Protein AF-A0AAV6G8U7-F1 (afdb_monomer)

Secondary structure (DSSP, 8-state):
---SSS-----SSHHHHHTTT--TT-B-TTS-BHHHHHHHTT-HHHHHHHHHTT--TT---TTS--HHHHHHHTT-HHHHHHHHHTT--TT-B-TTS-BHHHHHHHTT-HHHHHHHHHTT--TT-B-TTS-BHHHHHHHT--HHHHHHHHHHHHHHHHHHHHHHHHHHHHHH--S---S-HHHHHHHHHHHHHHHHHHHHHHHHHHHHHHHHHHHHHHHHHHHHHHHHHHHHHHHHHHHHHHHHT--S-TTHHHHHHHHHHHTTS-----------------------------------------------SSHHHHHHHHHHHHHHHHHHHHHHHHHHHHHHHHHHHHHHHHHHHHHHHHHHHHHHHHHHHHHHHHHHHHHHHHHHHHHHHHHHHHHHHTTT--HHHHHHHHHHHHHHHHHHHHHHHHHHHHHHHHHHHHHHHHHHHHHHHHHHHHHHHHHHHHHHHHHHHHHHHHHHHHHHHHHHHHHHHHHHSPPHHHHHHHHHHHHHHHHHHHHHHHHHHHHHHHHHHHHHHHHHHHHHHSSTT-----HHHHHHHHHHHHHHHHHHHHHHHHHHHHHHHHHHHHHHHHHHHHHHHHHHHHHHHHHHHH---HHHHHHHHHHHHHHHHHHHHHHHHHHHHHHHHHHHHHHHHHHHHHHHTT----------------SHHHHHHHHHHHHHHHHHHHHHHHHHHHHHHHHHHHHHHHHHHHHTS---HHHHHHHHHHHHHHHHHHHHHHHHHHHHHHHHHHHHHHHHHHHHHHHHHHHHHHHHHHHH---HHHHHHHHHHHHHHHHHHHHHHHHHHHHHHHHHHHHHHHHHHHHHHHHHHHHHHHHHHHHS--THHHHHHHHHHHHHHHHHHHHHHHHHHHHHHHHHHHHHHHHHHHHHHHHHHHHHHHHHHHHHHHHHHHHHHHHHHHHHHHHHHHHHHHHHHHHHHHHHHHHHHHHHHHHHHHHHHHHHHHHHHHHHHHHHHHHHHHHHHHHHHHHHHHHHTTTGGGGGGSGGGSSSS-----------------

Radius of gyration: 77.09 Å; Cα contacts (8 Å, |Δi|>4): 333; chains: 1; bounding box: 177×225×254 Å

Mean predicted aligned error: 26.11 Å

InterPro domains:
  IPR002110 Ankyrin repeat [PF12796] (20-94)
  IPR002110 Ankyrin 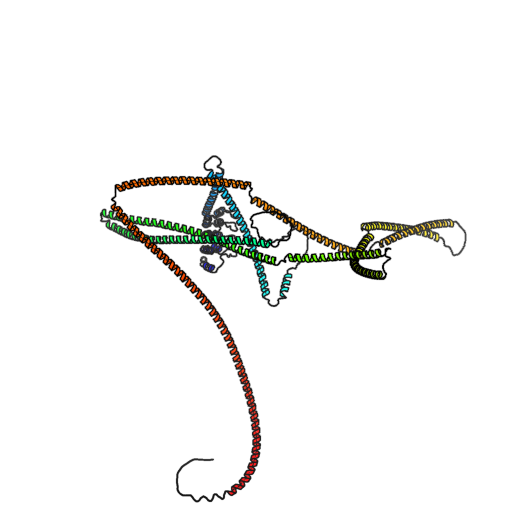repeat [PS50088] (30-62)
  IPR002110 Ankyrin repeat [PS50088] (63-95)
  IPR002110 Ankyrin repeat [PS50088] (96-128)
  IPR002110 Ankyrin repeat [SM00248] (30-59)
  IPR002110 Ankyrin repeat [SM00248] (63-92)
  IPR002110 Ankyrin repeat [SM00248] (96-125)
  IPR036770 Ankyrin repeat-containing domain superfamily [G3DSA:1.25.40.20] (10-151)
  IPR036770 Ankyrin repeat-containing domain superfamily [SSF48403] (18-154)
  IPR042420 Ankycorbin/UACA [PTHR24129] (13-181)

Organism: NCBI:txid278164

Nearest PDB structures (foldseek):
  5hry-assembly1_A  TM=9.826E-01  e=9.010E-11  synthetic construct
  5eil-assembly1_A  TM=9.721E-01  e=1.623E-10  synthetic construct
  6fpa-assembly1_A  TM=9.622E-01  e=3.557E-10  synthetic construct
  7b4w-assembly2_C  TM=9.412E-01  e=3.924E-10  synthetic construct
  7z71-assembly2_D  TM=9.672E-01  e=1.404E-09  synthetic construct

Sequence (1042 aa):
MSSHLNQISLMPCGSSVLQYNCPVGNVDLQGRSALHDAVMAGCASSVKLLCDSGASVNTSDFDGRTPLVLATQMCHPRICQLLLERGADITVRDKQNKTALILGCEYACRDAVEVLLRSGADVTATDGSGHDSYHYARLSKNQELVALVKSYLDSTNKAKEAARMEQKKRQQLSVEPASNTNKDQMIHDLERQNESQQESLRKFHQEQRALTDQVNMLQQQLSQEKSAMEDIHMEREQLRHLLTARGEDGARAVETVKVQMKSHLGDYSGQSVIKGKENILVRQSHSLDSAQVLQSSVSRPLELTRTPSLVASGGEAESLRRELDALRKKQEALEEETAQLQAALSRKVQECEELAQSRDATKRDADLQVRQLEEALGDVQKRMLDSEAKVKQLQAHVVAVKEHLSNQLVEDLKTQLGDVKAKYEGASAEVGRVRNHLKLSEKALEEYKKSEGQLAVEAERLTQELNVLKDEREDMAETLMDMEAHVKEVEIRLSAMVPSEKFDNMKNLLTNAVDEKEKQIAELREDYDRVLEEVAELHREMDNRNGPAAMTVPLQEHERVRAALEEHSASLKRKLSDITAKSQALIQEVEESEEEREVLREQLEDLRDQIQSEFVPLQSHEDVKRSLGRALDDLKDKLAEAAEKKQLAEEELRRLKDEKASLCENDHPCEQPSSSGRLQAGGGQLEQRQELELEQELDAMQRGSNEWERQLREALAEKEALEQSLRGRVVSREDHEGMRAELTAALEESKNQISTLEKNGEAREEELQKVKEESAMLKEELEKVQTVFENDYISLSDHQTVTSTLSSALAEAEERVKEALSRHQSAQDDTVKLHEEIEAQKRELDTIQEAIHVKFVPLSVVQEKESGFEAALKDLNEQLSEMQEKYDQEKTESERRKSETERLEAELQEALQKLEADLESGERQLEAEAEQKGQSEELSLKLVDLEQQYKEVTVQRAELEEQNALCAAEIQALQRRLEGEYVRLERLEATQQALTDSLQQAQEQCQQARASSARGRAAASLEQELQAQMPGRQARSAPGPW

pLDDT: mean 71.53, std 16.69, range [22.69, 94.5]

Solvent-accessible surface area (backbone atoms only — not comparable to full-atom values): 59094 Å² total; per-residue (Å²): 141,86,83,84,82,88,77,82,75,90,71,78,61,70,68,60,50,62,72,64,74,57,71,62,78,56,55,49,103,58,41,40,30,62,54,40,54,26,38,76,68,66,37,56,69,54,37,50,52,40,50,75,70,68,33,73,54,66,53,46,24,75,60,39,39,24,38,50,37,47,13,25,62,71,54,33,37,71,47,35,49,53,40,48,78,65,70,37,70,66,79,54,43,27,77,62,40,34,31,35,54,33,40,7,19,56,68,52,21,51,65,31,34,53,52,39,52,77,70,66,47,71,63,82,52,49,28,74,84,69,49,32,27,58,57,32,17,64,71,43,78,40,67,65,45,34,52,52,50,46,54,54,47,52,50,55,51,49,53,52,49,48,54,50,52,52,53,49,53,69,70,63,75,78,82,87,85,91,88,56,68,70,61,57,50,52,51,52,52,53,48,53,49,49,51,52,49,51,52,51,48,52,49,50,58,48,50,50,49,54,49,52,53,48,50,53,50,51,52,51,49,50,52,52,51,49,52,53,49,51,54,53,47,54,53,50,49,53,51,48,50,61,56,65,74,53,78,92,59,93,68,61,56,64,53,52,54,56,49,56,69,57,63,77,77,70,84,89,82,86,85,82,90,83,92,79,88,88,82,90,84,87,81,85,79,83,84,76,86,88,76,87,90,85,81,90,82,91,82,86,90,84,90,78,94,79,81,94,74,97,80,84,76,65,62,62,59,52,48,55,50,54,52,50,55,51,51,50,54,51,50,52,51,50,53,51,51,47,51,52,50,52,54,51,41,54,50,49,52,50,54,48,50,54,49,50,52,51,50,51,49,54,47,52,53,50,52,51,48,50,51,56,47,51,52,52,47,50,53,49,50,52,52,46,53,56,46,49,51,48,50,52,49,50,50,51,45,48,65,71,40,68,84,75,73,62,75,68,62,59,51,57,51,51,52,53,51,48,56,52,48,53,55,49,53,52,53,51,52,50,55,52,54,49,56,54,51,54,54,51,54,52,51,52,53,53,52,49,53,52,52,51,52,52,51,50,53,50,45,52,52,48,50,50,54,46,49,54,56,46,53,54,49,51,56,53,50,52,54,48,52,53,51,52,49,51,48,54,50,53,51,52,52,60,72,68,53,82,58,65,68,62,55,51,51,54,52,50,55,53,51,54,56,51,55,54,53,57,47,54,54,52,51,55,52,52,51,51,53,51,52,52,48,54,52,53,49,51,50,50,57,53,52,69,58,70,43,98,79,63,86,86,71,63,68,71,61,53,50,52,53,47,51,52,51,49,52,51,50,52,51,50,51,49,52,48,49,54,51,49,50,54,50,48,50,57,45,46,57,47,47,54,55,46,49,54,50,44,52,52,45,50,51,50,47,50,50,47,48,44,54,63,72,74,50,73,58,70,67,62,49,51,52,52,50,57,51,49,51,50,54,52,50,55,48,50,52,52,48,50,55,49,50,53,54,46,51,53,51,52,51,51,52,47,50,52,48,50,54,50,47,62,59,50,70,78,65,84,87,89,85,90,89,86,84,86,88,87,91,84,92,79,62,70,69,59,54,53,50,51,52,49,51,51,48,53,51,51,54,50,50,49,52,51,48,54,52,49,53,48,51,51,50,51,54,50,50,53,49,51,53,52,54,54,58,49,66,76,73,62,80,60,69,67,60,55,50,50,55,48,50,52,52,48,50,55,49,50,51,51,48,51,52,49,52,53,51,48,52,54,48,51,53,51,50,51,51,51,49,50,52,51,49,52,53,49,51,53,48,51,52,51,50,50,53,50,53,49,51,62,71,76,49,76,52,71,68,55,51,49,51,53,51,52,52,51,53,49,52,50,53,51,51,54,50,52,51,54,53,50,50,53,52,50,51,53,51,50,54,51,51,51,52,52,50,52,49,51,52,51,53,47,53,52,48,48,55,51,49,50,58,44,51,78,73,63,71,73,70,72,66,54,55,59,50,51,56,51,50,53,52,53,51,50,55,51,51,51,52,49,50,54,52,49,52,50,50,53,49,52,50,55,52,50,53,49,51,50,56,50,50,55,50,50,51,51,53,48,50,53,50,49,54,49,51,52,54,50,49,54,51,49,51,54,47,52,52,52,50,50,52,52,48,51,52,51,52,53,50,50,52,53,48,52,53,49,51,50,50,49,51,52,52,51,52,54,48,50,52,51,51,51,52,50,49,51,53,50,50,51,52,51,53,51,48,54,53,49,49,54,52,49,55,52,48,51,51,53,51,51,55,54,48,53,59,50,50,55,56,49,53,61,54,50,59,67,53,55,75,67,57,68,81,67,63,83,78,67,82,86,77,79,90,81,84,84,89,78,83,85,81,87,77,89,81,91,79,88,89,88,91,134

Foldseek 3Di:
DPDPPPDPPPPDCLVVVVVVVDPQCDADPQQDGPLLVCLLVLPLVSNLVSLVVPRDQARATNQQAGSLLSNLLNLNLSSNLVSVVSPHDQCGATNQRDTSLLSNLQSVSQSNNVSSVVSPHDQCDATNVRDGSLNSNVVSPDVVSNVVSVVSVVVVVVVVVVVVVVVVVVVPPDDDDDDCVVVVVVVVVVVVVVVVVVVVVVVVVVVVVVVVVVVVVVVVVVVVVVVVVVVVVVVVVVVVCVVVVDDPDPPVVVVVVVVVVVVVPDDDDDDDDDDDDDDDDDDDDDDDDDDDDDDDDDDDDDDDDDDDDDDPQVVVLVVLVVVLVVLVVVLVVLVVVLVVLVVVLVVLVVVLVVLVVVLVVLVVVLVVLVVVVVVVVVVVVVVVVVVVVVVVVLVVVCVVCVVPDDPVVVVVSVVVVVVVVVSVVVVVVVVVVSVVVSVVSVVVSVVSVVVSVVSVVVSVVSVVVSVVSVVVSVVSVVVSVVSVVVSVVSVVVVVPDDPVVVVVVVVVVVVVVVVVVVVVVVVLVVVLVVLVVVVVVLVVVVVVCVDPPVPDDDPVVVVVVVVVSVVVVVVSVVVNVVSVVVVVVVVVVVVVVVVVVVVVVCVVVVVVVCCVVLDDPPVVVVVVVVVVVVVLVVLVVVLVVLVVVLVVLVVVLVVLVVVLVVLVVVDDDDDDDDDDDDDDPDPPVVSVVVNVVSVVVSVVSVVVSVVSVVVSVVSVVVNVVVVVVVVVNDDDPVVVVVVVVVVVVVVVVVVVVVVVVVVVVVVVVVVVVVVVVVVVVVVVVVVVVVVVVVVVDDPPVVVVVVVVVVVVVVVVVVVVVVVVVVVVVVVVVVVVVVVVVVVVVVVVVVVVVVVVVVPDDDPPVVVVVVVVVVVVVVVVVVVVVVVVVVVVVVVVVVVVVVVVVVVVVVVVVVVVVVVVVVVVVVVVVVVVVVVVVVVVVVVVVVVVVVVVVVVVVVVVVVVVVVVVVVVVVVVVVVVVVVVVVVVVVVVVVVVVVVVVVVVVVVVVVVVVVPPPVPPPPPPPPPPDDDDDDDDYDYDDDDDDDD

Structure (mmCIF, N/CA/C/O backbone):
data_AF-A0AAV6G8U7-F1
#
_entry.id   AF-A0AAV6G8U7-F1
#
loop_
_atom_site.group_PDB
_atom_site.id
_atom_site.type_symbol
_atom_site.label_atom_id
_atom_site.label_alt_id
_atom_site.label_comp_id
_atom_site.label_asym_id
_atom_site.label_entity_id
_atom_site.label_seq_id
_atom_site.pdbx_PDB_ins_code
_atom_site.Cartn_x
_atom_site.Cartn_y
_atom_site.Cartn_z
_atom_site.occupancy
_atom_site.B_iso_or_equiv
_atom_site.auth_seq_id
_atom_site.auth_comp_id
_atom_site.auth_asym_id
_atom_site.auth_atom_id
_atom_site.pdbx_PDB_model_num
ATOM 1 N N . MET A 1 1 ? 52.090 -26.452 2.413 1.00 37.69 1 MET A N 1
ATOM 2 C CA . MET A 1 1 ? 50.980 -27.102 1.683 1.00 37.69 1 MET A CA 1
ATOM 3 C C . MET A 1 1 ? 49.870 -26.079 1.494 1.00 37.69 1 MET A C 1
ATOM 5 O O . MET A 1 1 ? 48.797 -26.187 2.065 1.00 37.69 1 MET A O 1
ATOM 9 N N . SER A 1 2 ? 50.199 -25.048 0.717 1.00 32.50 2 SER A N 1
ATOM 10 C CA . SER A 1 2 ? 49.334 -23.929 0.358 1.00 32.50 2 SER A CA 1
ATOM 11 C C . SER A 1 2 ? 49.043 -24.074 -1.127 1.00 32.50 2 SER A C 1
ATOM 13 O O . SER A 1 2 ? 49.884 -23.686 -1.930 1.00 32.50 2 SER A O 1
ATOM 15 N N . SER A 1 3 ? 47.929 -24.713 -1.491 1.00 30.83 3 SER A N 1
ATOM 16 C CA . SER A 1 3 ? 47.431 -24.718 -2.881 1.00 30.83 3 SER A CA 1
ATOM 17 C C . SER A 1 3 ? 46.057 -25.376 -3.084 1.00 30.83 3 SER A C 1
ATOM 19 O O . SER A 1 3 ? 45.697 -25.609 -4.233 1.00 30.83 3 SER A O 1
ATOM 21 N N . HIS A 1 4 ? 45.268 -25.696 -2.047 1.00 30.98 4 HIS A N 1
ATOM 22 C CA . HIS A 1 4 ? 44.008 -26.458 -2.220 1.00 30.98 4 HIS A CA 1
ATOM 23 C C . HIS A 1 4 ? 42.737 -25.806 -1.640 1.00 30.98 4 HIS A C 1
ATOM 25 O O . HIS A 1 4 ? 41.724 -26.476 -1.512 1.00 30.98 4 HIS A O 1
ATOM 31 N N . LEU A 1 5 ? 42.738 -24.500 -1.345 1.00 33.38 5 LEU A N 1
ATOM 32 C CA . LEU A 1 5 ? 41.538 -23.795 -0.847 1.00 33.38 5 LEU A CA 1
ATOM 33 C C . LEU A 1 5 ? 40.998 -22.687 -1.773 1.00 33.38 5 LEU A C 1
ATOM 35 O O . LEU A 1 5 ? 40.042 -22.017 -1.413 1.00 33.38 5 LEU A O 1
ATOM 39 N N . ASN A 1 6 ? 41.538 -22.537 -2.990 1.00 31.72 6 ASN A N 1
ATOM 40 C CA . ASN A 1 6 ? 41.084 -21.528 -3.967 1.00 31.72 6 ASN A CA 1
ATOM 41 C C . ASN A 1 6 ? 40.177 -22.083 -5.088 1.00 31.72 6 ASN A C 1
ATOM 43 O O . ASN A 1 6 ? 40.026 -21.442 -6.124 1.00 31.72 6 ASN A O 1
ATOM 47 N N . GLN A 1 7 ? 39.578 -23.267 -4.922 1.00 30.80 7 GLN A N 1
ATOM 48 C CA . GLN A 1 7 ? 38.716 -23.881 -5.945 1.00 30.80 7 GLN A CA 1
ATOM 49 C C . GLN A 1 7 ? 37.455 -24.539 -5.363 1.00 30.80 7 GLN A C 1
ATOM 51 O O . GLN A 1 7 ? 37.127 -25.673 -5.694 1.00 30.80 7 GLN A O 1
ATOM 56 N N . ILE A 1 8 ? 36.694 -23.816 -4.540 1.00 31.91 8 ILE A N 1
ATOM 57 C CA . ILE A 1 8 ? 35.257 -24.106 -4.427 1.00 31.91 8 ILE A CA 1
ATOM 58 C C . ILE A 1 8 ? 34.545 -23.101 -5.326 1.00 31.91 8 ILE A C 1
ATOM 60 O O . ILE A 1 8 ? 34.128 -22.022 -4.919 1.00 31.91 8 ILE A O 1
ATOM 64 N N . SER A 1 9 ? 34.512 -23.453 -6.609 1.00 30.77 9 SER A N 1
ATOM 65 C CA . SER A 1 9 ? 33.635 -22.840 -7.596 1.00 30.77 9 SER A CA 1
ATOM 66 C C . SER A 1 9 ? 32.196 -23.171 -7.199 1.00 30.77 9 SER A C 1
ATOM 68 O O . SER A 1 9 ? 31.732 -24.288 -7.404 1.00 30.77 9 SER A O 1
ATOM 70 N N . LEU A 1 10 ? 31.496 -22.212 -6.590 1.00 35.09 10 LEU A N 1
ATOM 71 C CA . LEU A 1 10 ? 30.038 -22.243 -6.511 1.00 35.09 10 LEU A CA 1
ATOM 72 C C . LEU A 1 10 ? 29.466 -21.864 -7.889 1.00 35.09 10 LEU A C 1
ATOM 74 O O . LEU A 1 10 ? 29.170 -20.707 -8.171 1.00 35.09 10 LEU A O 1
ATOM 78 N N . MET A 1 11 ? 29.325 -22.863 -8.755 1.00 32.66 11 MET A N 1
ATOM 79 C CA . MET A 1 11 ? 28.409 -22.893 -9.901 1.00 32.66 11 MET A CA 1
ATOM 80 C C . MET A 1 11 ? 27.866 -24.328 -10.023 1.00 32.66 11 MET A C 1
ATOM 82 O O . MET A 1 11 ? 28.659 -25.250 -9.846 1.00 32.66 11 MET A O 1
ATOM 86 N N . PRO A 1 12 ? 26.595 -24.586 -10.390 1.00 44.62 12 PRO A N 1
ATOM 87 C CA . PRO A 1 12 ? 25.395 -23.756 -10.415 1.00 44.62 12 PRO A CA 1
ATOM 88 C C . PRO A 1 12 ? 24.308 -24.387 -9.512 1.00 44.62 12 PRO A C 1
ATOM 90 O O . PRO A 1 12 ? 23.370 -25.006 -9.998 1.00 44.62 12 PRO A O 1
ATOM 93 N N . CYS A 1 13 ? 24.420 -24.272 -8.185 1.00 41.41 13 CYS A N 1
ATOM 94 C CA . CYS A 1 13 ? 23.363 -24.770 -7.284 1.00 41.41 13 CYS A CA 1
ATOM 95 C C . CYS A 1 13 ? 22.273 -23.723 -6.996 1.00 41.41 13 CYS A C 1
ATOM 97 O O . CYS A 1 13 ? 21.207 -24.075 -6.504 1.00 41.41 13 CYS A O 1
ATOM 99 N N . GLY A 1 14 ? 22.497 -22.447 -7.338 1.00 42.62 14 GLY A N 1
ATOM 100 C CA . GLY A 1 14 ? 21.513 -21.378 -7.117 1.00 42.62 14 GLY A CA 1
ATOM 101 C C . GLY A 1 14 ? 20.240 -21.539 -7.955 1.00 42.62 14 GLY A C 1
ATOM 102 O O . GLY A 1 14 ? 19.150 -21.269 -7.464 1.00 42.62 14 GLY A O 1
ATOM 103 N N . SER A 1 15 ? 20.357 -22.060 -9.182 1.00 43.56 15 SER A N 1
ATOM 104 C CA . SER A 1 15 ? 19.203 -22.351 -10.043 1.00 43.56 15 SER A CA 1
ATOM 105 C C . SER A 1 15 ? 18.390 -23.550 -9.553 1.00 43.56 15 SER A C 1
ATOM 107 O O . SER A 1 15 ? 17.174 -23.545 -9.684 1.00 43.56 15 SER A O 1
ATOM 109 N N . SER A 1 16 ? 19.033 -24.555 -8.950 1.00 43.50 16 SER A N 1
ATOM 110 C CA . SER A 1 16 ? 18.330 -25.730 -8.423 1.00 43.50 16 SER A CA 1
ATOM 111 C C . SER A 1 16 ? 17.656 -25.468 -7.075 1.00 43.50 16 SER A C 1
ATOM 113 O O . SER A 1 16 ? 16.612 -26.047 -6.817 1.00 43.50 16 SER A O 1
ATOM 115 N N . VAL A 1 17 ? 18.197 -24.585 -6.226 1.00 45.56 17 VAL A N 1
ATOM 116 C CA . VAL A 1 17 ? 17.592 -24.270 -4.912 1.00 45.56 17 VAL A CA 1
ATOM 117 C C . VAL A 1 17 ? 16.362 -23.362 -5.047 1.00 45.56 17 VAL A C 1
ATOM 119 O O . VAL A 1 17 ? 15.391 -23.547 -4.320 1.00 45.56 17 VAL A O 1
ATOM 122 N N . LEU A 1 18 ? 16.337 -22.451 -6.028 1.00 47.84 18 LEU A N 1
ATOM 123 C CA . LEU A 1 18 ? 15.135 -21.659 -6.333 1.00 47.84 18 LEU A CA 1
ATOM 124 C C . LEU A 1 18 ? 14.035 -22.476 -7.037 1.00 47.84 18 LEU A C 1
ATOM 126 O O . LEU A 1 18 ? 12.867 -22.110 -6.965 1.00 47.84 18 LEU A O 1
ATOM 130 N N . GLN A 1 19 ? 14.379 -23.611 -7.658 1.00 45.47 19 GLN A N 1
ATOM 131 C CA . GLN A 1 19 ? 13.414 -24.538 -8.266 1.00 45.47 19 GLN A CA 1
ATOM 132 C C . GLN A 1 19 ? 12.569 -25.300 -7.221 1.00 45.47 19 GLN A C 1
ATOM 134 O O . GLN A 1 19 ? 11.533 -25.860 -7.569 1.00 45.47 19 GLN A O 1
ATOM 139 N N . TYR A 1 20 ? 12.974 -25.288 -5.942 1.00 45.59 20 TYR A N 1
ATOM 140 C CA . TYR A 1 20 ? 12.285 -25.948 -4.821 1.00 45.59 20 TYR A CA 1
ATOM 141 C C . TYR A 1 20 ? 11.548 -24.983 -3.874 1.00 45.59 20 TYR A C 1
ATOM 143 O O . TYR A 1 20 ? 11.321 -25.322 -2.715 1.00 45.59 20 TYR A O 1
ATOM 151 N N . ASN A 1 21 ? 11.146 -23.796 -4.347 1.00 49.16 21 ASN A N 1
ATOM 152 C CA . ASN A 1 21 ? 10.302 -22.859 -3.590 1.00 49.16 21 ASN A CA 1
ATOM 153 C C . ASN A 1 21 ? 10.849 -22.522 -2.180 1.00 49.16 21 ASN A C 1
ATOM 155 O O . ASN A 1 21 ? 10.090 -22.352 -1.227 1.00 49.16 21 ASN A O 1
ATOM 159 N N . CYS A 1 22 ? 12.178 -22.472 -2.014 1.00 53.47 22 CYS A N 1
ATOM 160 C CA . CYS A 1 22 ? 12.779 -22.069 -0.746 1.00 53.47 22 CYS A CA 1
ATOM 161 C C . CYS A 1 22 ? 12.543 -20.564 -0.524 1.00 53.47 22 CYS A C 1
ATOM 163 O O . CYS A 1 22 ? 12.950 -19.767 -1.373 1.00 53.47 22 CYS A O 1
ATOM 165 N N . PRO A 1 23 ? 11.934 -20.145 0.601 1.00 59.09 23 PRO A N 1
ATOM 166 C CA . PRO A 1 23 ? 11.685 -18.735 0.873 1.00 59.09 23 PRO A CA 1
ATOM 167 C C . PRO A 1 23 ? 13.010 -17.972 0.992 1.00 59.09 23 PRO A C 1
ATOM 169 O O . PRO A 1 23 ? 13.819 -18.213 1.889 1.00 59.09 23 PRO A O 1
ATOM 172 N N . VAL A 1 24 ? 13.222 -17.021 0.079 1.00 64.94 24 VAL A N 1
ATOM 173 C CA . VAL A 1 24 ? 14.446 -16.201 -0.035 1.00 64.94 24 VAL A CA 1
ATOM 174 C C . VAL A 1 24 ? 14.646 -15.271 1.180 1.00 64.94 24 VAL A C 1
ATOM 176 O O . VAL A 1 24 ? 15.725 -14.713 1.375 1.00 64.94 24 VAL A O 1
ATOM 179 N N . GLY A 1 25 ? 13.609 -15.122 2.013 1.00 63.94 25 GLY A N 1
ATOM 180 C CA . GLY A 1 25 ? 13.581 -14.281 3.211 1.00 63.94 25 GLY A CA 1
ATOM 181 C C . GLY A 1 25 ? 14.014 -14.954 4.519 1.00 63.94 25 GLY A C 1
ATOM 182 O O . GLY A 1 25 ? 14.059 -14.270 5.537 1.00 63.94 25 GLY A O 1
ATOM 183 N N . ASN A 1 26 ? 14.336 -16.253 4.532 1.00 74.31 26 ASN A N 1
ATOM 184 C CA . ASN A 1 26 ? 14.780 -16.907 5.767 1.00 74.31 26 ASN A CA 1
ATOM 185 C C . ASN A 1 26 ? 16.135 -16.356 6.237 1.00 74.31 26 ASN A C 1
ATOM 187 O O . ASN A 1 26 ? 17.062 -16.173 5.442 1.00 74.31 26 ASN A O 1
ATOM 191 N N . VAL A 1 27 ? 16.239 -16.127 7.545 1.00 83.12 27 VAL A N 1
ATOM 192 C CA . VAL A 1 27 ? 17.447 -15.641 8.216 1.00 83.12 27 VAL A CA 1
ATOM 193 C C . VAL A 1 27 ? 18.067 -16.732 9.089 1.00 83.12 27 VAL A C 1
ATOM 195 O O . VAL A 1 27 ? 17.361 -17.579 9.636 1.00 83.12 27 VAL A O 1
ATOM 198 N N . ASP A 1 28 ? 19.394 -16.732 9.201 1.00 81.62 28 ASP A N 1
ATOM 199 C CA . ASP A 1 28 ? 20.134 -17.626 10.092 1.00 81.62 28 ASP A CA 1
ATOM 200 C C . ASP A 1 28 ? 20.066 -17.174 11.569 1.00 81.62 28 ASP A C 1
ATOM 202 O O . ASP A 1 28 ? 19.435 -16.175 11.923 1.00 81.62 28 ASP A O 1
ATOM 206 N N . LEU A 1 29 ? 20.755 -17.897 12.461 1.00 79.88 29 LEU A N 1
ATOM 207 C CA . LEU A 1 29 ? 20.846 -17.577 13.896 1.00 79.88 29 LEU A CA 1
ATOM 208 C C . LEU A 1 29 ? 21.568 -16.249 14.199 1.00 79.88 29 LEU A C 1
ATOM 210 O O . LEU A 1 29 ? 21.720 -15.894 15.366 1.00 79.88 29 LEU A O 1
ATOM 214 N N . GLN A 1 30 ? 22.067 -15.544 13.186 1.00 78.50 30 GLN A N 1
ATOM 215 C CA . GLN A 1 30 ? 22.684 -14.225 13.278 1.00 78.50 30 GLN A CA 1
ATOM 216 C C . GLN A 1 30 ? 21.837 -13.146 12.577 1.00 78.50 30 GLN A C 1
ATOM 218 O O . GLN A 1 30 ? 22.282 -12.003 12.464 1.00 78.50 30 GLN A O 1
ATOM 223 N N . GLY A 1 31 ? 20.628 -13.483 12.115 1.00 82.88 31 GLY A N 1
ATOM 224 C CA . GLY A 1 31 ? 19.761 -12.574 11.367 1.00 82.88 31 GLY A CA 1
ATOM 225 C C . GLY A 1 31 ? 20.192 -12.375 9.909 1.00 82.88 31 GLY A C 1
ATOM 226 O O . GLY A 1 31 ? 19.681 -11.484 9.238 1.00 82.88 31 GLY A O 1
ATOM 227 N N . ARG A 1 32 ? 21.132 -13.174 9.390 1.00 85.31 32 ARG A N 1
ATOM 228 C CA . ARG A 1 32 ? 21.656 -13.036 8.026 1.00 85.31 32 ARG A CA 1
ATOM 229 C C . ARG A 1 32 ? 20.804 -13.826 7.048 1.00 85.31 32 ARG A C 1
ATOM 231 O O . ARG A 1 32 ? 20.557 -15.013 7.239 1.00 85.31 32 ARG A O 1
ATOM 238 N N . SER A 1 33 ? 20.381 -13.166 5.977 1.00 88.69 33 SER A N 1
ATOM 239 C CA . SER A 1 33 ? 19.689 -13.813 4.859 1.00 88.69 33 SER A CA 1
ATOM 240 C C . SER A 1 33 ? 20.672 -14.401 3.842 1.00 88.69 33 SER A C 1
ATOM 242 O O . SER A 1 33 ? 21.853 -14.048 3.819 1.00 88.69 33 SER A O 1
ATOM 244 N N . ALA A 1 34 ? 20.170 -15.208 2.903 1.00 86.06 34 ALA A N 1
ATOM 245 C CA . ALA A 1 34 ? 20.961 -15.704 1.771 1.00 86.06 34 ALA A CA 1
ATOM 246 C C . ALA A 1 34 ? 21.645 -14.574 0.966 1.00 86.06 34 ALA A C 1
ATOM 248 O O . ALA A 1 34 ? 22.715 -14.772 0.386 1.00 86.06 34 ALA A O 1
ATOM 249 N N . LEU A 1 35 ? 21.054 -13.370 0.956 1.00 89.69 35 LEU A N 1
ATOM 250 C CA . LEU A 1 35 ? 21.647 -12.185 0.337 1.00 89.69 35 LEU A CA 1
ATOM 251 C C . LEU A 1 35 ? 22.891 -11.702 1.099 1.00 89.69 35 LEU A C 1
ATOM 253 O O . LEU A 1 35 ? 23.878 -11.338 0.463 1.00 89.69 35 LEU A O 1
ATOM 257 N N . HIS A 1 36 ? 22.890 -11.759 2.434 1.00 89.31 36 HIS A N 1
ATOM 258 C CA . HIS A 1 36 ? 24.069 -11.434 3.246 1.00 89.31 36 HIS A CA 1
ATOM 259 C C . HIS A 1 36 ? 25.218 -12.401 2.943 1.00 89.31 36 HIS A C 1
ATOM 261 O O . HIS A 1 36 ? 26.345 -11.961 2.717 1.00 89.31 36 HIS A O 1
ATOM 267 N N . ASP A 1 37 ? 24.933 -13.701 2.850 1.00 86.88 37 ASP A N 1
ATOM 268 C CA . ASP A 1 37 ? 25.939 -14.716 2.521 1.00 86.88 37 ASP A CA 1
ATOM 269 C C . ASP A 1 37 ? 26.506 -14.538 1.107 1.00 86.88 37 ASP A C 1
ATOM 271 O O . ASP A 1 37 ? 27.721 -14.607 0.905 1.00 86.88 37 ASP A O 1
ATOM 275 N N . ALA A 1 38 ? 25.652 -14.236 0.125 1.00 88.50 38 ALA A N 1
ATOM 276 C CA . ALA A 1 38 ? 26.083 -13.960 -1.245 1.00 88.50 38 ALA A CA 1
ATOM 277 C C . ALA A 1 38 ? 26.980 -12.713 -1.340 1.00 88.50 38 ALA A C 1
ATOM 279 O O . ALA A 1 38 ? 27.954 -12.709 -2.103 1.00 88.50 38 ALA A O 1
ATOM 280 N N . VAL A 1 39 ? 26.675 -11.676 -0.552 1.00 90.88 39 VAL A N 1
ATOM 281 C CA . VAL A 1 39 ? 27.492 -10.463 -0.445 1.00 90.88 39 VAL A CA 1
ATOM 282 C C . VAL A 1 39 ? 28.825 -10.751 0.245 1.00 90.88 39 VAL A C 1
ATOM 284 O O . VAL A 1 39 ? 29.860 -10.346 -0.280 1.00 90.88 39 VAL A O 1
ATOM 287 N N . MET A 1 40 ? 28.835 -11.482 1.366 1.00 87.06 40 MET A N 1
ATOM 288 C CA . MET A 1 40 ? 30.069 -11.870 2.068 1.00 87.06 40 MET A CA 1
ATOM 289 C C . MET A 1 40 ? 30.976 -12.754 1.203 1.00 87.06 40 MET A C 1
ATOM 291 O O . MET A 1 40 ? 32.199 -12.653 1.286 1.00 87.06 40 MET A O 1
ATOM 295 N N . ALA A 1 41 ? 30.389 -13.595 0.347 1.00 85.44 41 ALA A N 1
ATOM 296 C CA . ALA A 1 41 ? 31.117 -14.414 -0.617 1.00 85.44 41 ALA A CA 1
ATOM 297 C C . ALA A 1 41 ? 31.646 -13.620 -1.829 1.00 85.44 41 ALA A C 1
ATOM 299 O O . ALA A 1 41 ? 32.390 -14.173 -2.642 1.00 85.44 41 ALA A O 1
ATOM 300 N N . GLY A 1 42 ? 31.249 -12.354 -1.999 1.00 87.25 42 GLY A N 1
ATOM 301 C CA . GLY A 1 42 ? 31.641 -11.525 -3.140 1.00 87.25 42 GLY A CA 1
ATOM 302 C C . GLY A 1 42 ? 31.048 -11.978 -4.481 1.00 87.25 42 GLY A C 1
ATOM 303 O O . GLY A 1 42 ? 31.537 -11.582 -5.543 1.00 87.25 42 GLY A O 1
ATOM 304 N N . CYS A 1 43 ? 29.997 -12.805 -4.472 1.00 88.31 43 CYS A N 1
ATOM 305 C CA . CYS A 1 43 ? 29.426 -13.373 -5.691 1.00 88.31 43 CYS A CA 1
ATOM 306 C C . CYS A 1 43 ? 28.347 -12.457 -6.286 1.00 88.31 43 CYS A C 1
ATOM 308 O O . CYS A 1 43 ? 27.153 -12.640 -6.048 1.00 88.31 43 CYS A O 1
ATOM 310 N N . ALA A 1 44 ? 28.754 -11.493 -7.117 1.00 87.88 44 ALA A N 1
ATOM 311 C CA . ALA A 1 44 ? 27.833 -10.546 -7.756 1.00 87.88 44 ALA A CA 1
ATOM 312 C C . ALA A 1 44 ? 26.703 -11.225 -8.560 1.00 87.88 44 ALA A C 1
ATOM 314 O O . ALA A 1 44 ? 25.587 -10.714 -8.591 1.00 87.88 44 ALA A O 1
ATOM 315 N N . SER A 1 45 ? 26.965 -12.385 -9.175 1.00 86.94 45 SER A N 1
ATOM 316 C CA . SER A 1 45 ? 25.949 -13.160 -9.903 1.00 86.94 45 SER A CA 1
ATOM 317 C C . SER A 1 45 ? 24.871 -13.724 -8.975 1.00 86.94 45 SER A C 1
ATOM 319 O O . SER A 1 45 ? 23.693 -13.663 -9.315 1.00 86.94 45 SER A O 1
ATOM 321 N N . SER A 1 46 ? 25.258 -14.230 -7.798 1.00 84.56 46 SER A N 1
ATOM 322 C CA . SER A 1 46 ? 24.308 -14.718 -6.792 1.00 84.56 46 SER A CA 1
ATOM 323 C C . SER A 1 46 ? 23.520 -13.573 -6.169 1.00 84.56 46 SER A C 1
ATOM 325 O O . SER A 1 46 ? 22.317 -13.706 -5.997 1.00 84.56 46 SER A O 1
ATOM 327 N N . VAL A 1 47 ? 24.164 -12.433 -5.891 1.00 88.62 47 VAL A N 1
ATOM 328 C CA . VAL A 1 47 ? 23.472 -11.226 -5.403 1.00 88.62 47 VAL A CA 1
ATOM 329 C C . VAL A 1 47 ? 22.430 -10.768 -6.424 1.00 88.62 47 VAL A C 1
ATOM 331 O O . VAL A 1 47 ? 21.282 -10.543 -6.061 1.00 88.62 47 VAL A O 1
ATOM 334 N N . LYS A 1 48 ? 22.797 -10.702 -7.711 1.00 88.94 48 LYS A N 1
ATOM 335 C CA . LYS A 1 48 ? 21.865 -10.330 -8.781 1.00 88.94 48 LYS A CA 1
ATOM 336 C C . LYS A 1 48 ? 20.661 -11.269 -8.839 1.00 88.94 48 LYS A C 1
ATOM 338 O O . LYS A 1 48 ? 19.535 -10.796 -8.833 1.00 88.94 48 LYS A O 1
ATOM 343 N N . LEU A 1 49 ? 20.915 -12.576 -8.858 1.00 84.81 49 LEU A N 1
ATOM 344 C CA . LEU A 1 49 ? 19.881 -13.607 -8.926 1.00 84.81 49 LEU A CA 1
ATOM 345 C C . LEU A 1 49 ? 18.955 -13.576 -7.700 1.00 84.81 49 LEU A C 1
ATOM 347 O O . LEU A 1 49 ? 17.746 -13.666 -7.864 1.00 84.81 49 LEU A O 1
ATOM 351 N N . LEU A 1 50 ? 19.500 -13.381 -6.496 1.00 85.81 50 LEU A N 1
ATOM 352 C CA . LEU A 1 50 ? 18.708 -13.269 -5.268 1.00 85.81 50 LEU A CA 1
ATOM 353 C C . LEU A 1 50 ? 17.841 -12.002 -5.258 1.00 85.81 50 LEU A C 1
ATOM 355 O O . LEU A 1 50 ? 16.656 -12.080 -4.935 1.00 85.81 50 LEU A O 1
ATOM 359 N N . CYS A 1 51 ? 18.389 -10.855 -5.668 1.00 85.75 51 CYS A N 1
ATOM 360 C CA . CYS A 1 51 ? 17.613 -9.623 -5.818 1.00 85.75 51 CYS A CA 1
ATOM 361 C C . CYS A 1 51 ? 16.540 -9.742 -6.917 1.00 85.75 51 CYS A C 1
ATOM 363 O O . CYS A 1 51 ? 15.431 -9.265 -6.718 1.00 85.75 51 CYS A O 1
ATOM 365 N N . ASP A 1 52 ? 16.842 -10.395 -8.046 1.00 85.38 52 ASP A N 1
ATOM 366 C CA . ASP A 1 52 ? 15.872 -10.662 -9.124 1.00 85.38 52 ASP A CA 1
ATOM 367 C C . ASP A 1 52 ? 14.757 -11.623 -8.660 1.00 85.38 52 ASP A C 1
ATOM 369 O O . ASP A 1 52 ? 13.639 -11.555 -9.157 1.00 85.38 52 ASP A O 1
ATOM 373 N N . SER A 1 53 ? 15.037 -12.487 -7.676 1.00 80.88 53 SER A N 1
ATOM 374 C CA . SER A 1 53 ? 14.059 -13.389 -7.049 1.00 80.88 53 SER A CA 1
ATOM 375 C C . SER A 1 53 ? 13.282 -12.780 -5.868 1.00 80.88 53 SER A C 1
ATOM 377 O O . SER A 1 53 ? 12.613 -13.512 -5.145 1.00 80.88 53 SER A O 1
ATOM 379 N N . GLY A 1 54 ? 13.380 -11.465 -5.638 1.00 81.12 54 GLY A N 1
ATOM 380 C CA . GLY A 1 54 ? 12.613 -10.767 -4.597 1.00 81.12 54 GLY A CA 1
ATOM 381 C C . GLY A 1 54 ? 13.233 -10.776 -3.193 1.00 81.12 54 GLY A C 1
ATOM 382 O O . GLY A 1 54 ? 12.529 -10.544 -2.212 1.00 81.12 54 GLY A O 1
ATOM 383 N N . ALA A 1 55 ? 14.539 -11.035 -3.050 1.00 85.00 55 ALA A N 1
ATOM 384 C CA . ALA A 1 55 ? 15.212 -10.891 -1.756 1.00 85.00 55 ALA A CA 1
ATOM 385 C C . ALA A 1 55 ? 15.192 -9.427 -1.277 1.00 85.00 55 ALA A C 1
ATOM 387 O O . ALA A 1 55 ? 15.621 -8.528 -2.002 1.00 85.00 55 ALA A O 1
ATOM 388 N N . SER A 1 56 ? 14.772 -9.195 -0.028 1.00 87.25 56 SER A N 1
ATOM 389 C CA . SER A 1 56 ? 14.810 -7.864 0.589 1.00 87.25 56 SER A CA 1
ATOM 390 C C . SER A 1 56 ? 16.248 -7.335 0.676 1.00 87.25 56 SER A C 1
ATOM 392 O O . SER A 1 56 ? 17.114 -7.905 1.345 1.00 87.25 56 SER A O 1
ATOM 394 N N . VAL A 1 57 ? 16.495 -6.219 -0.012 1.00 90.19 57 VAL A N 1
ATOM 395 C CA . VAL A 1 57 ? 17.815 -5.581 -0.158 1.00 90.19 57 VAL A CA 1
ATOM 396 C C . VAL A 1 57 ? 18.252 -4.856 1.123 1.00 90.19 57 VAL A C 1
ATOM 398 O O . VAL A 1 57 ? 19.448 -4.689 1.365 1.00 90.19 57 VAL A O 1
ATOM 401 N N . ASN A 1 58 ? 17.286 -4.475 1.966 1.00 90.44 58 ASN A N 1
ATOM 402 C CA . ASN A 1 58 ? 17.487 -3.665 3.172 1.00 90.44 58 ASN A CA 1
ATOM 403 C C . ASN A 1 58 ? 17.366 -4.458 4.480 1.00 90.44 58 ASN A C 1
ATOM 405 O O . ASN A 1 58 ? 17.380 -3.861 5.553 1.00 90.44 58 ASN A O 1
ATOM 409 N N . THR A 1 59 ? 17.259 -5.788 4.419 1.00 87.81 59 THR A N 1
ATOM 410 C CA . THR A 1 59 ? 17.259 -6.622 5.629 1.00 87.81 59 THR A CA 1
ATOM 411 C C . THR A 1 59 ? 18.551 -6.396 6.407 1.00 87.81 59 THR A C 1
ATOM 413 O O . THR A 1 59 ? 19.623 -6.422 5.813 1.00 87.81 59 THR A O 1
ATOM 416 N N . SER A 1 60 ? 18.462 -6.176 7.713 1.00 89.81 60 SER A N 1
ATOM 417 C CA . SER A 1 60 ? 19.620 -6.040 8.591 1.00 89.81 60 SER A CA 1
ATOM 418 C C . SER A 1 60 ? 19.895 -7.340 9.341 1.00 89.81 60 SER A C 1
ATOM 420 O O . SER A 1 60 ? 18.970 -8.016 9.793 1.00 89.81 60 SER A O 1
ATOM 422 N N . ASP A 1 61 ? 21.174 -7.679 9.494 1.00 89.31 61 ASP A N 1
ATOM 423 C CA . ASP A 1 61 ? 21.595 -8.719 10.428 1.00 89.31 61 ASP A CA 1
ATOM 424 C C . ASP A 1 61 ? 21.457 -8.249 11.886 1.00 89.31 61 ASP A C 1
ATOM 426 O O . ASP A 1 61 ? 21.136 -7.089 12.174 1.00 89.31 61 ASP A O 1
ATOM 430 N N . PHE A 1 62 ? 21.726 -9.135 12.848 1.00 87.56 62 PHE A N 1
ATOM 431 C CA . PHE A 1 62 ? 21.659 -8.755 14.256 1.00 87.56 62 PHE A CA 1
ATOM 432 C C . PHE A 1 62 ? 22.624 -7.643 14.634 1.00 87.56 62 PHE A C 1
ATOM 434 O O . PHE A 1 62 ? 22.378 -7.032 15.665 1.00 87.56 62 PHE A O 1
ATOM 441 N N . ASP A 1 63 ? 23.675 -7.358 13.860 1.00 85.50 63 ASP A N 1
ATOM 442 C CA . ASP A 1 63 ? 24.588 -6.228 14.056 1.00 85.50 63 ASP A CA 1
ATOM 443 C C . ASP A 1 63 ? 24.115 -4.926 13.392 1.00 85.50 63 ASP A C 1
ATOM 445 O O . ASP A 1 63 ? 24.830 -3.917 13.416 1.00 85.50 63 ASP A O 1
ATOM 449 N N . GLY A 1 64 ? 22.888 -4.914 12.866 1.00 87.38 64 GLY A N 1
ATOM 450 C CA . GLY A 1 64 ? 22.310 -3.776 12.161 1.00 87.38 64 GLY A CA 1
ATOM 451 C C . GLY A 1 64 ? 22.938 -3.560 10.785 1.00 87.38 64 GLY A C 1
ATOM 452 O O . GLY A 1 64 ? 22.785 -2.486 10.207 1.00 87.38 64 GLY A O 1
ATOM 453 N N . ARG A 1 65 ? 23.686 -4.535 10.256 1.00 90.00 65 ARG A N 1
ATOM 454 C CA . ARG A 1 65 ? 24.368 -4.412 8.967 1.00 90.00 65 ARG A CA 1
ATOM 455 C C . ARG A 1 65 ? 23.451 -4.904 7.868 1.00 90.00 65 ARG A C 1
ATOM 457 O O . ARG A 1 65 ? 23.019 -6.049 7.873 1.00 90.00 65 ARG A O 1
ATOM 464 N N . THR A 1 66 ? 23.194 -4.037 6.901 1.00 92.69 66 THR A N 1
ATOM 465 C CA . THR A 1 66 ? 22.508 -4.404 5.663 1.00 92.69 66 THR A CA 1
ATOM 466 C C . THR A 1 66 ? 23.481 -5.040 4.664 1.00 92.69 66 THR A C 1
ATOM 468 O O . THR A 1 66 ? 24.701 -4.864 4.782 1.00 92.69 66 THR A O 1
ATOM 471 N N . PRO A 1 67 ? 22.979 -5.704 3.607 1.00 93.25 67 PRO A N 1
ATOM 472 C CA . PRO A 1 67 ? 23.784 -6.149 2.476 1.00 93.25 67 PRO A CA 1
ATOM 473 C C . PRO A 1 67 ? 24.689 -5.046 1.909 1.00 93.25 67 PRO A C 1
ATOM 475 O O . PRO A 1 67 ? 25.837 -5.316 1.566 1.00 93.25 67 PRO A O 1
ATOM 478 N N . LEU A 1 68 ? 24.229 -3.789 1.858 1.00 94.50 68 LEU A N 1
ATOM 479 C CA . LEU A 1 68 ? 25.043 -2.659 1.389 1.00 94.50 68 LEU A CA 1
ATOM 480 C C . LEU A 1 68 ? 26.186 -2.326 2.359 1.00 94.50 68 LEU A C 1
ATOM 482 O O . LEU A 1 68 ? 27.317 -2.070 1.931 1.00 94.50 68 LEU A O 1
ATOM 486 N N . VAL A 1 69 ? 25.906 -2.358 3.663 1.00 92.06 69 VAL A N 1
ATOM 487 C CA . VAL A 1 69 ? 26.908 -2.160 4.716 1.00 92.06 69 VAL A CA 1
ATOM 488 C C . VAL A 1 69 ? 27.969 -3.263 4.664 1.00 92.06 69 VAL A C 1
ATOM 490 O O . VAL A 1 69 ? 29.163 -2.957 4.639 1.00 92.06 69 VAL A O 1
ATOM 493 N N . LEU A 1 70 ? 27.560 -4.529 4.535 1.00 91.00 70 LEU A N 1
ATOM 494 C CA . LEU A 1 70 ? 28.478 -5.660 4.379 1.00 91.00 70 LEU A CA 1
ATOM 495 C C . LEU A 1 70 ? 29.292 -5.579 3.084 1.00 91.00 70 LEU A C 1
ATOM 497 O O . LEU A 1 70 ? 30.504 -5.777 3.115 1.00 91.00 70 LEU A O 1
ATOM 501 N N . ALA A 1 71 ? 28.673 -5.235 1.952 1.00 92.81 71 ALA A N 1
ATOM 502 C CA . ALA A 1 71 ? 29.382 -5.070 0.682 1.00 92.81 71 ALA A CA 1
ATOM 503 C C . ALA A 1 71 ? 30.464 -3.985 0.779 1.00 92.81 71 ALA A C 1
ATOM 505 O O . ALA A 1 71 ? 31.552 -4.126 0.216 1.00 92.81 71 ALA A O 1
ATOM 506 N N . THR A 1 72 ? 30.179 -2.922 1.531 1.00 91.62 72 THR A N 1
ATOM 507 C CA . THR A 1 72 ? 31.123 -1.828 1.755 1.00 91.62 72 THR A CA 1
ATOM 508 C C . THR A 1 72 ? 32.256 -2.245 2.690 1.00 91.62 72 THR A C 1
ATOM 510 O O . THR A 1 72 ? 33.418 -1.995 2.380 1.00 91.62 72 THR A O 1
ATOM 513 N N . GLN A 1 73 ? 31.941 -2.945 3.782 1.00 89.81 73 GLN A N 1
ATOM 514 C CA . GLN A 1 73 ? 32.919 -3.510 4.716 1.00 89.81 73 GLN A CA 1
ATOM 515 C C . GLN A 1 73 ? 33.866 -4.515 4.037 1.00 89.81 73 GLN A C 1
ATOM 517 O O . GLN A 1 73 ? 35.058 -4.543 4.335 1.00 89.81 73 GLN A O 1
ATOM 522 N N . MET A 1 74 ? 33.356 -5.306 3.091 1.00 88.25 74 MET A N 1
ATOM 523 C CA . MET A 1 74 ? 34.128 -6.293 2.324 1.00 88.25 74 MET A CA 1
ATOM 524 C C . MET A 1 74 ? 34.851 -5.693 1.100 1.00 88.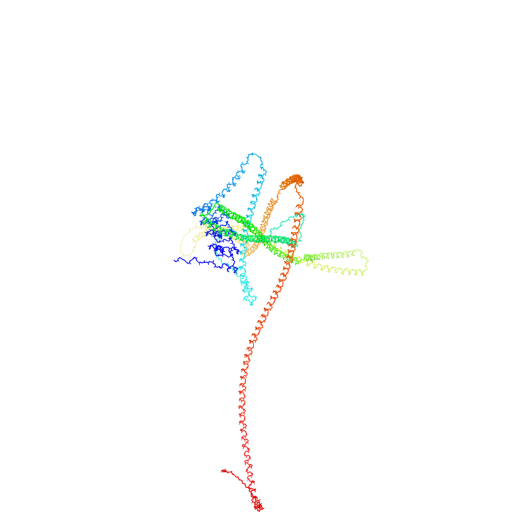25 74 MET A C 1
ATOM 526 O O . MET A 1 74 ? 35.472 -6.424 0.329 1.00 88.25 74 MET A O 1
ATOM 530 N N . CYS A 1 75 ? 34.791 -4.369 0.901 1.00 90.31 75 CYS A N 1
ATOM 531 C CA . CYS A 1 75 ? 35.330 -3.664 -0.266 1.00 90.31 75 CYS A CA 1
ATOM 532 C C . CYS A 1 75 ? 34.855 -4.245 -1.619 1.00 90.31 75 CYS A C 1
ATOM 534 O O . CYS A 1 75 ? 35.660 -4.489 -2.523 1.00 90.31 75 CYS A O 1
ATOM 536 N N . HIS A 1 76 ? 33.551 -4.464 -1.797 1.00 93.38 76 HIS A N 1
ATOM 537 C CA . HIS A 1 76 ? 32.961 -4.977 -3.039 1.00 93.38 76 HIS A CA 1
ATOM 538 C C . HIS A 1 76 ? 32.193 -3.889 -3.814 1.00 93.38 76 HIS A C 1
ATOM 540 O O . HIS A 1 76 ? 30.962 -3.911 -3.851 1.00 93.38 76 HIS A O 1
ATOM 546 N N . PRO A 1 77 ? 32.879 -2.961 -4.515 1.00 91.69 77 PRO A N 1
ATOM 547 C CA . PRO A 1 77 ? 32.244 -1.794 -5.139 1.00 91.69 77 PRO A CA 1
ATOM 548 C C . PRO A 1 77 ? 31.199 -2.164 -6.198 1.00 91.69 77 PRO A C 1
ATOM 550 O O . PRO A 1 77 ? 30.186 -1.484 -6.334 1.00 91.69 77 PRO A O 1
ATOM 553 N N . ARG A 1 78 ? 31.406 -3.272 -6.925 1.00 92.38 78 ARG A N 1
ATOM 554 C CA . ARG A 1 78 ? 30.445 -3.753 -7.927 1.00 92.38 78 ARG A CA 1
ATOM 555 C C . ARG A 1 78 ? 29.151 -4.264 -7.295 1.00 92.38 78 ARG A C 1
ATOM 557 O O . ARG A 1 78 ? 28.091 -4.112 -7.891 1.00 92.38 78 ARG A O 1
ATOM 564 N N . ILE A 1 79 ? 29.245 -4.849 -6.103 1.00 94.06 79 ILE A N 1
ATOM 565 C CA . ILE A 1 79 ? 28.089 -5.303 -5.330 1.00 94.06 79 ILE A CA 1
ATOM 566 C C . ILE A 1 79 ? 27.404 -4.100 -4.678 1.00 94.06 79 ILE A C 1
ATOM 568 O O . ILE A 1 79 ? 26.187 -4.016 -4.754 1.00 94.06 79 ILE A O 1
ATOM 572 N N . CYS A 1 80 ? 28.155 -3.125 -4.146 1.00 93.75 80 CYS A N 1
ATOM 573 C CA . CYS A 1 80 ? 27.590 -1.857 -3.666 1.00 93.75 80 CYS A CA 1
ATOM 574 C C . CYS A 1 80 ? 26.767 -1.165 -4.759 1.00 93.75 80 CYS A C 1
ATOM 576 O O . CYS A 1 80 ? 25.629 -0.782 -4.516 1.00 93.75 80 CYS A O 1
ATOM 578 N N . GLN A 1 81 ? 27.320 -1.059 -5.972 1.00 94.19 81 GLN A N 1
ATOM 579 C CA . GLN A 1 81 ? 26.614 -0.481 -7.112 1.00 94.19 81 GLN A CA 1
ATOM 580 C C . GLN A 1 81 ? 25.335 -1.264 -7.435 1.00 94.19 81 GLN A C 1
ATOM 582 O O . GLN A 1 81 ? 24.281 -0.660 -7.585 1.00 94.19 81 GLN A O 1
ATOM 587 N N . LEU A 1 82 ? 25.419 -2.596 -7.505 1.00 93.00 82 LEU A N 1
ATOM 588 C CA . LEU A 1 82 ? 24.266 -3.438 -7.813 1.00 93.00 82 LEU A CA 1
ATOM 589 C C . LEU A 1 82 ? 23.171 -3.318 -6.747 1.00 93.00 82 LEU A C 1
ATOM 591 O O . LEU A 1 82 ? 22.006 -3.214 -7.094 1.00 93.00 82 LEU A O 1
ATOM 595 N N . LEU A 1 83 ? 23.523 -3.296 -5.462 1.00 93.38 83 LEU A N 1
ATOM 596 C CA . LEU A 1 83 ? 22.552 -3.142 -4.376 1.00 93.38 83 LEU A CA 1
ATOM 597 C C . LEU A 1 83 ? 21.885 -1.757 -4.407 1.00 93.38 83 LEU A C 1
ATOM 599 O O . LEU A 1 83 ? 20.673 -1.666 -4.245 1.00 93.38 83 LEU A O 1
ATOM 603 N N . LEU A 1 84 ? 22.643 -0.690 -4.683 1.00 93.00 84 LEU A N 1
ATOM 604 C CA . LEU A 1 84 ? 22.100 0.668 -4.836 1.00 93.00 84 LEU A CA 1
ATOM 605 C C . LEU A 1 84 ? 21.171 0.786 -6.053 1.00 93.00 84 LEU A C 1
ATOM 607 O O . LEU A 1 84 ? 20.106 1.384 -5.949 1.00 93.00 84 LEU A O 1
ATOM 611 N N . GLU A 1 85 ? 21.518 0.150 -7.177 1.00 92.00 85 GLU A N 1
ATOM 612 C CA . GLU A 1 85 ? 20.645 0.039 -8.360 1.00 92.00 85 GLU A CA 1
ATOM 613 C C . GLU A 1 85 ? 19.338 -0.721 -8.059 1.00 92.00 85 GLU A C 1
ATOM 615 O O . GLU A 1 85 ? 18.359 -0.561 -8.782 1.00 92.00 85 GLU A O 1
ATOM 620 N N . ARG A 1 86 ? 19.303 -1.530 -6.990 1.00 91.12 86 ARG A N 1
ATOM 621 C CA . ARG A 1 86 ? 18.129 -2.287 -6.523 1.00 91.12 86 ARG A CA 1
ATOM 622 C C . ARG A 1 86 ? 17.436 -1.664 -5.306 1.00 91.12 86 ARG A C 1
ATOM 624 O O . ARG A 1 86 ? 16.655 -2.343 -4.650 1.00 91.12 86 ARG A O 1
ATOM 631 N N . GLY A 1 87 ? 17.704 -0.391 -5.004 1.00 88.44 87 GLY A N 1
ATOM 632 C CA . GLY A 1 87 ? 16.998 0.349 -3.951 1.00 88.44 87 GLY A CA 1
ATOM 633 C C . GLY A 1 87 ? 17.541 0.137 -2.533 1.00 88.44 87 GLY A C 1
ATOM 634 O O . GLY A 1 87 ? 16.795 0.282 -1.564 1.00 88.44 87 GLY A O 1
ATOM 635 N N . ALA A 1 88 ? 18.824 -0.211 -2.387 1.00 91.88 88 ALA A N 1
ATOM 636 C CA . ALA A 1 88 ? 19.459 -0.250 -1.072 1.00 91.88 88 ALA A CA 1
ATOM 637 C C . ALA A 1 88 ? 19.472 1.140 -0.409 1.00 91.88 88 ALA A C 1
ATOM 639 O O . ALA A 1 88 ? 19.930 2.115 -1.008 1.00 91.88 88 ALA A O 1
ATOM 640 N N . ASP A 1 89 ? 19.034 1.219 0.845 1.00 89.88 89 ASP A N 1
ATOM 641 C CA . ASP A 1 89 ? 19.037 2.451 1.628 1.00 89.88 89 ASP A CA 1
ATOM 642 C C . ASP A 1 89 ? 20.461 2.777 2.113 1.00 89.88 89 ASP A C 1
ATOM 644 O O . ASP A 1 89 ? 21.099 2.031 2.863 1.00 89.88 89 ASP A O 1
ATOM 648 N N . ILE A 1 90 ? 20.970 3.924 1.660 1.00 92.44 90 ILE A N 1
ATOM 649 C CA . ILE A 1 90 ? 22.323 4.414 1.943 1.00 92.44 90 ILE A CA 1
ATOM 650 C C . ILE A 1 90 ? 22.448 5.067 3.328 1.00 92.44 90 ILE A C 1
ATOM 652 O O . ILE A 1 90 ? 23.563 5.323 3.794 1.00 92.44 90 ILE A O 1
ATOM 656 N N . THR A 1 91 ? 21.316 5.364 3.974 1.00 87.75 91 THR A N 1
ATOM 657 C CA . THR A 1 91 ? 21.239 6.079 5.255 1.00 87.75 91 THR A CA 1
ATOM 658 C C . THR A 1 91 ? 21.275 5.153 6.468 1.00 87.75 91 THR A C 1
ATOM 660 O O . THR A 1 91 ? 21.506 5.627 7.585 1.00 87.75 91 THR A O 1
ATOM 663 N N . VAL A 1 92 ? 21.105 3.843 6.252 1.00 88.88 92 VAL A N 1
ATOM 664 C CA . VAL A 1 92 ? 21.081 2.838 7.318 1.00 88.88 92 VAL A CA 1
ATOM 665 C C . VAL A 1 92 ? 22.397 2.831 8.090 1.00 88.88 92 VAL A C 1
ATOM 667 O O . VAL A 1 92 ? 23.493 2.970 7.532 1.00 88.88 92 VAL A O 1
ATOM 670 N N . ARG A 1 93 ? 22.267 2.673 9.406 1.00 89.06 93 ARG A N 1
ATOM 671 C CA . ARG A 1 93 ? 23.369 2.686 10.362 1.00 89.06 93 ARG A CA 1
ATOM 672 C C . ARG A 1 93 ? 23.510 1.322 11.019 1.00 89.06 93 ARG A C 1
ATOM 674 O O . ARG A 1 93 ? 22.511 0.717 11.397 1.00 89.06 93 ARG A O 1
ATOM 681 N N . ASP A 1 94 ? 24.750 0.879 11.189 1.00 88.25 94 ASP A N 1
ATOM 682 C CA . ASP A 1 94 ? 25.053 -0.315 11.976 1.00 88.25 94 ASP A CA 1
ATOM 683 C C . ASP A 1 94 ? 24.892 -0.061 13.490 1.00 88.25 94 ASP A C 1
ATOM 685 O O . ASP A 1 94 ? 24.628 1.059 13.939 1.00 88.25 94 ASP A O 1
ATOM 689 N N . LYS A 1 95 ? 25.106 -1.092 14.316 1.00 89.06 95 LYS A N 1
ATOM 690 C CA . LYS A 1 95 ? 25.102 -0.974 15.789 1.00 89.06 95 LYS A CA 1
ATOM 691 C C . LYS A 1 95 ? 26.045 0.088 16.364 1.00 89.06 95 LYS A C 1
ATOM 693 O O . LYS A 1 95 ? 25.854 0.508 17.504 1.00 89.06 95 LYS A O 1
ATOM 698 N N . GLN A 1 96 ? 27.090 0.488 15.642 1.00 86.62 96 GLN A N 1
ATOM 699 C CA . GLN A 1 96 ? 28.015 1.547 16.054 1.00 86.62 96 GLN A CA 1
ATOM 700 C C . GLN A 1 96 ? 27.566 2.932 15.554 1.00 86.62 96 GLN A C 1
ATOM 702 O O . GLN A 1 96 ? 28.304 3.914 15.678 1.00 86.62 96 GLN A O 1
ATOM 707 N N . ASN A 1 97 ? 26.343 3.031 15.027 1.00 89.50 97 ASN A N 1
ATOM 708 C CA . ASN A 1 97 ? 25.792 4.204 14.362 1.00 89.50 97 ASN A CA 1
ATOM 709 C C . ASN A 1 97 ? 26.590 4.640 13.120 1.00 89.50 97 ASN A C 1
ATOM 711 O O . ASN A 1 97 ? 26.473 5.793 12.693 1.00 89.50 97 ASN A O 1
ATOM 715 N N . LYS A 1 98 ? 27.394 3.745 12.531 1.00 90.19 98 LYS A N 1
ATOM 716 C CA . LYS A 1 98 ? 28.195 4.025 11.338 1.00 90.19 98 LYS A CA 1
ATOM 717 C C . LYS A 1 98 ? 27.374 3.754 10.083 1.00 90.19 98 LYS A C 1
ATOM 719 O O . LYS A 1 98 ? 26.736 2.714 9.949 1.00 90.19 98 LYS A O 1
ATOM 724 N N . THR A 1 99 ? 27.408 4.698 9.149 1.00 91.69 99 THR A N 1
ATOM 725 C CA . THR A 1 99 ? 26.825 4.533 7.813 1.00 91.69 99 THR A CA 1
ATOM 726 C C . THR A 1 99 ? 27.764 3.731 6.914 1.00 91.69 99 THR A C 1
ATOM 728 O O . THR A 1 99 ? 28.966 3.620 7.188 1.00 91.69 99 THR A O 1
ATOM 731 N N . ALA A 1 100 ? 27.249 3.236 5.783 1.00 91.88 100 ALA A N 1
ATOM 732 C CA . ALA A 1 100 ? 28.072 2.586 4.763 1.00 91.88 100 ALA A CA 1
ATOM 733 C C . ALA A 1 100 ? 29.270 3.467 4.348 1.00 91.88 100 ALA A C 1
ATOM 735 O O . ALA A 1 100 ? 30.386 2.969 4.222 1.00 91.88 100 ALA A O 1
ATOM 736 N N . LEU A 1 101 ? 29.086 4.789 4.229 1.00 93.06 101 LEU A N 1
ATOM 737 C CA . LEU A 1 101 ? 30.170 5.715 3.882 1.00 93.06 101 LEU A CA 1
ATOM 738 C C . LEU A 1 101 ? 31.279 5.767 4.948 1.00 93.06 101 LEU A C 1
ATOM 740 O O . LEU A 1 101 ? 32.461 5.720 4.602 1.00 93.06 101 LEU A O 1
ATOM 744 N N . ILE A 1 102 ? 30.910 5.819 6.232 1.00 92.00 102 ILE A N 1
ATOM 745 C CA . ILE A 1 102 ? 31.864 5.835 7.352 1.00 92.00 102 ILE A CA 1
ATOM 746 C C . ILE A 1 102 ? 32.672 4.532 7.379 1.00 92.00 102 ILE A C 1
ATOM 748 O O . ILE A 1 102 ? 33.900 4.573 7.475 1.00 92.00 102 ILE A O 1
ATOM 752 N N . LEU A 1 103 ? 32.002 3.389 7.213 1.00 90.38 103 LEU A N 1
ATOM 753 C CA . LEU A 1 103 ? 32.652 2.078 7.156 1.00 90.38 103 LEU A CA 1
ATOM 754 C C . LEU A 1 103 ? 33.572 1.958 5.934 1.00 90.38 103 LEU A C 1
ATOM 756 O O . LEU A 1 103 ? 34.705 1.501 6.060 1.00 90.38 103 LEU A O 1
ATOM 760 N N . GLY A 1 104 ? 33.150 2.446 4.765 1.00 90.31 104 GLY A N 1
ATOM 761 C CA . GLY A 1 104 ? 33.998 2.488 3.571 1.00 90.31 104 GLY A CA 1
ATOM 762 C C . GLY A 1 104 ? 35.281 3.297 3.788 1.00 90.31 104 GLY A C 1
ATOM 763 O O . GLY A 1 104 ? 36.351 2.909 3.310 1.00 90.31 104 GLY A O 1
ATOM 764 N N . CYS A 1 105 ? 35.199 4.383 4.561 1.00 91.56 105 CYS A N 1
ATOM 765 C CA . CYS A 1 105 ? 36.357 5.183 4.948 1.00 91.56 105 CYS A CA 1
ATOM 766 C C . CYS A 1 105 ? 37.257 4.494 5.987 1.00 91.56 105 CYS A C 1
ATOM 768 O O . CYS A 1 105 ? 38.481 4.608 5.890 1.00 91.56 105 CYS A O 1
ATOM 770 N N . GLU A 1 106 ? 36.676 3.777 6.951 1.00 90.56 106 GLU A N 1
ATOM 771 C CA . GLU A 1 106 ? 37.390 3.016 7.986 1.00 90.56 106 GLU A CA 1
ATOM 772 C C . GLU A 1 106 ? 38.172 1.834 7.397 1.00 90.56 106 GLU A C 1
ATOM 774 O O . GLU A 1 106 ? 39.349 1.653 7.709 1.00 90.56 106 GLU A O 1
ATOM 779 N N . TYR A 1 107 ? 37.552 1.088 6.478 1.00 88.81 107 TYR A N 1
ATOM 780 C CA . TYR A 1 107 ? 38.173 -0.036 5.768 1.00 88.81 107 TYR A CA 1
ATOM 781 C C . TYR A 1 107 ? 39.026 0.389 4.561 1.00 88.81 107 TYR A C 1
ATOM 783 O O . TYR A 1 107 ? 39.606 -0.457 3.882 1.00 88.81 107 TYR A O 1
ATOM 791 N N . ALA A 1 108 ? 39.161 1.696 4.311 1.00 88.56 108 ALA A N 1
ATOM 792 C CA . ALA A 1 108 ? 39.963 2.268 3.227 1.00 88.56 108 ALA A CA 1
ATOM 793 C C . ALA A 1 108 ? 39.526 1.859 1.800 1.00 88.56 108 ALA A C 1
ATOM 795 O O . ALA A 1 108 ? 40.330 1.921 0.862 1.00 88.56 108 ALA A O 1
ATOM 796 N N . CYS A 1 109 ? 38.260 1.473 1.608 1.00 88.31 109 CYS A N 1
ATOM 797 C CA . CYS A 1 109 ? 37.720 0.996 0.333 1.00 88.31 109 CYS A CA 1
ATOM 798 C C . CYS A 1 109 ? 37.381 2.171 -0.608 1.00 88.31 109 CYS A C 1
ATOM 800 O O . CYS A 1 109 ? 36.218 2.553 -0.753 1.00 88.31 109 CYS A O 1
ATOM 802 N N . ARG A 1 110 ? 38.391 2.744 -1.276 1.00 90.38 110 ARG A N 1
ATOM 803 C CA . ARG A 1 110 ? 38.250 3.934 -2.143 1.00 90.38 110 ARG A CA 1
ATOM 804 C C . ARG A 1 110 ? 37.100 3.836 -3.151 1.00 90.38 110 ARG A C 1
ATOM 806 O O . ARG A 1 110 ? 36.285 4.748 -3.237 1.00 90.38 110 ARG A O 1
ATOM 813 N N . ASP A 1 111 ? 37.029 2.734 -3.887 1.00 91.81 111 ASP A N 1
ATOM 814 C CA . ASP A 1 111 ? 36.079 2.595 -4.995 1.00 91.81 111 ASP A CA 1
ATOM 815 C C . ASP A 1 111 ? 34.639 2.391 -4.498 1.00 91.81 111 ASP A C 1
ATOM 817 O O . ASP A 1 111 ? 33.695 2.859 -5.127 1.00 91.81 111 ASP A O 1
ATOM 821 N N . ALA A 1 112 ? 34.456 1.754 -3.335 1.00 90.81 112 ALA A N 1
ATOM 822 C CA . ALA A 1 112 ? 33.142 1.650 -2.699 1.00 90.81 112 ALA A CA 1
ATOM 823 C C . ALA A 1 112 ? 32.683 3.019 -2.169 1.00 90.81 112 ALA A C 1
ATOM 825 O O . ALA A 1 112 ? 31.536 3.406 -2.372 1.00 90.81 112 ALA A O 1
ATOM 826 N N . VAL A 1 113 ? 33.599 3.793 -1.573 1.00 92.88 113 VAL A N 1
ATOM 827 C CA . VAL A 1 113 ? 33.338 5.176 -1.142 1.00 92.88 113 VAL A CA 1
ATOM 828 C C . VAL A 1 113 ? 32.967 6.067 -2.328 1.00 92.88 113 VAL A C 1
ATOM 830 O O . VAL A 1 113 ? 32.038 6.862 -2.225 1.00 92.88 113 VAL A O 1
ATOM 833 N N . GLU A 1 114 ? 33.631 5.917 -3.473 1.00 93.00 114 GLU A N 1
ATOM 834 C CA . GLU A 1 114 ? 33.284 6.660 -4.686 1.00 93.00 114 GLU A CA 1
ATOM 835 C C . GLU A 1 114 ? 31.866 6.336 -5.182 1.00 93.00 114 GLU A C 1
ATOM 837 O O . GLU A 1 114 ? 31.113 7.252 -5.519 1.00 93.00 114 GLU A O 1
ATOM 842 N N . VAL A 1 115 ? 31.475 5.057 -5.182 1.00 93.81 115 VAL A N 1
ATOM 843 C CA . VAL A 1 115 ? 30.111 4.627 -5.537 1.00 93.81 115 VAL A CA 1
ATOM 844 C C . VAL A 1 115 ? 29.075 5.216 -4.574 1.00 93.81 115 VAL A C 1
ATOM 846 O O . VAL A 1 115 ? 28.054 5.743 -5.020 1.00 93.81 115 VAL A O 1
ATOM 849 N N . LEU A 1 116 ? 29.348 5.193 -3.268 1.00 93.00 116 LEU A N 1
ATOM 850 C CA . LEU A 1 116 ? 28.445 5.726 -2.243 1.00 93.00 116 LEU A CA 1
ATOM 851 C C . LEU A 1 116 ? 28.291 7.253 -2.339 1.00 93.00 116 LEU A C 1
ATOM 853 O O . LEU A 1 116 ? 27.174 7.763 -2.289 1.00 93.00 116 LEU A O 1
ATOM 857 N N . LEU A 1 117 ? 29.387 7.990 -2.545 1.00 91.62 117 LEU A N 1
ATOM 858 C CA . LEU A 1 117 ? 29.364 9.450 -2.710 1.00 91.62 117 LEU A CA 1
ATOM 859 C C . LEU A 1 117 ? 28.603 9.880 -3.970 1.00 91.62 117 LEU A C 1
ATOM 861 O O . LEU A 1 117 ? 27.825 10.830 -3.925 1.00 91.62 117 LEU A O 1
ATOM 865 N N . ARG A 1 118 ? 28.786 9.163 -5.087 1.00 91.00 118 ARG A N 1
ATOM 866 C CA . ARG A 1 118 ? 28.026 9.407 -6.327 1.00 91.00 118 ARG A CA 1
ATOM 867 C C . ARG A 1 118 ? 26.532 9.136 -6.162 1.00 91.00 118 ARG A C 1
ATOM 869 O O . ARG A 1 118 ? 25.735 9.759 -6.852 1.00 91.00 118 ARG A O 1
ATOM 876 N N . SER A 1 119 ? 26.177 8.238 -5.248 1.00 88.38 119 SER A N 1
ATOM 877 C CA . SER A 1 119 ? 24.793 7.861 -4.947 1.00 88.38 119 SER A CA 1
ATOM 878 C C . SER A 1 119 ? 24.152 8.741 -3.864 1.00 88.38 119 SER A C 1
ATOM 880 O O . SER A 1 119 ? 23.062 8.436 -3.397 1.00 88.38 119 SER A O 1
ATOM 882 N N . GLY A 1 120 ? 24.808 9.841 -3.466 1.00 86.94 120 GLY A N 1
ATOM 883 C CA . GLY A 1 120 ? 24.235 10.841 -2.562 1.00 86.94 120 GLY A CA 1
ATOM 884 C C . GLY A 1 120 ? 24.433 10.572 -1.068 1.00 86.94 120 GLY A C 1
ATOM 885 O O . GLY A 1 120 ? 23.705 11.143 -0.261 1.00 86.94 120 GLY A O 1
ATOM 886 N N . ALA A 1 121 ? 25.399 9.736 -0.672 1.00 89.62 121 ALA A N 1
ATOM 887 C CA . ALA A 1 121 ? 25.693 9.505 0.744 1.00 89.62 121 ALA A CA 1
ATOM 888 C C . ALA A 1 121 ? 26.068 10.805 1.489 1.00 89.62 121 ALA A C 1
ATOM 890 O O . ALA A 1 121 ? 26.896 11.591 1.019 1.00 89.62 121 ALA A O 1
ATOM 891 N N . ASP A 1 122 ? 25.509 11.002 2.688 1.00 87.75 122 ASP A N 1
ATOM 892 C CA . ASP A 1 122 ? 25.799 12.173 3.520 1.00 87.75 122 ASP A CA 1
ATOM 893 C C . ASP A 1 122 ? 27.217 12.112 4.109 1.00 87.75 122 ASP A C 1
ATOM 895 O O . ASP A 1 122 ? 27.525 11.331 5.012 1.00 87.75 122 ASP A O 1
ATOM 899 N N . VAL A 1 123 ? 28.086 12.993 3.613 1.00 88.88 123 VAL A N 1
ATOM 900 C CA . VAL A 1 123 ? 29.486 13.125 4.050 1.00 88.88 123 VAL A CA 1
ATOM 901 C C . VAL A 1 123 ? 29.601 13.724 5.453 1.00 88.88 123 VAL A C 1
ATOM 903 O O . VAL A 1 123 ? 30.622 13.538 6.115 1.00 88.88 123 VAL A O 1
ATOM 906 N N . THR A 1 124 ? 28.566 14.437 5.907 1.00 87.06 124 THR A N 1
ATOM 907 C CA . THR A 1 124 ? 28.525 15.103 7.216 1.00 87.06 124 THR A CA 1
ATOM 908 C C . THR A 1 124 ? 27.942 14.235 8.326 1.00 87.06 124 THR A C 1
ATOM 910 O O . THR A 1 124 ? 27.963 14.645 9.487 1.00 87.06 124 THR A O 1
ATOM 913 N N . ALA A 1 125 ? 27.473 13.029 7.997 1.00 88.06 125 ALA A N 1
ATOM 914 C CA . ALA A 1 125 ? 27.002 12.071 8.980 1.00 88.06 125 ALA A CA 1
ATOM 915 C C . ALA A 1 125 ? 28.135 11.658 9.934 1.00 88.06 125 ALA A C 1
ATOM 917 O O . ALA A 1 125 ? 29.260 11.372 9.510 1.00 88.06 125 ALA A O 1
ATOM 918 N N . THR A 1 126 ? 27.809 11.602 11.225 1.00 90.75 126 THR A N 1
ATOM 919 C CA . THR A 1 126 ? 28.711 11.161 12.292 1.00 90.75 126 THR A CA 1
ATOM 920 C C . THR A 1 126 ? 28.253 9.840 12.893 1.00 90.75 126 THR A C 1
ATOM 922 O O . THR A 1 126 ? 27.047 9.571 12.975 1.00 90.75 126 THR A O 1
ATOM 925 N N . ASP A 1 127 ? 29.214 9.044 13.349 1.00 90.12 127 ASP A N 1
ATOM 926 C CA . ASP A 1 127 ? 28.969 7.809 14.089 1.00 90.12 127 ASP A CA 1
ATOM 927 C C . ASP A 1 127 ? 28.567 8.063 15.556 1.00 90.12 127 ASP A C 1
ATOM 929 O O . ASP A 1 127 ? 28.448 9.208 16.005 1.00 90.12 127 ASP A O 1
ATOM 933 N N . GLY A 1 128 ? 28.379 6.988 16.331 1.00 86.44 128 GLY A N 1
ATOM 934 C CA . GLY A 1 128 ? 28.060 7.076 17.761 1.00 86.44 128 GLY A CA 1
ATOM 935 C C . GLY A 1 128 ? 29.157 7.710 18.630 1.00 86.44 128 GLY A C 1
ATOM 936 O O . GLY A 1 128 ? 28.889 8.068 19.773 1.00 86.44 128 GLY A O 1
ATOM 937 N N . SER A 1 129 ? 30.371 7.879 18.098 1.00 85.69 129 SER A N 1
ATOM 938 C CA . SER A 1 129 ? 31.496 8.546 18.766 1.00 85.69 129 SER A CA 1
ATOM 939 C C . SER A 1 129 ? 31.655 10.012 18.337 1.00 85.69 129 SER A C 1
ATOM 941 O O . SER A 1 129 ? 32.554 10.695 18.826 1.00 85.69 129 SER A O 1
ATOM 943 N N . GLY A 1 130 ? 30.803 10.507 17.430 1.00 87.50 130 GLY A N 1
ATOM 944 C CA . GLY A 1 130 ? 30.890 11.857 16.870 1.00 87.50 130 GLY A CA 1
ATOM 945 C C . GLY A 1 130 ? 31.947 12.017 15.770 1.00 87.50 130 GLY A C 1
ATOM 946 O O . GLY A 1 130 ? 32.290 13.146 15.419 1.00 87.50 130 GLY A O 1
ATOM 947 N N . HIS A 1 131 ? 32.479 10.923 15.225 1.00 89.81 131 HIS A N 1
ATOM 948 C CA . HIS A 1 131 ? 33.443 10.942 14.129 1.00 89.81 131 HIS A CA 1
ATOM 949 C C . HIS A 1 131 ? 32.733 10.893 12.773 1.00 89.81 131 HIS A C 1
ATOM 951 O O . HIS A 1 131 ? 31.825 10.090 12.559 1.00 89.81 131 HIS A O 1
ATOM 957 N N . ASP A 1 132 ? 33.167 11.744 11.844 1.00 89.81 132 ASP A N 1
ATOM 958 C CA . ASP A 1 132 ? 32.651 11.812 10.478 1.00 89.81 132 ASP A CA 1
ATOM 959 C C . ASP A 1 132 ? 33.438 10.911 9.508 1.00 89.81 132 ASP A C 1
ATOM 961 O O . ASP A 1 132 ? 34.523 10.397 9.800 1.00 89.81 132 ASP A O 1
ATOM 965 N N . SER A 1 133 ? 32.905 10.745 8.297 1.00 89.00 133 SER A N 1
ATOM 966 C CA . SER A 1 133 ? 33.552 9.970 7.225 1.00 89.00 133 SER A CA 1
ATOM 967 C C . SER A 1 133 ? 34.968 10.479 6.898 1.00 89.00 133 SER A C 1
ATOM 969 O O . SER A 1 133 ? 35.846 9.705 6.507 1.00 89.00 133 SER A O 1
ATOM 971 N N . TYR A 1 134 ? 35.220 11.781 7.077 1.00 90.62 134 TYR A N 1
ATOM 972 C CA . TYR A 1 134 ? 36.524 12.404 6.845 1.00 90.62 134 TYR A CA 1
ATOM 973 C C . TYR A 1 134 ? 37.551 12.056 7.935 1.00 90.62 134 TYR A C 1
ATOM 975 O O . TYR A 1 134 ? 38.731 11.857 7.627 1.00 90.62 134 TYR A O 1
ATOM 983 N N . HIS A 1 135 ? 37.125 11.924 9.193 1.00 90.19 135 HIS A N 1
ATOM 984 C CA . HIS A 1 135 ? 37.959 11.472 10.302 1.00 90.19 135 HIS A CA 1
ATOM 985 C C . HIS A 1 135 ? 38.550 10.089 10.012 1.00 90.19 135 HIS A C 1
ATOM 987 O O . HIS A 1 135 ? 39.770 9.917 10.058 1.00 90.19 135 HIS A O 1
ATOM 993 N N . TYR A 1 136 ? 37.708 9.134 9.612 1.00 89.50 136 TYR A N 1
ATOM 994 C CA . TYR A 1 136 ? 38.146 7.782 9.259 1.00 89.50 136 TYR A CA 1
ATOM 995 C C . TYR A 1 136 ? 39.011 7.748 7.996 1.00 89.50 136 TYR A C 1
ATOM 997 O O . TYR A 1 136 ? 40.044 7.075 7.979 1.00 89.50 136 TYR A O 1
ATOM 1005 N N . ALA A 1 137 ? 38.684 8.554 6.979 1.00 89.62 137 ALA A N 1
ATOM 1006 C CA . ALA A 1 137 ? 39.523 8.687 5.788 1.00 89.62 137 ALA A CA 1
ATOM 1007 C C . ALA A 1 137 ? 40.949 9.163 6.131 1.00 89.62 137 ALA A C 1
ATOM 1009 O O . ALA A 1 137 ? 41.922 8.699 5.542 1.00 89.62 137 ALA A O 1
ATOM 1010 N N . ARG A 1 138 ? 41.115 10.058 7.116 1.00 88.50 138 ARG A N 1
ATOM 1011 C CA . ARG A 1 138 ? 42.446 10.510 7.567 1.00 88.50 138 ARG A CA 1
ATOM 1012 C C . ARG A 1 138 ? 43.235 9.427 8.296 1.00 88.50 138 ARG A C 1
ATOM 1014 O O . ARG A 1 138 ? 44.466 9.444 8.244 1.00 88.50 138 ARG A O 1
ATOM 1021 N N . LEU A 1 139 ? 42.551 8.511 8.976 1.00 86.88 139 LEU A N 1
ATOM 1022 C CA . LEU A 1 139 ? 43.178 7.404 9.697 1.00 86.88 139 LEU A CA 1
ATOM 1023 C C . LEU A 1 139 ? 43.635 6.282 8.754 1.00 86.88 139 LEU A C 1
ATOM 1025 O O . LEU A 1 139 ? 44.620 5.604 9.047 1.00 86.88 139 LEU A O 1
ATOM 1029 N N . SER A 1 140 ? 42.992 6.131 7.593 1.00 76.06 140 SER A N 1
ATOM 1030 C CA . SER A 1 140 ? 43.216 5.010 6.671 1.00 76.06 140 SER A CA 1
ATOM 1031 C C . SER A 1 140 ? 44.489 5.092 5.807 1.00 76.06 140 SER A C 1
ATOM 1033 O O . SER A 1 140 ? 44.705 4.244 4.944 1.00 76.06 140 SER A O 1
ATOM 1035 N N . LYS A 1 141 ? 45.378 6.077 6.034 1.00 76.06 141 LYS A N 1
ATOM 1036 C CA . LYS A 1 141 ? 46.649 6.328 5.298 1.00 76.06 141 LYS A CA 1
ATOM 1037 C C . LYS A 1 141 ? 46.519 6.481 3.767 1.00 76.06 141 LYS A C 1
ATOM 1039 O O . LYS A 1 141 ? 47.528 6.713 3.101 1.00 76.06 141 LYS A O 1
ATOM 1044 N N . ASN A 1 142 ? 45.313 6.406 3.205 1.00 85.06 142 ASN A N 1
ATOM 1045 C CA . ASN A 1 142 ? 45.047 6.509 1.776 1.00 85.06 142 ASN A CA 1
ATOM 1046 C C . ASN A 1 142 ? 44.794 7.976 1.385 1.00 85.06 142 ASN A C 1
ATOM 1048 O O . ASN A 1 142 ? 43.709 8.519 1.594 1.00 85.06 142 ASN A O 1
ATOM 1052 N N . GLN A 1 143 ? 45.814 8.632 0.821 1.00 85.81 143 GLN A N 1
ATOM 1053 C CA . GLN A 1 143 ? 45.746 10.054 0.454 1.00 85.81 143 GLN A CA 1
ATOM 1054 C C . GLN A 1 143 ? 44.680 10.350 -0.609 1.00 85.81 143 GLN A C 1
ATOM 1056 O O . GLN A 1 143 ? 44.096 11.433 -0.594 1.00 85.81 143 GLN A O 1
ATOM 1061 N N . GLU A 1 144 ? 44.396 9.399 -1.500 1.00 86.00 144 GLU A N 1
ATOM 1062 C CA . GLU A 1 144 ? 43.376 9.566 -2.538 1.00 86.00 144 GLU A CA 1
ATOM 1063 C C . GLU A 1 144 ? 41.967 9.547 -1.952 1.00 86.00 144 GLU A C 1
ATOM 1065 O O . GLU A 1 144 ? 41.135 10.372 -2.320 1.00 86.00 144 GLU A O 1
ATOM 1070 N N . LEU A 1 145 ? 41.714 8.659 -0.988 1.00 90.38 145 LEU A N 1
ATOM 1071 C CA . LEU A 1 145 ? 40.449 8.607 -0.259 1.00 90.38 145 LEU A CA 1
ATOM 1072 C C . LEU A 1 145 ? 40.217 9.896 0.547 1.00 90.38 145 LEU A C 1
ATOM 1074 O O . LEU A 1 145 ? 39.126 10.462 0.508 1.00 90.38 145 LEU A O 1
ATOM 1078 N N . VAL A 1 146 ? 41.256 10.405 1.220 1.00 90.19 146 VAL A N 1
ATOM 1079 C CA . VAL A 1 146 ? 41.198 11.698 1.925 1.00 90.19 146 VAL A CA 1
ATOM 1080 C C . VAL A 1 146 ? 40.869 12.831 0.958 1.00 90.19 146 VAL A C 1
ATOM 1082 O O . VAL A 1 146 ? 40.016 13.661 1.264 1.00 90.19 146 VAL A O 1
ATOM 1085 N N . ALA A 1 147 ? 41.525 12.876 -0.204 1.00 90.12 147 ALA A N 1
ATOM 1086 C CA . ALA A 1 147 ? 41.273 13.897 -1.216 1.00 90.12 147 ALA A CA 1
ATOM 1087 C C . ALA A 1 147 ? 39.845 13.807 -1.779 1.00 90.12 147 ALA A C 1
ATOM 1089 O O . ALA A 1 147 ? 39.188 14.838 -1.930 1.00 90.12 147 ALA A O 1
ATOM 1090 N N . LEU A 1 148 ? 39.351 12.590 -2.026 1.00 91.94 148 LEU A N 1
ATOM 1091 C CA . LEU A 1 148 ? 38.000 12.333 -2.518 1.00 91.94 148 LEU A CA 1
ATOM 1092 C C . LEU A 1 148 ? 36.949 12.832 -1.520 1.00 91.94 148 LEU A C 1
ATOM 1094 O O . LEU A 1 148 ? 36.170 13.722 -1.855 1.00 91.94 148 LEU A O 1
ATOM 1098 N N . VAL A 1 149 ? 36.982 12.352 -0.275 1.00 90.25 149 VAL A N 1
ATOM 1099 C CA . VAL A 1 149 ? 36.021 12.752 0.769 1.00 90.25 149 VAL A CA 1
ATOM 1100 C C . VAL A 1 149 ? 36.109 14.254 1.053 1.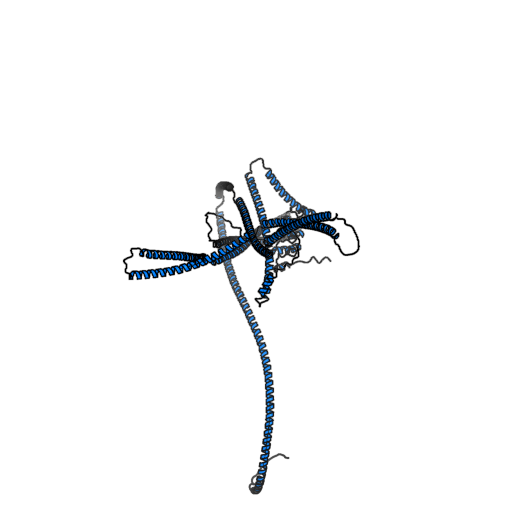00 90.25 149 VAL A C 1
ATOM 1102 O O . VAL A 1 149 ? 35.082 14.919 1.178 1.00 90.25 149 VAL A O 1
ATOM 1105 N N . LYS A 1 150 ? 37.321 14.827 1.066 1.00 88.88 150 LYS A N 1
ATOM 1106 C CA . LYS A 1 150 ? 37.525 16.272 1.236 1.00 88.88 150 LYS A CA 1
ATOM 1107 C C . LYS A 1 150 ? 36.906 17.088 0.106 1.00 88.88 150 LYS A C 1
ATOM 1109 O O . LYS A 1 150 ? 36.295 18.114 0.376 1.00 88.88 150 LYS A O 1
ATOM 1114 N N . SER A 1 151 ? 37.044 16.649 -1.145 1.00 89.94 151 SER A N 1
ATOM 1115 C CA . SER A 1 151 ? 36.477 17.367 -2.291 1.00 89.94 151 SER A CA 1
ATOM 1116 C C . SER A 1 151 ? 34.947 17.451 -2.221 1.00 89.94 151 SER A C 1
ATOM 1118 O O . SER A 1 151 ? 34.380 18.520 -2.456 1.00 89.94 151 SER A O 1
ATOM 1120 N N . TYR A 1 152 ? 34.290 16.363 -1.806 1.00 88.44 152 TYR A N 1
ATOM 1121 C CA . TYR A 1 152 ? 32.846 16.336 -1.590 1.00 88.44 152 TYR A CA 1
ATOM 1122 C C . TYR A 1 152 ? 32.451 17.165 -0.359 1.00 88.44 152 TYR A C 1
ATOM 1124 O O . TYR A 1 152 ? 31.535 17.982 -0.453 1.00 88.44 152 TYR A O 1
ATOM 1132 N N . LEU A 1 153 ? 33.191 17.080 0.750 1.00 88.44 153 LEU A N 1
ATOM 1133 C CA . LEU A 1 153 ? 32.959 17.915 1.934 1.00 88.44 153 LEU A CA 1
ATOM 1134 C C . LEU A 1 153 ? 33.075 19.419 1.617 1.00 88.44 153 LEU A C 1
ATOM 1136 O O . LEU A 1 153 ? 32.189 20.201 1.960 1.00 88.44 153 LEU A O 1
ATOM 1140 N N . ASP A 1 154 ? 34.111 19.831 0.887 1.00 86.31 154 ASP A N 1
ATOM 1141 C CA . ASP A 1 154 ? 34.303 21.221 0.463 1.00 86.31 154 ASP A CA 1
ATOM 1142 C C . ASP A 1 154 ? 33.178 21.691 -0.475 1.00 86.31 154 ASP A C 1
ATOM 1144 O O . ASP A 1 154 ? 32.762 22.848 -0.403 1.00 86.31 154 ASP A O 1
ATOM 1148 N N . SER A 1 155 ? 32.650 20.811 -1.334 1.00 84.75 155 SER A N 1
ATOM 1149 C CA . SER A 1 155 ? 31.499 21.126 -2.193 1.00 84.75 155 SER A CA 1
ATOM 1150 C C . SER A 1 155 ? 30.216 21.358 -1.383 1.00 84.75 155 SER A C 1
ATOM 1152 O O . SER A 1 155 ? 29.521 22.348 -1.615 1.00 84.75 155 SER A O 1
ATOM 1154 N N . THR A 1 156 ? 29.956 20.533 -0.361 1.00 82.69 156 THR A N 1
ATOM 1155 C CA . THR A 1 156 ? 28.794 20.698 0.531 1.00 82.69 156 THR A CA 1
ATOM 1156 C C . THR A 1 156 ? 28.900 21.962 1.386 1.00 82.69 156 THR A C 1
ATOM 1158 O O . THR A 1 156 ? 27.919 22.686 1.553 1.00 82.69 156 THR A O 1
ATOM 1161 N N . ASN A 1 157 ? 30.101 22.302 1.861 1.00 82.19 157 ASN A N 1
ATOM 1162 C CA . ASN A 1 157 ? 30.345 23.537 2.604 1.00 82.19 157 ASN A CA 1
ATOM 1163 C C . ASN A 1 157 ? 30.223 24.780 1.716 1.00 82.19 157 ASN A C 1
ATOM 1165 O O . ASN A 1 157 ? 29.646 25.774 2.147 1.00 82.19 157 ASN A O 1
ATOM 1169 N N . LYS A 1 158 ? 30.691 24.730 0.462 1.00 82.56 158 LYS A N 1
ATOM 1170 C CA . LYS A 1 158 ? 30.477 25.810 -0.516 1.00 82.56 158 LYS A CA 1
ATOM 1171 C C . LYS A 1 158 ? 29.000 26.011 -0.836 1.00 82.56 158 LYS A C 1
ATOM 1173 O O . LYS A 1 158 ? 28.584 27.156 -0.941 1.00 82.56 158 LYS A O 1
ATOM 1178 N N . ALA A 1 159 ? 28.214 24.940 -0.948 1.00 75.56 159 ALA A N 1
ATOM 1179 C CA . ALA A 1 159 ? 26.767 25.039 -1.135 1.00 75.56 159 ALA A CA 1
ATOM 1180 C C . ALA A 1 159 ? 26.078 25.697 0.079 1.00 75.56 159 ALA A C 1
ATOM 1182 O O . ALA A 1 159 ? 25.262 26.599 -0.090 1.00 75.56 159 ALA A O 1
ATOM 1183 N N . LYS A 1 160 ? 26.472 25.328 1.307 1.00 75.44 160 LYS A N 1
ATOM 1184 C CA . LYS A 1 160 ? 25.968 25.946 2.551 1.00 75.44 160 LYS A CA 1
ATOM 1185 C C . LYS A 1 160 ? 26.391 27.414 2.704 1.00 75.44 160 LYS A C 1
ATOM 1187 O O . LYS A 1 160 ? 25.588 28.245 3.119 1.00 75.44 160 LYS A O 1
ATOM 1192 N N . GLU A 1 161 ? 27.632 27.755 2.362 1.00 72.12 161 GLU A N 1
ATOM 1193 C CA . GLU A 1 161 ? 28.129 29.137 2.396 1.00 72.12 161 GLU A CA 1
ATOM 1194 C C . GLU A 1 161 ? 27.539 29.992 1.266 1.00 72.12 161 GLU A C 1
ATOM 1196 O O . GLU A 1 161 ? 27.236 31.159 1.492 1.00 72.12 161 GLU A O 1
ATOM 1201 N N . ALA A 1 162 ? 27.290 29.425 0.081 1.00 73.69 162 ALA A N 1
ATOM 1202 C CA . ALA A 1 162 ? 26.541 30.091 -0.983 1.00 73.69 162 ALA A CA 1
ATOM 1203 C C . ALA A 1 162 ? 25.109 30.411 -0.525 1.00 73.69 162 ALA A C 1
ATOM 1205 O O . ALA A 1 162 ? 24.697 31.564 -0.631 1.00 73.69 162 ALA A O 1
ATOM 1206 N N . ALA A 1 163 ? 24.422 29.453 0.108 1.00 70.12 163 ALA A N 1
ATOM 1207 C CA . ALA A 1 163 ? 23.100 29.665 0.698 1.00 70.12 163 ALA A CA 1
ATOM 1208 C C . ALA A 1 163 ? 23.112 30.742 1.805 1.00 70.12 163 ALA A C 1
ATOM 1210 O O . ALA A 1 163 ? 22.243 31.611 1.844 1.00 70.12 163 ALA A O 1
ATOM 1211 N N . ARG A 1 164 ? 24.140 30.772 2.666 1.00 69.56 164 ARG A N 1
ATOM 1212 C CA . ARG A 1 164 ? 24.318 31.828 3.687 1.00 69.56 164 ARG A CA 1
ATOM 1213 C C . ARG A 1 164 ? 24.655 33.199 3.100 1.00 69.56 164 ARG A C 1
ATOM 1215 O O . ARG A 1 164 ? 24.230 34.216 3.645 1.00 69.56 164 ARG A O 1
ATOM 1222 N N . MET A 1 165 ? 25.438 33.260 2.025 1.00 63.66 165 MET A N 1
ATOM 1223 C CA . MET A 1 165 ? 25.777 34.509 1.332 1.00 63.66 165 MET A CA 1
ATOM 1224 C C . MET A 1 165 ? 24.574 35.078 0.580 1.00 63.66 165 MET A C 1
ATOM 1226 O O . MET A 1 165 ? 24.395 36.294 0.532 1.00 63.66 165 MET A O 1
ATOM 1230 N N . GLU A 1 166 ? 23.726 34.208 0.047 1.00 60.53 166 GLU A N 1
ATOM 1231 C CA . GLU A 1 166 ? 22.438 34.551 -0.545 1.00 60.53 166 GLU A CA 1
ATOM 1232 C C . GLU A 1 166 ? 21.458 35.059 0.526 1.00 60.53 166 GLU A C 1
ATOM 1234 O O . GLU A 1 166 ? 20.845 36.112 0.355 1.00 60.53 166 GLU A O 1
ATOM 1239 N N . GLN A 1 167 ? 21.444 34.429 1.704 1.00 55.38 167 GLN A N 1
ATOM 1240 C CA . GLN A 1 167 ? 20.718 34.893 2.892 1.00 55.38 167 GLN A CA 1
ATOM 1241 C C . GLN A 1 167 ? 21.232 36.245 3.435 1.00 55.38 167 GLN A C 1
ATOM 1243 O O . GLN A 1 167 ? 20.438 37.112 3.794 1.00 55.38 167 GLN A O 1
ATOM 1248 N N . LYS A 1 168 ? 22.552 36.484 3.448 1.00 54.00 168 LYS A N 1
ATOM 1249 C CA . LYS A 1 168 ? 23.144 37.783 3.835 1.00 54.00 168 LYS A CA 1
ATOM 1250 C C . LYS A 1 168 ? 22.879 38.887 2.812 1.00 54.00 168 LYS A C 1
ATOM 1252 O O . LYS A 1 168 ? 22.657 40.027 3.211 1.00 54.00 168 LYS A O 1
ATOM 1257 N N . LYS A 1 169 ? 22.864 38.569 1.513 1.00 48.44 169 LYS A N 1
ATOM 1258 C CA . LYS A 1 169 ? 22.468 39.516 0.456 1.00 48.44 169 LYS A CA 1
ATOM 1259 C C . LYS A 1 169 ? 21.004 39.937 0.588 1.00 48.44 169 LYS A C 1
ATOM 1261 O O . LYS A 1 169 ? 20.713 41.116 0.419 1.00 48.44 169 LYS A O 1
ATOM 1266 N N . ARG A 1 170 ? 20.120 39.015 0.982 1.00 47.19 170 ARG A N 1
ATOM 1267 C CA . ARG A 1 170 ? 18.712 39.303 1.311 1.00 47.19 170 ARG A CA 1
ATOM 1268 C C . ARG A 1 170 ? 18.551 40.226 2.525 1.00 47.19 170 ARG A C 1
ATOM 1270 O O . ARG A 1 170 ? 17.606 40.998 2.569 1.00 47.19 170 ARG A O 1
ATOM 1277 N N . GLN A 1 171 ? 19.490 40.201 3.476 1.00 48.22 171 GLN A N 1
ATOM 1278 C CA . GLN A 1 171 ? 19.466 41.070 4.664 1.00 48.22 171 GLN A CA 1
ATOM 1279 C C . GLN A 1 171 ? 20.123 42.451 4.464 1.00 48.22 171 GLN A C 1
ATOM 1281 O O . GLN A 1 171 ? 19.893 43.341 5.276 1.00 48.22 171 GLN A O 1
ATOM 1286 N N . GLN A 1 172 ? 20.945 42.654 3.424 1.00 40.50 172 GLN A N 1
ATOM 1287 C CA . GLN A 1 172 ? 21.684 43.913 3.207 1.00 40.50 172 GLN A CA 1
ATOM 1288 C C . GLN A 1 172 ? 21.081 44.856 2.152 1.00 40.50 172 GLN A C 1
ATOM 1290 O O . GLN A 1 172 ? 21.501 46.010 2.085 1.00 40.50 172 GLN A O 1
ATOM 1295 N N . LEU A 1 173 ? 20.087 44.435 1.363 1.00 42.75 173 LEU A N 1
ATOM 1296 C CA . LEU A 1 173 ? 19.357 45.338 0.464 1.00 42.75 173 LEU A CA 1
ATOM 1297 C C . LEU A 1 173 ? 18.175 46.015 1.179 1.00 42.75 173 LEU A C 1
ATOM 1299 O O . LEU A 1 173 ? 17.010 45.761 0.900 1.00 42.75 173 LEU A O 1
ATOM 1303 N N . SER A 1 174 ? 18.492 46.948 2.075 1.00 40.25 174 SER A N 1
ATOM 1304 C CA . SER A 1 174 ? 17.627 48.099 2.336 1.00 40.25 174 SER A CA 1
ATOM 1305 C C . SER A 1 174 ? 18.482 49.355 2.197 1.00 40.25 174 SER A C 1
ATOM 1307 O O . SER A 1 174 ? 19.218 49.680 3.124 1.00 40.25 174 SER A O 1
ATOM 1309 N N . VAL A 1 175 ? 18.465 49.978 1.014 1.00 41.78 175 VAL A N 1
ATOM 1310 C CA . VAL A 1 175 ? 18.608 51.424 0.723 1.00 41.78 175 VAL A CA 1
ATOM 1311 C C . VAL A 1 175 ? 18.807 51.580 -0.803 1.00 41.78 175 VAL A C 1
ATOM 1313 O O . VAL A 1 175 ? 19.872 51.258 -1.324 1.00 41.78 175 VAL A O 1
ATOM 1316 N N . GLU A 1 176 ? 17.762 52.128 -1.454 1.00 31.67 176 GLU A N 1
ATOM 1317 C CA . GLU A 1 176 ? 17.720 52.875 -2.744 1.00 31.67 176 GLU A CA 1
ATOM 1318 C C . GLU A 1 176 ? 17.728 52.091 -4.098 1.00 31.67 176 GLU A C 1
ATOM 1320 O O . GLU A 1 176 ? 18.222 50.967 -4.156 1.00 31.67 176 GLU A O 1
ATOM 1325 N N . PRO A 1 177 ? 17.083 52.598 -5.188 1.00 51.12 177 PRO A N 1
ATOM 1326 C CA . PRO A 1 177 ? 15.678 52.270 -5.464 1.00 51.12 177 PRO A CA 1
ATOM 1327 C C . PRO A 1 177 ? 15.382 51.699 -6.877 1.00 51.12 177 PRO A C 1
ATOM 1329 O O . PRO A 1 177 ? 16.168 51.804 -7.813 1.00 51.12 177 PRO A O 1
ATOM 1332 N N . ALA A 1 178 ? 14.151 51.184 -7.001 1.00 43.47 178 ALA A N 1
ATOM 1333 C CA . ALA A 1 178 ? 13.274 51.154 -8.182 1.00 43.47 178 ALA A CA 1
ATOM 1334 C C . ALA A 1 178 ? 13.770 50.477 -9.481 1.00 43.47 178 ALA A C 1
ATOM 1336 O O . ALA A 1 178 ? 14.304 51.134 -10.367 1.00 43.47 178 ALA A O 1
ATOM 1337 N N . SER A 1 179 ? 13.437 49.183 -9.642 1.00 46.00 179 SER A N 1
ATOM 1338 C CA . SER A 1 179 ? 12.944 48.610 -10.922 1.00 46.00 179 SER A CA 1
ATOM 1339 C C . SER A 1 179 ? 12.492 47.134 -10.830 1.00 46.00 179 SER A C 1
ATOM 1341 O O . SER A 1 179 ? 11.858 46.659 -11.768 1.00 46.00 179 SER A O 1
ATOM 1343 N N . ASN A 1 180 ? 12.774 46.391 -9.750 1.00 50.47 180 ASN A N 1
ATOM 1344 C CA . ASN A 1 180 ? 12.535 44.929 -9.706 1.00 50.47 180 ASN A CA 1
ATOM 1345 C C . ASN A 1 180 ? 11.553 44.433 -8.628 1.00 50.47 180 ASN A C 1
ATOM 1347 O O . ASN A 1 180 ? 11.381 43.228 -8.453 1.00 50.47 180 ASN A O 1
ATOM 1351 N N . THR A 1 181 ? 10.832 45.340 -7.970 1.00 52.06 181 THR A N 1
ATOM 1352 C CA . THR A 1 181 ? 10.021 45.048 -6.776 1.00 52.06 181 THR A CA 1
ATOM 1353 C C . THR A 1 181 ? 8.975 43.942 -6.963 1.00 52.06 181 THR A C 1
ATOM 1355 O O . THR A 1 181 ? 8.767 43.166 -6.043 1.00 52.06 181 THR A O 1
ATOM 1358 N N . ASN A 1 182 ? 8.367 43.780 -8.144 1.00 53.88 182 ASN A N 1
ATOM 1359 C CA . ASN A 1 182 ? 7.320 42.763 -8.338 1.00 53.88 182 ASN A CA 1
ATOM 1360 C C . ASN A 1 182 ? 7.844 41.331 -8.517 1.00 53.88 182 ASN A C 1
ATOM 1362 O O . ASN A 1 182 ? 7.146 40.384 -8.165 1.00 53.88 182 ASN A O 1
ATOM 1366 N N . LYS A 1 183 ? 9.053 41.146 -9.061 1.00 51.75 183 LYS A N 1
ATOM 1367 C CA . LYS A 1 183 ? 9.638 39.800 -9.200 1.00 51.75 183 LYS A CA 1
ATOM 1368 C C . LYS A 1 183 ? 10.218 39.331 -7.875 1.00 51.75 183 LYS A C 1
ATOM 1370 O O . LYS A 1 183 ? 10.027 38.180 -7.506 1.00 51.75 183 LYS A O 1
ATOM 1375 N N . ASP A 1 184 ? 10.840 40.247 -7.143 1.00 51.97 184 ASP A N 1
ATOM 1376 C CA . ASP A 1 184 ? 11.451 39.952 -5.852 1.00 51.97 184 ASP A CA 1
ATOM 1377 C C . ASP A 1 184 ? 10.389 39.675 -4.774 1.00 51.97 184 ASP A C 1
ATOM 1379 O O . ASP A 1 184 ? 10.579 38.778 -3.958 1.00 51.97 184 ASP A O 1
ATOM 1383 N N . GLN A 1 185 ? 9.228 40.345 -4.821 1.00 62.59 185 GLN A N 1
ATOM 1384 C CA . GLN A 1 185 ? 8.103 40.047 -3.926 1.00 62.59 185 GLN A CA 1
ATOM 1385 C C . GLN A 1 185 ? 7.475 38.672 -4.220 1.00 62.59 185 GLN A C 1
ATOM 1387 O O . GLN A 1 185 ? 7.249 37.890 -3.302 1.00 62.59 185 GLN A O 1
ATOM 1392 N N . MET A 1 186 ? 7.273 38.341 -5.503 1.00 54.84 186 MET A N 1
ATOM 1393 C CA . MET A 1 186 ? 6.720 37.049 -5.935 1.00 54.84 186 MET A CA 1
ATOM 1394 C C . MET A 1 186 ? 7.640 35.879 -5.571 1.00 54.84 186 MET A C 1
ATOM 1396 O O . MET A 1 186 ? 7.175 34.834 -5.129 1.00 54.84 186 MET A O 1
ATOM 1400 N N . ILE A 1 187 ? 8.954 36.055 -5.727 1.00 61.31 187 ILE A N 1
ATOM 1401 C CA . ILE A 1 187 ? 9.947 35.056 -5.317 1.00 61.31 187 ILE A CA 1
ATOM 1402 C C . ILE A 1 187 ? 9.916 34.886 -3.796 1.00 61.31 187 ILE A C 1
ATOM 1404 O O . ILE A 1 187 ? 9.905 33.758 -3.315 1.00 61.31 187 ILE A O 1
ATOM 1408 N N . HIS A 1 188 ? 9.811 35.980 -3.039 1.00 68.88 188 HIS A N 1
ATOM 1409 C CA . HIS A 1 188 ? 9.777 35.914 -1.582 1.00 68.88 188 HIS A CA 1
ATOM 1410 C C . HIS A 1 188 ? 8.511 35.228 -1.038 1.00 68.88 188 HIS A C 1
ATOM 1412 O O . HIS A 1 188 ? 8.589 34.510 -0.036 1.00 68.88 188 HIS A O 1
ATOM 1418 N N . ASP A 1 189 ? 7.362 35.423 -1.685 1.00 66.94 189 ASP A N 1
ATOM 1419 C CA . ASP A 1 189 ? 6.113 34.752 -1.319 1.00 66.94 189 ASP A CA 1
ATOM 1420 C C . ASP A 1 189 ? 6.122 33.272 -1.738 1.00 66.94 189 ASP A C 1
ATOM 1422 O O . ASP A 1 189 ? 5.716 32.421 -0.947 1.00 66.94 189 ASP A O 1
ATOM 1426 N N . LEU A 1 190 ? 6.690 32.936 -2.904 1.00 69.19 190 LEU A N 1
ATOM 1427 C CA . LEU A 1 190 ? 6.899 31.545 -3.333 1.00 69.19 190 LEU A CA 1
ATOM 1428 C C . LEU A 1 190 ? 7.888 30.792 -2.436 1.00 69.19 190 LEU A C 1
ATOM 1430 O O . LEU A 1 190 ? 7.730 29.597 -2.205 1.00 69.19 190 LEU A O 1
ATOM 1434 N N . GLU A 1 191 ? 8.901 31.467 -1.904 1.00 64.50 191 GLU A N 1
ATOM 1435 C CA . GLU A 1 191 ? 9.861 30.874 -0.970 1.00 64.50 191 GLU A CA 1
ATOM 1436 C C . GLU A 1 191 ? 9.263 30.671 0.417 1.00 64.50 191 GLU A C 1
ATOM 1438 O O . GLU A 1 191 ? 9.467 29.616 1.010 1.00 64.50 191 GLU A O 1
ATOM 1443 N N . ARG A 1 192 ? 8.450 31.619 0.901 1.00 74.81 192 ARG A N 1
ATOM 1444 C CA . ARG A 1 192 ? 7.692 31.449 2.148 1.00 74.81 192 ARG A CA 1
ATOM 1445 C C . ARG A 1 192 ? 6.685 30.302 2.023 1.00 74.81 192 ARG A C 1
ATOM 1447 O O . ARG A 1 192 ? 6.511 29.521 2.957 1.00 74.81 192 ARG A O 1
ATOM 1454 N N . GLN A 1 193 ? 6.056 30.172 0.856 1.00 66.94 193 GLN A N 1
ATOM 1455 C CA . GLN A 1 193 ? 5.158 29.064 0.550 1.00 66.94 193 GLN A CA 1
ATOM 1456 C C . GLN A 1 193 ? 5.916 27.731 0.462 1.00 66.94 193 GLN A C 1
ATOM 1458 O O . GLN A 1 193 ? 5.455 26.744 1.026 1.00 66.94 193 GLN A O 1
ATOM 1463 N N . ASN A 1 194 ? 7.105 27.703 -0.148 1.00 67.94 194 ASN A N 1
ATOM 1464 C CA . ASN A 1 194 ? 7.964 26.516 -0.186 1.00 67.94 194 ASN A CA 1
ATOM 1465 C C . ASN A 1 194 ? 8.467 26.104 1.203 1.00 67.94 194 ASN A C 1
ATOM 1467 O O . ASN A 1 194 ? 8.494 24.917 1.508 1.00 67.94 194 ASN A O 1
ATOM 1471 N N . GLU A 1 195 ? 8.851 27.049 2.063 1.00 76.19 195 GLU A N 1
ATOM 1472 C CA . GLU A 1 195 ? 9.256 26.754 3.444 1.00 76.19 195 GLU A CA 1
ATOM 1473 C C . GLU A 1 195 ? 8.082 26.194 4.257 1.00 76.19 195 GLU A C 1
ATOM 1475 O O . GLU A 1 195 ? 8.235 25.175 4.929 1.00 76.19 195 GLU A O 1
ATOM 1480 N N . SER A 1 196 ? 6.888 26.777 4.117 1.00 75.94 196 SER A N 1
ATOM 1481 C CA . SER A 1 196 ? 5.662 26.261 4.739 1.00 75.94 196 SER A CA 1
ATOM 1482 C C . SER A 1 196 ? 5.290 24.861 4.226 1.00 75.94 196 SER A C 1
ATOM 1484 O O . SER A 1 196 ? 4.907 23.988 5.011 1.00 75.94 196 SER A O 1
ATOM 1486 N N . GLN A 1 197 ? 5.464 24.603 2.927 1.00 72.69 197 GLN A N 1
ATOM 1487 C CA . GLN A 1 197 ? 5.263 23.280 2.332 1.00 72.69 197 GLN A CA 1
ATOM 1488 C C . GLN A 1 197 ? 6.318 22.272 2.807 1.00 72.69 197 GLN A C 1
ATOM 1490 O O . GLN A 1 197 ? 5.974 21.136 3.121 1.00 72.69 197 GLN A O 1
ATOM 1495 N N . GLN A 1 198 ? 7.583 22.675 2.945 1.00 66.38 198 GLN A N 1
ATOM 1496 C CA . GLN A 1 198 ? 8.641 21.824 3.496 1.00 66.38 198 GLN A CA 1
ATOM 1497 C C . GLN A 1 198 ? 8.430 21.509 4.981 1.00 66.38 198 GLN A C 1
ATOM 1499 O O . GLN A 1 198 ? 8.716 20.393 5.410 1.00 66.38 198 GLN A O 1
ATOM 1504 N N . GLU A 1 199 ? 7.922 22.450 5.777 1.00 77.44 199 GLU A N 1
ATOM 1505 C CA . GLU A 1 199 ? 7.542 22.190 7.170 1.00 77.44 199 GLU A CA 1
ATOM 1506 C C . GLU A 1 199 ? 6.332 21.262 7.274 1.00 77.44 199 GLU A C 1
ATOM 1508 O O . GLU A 1 199 ? 6.340 20.347 8.098 1.00 77.44 199 GLU A O 1
ATOM 1513 N N . SER A 1 200 ? 5.338 21.433 6.401 1.00 74.12 200 SER A N 1
ATOM 1514 C CA . SER A 1 200 ? 4.177 20.538 6.320 1.00 74.12 200 SER A CA 1
ATOM 1515 C C . SER A 1 200 ? 4.593 19.121 5.913 1.00 74.12 200 SER A C 1
ATOM 1517 O O . SER A 1 200 ? 4.165 18.155 6.537 1.00 74.12 200 SER A O 1
ATOM 1519 N N . LEU A 1 201 ? 5.520 18.985 4.957 1.00 72.56 201 LEU A N 1
ATOM 1520 C CA . LEU A 1 201 ? 6.121 17.699 4.597 1.00 72.56 201 LEU A CA 1
ATOM 1521 C C . LEU A 1 201 ? 6.897 17.089 5.769 1.00 72.56 201 LEU A C 1
ATOM 1523 O O . LEU A 1 201 ? 6.737 15.910 6.059 1.00 72.56 201 LEU A O 1
ATOM 1527 N N . ARG A 1 202 ? 7.708 17.867 6.497 1.00 84.19 202 ARG A N 1
ATOM 1528 C CA . ARG A 1 202 ? 8.424 17.355 7.682 1.00 84.19 202 ARG A CA 1
ATOM 1529 C C . ARG A 1 202 ? 7.470 16.856 8.767 1.00 84.19 202 ARG A C 1
ATOM 1531 O O . ARG A 1 202 ? 7.772 15.825 9.365 1.00 84.19 202 ARG A O 1
ATOM 1538 N N . LYS A 1 203 ? 6.347 17.549 8.997 1.00 79.25 203 LYS A N 1
ATOM 1539 C CA . LYS A 1 203 ? 5.282 17.101 9.910 1.00 79.25 203 LYS A CA 1
ATOM 1540 C C . LYS A 1 203 ? 4.622 15.821 9.408 1.00 79.25 203 LYS A C 1
ATOM 1542 O O . LYS A 1 203 ? 4.587 14.855 10.156 1.00 79.25 203 LYS A O 1
ATOM 1547 N N . PHE A 1 204 ? 4.259 15.752 8.128 1.00 83.56 204 PHE A N 1
ATOM 1548 C CA . PHE A 1 204 ? 3.714 14.540 7.510 1.00 83.56 204 PHE A CA 1
ATOM 1549 C C . PHE A 1 204 ? 4.668 13.338 7.630 1.00 83.56 204 PHE A C 1
ATOM 1551 O O . PHE A 1 204 ? 4.266 12.252 8.025 1.00 83.56 204 PHE A O 1
ATOM 1558 N N . HIS A 1 205 ? 5.968 13.531 7.393 1.00 76.75 205 HIS A N 1
ATOM 1559 C CA . HIS A 1 205 ? 6.984 12.489 7.584 1.00 76.75 205 HIS A CA 1
ATOM 1560 C C . HIS A 1 205 ? 7.220 12.122 9.060 1.00 76.75 205 HIS A C 1
ATOM 1562 O O . HIS A 1 205 ? 7.791 11.070 9.356 1.00 76.75 205 HIS A O 1
ATOM 1568 N N . GLN A 1 206 ? 6.879 13.003 10.000 1.00 76.94 206 GLN A N 1
ATOM 1569 C CA . GLN A 1 206 ? 6.947 12.730 11.435 1.00 76.94 206 GLN A CA 1
ATOM 1570 C C . GLN A 1 206 ? 5.700 11.971 11.907 1.00 76.94 206 GLN A C 1
ATOM 1572 O O . GLN A 1 206 ? 5.831 11.037 12.692 1.00 76.94 206 GLN A O 1
ATOM 1577 N N . GLU A 1 207 ? 4.530 12.312 11.370 1.00 81.06 207 GLU A N 1
ATOM 1578 C CA . GLU A 1 207 ? 3.265 11.599 11.566 1.00 81.06 207 GLU A CA 1
ATOM 1579 C C . GLU A 1 207 ? 3.311 10.200 10.942 1.00 81.06 207 GLU A C 1
ATOM 1581 O O . GLU A 1 207 ? 2.982 9.235 11.622 1.00 81.06 207 GLU A O 1
ATOM 1586 N N . GLN A 1 208 ? 3.838 10.051 9.719 1.00 68.06 208 GLN A N 1
ATOM 1587 C CA . GLN A 1 208 ? 4.095 8.735 9.124 1.00 68.06 208 GLN A CA 1
ATOM 1588 C C . GLN A 1 208 ? 5.000 7.881 10.011 1.00 68.06 208 GLN A C 1
ATOM 1590 O O . GLN A 1 208 ? 4.692 6.721 10.231 1.00 68.06 208 GLN A O 1
ATOM 1595 N N . ARG A 1 209 ? 6.079 8.446 10.574 1.00 81.69 209 ARG A N 1
ATOM 1596 C CA . ARG A 1 209 ? 6.950 7.710 11.507 1.00 81.69 209 ARG A CA 1
ATOM 1597 C C . ARG A 1 209 ? 6.209 7.269 12.767 1.00 81.69 209 ARG A C 1
ATOM 1599 O O . ARG A 1 209 ? 6.353 6.122 13.168 1.00 81.69 209 ARG A O 1
ATOM 1606 N N . ALA A 1 210 ? 5.396 8.146 13.356 1.00 79.62 210 ALA A N 1
ATOM 1607 C CA . ALA A 1 210 ? 4.595 7.802 14.527 1.00 79.62 210 ALA A CA 1
ATOM 1608 C C . ALA A 1 210 ? 3.568 6.695 14.223 1.00 79.62 210 ALA A C 1
ATOM 1610 O O . ALA A 1 210 ? 3.386 5.795 15.039 1.00 79.62 210 ALA A O 1
ATOM 1611 N N . LEU A 1 211 ? 2.946 6.726 13.040 1.00 79.94 211 LEU A N 1
ATOM 1612 C CA . LEU A 1 211 ? 2.035 5.678 12.576 1.00 79.94 211 LEU A CA 1
ATOM 1613 C C . LEU A 1 211 ? 2.773 4.361 12.316 1.00 79.94 211 LEU A C 1
ATOM 1615 O O . LEU A 1 211 ? 2.307 3.317 12.757 1.00 79.94 211 LEU A O 1
ATOM 1619 N N . THR A 1 212 ? 3.947 4.389 11.680 1.00 79.56 212 THR A N 1
ATOM 1620 C CA . THR A 1 212 ? 4.775 3.187 11.494 1.00 79.56 212 THR A CA 1
ATOM 1621 C C . THR A 1 212 ? 5.183 2.579 12.838 1.00 79.56 212 THR A C 1
ATOM 1623 O O . THR A 1 212 ? 5.119 1.364 13.003 1.00 79.56 212 THR A O 1
ATOM 1626 N N . ASP A 1 213 ? 5.547 3.401 13.824 1.00 81.50 213 ASP A N 1
ATOM 1627 C CA . ASP A 1 213 ? 5.884 2.932 15.172 1.00 81.50 213 ASP A CA 1
ATOM 1628 C C . ASP A 1 213 ? 4.666 2.317 15.888 1.00 81.50 213 ASP A C 1
ATOM 1630 O O . ASP A 1 213 ? 4.800 1.298 16.570 1.00 81.50 213 ASP A O 1
ATOM 1634 N N . GLN A 1 214 ? 3.467 2.881 15.700 1.00 83.50 214 GLN A N 1
ATOM 1635 C CA . GLN A 1 214 ? 2.218 2.308 16.214 1.00 83.50 214 GLN A CA 1
ATOM 1636 C C . GLN A 1 214 ? 1.861 0.986 15.530 1.00 83.50 214 GLN A C 1
ATOM 1638 O O . GLN A 1 214 ? 1.525 0.029 16.223 1.00 83.50 214 GLN A O 1
ATOM 1643 N N . VAL A 1 215 ? 1.987 0.897 14.204 1.00 82.38 215 VAL A N 1
ATOM 1644 C CA . VAL A 1 215 ? 1.762 -0.344 13.448 1.00 82.38 215 VAL A CA 1
ATOM 1645 C C . VAL A 1 215 ? 2.742 -1.421 13.896 1.00 82.38 215 VAL A C 1
ATOM 1647 O O . VAL A 1 215 ? 2.320 -2.534 14.180 1.00 82.38 215 VAL A O 1
ATOM 1650 N N . ASN A 1 216 ? 4.022 -1.091 14.071 1.00 75.62 216 ASN A N 1
ATOM 1651 C CA . ASN A 1 216 ? 5.018 -2.036 14.577 1.00 75.62 216 ASN A CA 1
ATOM 1652 C C . ASN A 1 216 ? 4.685 -2.528 15.996 1.00 75.62 216 ASN A C 1
ATOM 1654 O O . ASN A 1 216 ? 4.870 -3.705 16.305 1.00 75.62 216 ASN A O 1
ATOM 1658 N N . MET A 1 217 ? 4.167 -1.648 16.858 1.00 81.06 217 MET A N 1
ATOM 1659 C CA . MET A 1 217 ? 3.745 -2.003 18.215 1.00 81.06 217 MET A CA 1
ATOM 1660 C C . MET A 1 217 ? 2.498 -2.900 18.215 1.00 81.06 217 MET A C 1
ATOM 1662 O O . MET A 1 217 ? 2.485 -3.916 18.909 1.00 81.06 217 MET A O 1
ATOM 1666 N N . LEU A 1 218 ? 1.499 -2.591 17.384 1.00 80.62 218 LEU A N 1
ATOM 1667 C CA . LEU A 1 218 ? 0.309 -3.425 17.190 1.00 80.62 218 LEU A CA 1
ATOM 1668 C C . LEU A 1 218 ? 0.662 -4.776 16.560 1.00 80.62 218 LEU A C 1
ATOM 1670 O O . LEU A 1 218 ? 0.144 -5.805 16.974 1.00 80.62 218 LEU A O 1
ATOM 1674 N N . GLN A 1 219 ? 1.600 -4.811 15.617 1.00 72.06 219 GLN A N 1
ATOM 1675 C CA . GLN A 1 219 ? 2.074 -6.042 14.988 1.00 72.06 219 GLN A CA 1
ATOM 1676 C C . GLN A 1 219 ? 2.855 -6.913 15.983 1.00 72.06 219 GLN A C 1
ATOM 1678 O O . GLN A 1 219 ? 2.735 -8.139 15.971 1.00 72.06 219 GLN A O 1
ATOM 1683 N N . GLN A 1 220 ? 3.592 -6.290 16.909 1.00 83.75 220 GLN A N 1
ATOM 1684 C CA . GLN A 1 220 ? 4.212 -6.988 18.030 1.00 83.75 220 GLN A CA 1
ATOM 1685 C C . GLN A 1 220 ? 3.159 -7.547 19.002 1.00 83.75 220 GLN A C 1
ATOM 1687 O O . GLN A 1 220 ? 3.290 -8.697 19.419 1.00 83.75 220 GLN A O 1
ATOM 1692 N N . GLN A 1 221 ? 2.099 -6.796 19.315 1.00 81.19 221 GLN A N 1
ATOM 1693 C CA . GLN A 1 221 ? 0.981 -7.279 20.139 1.00 81.19 221 GLN A CA 1
ATOM 1694 C C . GLN A 1 221 ? 0.236 -8.438 19.464 1.00 81.19 221 GLN A C 1
ATOM 1696 O O . GLN A 1 221 ? 0.051 -9.481 20.083 1.00 81.19 221 GLN A O 1
ATOM 1701 N N . LEU A 1 222 ? -0.068 -8.320 18.172 1.00 77.88 222 LEU A N 1
ATOM 1702 C CA . LEU A 1 222 ? -0.705 -9.372 17.383 1.00 77.88 222 LEU A CA 1
ATOM 1703 C C . LEU A 1 222 ? 0.161 -10.637 17.323 1.00 77.88 222 LEU A C 1
ATOM 1705 O O . LEU A 1 222 ? -0.352 -11.747 17.416 1.00 77.88 222 LEU A O 1
ATOM 1709 N N . SER A 1 223 ? 1.487 -10.497 17.215 1.00 76.12 223 SER A N 1
ATOM 1710 C CA . SER A 1 223 ? 2.400 -11.648 17.262 1.00 76.12 223 SER A CA 1
ATOM 1711 C C . SER A 1 223 ? 2.398 -12.348 18.628 1.00 76.12 223 SER A C 1
ATOM 1713 O O . SER A 1 223 ? 2.464 -13.576 18.690 1.00 76.12 223 SER A O 1
ATOM 1715 N N . GLN A 1 224 ? 2.265 -11.583 19.717 1.00 76.31 224 GLN A N 1
ATOM 1716 C CA . GLN A 1 224 ? 2.159 -12.119 21.074 1.00 76.31 224 GLN A CA 1
ATOM 1717 C C . GLN A 1 224 ? 0.814 -12.824 21.281 1.00 76.31 224 GLN A C 1
ATOM 1719 O O . GLN A 1 224 ? 0.792 -13.954 21.770 1.00 76.31 224 GLN A O 1
ATOM 1724 N N . GLU A 1 225 ? -0.293 -12.224 20.842 1.00 76.19 225 GLU A N 1
ATOM 1725 C CA . GLU A 1 225 ? -1.620 -12.846 20.899 1.00 76.19 225 GLU A CA 1
ATOM 1726 C C . GLU A 1 225 ? -1.707 -14.097 20.029 1.00 76.19 225 GLU A C 1
ATOM 1728 O O . GLU A 1 225 ? -2.267 -15.103 20.458 1.00 76.19 225 GLU A O 1
ATOM 1733 N N . LYS A 1 226 ? -1.078 -14.088 18.850 1.00 75.69 226 LYS A N 1
ATOM 1734 C CA . LYS A 1 226 ? -0.992 -15.266 17.988 1.00 75.69 226 LYS A CA 1
ATOM 1735 C C . LYS A 1 226 ? -0.253 -16.413 18.677 1.00 75.69 226 LYS A C 1
ATOM 1737 O O . LYS A 1 226 ? -0.744 -17.535 18.640 1.00 75.69 226 LYS A O 1
ATOM 1742 N N . SER A 1 227 ? 0.856 -16.137 19.366 1.00 72.06 227 SER A N 1
ATOM 1743 C CA . SER A 1 227 ? 1.562 -17.169 20.140 1.00 72.06 227 SER A CA 1
ATOM 1744 C C . SER A 1 227 ? 0.721 -17.710 21.306 1.00 72.06 227 SER A C 1
ATOM 1746 O O . SER A 1 227 ? 0.660 -18.918 21.505 1.00 72.06 227 SER A O 1
ATOM 1748 N N . ALA A 1 228 ? -0.029 -16.847 22.004 1.00 76.69 228 ALA A N 1
ATOM 1749 C CA . ALA A 1 228 ? -0.943 -17.273 23.064 1.00 76.69 228 ALA A CA 1
ATOM 1750 C C . ALA A 1 228 ? -2.128 -18.098 22.523 1.00 76.69 228 ALA A C 1
ATOM 1752 O O . ALA A 1 228 ? -2.559 -19.066 23.148 1.00 76.69 228 ALA A O 1
ATOM 1753 N N . MET A 1 229 ? -2.650 -17.745 21.345 1.00 75.56 229 MET A N 1
ATOM 1754 C CA . MET A 1 229 ? -3.709 -18.487 20.659 1.00 75.56 229 MET A CA 1
ATOM 1755 C C . MET A 1 229 ? -3.210 -19.855 20.178 1.00 75.56 229 MET A C 1
ATOM 1757 O O . MET A 1 229 ? -3.938 -20.841 20.284 1.00 75.56 229 MET A O 1
ATOM 1761 N N . GLU A 1 230 ? -1.975 -19.929 19.675 1.00 73.44 230 GLU A N 1
ATOM 1762 C CA . GLU A 1 230 ? -1.310 -21.178 19.291 1.00 73.44 230 GLU A CA 1
ATOM 1763 C C . GLU A 1 230 ? -1.100 -22.089 20.512 1.00 73.44 230 GLU A C 1
ATOM 1765 O O . GLU A 1 230 ? -1.416 -23.277 20.436 1.00 73.44 230 GLU A O 1
ATOM 1770 N N . ASP A 1 231 ? -0.700 -21.537 21.662 1.00 75.62 231 ASP A N 1
ATOM 1771 C CA . ASP A 1 231 ? -0.582 -22.277 22.925 1.00 75.62 231 ASP A CA 1
ATOM 1772 C C . ASP A 1 231 ? -1.944 -22.833 23.394 1.00 75.62 231 ASP A C 1
ATOM 1774 O O . ASP A 1 231 ? -2.072 -24.025 23.689 1.00 75.62 231 ASP A O 1
ATOM 1778 N N . ILE A 1 232 ? -3.005 -22.015 23.366 1.00 80.56 232 ILE A N 1
ATOM 1779 C CA . ILE A 1 232 ? -4.377 -22.444 23.701 1.00 80.56 232 ILE A CA 1
ATOM 1780 C C . ILE A 1 232 ? -4.893 -23.490 22.701 1.00 80.56 232 ILE A C 1
ATOM 1782 O O . ILE A 1 232 ? -5.597 -24.433 23.077 1.00 80.56 232 ILE A O 1
ATOM 1786 N N . HIS A 1 233 ? -4.563 -23.351 21.416 1.00 74.38 233 HIS A N 1
ATOM 1787 C CA . HIS A 1 233 ? -4.949 -24.312 20.387 1.00 74.38 233 HIS A CA 1
ATOM 1788 C C . HIS A 1 233 ? -4.265 -25.663 20.607 1.00 74.38 233 HIS A C 1
ATOM 1790 O O . HIS A 1 233 ? -4.934 -26.697 20.551 1.00 74.38 233 HIS A O 1
ATOM 1796 N N . MET A 1 234 ? -2.971 -25.654 20.935 1.00 74.31 234 MET A N 1
ATOM 1797 C CA . MET A 1 234 ? -2.212 -26.851 21.290 1.00 74.31 234 MET A CA 1
ATOM 1798 C C . MET A 1 234 ? -2.792 -27.546 22.526 1.00 74.31 234 MET A C 1
ATOM 1800 O O . MET A 1 234 ? -2.970 -28.765 22.512 1.00 74.31 234 MET A O 1
ATOM 1804 N N . GLU A 1 235 ? -3.170 -26.800 23.567 1.00 71.31 235 GLU A N 1
ATOM 1805 C CA . GLU A 1 235 ? -3.854 -27.358 24.742 1.00 71.31 235 GLU A CA 1
ATOM 1806 C C . GLU A 1 235 ? -5.234 -27.935 24.386 1.00 71.31 235 GLU A C 1
ATOM 1808 O O . GLU A 1 235 ? -5.606 -29.025 24.833 1.00 71.31 235 GLU A O 1
ATOM 1813 N N . ARG A 1 236 ? -5.997 -27.258 23.519 1.00 72.19 236 ARG A N 1
ATOM 1814 C CA . ARG A 1 236 ? -7.315 -27.727 23.069 1.00 72.19 236 ARG A CA 1
ATOM 1815 C C . ARG A 1 236 ? -7.224 -28.983 22.205 1.00 72.19 236 ARG A C 1
ATOM 1817 O O . ARG A 1 236 ? -8.096 -29.849 22.300 1.00 72.19 236 ARG A O 1
ATOM 1824 N N . GLU A 1 237 ? -6.199 -29.104 21.370 1.00 69.94 237 GLU A N 1
ATOM 1825 C CA . GLU A 1 237 ? -5.935 -30.312 20.588 1.00 69.94 237 GLU A CA 1
ATOM 1826 C C . GLU A 1 237 ? -5.486 -31.475 21.468 1.00 69.94 237 GLU A C 1
ATOM 1828 O O . GLU A 1 237 ? -5.994 -32.585 21.298 1.00 69.94 237 GLU A O 1
ATOM 1833 N N . GLN A 1 238 ? -4.645 -31.221 22.474 1.00 68.75 238 GLN A N 1
ATOM 1834 C CA . GLN A 1 238 ? -4.292 -32.218 23.487 1.00 68.75 238 GLN A CA 1
ATOM 1835 C C . GLN A 1 238 ? -5.538 -32.709 24.241 1.00 68.75 238 GLN A C 1
ATOM 1837 O O . GLN A 1 238 ? -5.729 -33.916 24.406 1.00 68.75 238 GLN A O 1
ATOM 1842 N N . LEU A 1 239 ? -6.445 -31.803 24.618 1.00 61.34 239 LEU A N 1
ATOM 1843 C CA . LEU A 1 239 ? -7.727 -32.151 25.238 1.00 61.34 239 LEU A CA 1
ATOM 1844 C C . LEU A 1 239 ? -8.657 -32.912 24.281 1.00 61.34 239 LEU A C 1
ATOM 1846 O O . LEU A 1 239 ? -9.284 -33.891 24.689 1.00 61.34 239 LEU A O 1
ATOM 1850 N N . ARG A 1 240 ? -8.726 -32.531 22.998 1.00 67.25 240 ARG A N 1
ATOM 1851 C CA . ARG A 1 240 ? -9.482 -33.277 21.975 1.00 67.25 240 ARG A CA 1
ATOM 1852 C C . ARG A 1 240 ? -8.934 -34.684 21.783 1.00 67.25 240 ARG A C 1
ATOM 1854 O O . ARG A 1 240 ? -9.729 -35.609 21.696 1.00 67.25 240 ARG A O 1
ATOM 1861 N N . HIS A 1 241 ? -7.615 -34.853 21.739 1.00 64.56 241 HIS A N 1
ATOM 1862 C CA . HIS A 1 241 ? -6.974 -36.163 21.611 1.00 64.56 241 HIS A CA 1
ATOM 1863 C C . HIS A 1 241 ? -7.228 -37.050 22.834 1.00 64.56 241 HIS A C 1
ATOM 1865 O O . HIS A 1 241 ? -7.476 -38.244 22.685 1.00 64.56 241 HIS A O 1
ATOM 1871 N N . LEU A 1 242 ? -7.255 -36.477 24.040 1.00 55.62 242 LEU A N 1
ATOM 1872 C CA . LEU A 1 242 ? -7.635 -37.207 25.252 1.00 55.62 242 LEU A CA 1
ATOM 1873 C C . LEU A 1 242 ? -9.120 -37.610 25.260 1.00 55.62 242 LEU A C 1
ATOM 1875 O O . LEU A 1 242 ? -9.459 -38.675 25.776 1.00 55.62 242 LEU A O 1
ATOM 1879 N N . LEU A 1 243 ? -9.995 -36.799 24.657 1.00 52.81 243 LEU A N 1
ATOM 1880 C CA . LEU A 1 243 ? -11.426 -37.091 24.517 1.00 52.81 243 LEU A CA 1
ATOM 1881 C C . LEU A 1 243 ? -11.727 -38.115 23.409 1.00 52.81 243 LEU A C 1
ATOM 1883 O O . LEU A 1 243 ? -12.628 -38.933 23.575 1.00 52.81 243 LEU A O 1
ATOM 1887 N N . THR A 1 244 ? -10.981 -38.118 22.300 1.00 52.31 244 THR A N 1
ATOM 1888 C CA . THR A 1 244 ? -11.165 -39.086 21.203 1.00 52.31 244 THR A CA 1
ATOM 1889 C C . THR A 1 244 ? -10.489 -40.431 21.469 1.00 52.31 244 THR A C 1
ATOM 1891 O O . THR A 1 244 ? -10.961 -41.451 20.971 1.00 52.31 244 THR A O 1
ATOM 1894 N N . ALA A 1 245 ? -9.442 -40.477 22.301 1.00 52.78 245 ALA A N 1
ATOM 1895 C CA . ALA A 1 245 ? -8.749 -41.716 22.666 1.00 52.78 245 ALA A CA 1
ATOM 1896 C C . ALA A 1 245 ? -9.531 -42.628 23.637 1.00 52.78 245 ALA A C 1
ATOM 1898 O O . ALA A 1 245 ? -9.093 -43.746 23.909 1.00 52.78 245 ALA A O 1
ATOM 1899 N N . ARG A 1 246 ? -10.690 -42.199 24.156 1.00 44.84 246 ARG A N 1
ATOM 1900 C CA . ARG A 1 246 ? -11.585 -43.043 24.967 1.00 44.84 246 ARG A CA 1
ATOM 1901 C C . ARG A 1 246 ? -13.052 -42.818 24.609 1.00 44.84 246 ARG A C 1
ATOM 1903 O O . ARG A 1 246 ? -13.799 -42.164 25.332 1.00 44.84 246 ARG A O 1
ATOM 1910 N N . GLY A 1 247 ? -13.470 -43.418 23.498 1.00 41.03 247 GLY A N 1
ATOM 1911 C CA . GLY A 1 247 ? -14.865 -43.819 23.334 1.00 41.03 247 GLY A CA 1
ATOM 1912 C C . GLY A 1 247 ? -15.196 -44.928 24.337 1.00 41.03 247 GLY A C 1
ATOM 1913 O O . GLY A 1 247 ? -14.358 -45.794 24.560 1.00 41.03 247 GLY A O 1
ATOM 1914 N N . GLU A 1 248 ? -16.403 -44.883 24.910 1.00 45.75 248 GLU A N 1
ATOM 1915 C CA . GLU A 1 248 ? -16.949 -45.789 25.946 1.00 45.75 248 GLU A CA 1
ATOM 1916 C C . GLU A 1 248 ? -16.643 -45.404 27.412 1.00 45.75 248 GLU A C 1
ATOM 1918 O O . GLU A 1 248 ? -15.908 -46.090 28.106 1.00 45.75 248 GLU A O 1
ATOM 1923 N N . ASP A 1 249 ? -17.196 -44.275 27.889 1.00 43.97 249 ASP A N 1
ATOM 1924 C CA . ASP A 1 249 ? -17.814 -44.125 29.235 1.00 43.97 249 ASP A CA 1
ATOM 1925 C C . ASP A 1 249 ? -18.172 -42.645 29.512 1.00 43.97 249 ASP A C 1
ATOM 1927 O O . ASP A 1 249 ? -17.542 -41.927 30.295 1.00 43.97 249 ASP A O 1
ATOM 1931 N N . GLY A 1 250 ? -19.224 -42.164 28.843 1.00 47.38 250 GLY A N 1
ATOM 1932 C CA . GLY A 1 250 ? -19.591 -40.743 28.734 1.00 47.38 250 GLY A CA 1
ATOM 1933 C C . GLY A 1 250 ? -20.138 -40.033 29.983 1.00 47.38 250 GLY A C 1
ATOM 1934 O O . GLY A 1 250 ? -20.612 -38.911 29.859 1.00 47.3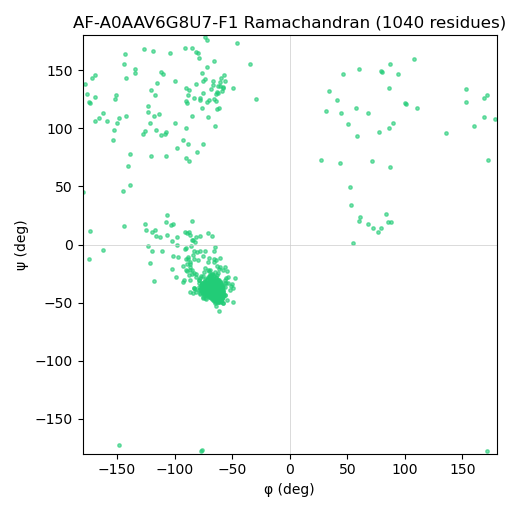8 250 GLY A O 1
ATOM 1935 N N . ALA A 1 251 ? -20.085 -40.626 31.179 1.00 45.94 251 ALA A N 1
ATOM 1936 C CA . ALA A 1 251 ? -20.629 -39.996 32.395 1.00 45.94 251 ALA A CA 1
ATOM 1937 C C . ALA A 1 251 ? -19.580 -39.716 33.483 1.00 45.94 251 ALA A C 1
ATOM 1939 O O . ALA A 1 251 ? -19.689 -38.720 34.192 1.00 45.94 251 ALA A O 1
ATOM 1940 N N . ARG A 1 252 ? -18.523 -40.533 33.599 1.00 50.59 252 ARG A N 1
ATOM 1941 C CA . ARG A 1 252 ? -17.492 -40.351 34.644 1.00 50.59 252 ARG A CA 1
ATOM 1942 C C . ARG A 1 252 ? -16.370 -39.397 34.230 1.00 50.59 252 ARG A C 1
ATOM 1944 O O . ARG A 1 252 ? -15.769 -38.767 35.096 1.00 50.59 252 ARG A O 1
ATOM 1951 N N . ALA A 1 253 ? -16.117 -39.259 32.926 1.00 46.62 253 ALA A N 1
ATOM 1952 C CA . ALA A 1 253 ? -15.059 -38.404 32.379 1.00 46.62 253 ALA A CA 1
ATOM 1953 C C . ALA A 1 253 ? -15.346 -36.900 32.566 1.00 46.62 253 ALA A C 1
ATOM 1955 O O . ALA A 1 253 ? -14.457 -36.133 32.928 1.00 46.62 253 ALA A O 1
ATOM 1956 N N . VAL A 1 254 ? -16.609 -36.484 32.414 1.00 52.31 254 VAL A N 1
ATOM 1957 C CA . VAL A 1 254 ? -17.040 -35.089 32.635 1.00 52.31 254 VAL A CA 1
ATOM 1958 C C . VAL A 1 254 ? -16.855 -34.681 34.100 1.00 52.31 254 VAL A C 1
ATOM 1960 O O . VAL A 1 254 ? -16.490 -33.545 34.400 1.00 52.31 254 VAL A O 1
ATOM 1963 N N . GLU A 1 255 ? -17.032 -35.622 35.026 1.00 51.34 255 GLU A N 1
ATOM 1964 C CA . GLU A 1 255 ? -16.880 -35.386 36.461 1.00 51.34 255 GLU A CA 1
ATOM 1965 C C . GLU A 1 255 ? -15.404 -35.370 36.894 1.00 51.34 255 GLU A C 1
ATOM 1967 O O . GLU A 1 255 ? -15.033 -34.594 37.771 1.00 51.34 255 GLU A O 1
ATOM 1972 N N . THR A 1 256 ? -14.525 -36.116 36.214 1.00 52.22 256 THR A N 1
ATOM 1973 C CA . THR A 1 256 ? -13.070 -36.073 36.464 1.00 52.22 256 THR A CA 1
ATOM 1974 C C . THR A 1 256 ? -12.425 -34.794 35.933 1.00 52.22 256 THR A C 1
ATOM 1976 O O . THR A 1 256 ? -11.593 -34.213 36.626 1.00 52.22 256 THR A O 1
ATOM 1979 N N . VAL A 1 257 ? -12.865 -34.286 34.776 1.00 49.75 257 VAL A N 1
ATOM 1980 C CA . VAL A 1 257 ? -12.430 -32.975 34.253 1.00 49.75 257 VAL A CA 1
ATOM 1981 C C . VAL A 1 257 ? -12.928 -31.837 35.152 1.00 49.75 257 VAL A C 1
ATOM 1983 O O . VAL A 1 257 ? -12.185 -30.905 35.452 1.00 49.75 257 VAL A O 1
ATOM 1986 N N . LYS A 1 258 ? -14.149 -31.945 35.695 1.00 49.00 258 LYS A N 1
ATOM 1987 C CA . LYS A 1 258 ? -14.681 -30.980 36.671 1.00 49.00 258 LYS A CA 1
ATOM 1988 C C . LYS A 1 258 ? -13.933 -31.013 38.011 1.00 49.00 258 LYS A C 1
ATOM 1990 O O . LYS A 1 258 ? -13.844 -29.984 38.676 1.00 49.00 258 LYS A O 1
ATOM 1995 N N . VAL A 1 259 ? -13.381 -32.167 38.397 1.00 51.56 259 VAL A N 1
ATOM 1996 C CA . VAL A 1 259 ? -12.549 -32.338 39.602 1.00 51.56 259 VAL A CA 1
ATOM 1997 C C . VAL A 1 259 ? -11.113 -31.849 39.381 1.00 51.56 259 VAL A C 1
ATOM 1999 O O . VAL A 1 259 ? -10.570 -31.211 40.278 1.00 51.56 259 VAL A O 1
ATOM 2002 N N . GLN A 1 260 ? -10.529 -32.028 38.191 1.00 42.97 260 GLN A N 1
ATOM 2003 C CA . GLN A 1 260 ? -9.202 -31.484 37.859 1.00 42.97 260 GLN A CA 1
ATOM 2004 C C . GLN A 1 260 ? -9.211 -29.959 37.680 1.00 42.97 260 GLN A C 1
ATOM 2006 O O . GLN A 1 260 ? -8.283 -29.282 38.115 1.00 42.97 260 GLN A O 1
ATOM 2011 N N . MET A 1 261 ? -10.305 -29.386 37.166 1.00 40.69 261 MET A N 1
ATOM 2012 C CA . MET A 1 261 ? -10.488 -27.927 37.138 1.00 40.69 261 MET A CA 1
ATOM 2013 C C . MET A 1 261 ? -10.656 -27.336 38.553 1.00 40.69 261 MET A C 1
ATOM 2015 O O . MET A 1 261 ? -10.348 -26.171 38.789 1.00 40.69 261 MET A O 1
ATOM 2019 N N . LYS A 1 262 ? -11.123 -28.142 39.521 1.00 41.94 262 LYS A N 1
ATOM 2020 C CA . LYS A 1 262 ? -11.284 -27.742 40.930 1.00 41.94 262 LYS A CA 1
ATOM 2021 C C . LYS A 1 262 ? -10.022 -27.930 41.776 1.00 41.94 262 LYS A C 1
ATOM 2023 O O . LYS A 1 262 ? -9.927 -27.302 42.826 1.00 41.94 262 LYS A O 1
ATOM 2028 N N . SER A 1 263 ? -9.065 -28.759 41.351 1.00 43.69 263 SER A N 1
ATOM 2029 C CA . SER A 1 263 ? -7.845 -29.048 42.121 1.00 43.69 263 SER A CA 1
ATOM 2030 C C . SER A 1 263 ? -6.717 -28.030 41.934 1.00 43.69 263 SER A C 1
ATOM 2032 O O . SER A 1 263 ? -5.746 -28.082 42.677 1.00 43.69 263 SER A O 1
ATOM 2034 N N . HIS A 1 264 ? -6.831 -27.092 40.990 1.00 37.22 264 HIS A N 1
ATOM 2035 C CA . HIS A 1 264 ? -5.820 -26.043 40.784 1.00 37.22 264 HIS A CA 1
ATOM 2036 C C . HIS A 1 264 ? -6.162 -24.697 41.449 1.00 37.22 264 HIS A C 1
ATOM 2038 O O . HIS A 1 264 ? -5.417 -23.735 41.292 1.00 37.22 264 HIS A O 1
ATOM 2044 N N . LEU A 1 265 ? -7.242 -24.629 42.241 1.00 37.97 265 LEU A N 1
ATOM 2045 C CA . LEU A 1 265 ? -7.675 -23.417 42.958 1.00 37.97 265 LEU A CA 1
ATOM 2046 C C . LEU A 1 265 ? -7.444 -23.449 44.481 1.00 37.97 265 LEU A C 1
ATOM 2048 O O . LEU A 1 265 ? -8.035 -22.658 45.213 1.00 37.97 265 LEU A O 1
ATOM 2052 N N . GLY A 1 266 ? -6.559 -24.307 44.987 1.00 33.88 266 GLY A N 1
ATOM 2053 C CA . GLY A 1 266 ? -6.183 -24.245 46.396 1.00 33.88 266 GLY A CA 1
ATOM 2054 C C . GLY A 1 266 ? -4.941 -25.049 46.733 1.00 33.88 266 GLY A C 1
ATOM 2055 O O . GLY A 1 266 ? -5.012 -26.266 46.758 1.00 33.88 266 GLY A O 1
ATOM 2056 N N . ASP A 1 267 ? -3.848 -24.345 47.030 1.00 27.16 267 ASP A N 1
ATOM 2057 C CA . ASP A 1 267 ? -2.987 -24.651 48.175 1.00 27.16 267 ASP A CA 1
ATOM 2058 C C . ASP A 1 267 ? -2.157 -23.412 48.550 1.00 27.16 267 ASP A C 1
ATOM 2060 O O . ASP A 1 267 ? -1.209 -23.010 47.877 1.00 27.16 267 ASP A O 1
ATOM 2064 N N . TYR A 1 268 ? -2.554 -22.791 49.662 1.00 28.62 268 TYR A N 1
ATOM 2065 C CA . TYR A 1 268 ? -1.718 -21.898 50.457 1.00 28.62 268 TYR A CA 1
ATOM 2066 C C . TYR A 1 268 ? -0.865 -22.768 51.392 1.00 28.62 268 TYR A C 1
ATOM 2068 O O . TYR A 1 268 ? -1.413 -23.503 52.212 1.00 28.62 268 TYR A O 1
ATOM 2076 N N . SER A 1 269 ? 0.459 -22.607 51.375 1.00 29.92 269 SER A N 1
ATOM 2077 C CA . SER A 1 269 ? 1.316 -22.975 52.510 1.00 29.92 269 SER A CA 1
ATOM 2078 C C . SER A 1 269 ? 2.086 -21.742 52.972 1.00 29.92 269 SER A C 1
ATOM 2080 O O . SER A 1 269 ? 3.009 -21.278 52.304 1.00 29.92 269 SER A O 1
ATOM 2082 N N . GLY A 1 270 ? 1.659 -21.177 54.100 1.00 28.41 270 GLY A N 1
ATOM 2083 C CA . GLY A 1 270 ? 2.276 -20.002 54.698 1.00 28.41 270 GLY A CA 1
ATOM 2084 C C . GLY A 1 270 ? 3.557 -20.297 55.479 1.00 28.41 270 GLY A C 1
ATOM 2085 O O . GLY A 1 270 ? 3.762 -21.401 55.978 1.00 28.41 270 GLY A O 1
ATOM 2086 N N . GLN A 1 271 ? 4.352 -19.245 55.686 1.00 28.69 271 GLN A N 1
ATOM 2087 C CA . GLN A 1 271 ? 5.129 -19.066 56.912 1.00 28.69 271 GLN A CA 1
ATOM 2088 C C . GLN A 1 271 ? 5.344 -17.576 57.245 1.00 28.69 271 GLN A C 1
ATOM 2090 O O . GLN A 1 271 ? 6.123 -16.867 56.623 1.00 28.69 271 GLN A O 1
ATOM 2095 N N . SER A 1 272 ? 4.565 -17.148 58.242 1.00 29.31 272 SER A N 1
ATOM 2096 C CA . SER A 1 272 ? 4.774 -16.168 59.319 1.00 29.31 272 SER A CA 1
ATOM 2097 C C . SER A 1 272 ? 5.663 -14.911 59.188 1.00 29.31 272 SER A C 1
ATOM 2099 O O . SER A 1 272 ? 6.883 -14.983 59.253 1.00 29.31 272 SER A O 1
ATOM 2101 N N . VAL A 1 273 ? 4.960 -13.766 59.277 1.00 30.22 273 VAL A N 1
ATOM 2102 C CA . VAL A 1 273 ? 5.082 -12.634 60.237 1.00 30.22 273 VAL A CA 1
ATOM 2103 C C . VAL A 1 273 ? 6.430 -11.896 60.364 1.00 30.22 273 VAL A C 1
ATOM 2105 O O . VAL A 1 273 ? 7.381 -12.434 60.911 1.00 30.22 273 VAL A O 1
ATOM 2108 N N . ILE A 1 274 ? 6.436 -10.590 60.028 1.00 27.59 274 ILE A N 1
ATOM 2109 C CA . ILE A 1 274 ? 6.684 -9.429 60.927 1.00 27.59 274 ILE A CA 1
ATOM 2110 C C . ILE A 1 274 ? 6.457 -8.104 60.144 1.00 27.59 274 ILE A C 1
ATOM 2112 O O . ILE A 1 274 ? 7.108 -7.852 59.143 1.00 27.59 274 ILE A O 1
ATOM 2116 N N . LYS A 1 275 ? 5.538 -7.274 60.668 1.00 32.34 275 LYS A N 1
ATOM 2117 C CA . LYS A 1 275 ? 5.414 -5.790 60.657 1.00 32.34 275 LYS A CA 1
ATOM 2118 C C . LYS A 1 275 ? 5.883 -4.935 59.453 1.00 32.34 275 LYS A C 1
ATOM 2120 O O . LYS A 1 275 ? 7.063 -4.881 59.142 1.00 32.34 275 LYS A O 1
ATOM 2125 N N . GLY A 1 276 ? 4.986 -4.029 59.042 1.00 26.52 276 GLY A N 1
ATOM 2126 C CA . GLY A 1 276 ? 5.275 -2.752 58.354 1.00 26.52 276 GLY A CA 1
ATOM 2127 C C . GLY A 1 276 ? 4.322 -2.545 57.177 1.00 26.52 276 GLY A C 1
ATOM 2128 O O . GLY A 1 276 ? 4.412 -3.268 56.203 1.00 26.52 276 GLY A O 1
ATOM 2129 N N . LYS A 1 277 ? 3.219 -1.803 57.331 1.00 34.81 277 LYS A N 1
ATOM 2130 C CA . LYS A 1 277 ? 3.072 -0.404 56.881 1.00 34.81 277 LYS A CA 1
ATOM 2131 C C . LYS A 1 277 ? 3.684 -0.104 55.499 1.00 34.81 277 LYS A C 1
ATOM 2133 O O . LYS A 1 277 ? 4.890 -0.210 55.337 1.00 34.81 277 LYS A O 1
ATOM 2138 N N . GLU A 1 278 ? 2.807 0.431 54.645 1.00 29.61 278 GLU A N 1
ATOM 2139 C CA . GLU A 1 278 ? 3.034 1.305 53.481 1.00 29.61 278 GLU A CA 1
ATOM 2140 C C . GLU A 1 278 ? 3.020 0.693 52.063 1.00 29.61 278 GLU A C 1
ATOM 2142 O O . GLU A 1 278 ? 3.847 -0.125 51.686 1.00 29.61 278 GLU A O 1
ATOM 2147 N N . ASN A 1 279 ? 2.099 1.276 51.282 1.00 26.98 279 ASN A N 1
ATOM 2148 C CA . ASN A 1 279 ? 2.135 1.594 49.853 1.00 26.98 279 ASN A CA 1
ATOM 2149 C C . ASN A 1 279 ? 1.644 0.598 48.776 1.00 26.98 279 ASN A C 1
ATOM 2151 O O . ASN A 1 279 ? 2.335 -0.330 48.384 1.00 26.98 279 ASN A O 1
ATOM 2155 N N . ILE A 1 280 ? 0.447 0.930 48.256 1.00 28.19 280 ILE A N 1
ATOM 2156 C CA . ILE A 1 280 ? 0.096 1.218 46.845 1.00 28.19 280 ILE A CA 1
ATOM 2157 C C . ILE A 1 280 ? 0.674 0.263 45.776 1.00 28.19 280 ILE A C 1
ATOM 2159 O O . ILE A 1 280 ? 1.855 0.339 45.465 1.00 28.19 280 ILE A O 1
ATOM 2163 N N . LEU A 1 281 ? -0.184 -0.513 45.098 1.00 29.44 281 LEU A N 1
ATOM 2164 C CA . LEU A 1 281 ? -0.636 -0.232 43.718 1.00 29.44 281 LEU A CA 1
ATOM 2165 C C . LEU A 1 281 ? -1.584 -1.342 43.233 1.00 29.44 281 LEU A C 1
ATOM 2167 O O . LEU A 1 281 ? -1.173 -2.456 42.918 1.00 29.44 281 LEU A O 1
ATOM 2171 N N . VAL A 1 282 ? -2.865 -0.993 43.142 1.00 28.52 282 VAL A N 1
ATOM 2172 C CA . VAL A 1 282 ? -3.856 -1.677 42.312 1.00 28.52 282 VAL A CA 1
ATOM 2173 C C . VAL A 1 282 ? -3.620 -1.218 40.874 1.00 28.52 282 VAL A C 1
ATOM 2175 O O . VAL A 1 282 ? -3.628 -0.020 40.600 1.00 28.52 282 VAL A O 1
ATOM 2178 N N . ARG A 1 283 ? -3.413 -2.160 39.952 1.00 27.06 283 ARG A N 1
ATOM 2179 C CA . ARG A 1 283 ? -3.608 -1.938 38.517 1.00 27.06 283 ARG A CA 1
ATOM 2180 C C . ARG A 1 283 ? -4.854 -2.711 38.103 1.00 27.06 283 ARG A C 1
ATOM 2182 O O . ARG A 1 283 ? -4.795 -3.909 37.852 1.00 27.06 283 ARG A O 1
ATOM 2189 N N . GLN A 1 284 ? -5.976 -1.997 38.090 1.00 28.58 284 GLN A N 1
ATOM 2190 C CA . GLN A 1 284 ? -7.118 -2.305 37.239 1.00 28.58 284 GLN A CA 1
ATOM 2191 C C . GLN A 1 284 ? -6.667 -2.136 35.787 1.00 28.58 284 GLN A C 1
ATOM 2193 O O . GLN A 1 284 ? -6.190 -1.069 35.400 1.00 28.58 284 GLN A O 1
ATOM 2198 N N . SER A 1 285 ? -6.806 -3.186 34.991 1.00 26.69 285 SER A N 1
ATOM 2199 C CA . SER A 1 285 ? -6.746 -3.123 33.536 1.00 26.69 285 SER A CA 1
ATOM 2200 C C . SER A 1 285 ? -8.161 -3.312 33.008 1.00 26.69 285 SER A C 1
ATOM 2202 O O . SER A 1 285 ? -8.662 -4.430 32.903 1.00 26.69 285 SER A O 1
ATOM 2204 N N . HIS A 1 286 ? -8.789 -2.172 32.735 1.00 27.69 286 HIS A N 1
ATOM 2205 C CA . HIS A 1 286 ? -9.909 -2.035 31.822 1.00 27.69 286 HIS A CA 1
ATOM 2206 C C . HIS A 1 286 ? -9.449 -2.412 30.409 1.00 27.69 286 HIS A C 1
ATOM 2208 O O . HIS A 1 286 ? -8.420 -1.927 29.942 1.00 27.69 286 HIS A O 1
ATOM 2214 N N . SER A 1 287 ? -10.222 -3.271 29.751 1.00 25.06 287 SER A N 1
ATOM 2215 C CA . SER A 1 287 ? -10.189 -3.491 28.308 1.00 25.06 287 SER A CA 1
ATOM 2216 C C . SER A 1 287 ? -11.348 -2.683 27.717 1.00 25.06 287 SER A C 1
ATOM 2218 O O . SER A 1 287 ? -12.512 -3.003 27.938 1.00 25.06 287 SER A O 1
ATOM 2220 N N . LEU A 1 288 ? -10.988 -1.564 27.091 1.00 29.88 288 LEU A N 1
ATOM 2221 C CA . LEU A 1 288 ? -11.687 -0.913 25.978 1.00 29.88 288 LEU A CA 1
ATOM 2222 C C . LEU A 1 288 ? -11.056 -1.584 24.743 1.00 29.88 288 LEU A C 1
ATOM 2224 O O . LEU A 1 288 ? -9.830 -1.664 24.688 1.00 29.88 288 LEU A O 1
ATOM 2228 N N . ASP A 1 289 ? -11.743 -2.255 23.825 1.00 25.33 289 ASP A N 1
ATOM 2229 C CA . ASP A 1 289 ? -12.894 -1.865 23.005 1.00 25.33 289 ASP A CA 1
ATOM 2230 C C . ASP A 1 289 ? -12.768 -0.454 22.420 1.00 25.33 289 ASP A C 1
ATOM 2232 O O . ASP A 1 289 ? -13.398 0.514 22.842 1.00 25.33 289 ASP A O 1
ATOM 2236 N N . SER A 1 290 ? -11.843 -0.363 21.466 1.00 25.27 290 SER A N 1
ATOM 2237 C CA . SER A 1 290 ? -11.711 0.734 20.520 1.00 25.27 290 SER A CA 1
ATOM 2238 C C . SER A 1 290 ? -12.498 0.370 19.265 1.00 25.27 290 SER A C 1
ATOM 2240 O O . SER A 1 290 ? -11.951 -0.202 18.326 1.00 25.27 290 SER A O 1
ATOM 2242 N N . ALA A 1 291 ? -13.770 0.751 19.241 1.00 26.08 291 ALA A N 1
ATOM 2243 C CA . ALA A 1 291 ? -14.506 0.969 18.010 1.00 26.08 291 ALA A CA 1
ATOM 2244 C C . ALA A 1 291 ? -14.925 2.445 17.947 1.00 26.08 291 ALA A C 1
ATOM 2246 O O . ALA A 1 291 ? -15.539 2.977 18.866 1.00 26.08 291 ALA A O 1
ATOM 2247 N N . GLN A 1 292 ? -14.594 3.062 16.811 1.00 28.42 292 GLN A N 1
ATOM 2248 C CA . GLN A 1 292 ? -15.198 4.266 16.236 1.00 28.42 292 GLN A CA 1
ATOM 2249 C C . GLN A 1 292 ? -14.825 5.639 16.821 1.00 28.42 292 GLN A C 1
ATOM 2251 O O . GLN A 1 292 ? -15.504 6.222 17.661 1.00 28.42 292 GLN A O 1
ATOM 2256 N N . VAL A 1 293 ? -13.866 6.273 16.140 1.00 26.56 293 VAL A N 1
ATOM 2257 C CA . VAL A 1 293 ? -14.045 7.654 15.680 1.00 26.56 293 VAL A CA 1
ATOM 2258 C C . VAL A 1 293 ? -13.843 7.661 14.167 1.00 26.56 293 VAL A C 1
ATOM 2260 O O . VAL A 1 293 ? -12.758 7.347 13.694 1.00 26.56 293 VAL A O 1
ATOM 2263 N N . LEU A 1 294 ? -14.913 7.966 13.426 1.00 27.08 294 LEU A N 1
ATOM 2264 C CA . LEU A 1 294 ? -14.992 8.961 12.345 1.00 27.08 294 LEU A CA 1
ATOM 2265 C C . LEU A 1 294 ? -16.206 8.660 11.449 1.00 27.08 294 LEU A C 1
ATOM 2267 O O . LEU A 1 294 ? -16.138 7.850 10.529 1.00 27.08 294 LEU A O 1
ATOM 2271 N N . GLN A 1 295 ? -17.284 9.424 11.634 1.00 28.17 295 GLN A N 1
ATOM 2272 C CA . GLN A 1 295 ? -17.640 10.394 10.598 1.00 28.17 295 GLN A CA 1
ATOM 2273 C C . GLN A 1 295 ? -18.590 11.476 11.114 1.00 28.17 295 GLN A C 1
ATOM 2275 O O . GLN A 1 295 ? -19.759 11.266 11.426 1.00 28.17 295 GLN A O 1
ATOM 2280 N N . SER A 1 296 ? -18.033 12.678 11.144 1.00 25.97 296 SER A N 1
ATOM 2281 C CA . SER A 1 296 ? -18.719 13.953 11.094 1.00 25.97 296 SER A CA 1
ATOM 2282 C C . SER A 1 296 ? -19.354 14.163 9.712 1.00 25.97 296 SER A C 1
ATOM 2284 O O . SER A 1 296 ? -18.700 13.986 8.687 1.00 25.97 296 SER A O 1
ATOM 2286 N N . SER A 1 297 ? -20.616 14.605 9.668 1.00 28.89 297 SER A N 1
ATOM 2287 C CA . SER A 1 297 ? -21.024 15.765 8.851 1.00 28.89 297 SER A CA 1
ATOM 2288 C C . SER A 1 297 ? -22.454 16.261 9.159 1.00 28.89 297 SER A C 1
ATOM 2290 O O . SER A 1 297 ? -23.452 15.669 8.776 1.00 28.89 297 SER A O 1
ATOM 2292 N N . VAL A 1 298 ? -22.501 17.407 9.852 1.00 29.53 298 VAL A N 1
ATOM 2293 C CA . VAL A 1 298 ? -23.298 18.624 9.575 1.00 29.53 298 VAL A CA 1
ATOM 2294 C C . VAL A 1 298 ? -24.820 18.502 9.322 1.00 29.53 298 VAL A C 1
ATOM 2296 O O . VAL A 1 298 ? -25.253 18.295 8.194 1.00 29.53 298 VAL A O 1
ATOM 2299 N N . SER A 1 299 ? -25.637 18.866 10.328 1.00 27.30 299 SER A N 1
ATOM 2300 C CA . SER A 1 299 ? -26.571 20.032 10.318 1.00 27.30 299 SER A CA 1
ATOM 2301 C C . SER A 1 299 ? -27.797 19.865 11.240 1.00 27.30 299 SER A C 1
ATOM 2303 O O . SER A 1 299 ? -28.610 18.965 11.081 1.00 27.30 299 SER A O 1
ATOM 2305 N N . ARG A 1 300 ? -27.941 20.827 12.161 1.00 34.56 300 ARG A N 1
ATOM 2306 C CA . ARG A 1 300 ? -29.132 21.271 12.938 1.00 34.56 300 ARG A CA 1
ATOM 2307 C C . ARG A 1 300 ? -30.420 21.452 12.079 1.00 34.56 300 ARG A C 1
ATOM 2309 O O . ARG A 1 300 ? -30.254 21.509 10.863 1.00 34.56 300 ARG A O 1
ATOM 2316 N N . PRO A 1 301 ? -31.646 21.730 12.627 1.00 43.12 301 PRO A N 1
ATOM 2317 C CA . PRO A 1 301 ? -32.007 22.151 14.007 1.00 43.12 301 PRO A CA 1
ATOM 2318 C C . PRO A 1 301 ? -33.338 21.585 14.605 1.00 43.12 301 PRO A C 1
ATOM 2320 O O . PRO A 1 301 ? -34.234 21.187 13.873 1.00 43.12 301 PRO A O 1
ATOM 2323 N N . LEU A 1 302 ? -33.521 21.675 15.935 1.00 27.66 302 LEU A N 1
ATOM 2324 C CA . LEU A 1 302 ? -34.633 22.367 16.642 1.00 27.66 302 LEU A CA 1
ATOM 2325 C C . LEU A 1 302 ? -34.941 21.770 18.028 1.00 27.66 302 LEU A C 1
ATOM 2327 O O . LEU A 1 302 ? -35.058 20.566 18.223 1.00 27.66 302 LEU A O 1
ATOM 2331 N N . GLU A 1 303 ? -35.088 22.690 18.974 1.00 34.50 303 GLU A N 1
ATOM 2332 C CA . GLU A 1 303 ? -35.544 22.528 20.350 1.00 34.50 303 GLU A CA 1
ATOM 2333 C C . GLU A 1 303 ? -36.964 21.947 20.425 1.00 34.50 303 GLU A C 1
ATOM 2335 O O . GLU A 1 303 ? -37.824 22.362 19.651 1.00 34.50 303 GLU A O 1
ATOM 2340 N N . LEU A 1 304 ? -37.241 21.090 21.416 1.00 28.36 304 LEU A N 1
ATOM 2341 C CA . LEU A 1 304 ? -38.442 21.183 22.260 1.00 28.36 304 LEU A CA 1
ATOM 2342 C C . LEU A 1 304 ? -38.398 20.162 23.407 1.00 28.36 304 LEU A C 1
ATOM 2344 O O . LEU A 1 304 ? -38.318 18.953 23.225 1.00 28.36 304 LEU A O 1
ATOM 2348 N N . THR A 1 305 ? -38.478 20.714 24.610 1.00 33.88 305 THR A N 1
ATOM 2349 C CA . THR A 1 305 ? -38.880 20.097 25.874 1.00 33.88 305 THR A CA 1
ATOM 2350 C C . THR A 1 305 ? -39.882 18.940 25.737 1.00 33.88 305 THR A C 1
ATOM 2352 O O . THR A 1 305 ? -41.002 19.157 25.279 1.00 33.88 305 THR A O 1
ATOM 2355 N N . ARG A 1 306 ? -39.565 17.752 26.287 1.00 27.94 306 ARG A N 1
ATOM 2356 C CA . ARG A 1 306 ? -40.545 16.952 27.050 1.00 27.94 306 ARG A CA 1
ATOM 2357 C C . ARG A 1 306 ? -39.955 15.764 27.822 1.00 27.94 306 ARG A C 1
ATOM 2359 O O . ARG A 1 306 ? -39.016 15.104 27.411 1.00 27.94 306 ARG A O 1
ATOM 2366 N N . THR A 1 307 ? -40.606 15.566 28.959 1.00 22.69 307 THR A N 1
ATOM 2367 C CA . THR A 1 307 ? -40.637 14.483 29.951 1.00 22.69 307 THR A CA 1
ATOM 2368 C C . THR A 1 307 ? -40.470 13.041 29.436 1.00 22.69 307 THR A C 1
ATOM 2370 O O . THR A 1 307 ? -40.854 12.758 28.304 1.00 22.69 307 THR A O 1
ATOM 2373 N N . PRO A 1 308 ? -40.001 12.107 30.291 1.00 35.31 308 PRO A N 1
ATOM 2374 C CA . PRO A 1 308 ? -39.615 10.757 29.888 1.00 35.31 308 PRO A CA 1
ATOM 2375 C C . PRO A 1 308 ? -40.831 9.840 29.681 1.00 35.31 308 PRO A C 1
ATOM 2377 O O . PRO A 1 308 ? -41.635 9.653 30.593 1.00 35.31 308 PRO A O 1
ATOM 2380 N N . SER A 1 309 ? -40.934 9.212 28.507 1.00 28.64 309 SER A N 1
ATOM 2381 C CA . SER A 1 309 ? -41.758 8.013 28.311 1.00 28.64 309 SER A CA 1
ATOM 2382 C C . SER A 1 309 ? -41.163 7.084 27.243 1.00 28.64 309 SER A C 1
ATOM 2384 O O . SER A 1 309 ? -41.195 7.399 26.058 1.00 28.64 309 SER A O 1
ATOM 2386 N N . LEU A 1 310 ? -40.629 5.946 27.696 1.00 39.41 310 LEU A N 1
ATOM 2387 C CA . LEU A 1 310 ? -40.765 4.600 27.113 1.00 39.41 310 LEU A CA 1
ATOM 2388 C C . LEU A 1 310 ? -41.021 4.492 25.592 1.00 39.41 310 LEU A C 1
ATOM 2390 O O . LEU A 1 310 ? -42.104 4.083 25.199 1.00 39.41 310 LEU A O 1
ATOM 2394 N N . VAL A 1 311 ? -40.021 4.759 24.743 1.00 40.59 311 VAL A N 1
ATOM 2395 C CA . VAL A 1 311 ? -39.900 4.160 23.393 1.00 40.59 311 VAL A CA 1
ATOM 2396 C C . VAL A 1 311 ? -38.412 4.142 23.012 1.00 40.59 311 VAL A C 1
ATOM 2398 O O . VAL A 1 311 ? -37.903 5.115 22.469 1.00 40.59 311 VAL A O 1
ATOM 2401 N N . ALA A 1 312 ? -37.676 3.077 23.333 1.00 39.75 312 ALA A N 1
ATOM 2402 C CA . ALA A 1 312 ? -36.239 3.004 23.028 1.00 39.75 312 ALA A CA 1
ATOM 2403 C C . ALA A 1 312 ? -35.769 1.589 22.655 1.00 39.75 312 ALA A C 1
ATOM 2405 O O . ALA A 1 312 ? -34.754 1.129 23.154 1.00 39.75 312 ALA A O 1
ATOM 2406 N N . SER A 1 313 ? -36.502 0.878 21.791 1.00 50.22 313 SER A N 1
ATOM 2407 C CA . SER A 1 313 ? -35.998 -0.386 21.217 1.00 50.22 313 SER A CA 1
ATOM 2408 C C . SER A 1 313 ? -35.915 -0.392 19.684 1.00 50.22 313 SER A C 1
ATOM 2410 O O . SER A 1 313 ? -35.209 -1.215 19.123 1.00 50.22 313 SER A O 1
ATOM 2412 N N . GLY A 1 314 ? -36.570 0.542 18.981 1.00 52.50 314 GLY A N 1
ATOM 2413 C CA . GLY A 1 314 ? -36.471 0.657 17.515 1.00 52.50 314 GLY A CA 1
ATOM 2414 C C . GLY A 1 314 ? -35.274 1.478 17.011 1.00 52.50 314 GLY A C 1
ATOM 2415 O O . GLY A 1 314 ? -34.846 1.307 15.875 1.00 52.50 314 GLY A O 1
ATOM 2416 N N . GLY A 1 315 ? -34.711 2.352 17.854 1.00 64.38 315 GLY A N 1
ATOM 2417 C CA . GLY A 1 315 ? -33.677 3.309 17.443 1.00 64.38 315 GLY A CA 1
ATOM 2418 C C . GLY A 1 315 ? -32.326 2.675 17.103 1.00 64.38 315 GLY A C 1
ATOM 2419 O O . GLY A 1 315 ? -31.671 3.120 16.165 1.00 64.38 315 GLY A O 1
ATOM 2420 N N . GLU A 1 316 ? -31.935 1.614 17.812 1.00 70.81 316 GLU A N 1
ATOM 2421 C CA . GLU A 1 316 ? -30.649 0.931 17.601 1.00 70.81 316 GLU A CA 1
ATOM 2422 C C . GLU A 1 316 ? -30.614 0.190 16.256 1.00 70.81 316 GLU A C 1
ATOM 2424 O O . GLU A 1 316 ? -29.671 0.353 15.485 1.00 70.81 316 GLU A O 1
ATOM 2429 N N . ALA A 1 317 ? -31.682 -0.539 15.912 1.00 71.19 317 ALA A N 1
ATOM 2430 C CA . ALA A 1 317 ? -31.790 -1.233 14.628 1.00 71.19 317 ALA A CA 1
ATOM 2431 C C . ALA A 1 317 ? -31.802 -0.255 13.440 1.00 71.19 317 ALA A C 1
ATOM 2433 O O . ALA A 1 317 ? -31.192 -0.517 12.405 1.00 71.19 317 ALA A O 1
ATOM 2434 N N . GLU A 1 318 ? -32.466 0.895 13.579 1.00 75.94 318 GLU A N 1
ATOM 2435 C CA . GLU A 1 318 ? -32.453 1.933 12.545 1.00 75.94 318 GLU A CA 1
ATOM 2436 C C . GLU A 1 318 ? -31.107 2.664 12.437 1.00 75.94 318 GLU A C 1
ATOM 2438 O O . GLU A 1 318 ? -30.736 3.070 11.337 1.00 75.94 318 GLU A O 1
ATOM 2443 N N . SER A 1 319 ? -30.372 2.844 13.541 1.00 77.81 319 SER A N 1
ATOM 2444 C CA . SER A 1 319 ? -29.016 3.416 13.514 1.00 77.81 319 SER A CA 1
ATOM 2445 C C . SER A 1 319 ? -28.053 2.500 12.769 1.00 77.81 319 SER A C 1
ATOM 2447 O O . SER A 1 319 ? -27.433 2.930 11.798 1.00 77.81 319 SER A O 1
ATOM 2449 N N . LEU A 1 320 ? -28.037 1.212 13.130 1.00 78.81 320 LEU A N 1
ATOM 2450 C CA . LEU A 1 320 ? -27.205 0.202 12.475 1.00 78.81 320 LEU A CA 1
ATOM 2451 C C . LEU A 1 320 ? -27.531 0.073 10.982 1.00 78.81 320 LEU A C 1
ATOM 2453 O O . LEU A 1 320 ? -26.628 -0.047 10.164 1.00 78.81 320 LEU A O 1
ATOM 2457 N N . ARG A 1 321 ? -28.807 0.184 10.586 1.00 80.56 321 ARG A N 1
ATOM 2458 C CA . ARG A 1 321 ? -29.205 0.216 9.166 1.00 80.56 321 ARG A CA 1
ATOM 2459 C C . ARG A 1 321 ? -28.646 1.424 8.410 1.00 80.56 321 ARG A C 1
ATOM 2461 O O . ARG A 1 321 ? -28.201 1.264 7.278 1.00 80.56 321 ARG A O 1
ATOM 2468 N N . ARG A 1 322 ? -28.650 2.618 9.015 1.00 85.00 322 ARG A N 1
ATOM 2469 C CA . ARG A 1 322 ? -28.082 3.831 8.393 1.00 85.00 322 ARG A CA 1
ATOM 2470 C C . ARG A 1 322 ? -26.564 3.735 8.251 1.00 85.00 322 ARG A C 1
ATOM 2472 O O . ARG A 1 322 ? -26.030 4.173 7.236 1.00 85.00 322 ARG A O 1
ATOM 2479 N N . GLU A 1 323 ? -25.887 3.156 9.237 1.00 81.38 323 GLU A N 1
ATOM 2480 C CA . GLU A 1 323 ? -24.443 2.900 9.186 1.00 81.38 323 GLU A CA 1
ATOM 2481 C C . GLU A 1 323 ? -24.092 1.869 8.108 1.00 81.38 323 GLU A C 1
ATOM 2483 O O . GLU A 1 323 ? -23.160 2.079 7.334 1.00 81.38 323 GLU A O 1
ATOM 2488 N N . LEU A 1 324 ? -24.897 0.816 7.972 1.00 83.19 324 LEU A N 1
ATOM 2489 C CA . LEU A 1 324 ? -24.748 -0.207 6.937 1.00 83.19 324 LEU A CA 1
ATOM 2490 C C . LEU A 1 324 ? -24.945 0.374 5.527 1.00 83.19 324 LEU A C 1
ATOM 2492 O O . LEU A 1 324 ? -24.143 0.120 4.630 1.00 83.19 324 LEU A O 1
ATOM 2496 N N . ASP A 1 325 ? -25.948 1.233 5.333 1.00 85.31 325 ASP A N 1
ATOM 2497 C CA . ASP A 1 325 ? -26.149 1.940 4.062 1.00 85.31 325 ASP A CA 1
ATOM 2498 C C . ASP A 1 325 ? -25.021 2.948 3.762 1.00 85.31 325 ASP A C 1
ATOM 2500 O O . ASP A 1 325 ? -24.680 3.171 2.599 1.00 85.31 325 ASP A O 1
ATOM 2504 N N . ALA A 1 326 ? -24.409 3.552 4.787 1.00 86.44 326 ALA A N 1
ATOM 2505 C CA . ALA A 1 326 ? -23.242 4.417 4.617 1.00 86.44 326 ALA A CA 1
ATOM 2506 C C . ALA A 1 326 ? -21.983 3.623 4.230 1.00 86.44 326 ALA A C 1
ATOM 2508 O O . ALA A 1 326 ? -21.229 4.065 3.361 1.00 86.44 326 ALA A O 1
ATOM 2509 N N . LEU A 1 327 ? -21.771 2.445 4.824 1.00 81.25 327 LEU A N 1
ATOM 2510 C CA . LEU A 1 327 ? -20.672 1.544 4.466 1.00 81.25 327 LEU A CA 1
ATOM 2511 C C . LEU A 1 327 ? -20.840 0.966 3.055 1.00 81.25 327 LEU A C 1
ATOM 2513 O O . LEU A 1 327 ? -19.867 0.940 2.308 1.00 81.25 327 LEU A O 1
ATOM 2517 N N . ARG A 1 328 ? -22.064 0.617 2.636 1.00 85.69 328 ARG A N 1
ATOM 2518 C CA . ARG A 1 328 ? -22.353 0.202 1.249 1.00 85.69 328 ARG A CA 1
ATOM 2519 C C . ARG A 1 328 ? -22.008 1.286 0.232 1.00 85.69 328 ARG A C 1
ATOM 2521 O O . ARG A 1 328 ? -21.374 0.999 -0.772 1.00 85.69 328 ARG A O 1
ATOM 2528 N N . LYS A 1 329 ? -22.337 2.550 0.515 1.00 89.00 329 LYS A N 1
ATOM 2529 C CA . LYS A 1 329 ? -21.947 3.676 -0.355 1.00 89.00 329 LYS A CA 1
ATOM 2530 C C . LYS A 1 329 ? -20.434 3.873 -0.434 1.00 89.00 329 LYS A C 1
ATOM 2532 O O . LYS A 1 329 ? -19.925 4.253 -1.482 1.00 89.00 329 LYS A O 1
ATOM 2537 N N . LYS A 1 330 ? -19.711 3.639 0.665 1.00 83.56 330 LYS A N 1
ATOM 2538 C CA . LYS A 1 330 ? -18.240 3.657 0.654 1.00 83.56 330 LYS A CA 1
ATOM 2539 C C . LYS A 1 330 ? -17.674 2.499 -0.167 1.00 83.56 330 LYS A C 1
ATOM 2541 O O . LYS A 1 330 ? -16.732 2.715 -0.916 1.00 83.56 330 LYS A O 1
ATOM 2546 N N . GLN A 1 331 ? -18.270 1.310 -0.068 1.00 83.50 331 GLN A N 1
ATOM 2547 C CA . GLN A 1 331 ? -17.899 0.158 -0.888 1.00 83.50 331 GLN A CA 1
ATOM 2548 C C . GLN A 1 331 ? -18.114 0.443 -2.382 1.00 83.50 331 GLN A C 1
ATOM 2550 O O . GLN A 1 331 ? -17.210 0.202 -3.171 1.00 83.50 331 GLN A O 1
ATOM 2555 N N . GLU A 1 332 ? -19.254 1.025 -2.764 1.00 86.56 332 GLU A N 1
ATOM 2556 C CA . GLU A 1 332 ? -19.524 1.442 -4.150 1.00 86.56 332 GLU A CA 1
ATOM 2557 C C . GLU A 1 332 ? -18.495 2.472 -4.652 1.00 86.56 332 GLU A C 1
ATOM 2559 O O . GLU A 1 332 ? -17.996 2.350 -5.768 1.00 86.56 332 GLU A O 1
ATOM 2564 N N . ALA A 1 333 ? -18.110 3.449 -3.821 1.00 86.19 333 ALA A N 1
ATOM 2565 C CA . ALA A 1 333 ? -17.084 4.432 -4.179 1.00 86.19 333 ALA A CA 1
ATOM 2566 C C . ALA A 1 333 ? -15.697 3.792 -4.389 1.00 86.19 333 ALA A C 1
ATOM 2568 O O . ALA A 1 333 ? -15.008 4.126 -5.352 1.00 86.19 333 ALA A O 1
ATOM 2569 N N . LEU A 1 334 ? -15.306 2.835 -3.539 1.00 81.12 334 LEU A N 1
ATOM 2570 C CA . LEU A 1 334 ? -14.070 2.063 -3.717 1.00 81.12 334 LEU A CA 1
ATOM 2571 C C . LEU A 1 334 ? -14.127 1.195 -4.985 1.00 81.12 334 LEU A C 1
ATOM 2573 O O . LEU A 1 334 ? -13.142 1.089 -5.715 1.00 81.12 334 LEU A O 1
ATOM 2577 N N . GLU A 1 335 ? -15.281 0.606 -5.307 1.00 81.44 335 GLU A N 1
ATOM 2578 C CA . GLU A 1 335 ? -15.477 -0.136 -6.559 1.00 81.44 335 GLU A CA 1
ATOM 2579 C C . GLU A 1 335 ? -15.336 0.769 -7.795 1.00 81.44 335 GLU A C 1
ATOM 2581 O O . GLU A 1 335 ? -14.704 0.378 -8.779 1.00 81.44 335 GLU A O 1
ATOM 2586 N N . GLU A 1 336 ? -15.827 2.007 -7.737 1.00 88.81 336 GLU A N 1
ATOM 2587 C CA . GLU A 1 336 ? -15.604 2.998 -8.793 1.00 88.81 336 GLU A CA 1
ATOM 2588 C C . GLU A 1 336 ? -14.125 3.404 -8.914 1.00 88.81 336 GLU A C 1
ATOM 2590 O O . GLU A 1 336 ? -13.605 3.485 -10.031 1.00 88.81 336 GLU A O 1
ATOM 2595 N N . GLU A 1 337 ? -13.420 3.620 -7.801 1.00 84.00 337 GLU A N 1
ATOM 2596 C CA . GLU A 1 337 ? -11.987 3.950 -7.804 1.00 84.00 337 GLU A CA 1
ATOM 2597 C C . GLU A 1 337 ? -11.125 2.793 -8.328 1.00 84.00 337 GLU A C 1
ATOM 2599 O O . GLU A 1 337 ? -10.253 3.008 -9.177 1.00 84.00 337 GLU A O 1
ATOM 2604 N N . THR A 1 338 ? -11.409 1.549 -7.926 1.00 79.44 338 THR A N 1
ATOM 2605 C CA . THR A 1 338 ? -10.720 0.369 -8.475 1.00 79.44 338 THR A CA 1
ATOM 2606 C C . THR A 1 338 ? -10.956 0.223 -9.978 1.00 79.44 338 THR A C 1
ATOM 2608 O O . THR A 1 338 ? -10.008 -0.043 -10.721 1.00 79.44 338 THR A O 1
ATOM 2611 N N . ALA A 1 339 ? -12.176 0.475 -10.467 1.00 84.75 339 ALA A N 1
ATOM 2612 C CA . ALA A 1 339 ? -12.475 0.466 -11.898 1.00 84.75 339 ALA A CA 1
ATOM 2613 C C . ALA A 1 339 ? -11.723 1.576 -12.658 1.00 84.75 339 ALA A C 1
ATOM 2615 O O . ALA A 1 339 ? -11.213 1.341 -13.760 1.00 84.75 339 ALA A O 1
ATOM 2616 N N . GLN A 1 340 ? -11.606 2.771 -12.072 1.00 87.50 340 GLN A N 1
ATOM 2617 C CA . GLN A 1 340 ? -10.840 3.880 -12.648 1.00 87.50 340 GLN A CA 1
ATOM 2618 C C . GLN A 1 340 ? -9.340 3.571 -12.716 1.00 87.50 340 GLN A C 1
ATOM 2620 O O . GLN A 1 340 ? -8.726 3.782 -13.767 1.00 87.50 340 GLN A O 1
ATOM 2625 N N . LEU A 1 341 ? -8.754 3.028 -11.644 1.00 79.88 341 LEU A N 1
ATOM 2626 C CA . LEU A 1 341 ? -7.350 2.610 -11.630 1.00 79.88 341 LEU A CA 1
ATOM 2627 C C . LEU A 1 341 ? -7.090 1.464 -12.607 1.00 79.88 341 LEU A C 1
ATOM 2629 O O . LEU A 1 341 ? -6.082 1.484 -13.312 1.00 79.88 341 LEU A O 1
ATOM 2633 N N . GLN A 1 342 ? -8.011 0.508 -12.728 1.00 83.50 342 GLN A N 1
ATOM 2634 C CA . GLN A 1 342 ? -7.884 -0.591 -13.683 1.00 83.50 342 GLN A CA 1
ATOM 2635 C C . GLN A 1 342 ? -7.934 -0.097 -15.137 1.00 83.50 342 GLN A C 1
ATOM 2637 O O . GLN A 1 342 ? -7.157 -0.562 -15.973 1.00 83.50 342 GLN A O 1
ATOM 2642 N N . ALA A 1 343 ? -8.771 0.902 -15.434 1.00 88.88 343 ALA A N 1
ATOM 2643 C CA . ALA A 1 343 ? -8.796 1.565 -16.738 1.00 88.88 343 ALA A CA 1
ATOM 2644 C C . ALA A 1 343 ? -7.536 2.414 -17.002 1.00 88.88 343 ALA A C 1
ATOM 2646 O O . ALA A 1 343 ? -7.066 2.501 -18.139 1.00 88.88 343 ALA A O 1
ATOM 2647 N N . ALA A 1 344 ? -6.971 3.052 -15.973 1.00 82.62 344 ALA A N 1
ATOM 2648 C CA . ALA A 1 344 ? -5.704 3.772 -16.088 1.00 82.62 344 ALA A CA 1
ATOM 2649 C C . ALA A 1 344 ? -4.536 2.808 -16.350 1.00 82.62 344 ALA A C 1
ATOM 2651 O O . ALA A 1 344 ? -3.729 3.055 -17.247 1.00 82.62 344 ALA A O 1
ATOM 2652 N N . LEU A 1 345 ? -4.496 1.677 -15.639 1.00 82.75 345 LEU A N 1
ATOM 2653 C CA . LEU A 1 345 ? -3.509 0.618 -15.833 1.00 82.75 345 LEU A CA 1
ATOM 2654 C C . LEU A 1 345 ? -3.597 0.032 -17.246 1.00 82.75 345 LEU A C 1
ATOM 2656 O O . LEU A 1 345 ? -2.573 -0.085 -17.912 1.00 82.75 345 LEU A O 1
ATOM 2660 N N . SER A 1 346 ? -4.800 -0.256 -17.756 1.00 84.00 346 SER A N 1
ATOM 2661 C CA . SER A 1 346 ? -4.956 -0.778 -19.120 1.00 84.00 346 SER A CA 1
ATOM 2662 C C . SER A 1 346 ? -4.471 0.206 -20.188 1.00 84.00 346 SER A C 1
ATOM 2664 O O . SER A 1 346 ? -3.841 -0.210 -21.157 1.00 84.00 346 SER A O 1
ATOM 2666 N N . ARG A 1 347 ? -4.712 1.514 -20.008 1.00 87.44 347 ARG A N 1
ATOM 2667 C CA . ARG A 1 347 ? -4.180 2.547 -20.917 1.00 87.44 347 ARG A CA 1
ATOM 2668 C C . ARG A 1 347 ? -2.656 2.598 -20.871 1.00 87.44 347 ARG A C 1
ATOM 2670 O O . ARG A 1 347 ? -2.021 2.671 -21.914 1.00 87.44 347 ARG A O 1
ATOM 2677 N N . LYS A 1 348 ? -2.063 2.506 -19.678 1.00 79.50 348 LYS A N 1
ATOM 2678 C CA . LYS A 1 348 ? -0.604 2.505 -19.510 1.00 79.50 348 LYS A CA 1
ATOM 2679 C C . LYS A 1 348 ? 0.058 1.267 -20.111 1.00 79.50 348 LYS A C 1
ATOM 2681 O O . LYS A 1 348 ? 1.110 1.385 -20.728 1.00 79.50 348 LYS A O 1
ATOM 2686 N N . VAL A 1 349 ? -0.579 0.101 -20.006 1.00 79.88 349 VAL A N 1
ATOM 2687 C CA . VAL A 1 349 ? -0.128 -1.123 -20.687 1.00 79.88 349 VAL A CA 1
ATOM 2688 C C . VAL A 1 349 ? -0.174 -0.951 -22.209 1.00 79.88 349 VAL A C 1
ATOM 2690 O O . VAL A 1 349 ? 0.797 -1.294 -22.877 1.00 79.88 349 VAL A O 1
ATOM 2693 N N . GLN A 1 350 ? -1.233 -0.346 -22.755 1.00 85.50 350 GLN A N 1
ATOM 2694 C CA . GLN A 1 350 ? -1.303 -0.032 -24.188 1.00 85.50 350 GLN A CA 1
ATOM 2695 C C . GLN A 1 350 ? -0.210 0.957 -24.623 1.00 85.50 350 GLN A C 1
ATOM 2697 O O . GLN A 1 350 ? 0.459 0.713 -25.623 1.00 85.50 350 GLN A O 1
ATOM 2702 N N . GLU A 1 351 ? 0.045 2.019 -23.849 1.00 82.88 351 GLU A N 1
ATOM 2703 C CA . GLU A 1 351 ? 1.153 2.957 -24.106 1.00 82.88 351 GLU A CA 1
ATOM 2704 C C . GLU A 1 351 ? 2.517 2.232 -24.130 1.00 82.88 351 GLU A C 1
ATOM 2706 O O . GLU A 1 351 ? 3.349 2.491 -25.005 1.00 82.88 351 GLU A O 1
ATOM 2711 N N . CYS A 1 352 ? 2.744 1.283 -23.212 1.00 75.06 352 CYS A N 1
ATOM 2712 C CA . CYS A 1 352 ? 3.941 0.435 -23.204 1.00 75.06 352 CYS A CA 1
ATOM 2713 C C . CYS A 1 352 ? 4.047 -0.442 -24.458 1.00 75.06 352 CYS A C 1
ATOM 2715 O O . CYS A 1 352 ? 5.126 -0.548 -25.045 1.00 75.06 352 CYS A O 1
ATOM 2717 N N . GLU A 1 353 ? 2.950 -1.075 -24.876 1.00 82.62 353 GLU A N 1
ATOM 2718 C CA . GLU A 1 353 ? 2.910 -1.923 -26.070 1.00 82.62 353 GLU A CA 1
ATOM 2719 C C . GLU A 1 353 ? 3.183 -1.119 -27.346 1.00 82.62 353 GLU A C 1
ATOM 2721 O O . GLU A 1 353 ? 3.975 -1.548 -28.188 1.00 82.62 353 GLU A O 1
ATOM 2726 N N . GLU A 1 354 ? 2.594 0.070 -27.477 1.00 84.19 354 GLU A N 1
ATOM 2727 C CA . GLU A 1 354 ? 2.824 0.975 -28.607 1.00 84.19 354 GLU A CA 1
ATOM 2728 C C . GLU A 1 354 ? 4.286 1.438 -28.675 1.00 84.19 354 GLU A C 1
ATOM 2730 O O . GLU A 1 354 ? 4.910 1.417 -29.744 1.00 84.19 354 GLU A O 1
ATOM 2735 N N . LEU A 1 355 ? 4.885 1.791 -27.534 1.00 77.94 355 LEU A N 1
ATOM 2736 C CA . LEU A 1 355 ? 6.300 2.161 -27.472 1.00 77.94 355 LEU A CA 1
ATOM 2737 C C . LEU A 1 355 ? 7.226 0.980 -27.765 1.00 77.94 355 LEU A C 1
ATOM 2739 O O . LEU A 1 355 ? 8.220 1.156 -28.475 1.00 77.94 355 LEU A O 1
ATOM 2743 N N . ALA A 1 356 ? 6.899 -0.224 -27.292 1.00 75.81 356 ALA A N 1
ATOM 2744 C CA . ALA A 1 356 ? 7.647 -1.436 -27.616 1.00 75.81 356 ALA A CA 1
ATOM 2745 C C . ALA A 1 356 ? 7.594 -1.739 -29.123 1.00 75.81 356 ALA A C 1
ATOM 2747 O O . ALA A 1 356 ? 8.626 -2.026 -29.736 1.00 75.81 356 ALA A O 1
ATOM 2748 N N . GLN A 1 357 ? 6.424 -1.590 -29.752 1.00 84.62 357 GLN A N 1
ATOM 2749 C CA . GLN A 1 357 ? 6.263 -1.742 -31.199 1.00 84.62 357 GLN A CA 1
ATOM 2750 C C . GLN A 1 357 ? 7.063 -0.688 -31.981 1.00 84.62 357 GLN A C 1
ATOM 2752 O O . GLN A 1 357 ? 7.739 -1.034 -32.955 1.00 84.62 357 GLN A O 1
ATOM 2757 N N . SER A 1 358 ? 7.053 0.574 -31.535 1.00 81.38 358 SER A N 1
ATOM 2758 C CA . SER A 1 358 ? 7.848 1.662 -32.126 1.00 81.38 358 SER A CA 1
ATOM 2759 C C . SER A 1 358 ? 9.357 1.423 -31.980 1.00 81.38 358 SER A C 1
ATOM 2761 O O . SER A 1 358 ? 10.128 1.623 -32.925 1.00 81.38 358 SER A O 1
ATOM 2763 N N . ARG A 1 359 ? 9.807 0.941 -30.816 1.00 81.31 359 ARG A N 1
ATOM 2764 C CA . ARG A 1 359 ? 11.201 0.538 -30.575 1.00 81.31 359 ARG A CA 1
ATOM 2765 C C . ARG A 1 359 ? 11.612 -0.603 -31.503 1.00 81.31 359 ARG A C 1
ATOM 2767 O O . ARG A 1 359 ? 12.691 -0.571 -32.086 1.00 81.31 359 ARG A O 1
ATOM 2774 N N . ASP A 1 360 ? 10.767 -1.613 -31.658 1.00 79.50 360 ASP A N 1
ATOM 2775 C CA . ASP A 1 360 ? 11.086 -2.762 -32.500 1.00 79.50 360 ASP A CA 1
ATOM 2776 C C . ASP A 1 360 ? 11.076 -2.396 -33.989 1.00 79.50 360 ASP A C 1
ATOM 2778 O O . ASP A 1 360 ? 11.891 -2.920 -34.748 1.00 79.50 360 ASP A O 1
ATOM 2782 N N . ALA A 1 361 ? 10.212 -1.468 -34.411 1.00 84.50 361 ALA A N 1
ATOM 2783 C CA . ALA A 1 361 ? 10.236 -0.896 -35.756 1.00 84.50 361 ALA A CA 1
ATOM 2784 C C . ALA A 1 361 ? 11.532 -0.117 -36.020 1.00 84.50 361 ALA A C 1
ATOM 2786 O O . ALA A 1 361 ? 12.257 -0.443 -36.956 1.00 84.50 361 ALA A O 1
ATOM 2787 N N . THR A 1 362 ? 11.887 0.824 -35.142 1.00 79.06 362 THR A N 1
ATOM 2788 C CA . THR A 1 362 ? 13.131 1.605 -35.272 1.00 79.06 362 THR A CA 1
ATOM 2789 C C . THR A 1 362 ? 14.381 0.731 -35.209 1.00 79.06 362 THR A C 1
ATOM 2791 O O . THR A 1 362 ? 15.341 0.975 -35.940 1.00 79.06 362 THR A O 1
ATOM 2794 N N . LYS A 1 363 ? 14.373 -0.332 -34.396 1.00 79.81 363 LYS A N 1
ATOM 2795 C CA . LYS A 1 363 ? 15.451 -1.325 -34.364 1.00 79.81 363 LYS A CA 1
ATOM 2796 C C . LYS A 1 363 ? 15.539 -2.116 -35.669 1.00 79.81 363 LYS A C 1
ATOM 2798 O O . LYS A 1 363 ? 16.638 -2.278 -36.185 1.00 79.81 363 LYS A O 1
ATOM 2803 N N . ARG A 1 364 ? 14.412 -2.580 -36.222 1.00 83.50 364 ARG A N 1
ATOM 2804 C CA . ARG A 1 364 ? 14.383 -3.267 -37.527 1.00 83.50 364 ARG A CA 1
ATOM 2805 C C . ARG A 1 364 ? 14.912 -2.370 -38.644 1.00 83.50 364 ARG A C 1
ATOM 2807 O O . ARG A 1 364 ? 15.705 -2.840 -39.456 1.00 83.50 364 ARG A O 1
ATOM 2814 N N . ASP A 1 365 ? 14.535 -1.094 -38.648 1.00 79.62 365 ASP A N 1
ATOM 2815 C CA . ASP A 1 365 ? 15.025 -0.115 -39.620 1.00 79.62 365 ASP A CA 1
ATOM 2816 C C . ASP A 1 365 ? 16.527 0.141 -39.453 1.00 79.62 365 ASP A C 1
ATOM 2818 O O . ASP A 1 365 ? 17.263 0.160 -40.440 1.00 79.62 365 ASP A O 1
ATOM 2822 N N . ALA A 1 366 ? 17.009 0.268 -38.213 1.00 76.31 366 ALA A N 1
ATOM 2823 C CA . ALA A 1 366 ? 18.434 0.402 -37.921 1.00 76.31 366 ALA A CA 1
ATOM 2824 C C . ALA A 1 366 ? 19.226 -0.847 -38.345 1.00 76.31 366 ALA A C 1
ATOM 2826 O O . ALA A 1 366 ? 20.267 -0.713 -38.982 1.00 76.31 366 ALA A O 1
ATOM 2827 N N . ASP A 1 367 ? 18.726 -2.053 -38.065 1.00 79.44 367 ASP A N 1
ATOM 2828 C CA . ASP A 1 367 ? 19.354 -3.317 -38.467 1.00 79.44 367 ASP A CA 1
ATOM 2829 C C . ASP A 1 367 ? 19.387 -3.464 -40.000 1.00 79.44 367 ASP A C 1
ATOM 2831 O O . ASP A 1 367 ? 20.385 -3.917 -40.567 1.00 79.44 367 ASP A O 1
ATOM 2835 N N . LEU A 1 368 ? 18.318 -3.053 -40.692 1.00 83.06 368 LEU A N 1
ATOM 2836 C CA . LEU A 1 368 ? 18.265 -3.026 -42.155 1.00 83.06 368 LEU A CA 1
ATOM 2837 C C . LEU A 1 368 ? 19.299 -2.047 -42.722 1.00 83.06 368 LEU A C 1
ATOM 2839 O O . LEU A 1 368 ? 20.034 -2.393 -43.648 1.00 83.06 368 LEU A O 1
ATOM 2843 N N . GLN A 1 369 ? 19.386 -0.847 -42.146 1.00 76.38 369 GLN A N 1
ATOM 2844 C CA . GLN A 1 369 ? 20.382 0.146 -42.532 1.00 76.38 369 GLN A CA 1
ATOM 2845 C C . GLN A 1 369 ? 21.795 -0.380 -42.280 1.00 76.38 369 GLN A C 1
ATOM 2847 O O . GLN A 1 369 ? 22.622 -0.310 -43.179 1.00 76.38 369 GLN A O 1
ATOM 2852 N N . VAL A 1 370 ? 22.080 -0.977 -41.119 1.00 76.00 370 VAL A N 1
ATOM 2853 C CA . VAL A 1 370 ? 23.392 -1.576 -40.824 1.00 76.00 370 VAL A CA 1
ATOM 2854 C C . VAL A 1 370 ? 23.765 -2.628 -41.868 1.00 76.00 370 VAL A C 1
ATOM 2856 O O . VAL A 1 370 ? 24.878 -2.577 -42.379 1.00 76.00 370 VAL A O 1
ATOM 2859 N N . ARG A 1 371 ? 22.841 -3.506 -42.277 1.00 79.00 371 ARG A N 1
ATOM 2860 C CA . ARG A 1 371 ? 23.104 -4.490 -43.345 1.00 79.00 371 ARG A CA 1
ATOM 2861 C C . ARG A 1 371 ? 23.422 -3.836 -44.690 1.00 79.00 371 ARG A C 1
ATOM 2863 O O . ARG A 1 371 ? 24.414 -4.193 -45.317 1.00 79.00 371 ARG A O 1
ATOM 2870 N N . GLN A 1 372 ? 22.631 -2.846 -45.112 1.00 78.56 372 GLN A N 1
ATOM 2871 C CA . GLN A 1 372 ? 22.899 -2.088 -46.346 1.00 78.56 372 GLN A CA 1
ATOM 2872 C C . GLN A 1 372 ? 24.270 -1.395 -46.296 1.00 78.56 372 GLN A C 1
ATOM 2874 O O . GLN A 1 372 ? 24.971 -1.279 -47.302 1.00 78.56 372 GLN A O 1
ATOM 2879 N N . LEU A 1 373 ? 24.671 -0.945 -45.107 1.00 69.19 373 LEU A N 1
ATOM 2880 C CA . LEU A 1 373 ? 25.953 -0.298 -44.868 1.00 69.19 373 LEU A CA 1
ATOM 2881 C C . LEU A 1 373 ? 27.118 -1.282 -44.847 1.00 69.19 373 LEU A C 1
ATOM 2883 O O . LEU A 1 373 ? 28.183 -0.950 -45.357 1.00 69.19 373 LEU A O 1
ATOM 2887 N N . GLU A 1 374 ? 26.936 -2.477 -44.296 1.00 75.50 374 GLU A N 1
ATOM 2888 C CA . GLU A 1 374 ? 27.919 -3.561 -44.346 1.00 75.50 374 GLU A CA 1
ATOM 2889 C C . GLU A 1 374 ? 28.160 -4.026 -45.788 1.00 75.50 374 GLU A C 1
ATOM 2891 O O . GLU A 1 374 ? 29.314 -4.199 -46.186 1.00 75.50 374 GLU A O 1
ATOM 2896 N N . GLU A 1 375 ? 27.103 -4.135 -46.597 1.00 79.69 375 GLU A N 1
ATOM 2897 C CA . GLU A 1 375 ? 27.200 -4.427 -48.032 1.00 79.69 375 GLU A CA 1
ATOM 2898 C C . GLU A 1 375 ? 27.952 -3.317 -48.784 1.00 79.69 375 GLU A C 1
ATOM 2900 O O . GLU A 1 375 ? 28.934 -3.589 -49.482 1.00 79.69 375 GLU A O 1
ATOM 2905 N N . ALA A 1 376 ? 27.574 -2.050 -48.572 1.00 77.12 376 ALA A N 1
ATOM 2906 C CA . ALA A 1 376 ? 28.248 -0.907 -49.188 1.00 77.12 376 ALA A CA 1
ATOM 2907 C C . ALA A 1 376 ? 29.719 -0.784 -48.748 1.00 77.12 376 ALA A C 1
ATOM 2909 O O . ALA A 1 376 ? 30.593 -0.468 -49.562 1.00 77.12 376 ALA A O 1
ATOM 2910 N N . LEU A 1 377 ? 30.024 -1.054 -47.472 1.00 74.12 377 LEU A N 1
ATOM 2911 C CA . LEU A 1 377 ? 31.391 -1.082 -46.954 1.00 74.12 377 LEU A CA 1
ATOM 2912 C C . LEU A 1 377 ? 32.188 -2.230 -47.584 1.00 74.12 377 LEU A C 1
ATOM 2914 O O . LEU A 1 377 ? 33.346 -2.024 -47.947 1.00 74.12 377 LEU A O 1
ATOM 2918 N N . GLY A 1 378 ? 31.578 -3.403 -47.767 1.00 76.88 378 GLY A N 1
ATOM 2919 C CA . GLY A 1 378 ? 32.165 -4.527 -48.497 1.00 76.88 378 GLY A CA 1
ATOM 2920 C C . GLY A 1 378 ? 32.534 -4.151 -49.935 1.00 76.88 378 GLY A C 1
ATOM 2921 O O . GLY A 1 378 ? 33.652 -4.419 -50.385 1.00 76.88 378 GLY A O 1
ATOM 2922 N N . ASP A 1 379 ? 31.656 -3.427 -50.629 1.00 77.56 379 ASP A N 1
ATOM 2923 C CA . ASP A 1 379 ? 31.914 -2.911 -51.977 1.00 77.56 379 ASP A CA 1
ATOM 2924 C C . ASP A 1 379 ? 33.009 -1.835 -52.009 1.00 77.56 379 ASP A C 1
ATOM 2926 O O . ASP A 1 379 ? 33.829 -1.792 -52.935 1.00 77.56 379 ASP A O 1
ATOM 2930 N N . VAL A 1 380 ? 33.062 -0.953 -51.005 1.00 75.06 380 VAL A N 1
ATOM 2931 C CA . VAL A 1 380 ? 34.155 0.021 -50.840 1.00 75.06 380 VAL A CA 1
ATOM 2932 C C . VAL A 1 380 ? 35.479 -0.698 -50.592 1.00 75.06 380 VAL A C 1
ATOM 2934 O O . VAL A 1 380 ? 36.460 -0.386 -51.264 1.00 75.06 380 VAL A O 1
ATOM 2937 N N . GLN A 1 381 ? 35.521 -1.680 -49.691 1.00 75.31 381 GLN A N 1
ATOM 2938 C CA . GLN A 1 381 ? 36.720 -2.468 -49.394 1.00 75.31 381 GLN A CA 1
ATOM 2939 C C . GLN A 1 381 ? 37.215 -3.228 -50.626 1.00 75.31 381 GLN A C 1
ATOM 2941 O O . GLN A 1 381 ? 38.411 -3.212 -50.917 1.00 75.31 381 GLN A O 1
ATOM 2946 N N . LYS A 1 382 ? 36.307 -3.820 -51.408 1.00 80.56 382 LYS A N 1
ATOM 2947 C CA . LYS A 1 382 ? 36.638 -4.477 -52.678 1.00 80.56 382 LYS A CA 1
ATOM 2948 C C . LYS A 1 382 ? 37.240 -3.493 -53.686 1.00 80.56 382 LYS A C 1
ATOM 2950 O O . LYS A 1 382 ? 38.315 -3.748 -54.224 1.00 80.56 382 LYS A O 1
ATOM 2955 N N . ARG A 1 383 ? 36.617 -2.319 -53.873 1.00 75.25 383 ARG A N 1
ATOM 2956 C CA . ARG A 1 383 ? 37.154 -1.241 -54.730 1.00 75.25 383 ARG A CA 1
ATOM 2957 C C . ARG A 1 383 ? 38.494 -0.704 -54.228 1.00 75.25 383 ARG A C 1
ATOM 2959 O O . ARG A 1 383 ? 39.347 -0.345 -55.042 1.00 75.25 383 ARG A O 1
ATOM 2966 N N . MET A 1 384 ? 38.693 -0.636 -52.915 1.00 71.69 384 MET A N 1
ATOM 2967 C CA . MET A 1 384 ? 39.957 -0.239 -52.298 1.00 71.69 384 MET A CA 1
ATOM 2968 C C . MET A 1 384 ? 41.062 -1.258 -52.564 1.00 71.69 384 MET A C 1
ATOM 2970 O O . MET A 1 384 ? 42.138 -0.860 -52.989 1.00 71.69 384 MET A O 1
ATOM 2974 N N . LEU A 1 385 ? 40.799 -2.554 -52.395 1.00 76.62 385 LEU A N 1
ATOM 2975 C CA . LEU A 1 385 ? 41.766 -3.612 -52.698 1.00 76.62 385 LEU A CA 1
ATOM 2976 C C . LEU A 1 385 ? 42.128 -3.639 -54.192 1.00 76.62 385 LEU A C 1
ATOM 2978 O O . LEU A 1 385 ? 43.307 -3.718 -54.536 1.00 76.62 385 LEU A O 1
ATOM 2982 N N . ASP A 1 386 ? 41.144 -3.477 -55.083 1.00 78.25 386 ASP A N 1
ATOM 2983 C CA . ASP A 1 386 ? 41.371 -3.407 -56.533 1.00 78.25 386 ASP A CA 1
ATOM 2984 C C . ASP A 1 386 ? 42.178 -2.159 -56.934 1.00 78.25 386 ASP A C 1
ATOM 2986 O O . ASP A 1 386 ? 43.048 -2.209 -57.813 1.00 78.25 386 ASP A O 1
ATOM 2990 N N . SER A 1 387 ? 41.906 -1.015 -56.297 1.00 74.88 387 SER A N 1
ATOM 2991 C CA . SER A 1 387 ? 42.658 0.222 -56.537 1.00 74.88 387 SER A CA 1
ATOM 2992 C C . SER A 1 387 ? 44.047 0.192 -55.908 1.00 74.88 387 SER A C 1
ATOM 2994 O O . SER A 1 387 ? 44.981 0.666 -56.543 1.00 74.88 387 SER A O 1
ATOM 2996 N N . GLU A 1 388 ? 44.241 -0.432 -54.748 1.00 78.12 388 GLU A N 1
ATOM 2997 C CA . GLU A 1 388 ? 45.557 -0.671 -54.155 1.00 78.12 388 GLU A CA 1
ATOM 2998 C C . GLU A 1 388 ? 46.394 -1.613 -55.029 1.00 78.12 388 GLU A C 1
ATOM 3000 O O . GLU A 1 388 ? 47.569 -1.341 -55.280 1.00 78.12 388 GLU A O 1
ATOM 3005 N N . ALA A 1 389 ? 45.792 -2.681 -55.560 1.00 75.62 389 ALA A N 1
ATOM 3006 C CA . ALA A 1 389 ? 46.438 -3.566 -56.523 1.00 75.62 389 ALA A CA 1
ATOM 3007 C C . ALA A 1 389 ? 46.852 -2.800 -57.792 1.00 75.62 389 ALA A C 1
ATOM 3009 O O . ALA A 1 389 ? 47.998 -2.920 -58.231 1.00 75.62 389 ALA A O 1
ATOM 3010 N N . LYS A 1 390 ? 45.974 -1.938 -58.331 1.00 78.38 390 LYS A N 1
ATOM 3011 C CA . LYS A 1 390 ? 46.308 -1.038 -59.450 1.00 78.38 390 LYS A CA 1
ATOM 3012 C C . LYS A 1 390 ? 47.392 -0.030 -59.093 1.00 78.38 390 LYS A C 1
ATOM 3014 O O . LYS A 1 390 ? 48.279 0.186 -59.904 1.00 78.38 390 LYS A O 1
ATOM 3019 N N . VAL A 1 391 ? 47.371 0.576 -57.909 1.00 73.81 391 VAL A N 1
ATOM 3020 C CA . VAL A 1 391 ? 48.402 1.528 -57.468 1.00 73.81 391 VAL A CA 1
ATOM 3021 C C . VAL A 1 391 ? 49.743 0.823 -57.311 1.00 73.81 391 VAL A C 1
ATOM 3023 O O . VAL A 1 391 ? 50.745 1.362 -57.763 1.00 73.81 391 VAL A O 1
ATOM 3026 N N . LYS A 1 392 ? 49.784 -0.396 -56.764 1.00 78.94 392 LYS A N 1
ATOM 3027 C CA . LYS A 1 392 ? 51.003 -1.221 -56.714 1.00 78.94 392 LYS A CA 1
ATOM 3028 C C . LYS A 1 392 ? 51.486 -1.590 -58.117 1.00 78.94 392 LYS A C 1
ATOM 3030 O O . LYS A 1 392 ? 52.682 -1.512 -58.379 1.00 78.94 392 LYS A O 1
ATOM 3035 N N . GLN A 1 393 ? 50.575 -1.915 -59.036 1.00 77.56 393 GLN A N 1
ATOM 3036 C CA . GLN A 1 393 ? 50.896 -2.169 -60.443 1.00 77.56 393 GLN A CA 1
ATOM 3037 C C . GLN A 1 393 ? 51.434 -0.911 -61.144 1.00 77.56 393 GLN A C 1
ATOM 3039 O O . GLN A 1 393 ? 52.428 -1.000 -61.858 1.00 77.56 393 GLN A O 1
ATOM 3044 N N . LEU A 1 394 ? 50.829 0.258 -60.912 1.00 70.50 394 LEU A N 1
ATOM 3045 C CA . LEU A 1 394 ? 51.257 1.551 -61.450 1.00 70.50 394 LEU A CA 1
ATOM 3046 C C . LEU A 1 394 ? 52.574 2.011 -60.822 1.00 70.50 394 LEU A C 1
ATOM 3048 O O . LEU A 1 394 ? 53.429 2.500 -61.543 1.00 70.50 394 LEU A O 1
ATOM 3052 N N . GLN A 1 395 ? 52.794 1.812 -59.522 1.00 70.25 395 GLN A N 1
ATOM 3053 C CA . GLN A 1 395 ? 54.075 2.076 -58.860 1.00 70.25 395 GLN A CA 1
ATOM 3054 C C . GLN A 1 395 ? 55.173 1.154 -59.397 1.00 70.25 395 GLN A C 1
ATOM 3056 O O . GLN A 1 395 ? 56.262 1.636 -59.696 1.00 70.25 395 GLN A O 1
ATOM 3061 N N . ALA A 1 396 ? 54.891 -0.137 -59.589 1.00 73.56 396 ALA A N 1
ATOM 3062 C CA . ALA A 1 396 ? 55.821 -1.074 -60.216 1.00 73.56 396 ALA A CA 1
ATOM 3063 C C . ALA A 1 396 ? 56.130 -0.675 -61.669 1.00 73.56 396 ALA A C 1
ATOM 3065 O O . ALA A 1 396 ? 57.296 -0.649 -62.057 1.00 73.56 396 ALA A O 1
ATOM 3066 N N . HIS A 1 397 ? 55.110 -0.286 -62.444 1.00 65.75 397 HIS A N 1
ATOM 3067 C CA . HIS A 1 397 ? 55.288 0.243 -63.795 1.00 65.75 397 HIS A CA 1
ATOM 3068 C C . HIS A 1 397 ? 56.109 1.529 -63.788 1.00 65.75 397 HIS A C 1
ATOM 3070 O O . HIS A 1 397 ? 57.059 1.615 -64.545 1.00 65.75 397 HIS A O 1
ATOM 3076 N N . VAL A 1 398 ? 55.807 2.499 -62.922 1.00 65.06 398 VAL A N 1
ATOM 3077 C CA . VAL A 1 398 ? 56.551 3.761 -62.781 1.00 65.06 398 VAL A CA 1
ATOM 3078 C C . VAL A 1 398 ? 58.004 3.507 -62.421 1.00 65.06 398 VAL A C 1
ATOM 3080 O O . VAL A 1 398 ? 58.874 4.148 -62.994 1.00 65.06 398 VAL A O 1
ATOM 3083 N N . VAL A 1 399 ? 58.284 2.575 -61.510 1.00 67.75 399 VAL A N 1
ATOM 3084 C CA . VAL A 1 399 ? 59.652 2.190 -61.139 1.00 67.75 399 VAL A CA 1
ATOM 3085 C C . VAL A 1 399 ? 60.373 1.518 -62.312 1.00 67.75 399 VAL A C 1
ATOM 3087 O O . VAL A 1 399 ? 61.524 1.857 -62.566 1.00 67.75 399 VAL A O 1
ATOM 3090 N N . ALA A 1 400 ? 59.698 0.652 -63.075 1.00 64.81 400 ALA A N 1
ATOM 3091 C CA . ALA A 1 400 ? 60.247 0.018 -64.280 1.00 64.81 400 ALA A CA 1
ATOM 3092 C C . ALA A 1 400 ? 60.419 0.992 -65.466 1.00 64.81 400 ALA A C 1
ATOM 3094 O O . ALA A 1 400 ? 61.281 0.805 -66.318 1.00 64.81 400 ALA A O 1
ATOM 3095 N N . VAL A 1 401 ? 59.596 2.038 -65.523 1.00 59.22 401 VAL A N 1
ATOM 3096 C CA . VAL A 1 401 ? 59.524 3.035 -66.601 1.00 59.22 401 VAL A CA 1
ATOM 3097 C C . VAL A 1 401 ? 60.408 4.260 -66.326 1.00 59.22 401 VAL A C 1
ATOM 3099 O O . VAL A 1 401 ? 60.762 4.990 -67.254 1.00 59.22 401 VAL A O 1
ATOM 3102 N N . LYS A 1 402 ? 60.814 4.475 -65.068 1.00 59.81 402 LYS A N 1
ATOM 3103 C CA . LYS A 1 402 ? 61.604 5.632 -64.612 1.00 59.81 402 LYS A CA 1
ATOM 3104 C C . LYS A 1 402 ? 62.941 5.798 -65.338 1.00 59.81 402 LYS A C 1
ATOM 3106 O O . LYS A 1 402 ? 63.473 6.903 -65.352 1.00 59.81 402 LYS A O 1
ATOM 3111 N N . GLU A 1 403 ? 63.469 4.734 -65.940 1.00 56.06 403 GLU A N 1
ATOM 3112 C CA . GLU A 1 403 ? 64.708 4.784 -66.721 1.00 56.06 403 GLU A CA 1
ATOM 3113 C C . GLU A 1 403 ? 64.502 5.247 -68.180 1.00 56.06 403 GLU A C 1
ATOM 3115 O O . GLU A 1 403 ? 65.483 5.608 -68.826 1.00 56.06 403 GLU A O 1
ATOM 3120 N N . HIS A 1 404 ? 63.262 5.313 -68.707 1.00 54.34 404 HIS A N 1
ATOM 3121 C CA . HIS A 1 404 ? 63.048 5.483 -70.156 1.00 54.34 404 HIS A CA 1
ATOM 3122 C C . HIS A 1 404 ? 61.863 6.342 -70.665 1.00 54.34 404 HIS A C 1
ATOM 3124 O O . HIS A 1 404 ? 61.590 6.277 -71.862 1.00 54.34 404 HIS A O 1
ATOM 3130 N N . LEU A 1 405 ? 61.178 7.198 -69.888 1.00 53.09 405 LEU A N 1
ATOM 3131 C CA . LEU A 1 405 ? 59.979 7.905 -70.410 1.00 53.09 405 LEU A CA 1
ATOM 3132 C C . LEU A 1 405 ? 59.852 9.417 -70.121 1.00 53.09 405 LEU A C 1
ATOM 3134 O O . LEU A 1 405 ? 60.286 9.930 -69.095 1.00 53.09 405 LEU A O 1
ATOM 3138 N N . SER A 1 406 ? 59.236 10.117 -71.086 1.00 62.94 406 SER A N 1
ATOM 3139 C CA . SER A 1 406 ? 59.029 11.572 -71.196 1.00 62.94 406 SER A CA 1
ATOM 3140 C C . SER A 1 406 ? 57.996 12.152 -70.215 1.00 62.94 406 SER A C 1
ATOM 3142 O O . SER A 1 406 ? 57.011 11.486 -69.900 1.00 62.94 406 SER A O 1
ATOM 3144 N N . ASN A 1 407 ? 58.153 13.436 -69.853 1.00 63.81 407 ASN A N 1
ATOM 3145 C CA . ASN A 1 407 ? 57.335 14.188 -68.879 1.00 63.81 407 ASN A CA 1
ATOM 3146 C C . ASN A 1 407 ? 55.803 14.062 -69.028 1.00 63.81 407 ASN A C 1
ATOM 3148 O O . ASN A 1 407 ? 55.103 14.156 -68.026 1.00 63.81 407 ASN A O 1
ATOM 3152 N N . GLN A 1 408 ? 55.275 13.826 -70.233 1.00 63.69 408 GLN A N 1
ATOM 3153 C CA . GLN A 1 408 ? 53.830 13.704 -70.471 1.00 63.69 408 GLN A CA 1
ATOM 3154 C C . GLN A 1 408 ? 53.209 12.480 -69.766 1.00 63.69 408 GLN A C 1
ATOM 3156 O O . GLN A 1 408 ? 52.169 12.601 -69.130 1.00 63.69 408 GLN A O 1
ATOM 3161 N N . LEU A 1 409 ? 53.879 11.319 -69.802 1.00 65.00 409 LEU A N 1
ATOM 3162 C CA . LEU A 1 409 ? 53.362 10.086 -69.186 1.00 65.00 409 LEU A CA 1
ATOM 3163 C C . LEU A 1 409 ? 53.371 10.140 -67.653 1.00 65.00 409 LEU A C 1
ATOM 3165 O O . LEU A 1 409 ? 52.550 9.500 -67.001 1.00 65.00 409 LEU A O 1
ATOM 3169 N N . VAL A 1 410 ? 54.292 10.910 -67.070 1.00 67.94 410 VAL A N 1
ATOM 3170 C CA . VAL A 1 410 ? 54.345 11.136 -65.619 1.00 67.94 410 VAL A CA 1
ATOM 3171 C C . VAL A 1 410 ? 53.127 11.937 -65.152 1.00 67.94 410 VAL A C 1
ATOM 3173 O O . VAL A 1 410 ? 52.591 11.661 -64.078 1.00 67.94 410 VAL A O 1
ATOM 3176 N N . GLU A 1 411 ? 52.652 12.876 -65.967 1.00 73.44 411 GLU A N 1
ATOM 3177 C CA . GLU A 1 411 ? 51.517 13.731 -65.620 1.00 73.44 411 GLU A CA 1
ATOM 3178 C C . GLU A 1 411 ? 50.164 13.030 -65.802 1.00 73.44 411 GLU A C 1
ATOM 3180 O O . GLU A 1 411 ? 49.278 13.187 -64.958 1.00 73.44 411 GLU A O 1
ATOM 3185 N N . ASP A 1 412 ? 50.044 12.136 -66.786 1.00 76.06 412 ASP A N 1
ATOM 3186 C CA . ASP A 1 412 ? 48.887 11.237 -66.926 1.00 76.06 412 ASP A CA 1
ATOM 3187 C C . ASP A 1 412 ? 48.769 10.256 -65.737 1.00 76.06 412 ASP A C 1
ATOM 3189 O O . ASP A 1 412 ? 47.679 9.934 -65.268 1.00 76.06 412 ASP A O 1
ATOM 3193 N N . LEU A 1 413 ? 49.896 9.812 -65.173 1.00 73.44 413 LEU A N 1
ATOM 3194 C CA . LEU A 1 413 ? 49.905 8.959 -63.980 1.00 73.44 413 LEU A CA 1
ATOM 3195 C C . LEU A 1 413 ? 49.561 9.723 -62.694 1.00 73.44 413 LEU A C 1
ATOM 3197 O O . LEU A 1 413 ? 48.904 9.175 -61.806 1.00 73.44 413 LEU A O 1
ATOM 3201 N N . LYS A 1 414 ? 49.969 10.993 -62.581 1.00 73.44 414 LYS A N 1
ATOM 3202 C CA . LYS A 1 414 ? 49.580 11.850 -61.449 1.00 73.44 414 LYS A CA 1
ATOM 3203 C C . LYS A 1 414 ? 48.094 12.188 -61.462 1.00 73.44 414 LYS A C 1
ATOM 3205 O O . LYS A 1 414 ? 47.482 12.201 -60.397 1.00 73.44 414 LYS A O 1
ATOM 3210 N N . THR A 1 415 ? 47.517 12.444 -62.635 1.00 80.88 415 THR A N 1
ATOM 3211 C CA . THR A 1 415 ? 46.073 12.697 -62.767 1.00 80.88 415 THR A CA 1
ATOM 3212 C C . THR A 1 415 ? 45.265 11.456 -62.389 1.00 80.88 415 THR A C 1
ATOM 3214 O O . THR A 1 415 ? 44.380 11.551 -61.542 1.00 80.88 415 THR A O 1
ATOM 3217 N N . GLN A 1 416 ? 45.658 10.267 -62.862 1.00 77.38 416 GLN A N 1
ATOM 3218 C CA . GLN A 1 416 ? 45.032 9.003 -62.446 1.00 77.38 416 GLN A CA 1
ATOM 3219 C C . GLN A 1 416 ? 45.149 8.732 -60.935 1.00 77.38 416 GLN A C 1
ATOM 3221 O O . GLN A 1 416 ? 44.203 8.237 -60.321 1.00 77.38 416 GLN A O 1
ATOM 3226 N N . LEU A 1 417 ? 46.279 9.072 -60.305 1.00 76.00 417 LEU A N 1
ATOM 3227 C CA . LEU A 1 417 ? 46.435 8.961 -58.850 1.00 76.00 417 LEU A CA 1
ATOM 3228 C C . LEU A 1 417 ? 45.535 9.960 -58.098 1.00 76.00 417 LEU A C 1
ATOM 3230 O O . LEU A 1 417 ? 44.984 9.621 -57.049 1.00 76.00 417 LEU A O 1
ATOM 3234 N N . GLY A 1 418 ? 45.358 11.168 -58.642 1.00 77.88 418 GLY A N 1
ATOM 3235 C CA . GLY A 1 418 ? 44.413 12.168 -58.141 1.00 77.88 418 GLY A CA 1
ATOM 3236 C C . GLY A 1 418 ? 42.966 11.670 -58.164 1.00 77.88 418 GLY A C 1
ATOM 3237 O O . GLY A 1 418 ? 42.270 11.780 -57.155 1.00 77.88 418 GLY A O 1
ATOM 3238 N N . ASP A 1 419 ? 42.548 11.026 -59.255 1.00 78.81 419 ASP A N 1
ATOM 3239 C CA . ASP A 1 419 ? 41.205 10.447 -59.388 1.00 78.81 419 ASP A CA 1
ATOM 3240 C C . ASP A 1 419 ? 40.952 9.311 -58.386 1.00 78.81 419 ASP A C 1
ATOM 3242 O O . ASP A 1 419 ? 39.857 9.187 -57.831 1.00 78.81 419 ASP A O 1
ATOM 3246 N N . VAL A 1 420 ? 41.961 8.473 -58.121 1.00 75.38 420 VAL A N 1
ATOM 3247 C CA . VAL A 1 420 ? 41.876 7.416 -57.097 1.00 75.38 420 VAL A CA 1
ATOM 3248 C C . VAL A 1 420 ? 41.769 8.025 -55.697 1.00 75.38 420 VAL A C 1
ATOM 3250 O O . VAL A 1 420 ? 40.971 7.556 -54.884 1.00 75.38 420 VAL A O 1
ATOM 3253 N N . LYS A 1 421 ? 42.508 9.105 -55.423 1.00 75.50 421 LYS A N 1
ATOM 3254 C CA . LYS A 1 421 ? 42.453 9.812 -54.138 1.00 75.50 421 LYS A CA 1
ATOM 3255 C C . LYS A 1 421 ? 41.090 10.473 -53.896 1.00 75.50 421 LYS A C 1
ATOM 3257 O O . LYS A 1 421 ? 40.541 10.326 -52.809 1.00 75.50 421 LYS A O 1
ATOM 3262 N N . ALA A 1 422 ? 40.506 11.115 -54.909 1.00 78.31 422 ALA A N 1
ATOM 3263 C CA . ALA A 1 422 ? 39.173 11.715 -54.810 1.00 78.31 422 ALA A CA 1
ATOM 3264 C C . ALA A 1 422 ? 38.083 10.663 -54.528 1.00 78.31 422 ALA A C 1
ATOM 3266 O O . ALA A 1 422 ? 37.196 10.882 -53.703 1.00 78.31 422 ALA A O 1
ATOM 3267 N N . LYS A 1 423 ? 38.180 9.479 -55.151 1.00 76.19 423 LYS A N 1
ATOM 3268 C CA . LYS A 1 423 ? 37.274 8.348 -54.873 1.00 76.19 423 LYS A CA 1
ATOM 3269 C C . LYS A 1 423 ? 37.414 7.825 -53.440 1.00 76.19 423 LYS A C 1
ATOM 3271 O O . LYS A 1 423 ? 36.411 7.465 -52.830 1.00 76.19 423 LYS A O 1
ATOM 3276 N N . TYR A 1 424 ? 38.631 7.811 -52.895 1.00 72.62 424 TYR A N 1
ATOM 3277 C CA . TYR A 1 424 ? 38.888 7.420 -51.506 1.00 72.62 424 TYR A CA 1
ATOM 3278 C C . TYR A 1 424 ? 38.320 8.434 -50.500 1.00 72.62 424 TYR A C 1
ATOM 3280 O O . TYR A 1 424 ? 37.688 8.054 -49.516 1.00 72.62 424 TYR A O 1
ATOM 3288 N N . GLU A 1 425 ? 38.504 9.730 -50.758 1.00 76.69 425 GLU A N 1
ATOM 3289 C CA . GLU A 1 425 ? 37.950 10.801 -49.922 1.00 76.69 425 GLU A CA 1
ATOM 3290 C C . GLU A 1 425 ? 36.410 10.787 -49.930 1.00 76.69 425 GLU A C 1
ATOM 3292 O O . GLU A 1 425 ? 35.799 10.913 -48.867 1.00 76.69 425 GLU A O 1
ATOM 3297 N N . GLY A 1 426 ? 35.785 10.527 -51.086 1.00 76.75 426 GLY A N 1
ATOM 3298 C CA . GLY A 1 426 ? 34.334 10.335 -51.198 1.00 76.75 426 GLY A CA 1
ATOM 3299 C C . GLY A 1 426 ? 33.813 9.154 -50.369 1.00 76.75 426 GLY A C 1
ATOM 3300 O O . GLY A 1 426 ? 32.862 9.313 -49.604 1.00 76.75 426 GLY A O 1
ATOM 3301 N N . ALA A 1 427 ? 34.484 8.000 -50.441 1.00 73.06 427 ALA A N 1
ATOM 3302 C CA . ALA A 1 427 ? 34.128 6.822 -49.646 1.00 73.06 427 ALA A CA 1
ATOM 3303 C C . ALA A 1 427 ? 34.315 7.050 -48.130 1.00 73.06 427 ALA A C 1
ATOM 3305 O O . ALA A 1 427 ? 33.484 6.637 -47.323 1.00 73.06 427 ALA A O 1
ATOM 3306 N N . SER A 1 428 ? 35.371 7.761 -47.723 1.00 71.69 428 SER A N 1
ATOM 3307 C CA . SER A 1 428 ? 35.608 8.125 -46.318 1.00 71.69 428 SER A CA 1
ATOM 3308 C C . SER A 1 428 ? 34.519 9.059 -45.765 1.00 71.69 428 SER A C 1
ATOM 3310 O O . SER A 1 428 ? 34.052 8.889 -44.635 1.00 71.69 428 SER A O 1
ATOM 3312 N N . ALA A 1 429 ? 34.052 10.017 -46.572 1.00 75.38 429 ALA A N 1
ATOM 3313 C CA . ALA A 1 429 ? 32.956 10.911 -46.199 1.00 75.38 429 ALA A CA 1
ATOM 3314 C C . ALA A 1 429 ? 31.608 10.176 -46.062 1.00 75.38 429 ALA A C 1
ATOM 3316 O O . ALA A 1 429 ? 30.813 10.506 -45.179 1.00 75.38 429 ALA A O 1
ATOM 3317 N N . GLU A 1 430 ? 31.348 9.158 -46.889 1.00 73.69 430 GLU A N 1
ATOM 3318 C CA . GLU A 1 430 ? 30.193 8.261 -46.738 1.00 73.69 430 GLU A CA 1
ATOM 3319 C C . GLU A 1 430 ? 30.239 7.501 -45.410 1.00 73.69 430 GLU A C 1
ATOM 3321 O O . GLU A 1 430 ? 29.283 7.587 -44.642 1.00 73.69 430 GLU A O 1
ATOM 3326 N N . VAL A 1 431 ? 31.374 6.891 -45.056 1.00 73.81 431 VAL A N 1
ATOM 3327 C CA . VAL A 1 431 ? 31.558 6.223 -43.751 1.00 73.81 431 VAL A CA 1
ATOM 3328 C C . VAL A 1 431 ? 31.356 7.196 -42.577 1.00 73.81 431 VAL A C 1
ATOM 3330 O O . VAL A 1 431 ? 30.762 6.840 -41.555 1.00 73.81 431 VAL A O 1
ATOM 3333 N N . GLY A 1 432 ? 31.797 8.450 -42.718 1.00 75.38 432 GLY A N 1
ATOM 3334 C CA . GLY A 1 432 ? 31.569 9.502 -41.724 1.00 75.38 432 GLY A CA 1
ATOM 3335 C C . GLY A 1 432 ? 30.087 9.841 -41.514 1.00 75.38 432 GLY A C 1
ATOM 3336 O O . GLY A 1 432 ? 29.638 9.936 -40.370 1.00 75.38 432 GLY A O 1
ATOM 3337 N N . ARG A 1 433 ? 29.310 9.981 -42.599 1.00 76.38 433 ARG A N 1
ATOM 3338 C CA . ARG A 1 433 ? 27.852 10.218 -42.535 1.00 76.38 433 ARG A CA 1
ATOM 3339 C C . ARG A 1 433 ? 27.125 9.057 -41.860 1.00 76.38 433 ARG A C 1
ATOM 3341 O O . ARG A 1 433 ? 26.280 9.274 -40.998 1.00 76.38 433 ARG A O 1
ATOM 3348 N N . VAL A 1 434 ? 27.532 7.840 -42.189 1.00 69.50 434 VAL A N 1
ATOM 3349 C CA . VAL A 1 434 ? 26.975 6.595 -41.657 1.00 69.50 434 VAL A CA 1
ATOM 3350 C C . VAL A 1 434 ? 27.195 6.462 -40.155 1.00 69.50 434 VAL A C 1
ATOM 3352 O O . VAL A 1 434 ? 26.258 6.205 -39.403 1.00 69.50 434 VAL A O 1
ATOM 3355 N N . ARG A 1 435 ? 28.419 6.721 -39.689 1.00 75.44 435 ARG A N 1
ATOM 3356 C CA . ARG A 1 435 ? 28.739 6.684 -38.258 1.00 75.44 435 ARG A CA 1
ATOM 3357 C C . ARG A 1 435 ? 27.925 7.698 -37.454 1.00 75.44 435 ARG A C 1
ATOM 3359 O O . ARG A 1 435 ? 27.566 7.429 -36.311 1.00 75.44 435 ARG A O 1
ATOM 3366 N N . ASN A 1 436 ? 27.658 8.867 -38.032 1.00 79.06 436 ASN A N 1
ATOM 3367 C CA . ASN A 1 436 ? 26.805 9.865 -37.397 1.00 79.06 436 ASN A CA 1
ATOM 3368 C C . ASN A 1 436 ? 25.342 9.417 -37.362 1.00 79.06 436 ASN A C 1
ATOM 3370 O O . ASN A 1 436 ? 24.682 9.646 -36.352 1.00 79.06 436 ASN A O 1
ATOM 3374 N N . HIS A 1 437 ? 24.853 8.747 -38.408 1.00 76.12 437 HIS A N 1
ATOM 3375 C CA . HIS A 1 437 ? 23.481 8.253 -38.437 1.00 76.12 437 HIS A CA 1
ATOM 3376 C C . HIS A 1 437 ? 23.243 7.126 -37.420 1.00 76.12 437 HIS A C 1
ATOM 3378 O O . HIS A 1 437 ? 22.280 7.209 -36.663 1.00 76.12 437 HIS A O 1
ATOM 3384 N N . LEU A 1 438 ? 24.173 6.167 -37.307 1.00 76.88 438 LEU A N 1
ATOM 3385 C CA . LEU A 1 438 ? 24.122 5.091 -36.305 1.00 76.88 438 LEU A CA 1
ATOM 3386 C C . LEU A 1 438 ? 24.135 5.640 -34.868 1.00 76.88 438 LEU A C 1
ATOM 3388 O O . LEU A 1 438 ? 23.376 5.204 -34.011 1.00 76.88 438 LEU A O 1
ATOM 3392 N N . LYS A 1 439 ? 24.945 6.673 -34.608 1.00 79.94 439 LYS A N 1
ATOM 3393 C CA . LYS A 1 439 ? 24.941 7.362 -33.308 1.00 79.94 439 LYS A CA 1
ATOM 3394 C C . LYS A 1 439 ? 23.612 8.049 -32.993 1.00 79.94 439 LYS A C 1
ATOM 3396 O O . LYS A 1 439 ? 23.281 8.209 -31.822 1.00 79.94 439 LYS A O 1
ATOM 3401 N N . LEU A 1 440 ? 22.888 8.531 -34.005 1.00 79.50 440 LEU A N 1
ATOM 3402 C CA . LEU A 1 440 ? 21.571 9.141 -33.809 1.00 79.50 440 LEU A CA 1
ATOM 3403 C C . LEU A 1 440 ? 20.512 8.072 -33.515 1.00 79.50 440 LEU A C 1
ATOM 3405 O O . LEU A 1 440 ? 19.713 8.273 -32.605 1.00 79.50 440 LEU A O 1
ATOM 3409 N N . SER A 1 441 ? 20.547 6.927 -34.207 1.00 75.50 441 SER A N 1
ATOM 3410 C CA . SER A 1 441 ? 19.638 5.810 -33.918 1.00 75.50 441 SER A CA 1
ATOM 3411 C C . SER A 1 441 ? 19.901 5.182 -32.546 1.00 75.50 441 SER A C 1
ATOM 3413 O O . SER A 1 441 ? 18.953 4.865 -31.836 1.00 75.50 441 SER A O 1
ATOM 3415 N N . GLU A 1 442 ? 21.166 5.060 -32.124 1.00 76.94 442 GLU A N 1
ATOM 3416 C CA . GLU A 1 442 ? 21.530 4.603 -30.771 1.00 76.94 442 GLU A CA 1
ATOM 3417 C C . GLU A 1 442 ? 20.947 5.519 -29.688 1.00 76.94 442 GLU A C 1
ATOM 3419 O O . GLU A 1 442 ? 20.333 5.035 -28.740 1.00 76.94 442 GLU A O 1
ATOM 3424 N N . LYS A 1 443 ? 21.066 6.844 -29.861 1.00 80.25 443 LYS A N 1
ATOM 3425 C CA . LYS A 1 443 ? 20.486 7.823 -28.930 1.00 80.25 443 LYS A CA 1
ATOM 3426 C C . LYS A 1 443 ? 18.964 7.723 -28.846 1.00 80.25 443 LYS A C 1
ATOM 3428 O O . LYS A 1 443 ? 18.436 7.722 -27.740 1.00 80.25 443 LYS A O 1
ATOM 3433 N N . ALA A 1 444 ? 18.280 7.598 -29.984 1.00 79.00 444 ALA A N 1
ATOM 3434 C CA . ALA A 1 444 ? 16.829 7.420 -30.011 1.00 79.00 444 ALA A CA 1
ATOM 3435 C C . ALA A 1 444 ? 16.407 6.134 -29.274 1.00 79.00 444 ALA A C 1
ATOM 3437 O O . ALA A 1 444 ? 15.470 6.144 -28.481 1.00 79.00 444 ALA A O 1
ATOM 3438 N N . LEU A 1 445 ? 17.148 5.035 -29.454 1.00 79.00 445 LEU A N 1
ATOM 3439 C CA . LEU A 1 445 ? 16.886 3.774 -28.757 1.00 79.00 445 LEU A CA 1
ATOM 3440 C C . LEU A 1 445 ? 17.089 3.890 -27.234 1.00 79.00 445 LEU A C 1
ATOM 3442 O O . LEU A 1 445 ? 16.389 3.247 -26.454 1.00 79.00 445 LEU A O 1
ATOM 3446 N N . GLU A 1 446 ? 18.046 4.708 -26.799 1.00 80.00 446 GLU A N 1
ATOM 3447 C CA . GLU A 1 446 ? 18.299 4.996 -25.384 1.00 80.00 446 GLU A CA 1
ATOM 3448 C C . GLU A 1 446 ? 17.183 5.846 -24.752 1.00 80.00 446 GLU A C 1
ATOM 3450 O O . GLU A 1 446 ? 16.845 5.650 -23.584 1.00 80.00 446 GLU A O 1
ATOM 3455 N N . GLU A 1 447 ? 16.581 6.758 -25.518 1.00 82.75 447 GLU A N 1
ATOM 3456 C CA . GLU A 1 447 ? 15.400 7.535 -25.114 1.00 82.75 447 GLU A CA 1
ATOM 3457 C C . GLU A 1 447 ? 14.146 6.651 -25.007 1.00 82.75 447 GLU A C 1
ATOM 3459 O O . GLU A 1 447 ? 13.412 6.746 -24.018 1.00 82.75 447 GLU A O 1
ATOM 3464 N N . TYR A 1 448 ? 13.949 5.713 -25.941 1.00 78.75 448 TYR A N 1
ATOM 3465 C CA . TYR A 1 448 ? 12.879 4.712 -25.842 1.00 78.75 448 TYR A CA 1
ATOM 3466 C C . TYR A 1 448 ? 13.036 3.811 -24.614 1.00 78.75 448 TYR A C 1
ATOM 3468 O O . TYR A 1 448 ? 12.079 3.597 -23.883 1.00 78.75 448 TYR A O 1
ATOM 3476 N N . LYS A 1 449 ? 14.253 3.347 -24.307 1.00 78.19 449 LYS A N 1
ATOM 3477 C CA . LYS A 1 449 ? 14.498 2.541 -23.096 1.00 78.19 449 LYS A CA 1
ATOM 3478 C C . LYS A 1 449 ? 14.198 3.299 -21.803 1.00 78.19 449 LYS A C 1
ATOM 3480 O O . LYS A 1 449 ? 13.741 2.702 -20.834 1.00 78.19 449 LYS A O 1
ATOM 3485 N N . LYS A 1 450 ? 14.478 4.605 -21.766 1.00 81.00 450 LYS A N 1
ATOM 3486 C CA . LYS A 1 450 ? 14.164 5.444 -20.601 1.00 81.00 450 LYS A CA 1
ATOM 3487 C C . LYS A 1 450 ? 12.659 5.633 -20.426 1.00 81.00 450 LYS A C 1
ATOM 3489 O O . LYS A 1 450 ? 12.188 5.533 -19.299 1.00 81.00 450 LYS A O 1
ATOM 3494 N N . SER A 1 451 ? 11.926 5.881 -21.511 1.00 78.50 451 SER A N 1
ATOM 3495 C CA . SER A 1 451 ? 10.461 6.019 -21.469 1.00 78.50 451 SER A CA 1
ATOM 3496 C C . SER A 1 451 ? 9.756 4.694 -21.152 1.00 78.50 451 SER A C 1
ATOM 3498 O O . SER A 1 451 ? 8.855 4.684 -20.321 1.00 78.50 451 SER A O 1
ATOM 3500 N N . GLU A 1 452 ? 10.229 3.567 -21.697 1.00 80.06 452 GLU A N 1
ATOM 3501 C CA . GLU A 1 452 ? 9.771 2.209 -21.345 1.00 80.06 452 GLU A CA 1
ATOM 3502 C C . GLU A 1 452 ? 9.974 1.926 -19.845 1.00 80.06 452 GLU A C 1
ATOM 3504 O O . GLU A 1 452 ? 9.061 1.461 -19.169 1.00 80.06 452 GLU A O 1
ATOM 3509 N N . GLY A 1 453 ? 11.137 2.292 -19.292 1.00 77.50 453 GLY A N 1
ATOM 3510 C CA . GLY A 1 453 ? 11.402 2.173 -17.856 1.00 77.50 453 GLY A CA 1
ATOM 3511 C C . GLY A 1 453 ? 10.502 3.058 -16.986 1.00 77.50 453 GLY A C 1
ATOM 3512 O O . GLY A 1 453 ? 10.067 2.623 -15.926 1.00 77.50 453 GLY A O 1
ATOM 3513 N N . GLN A 1 454 ? 10.191 4.282 -17.426 1.00 81.38 454 GLN A N 1
ATOM 3514 C CA . GLN A 1 454 ? 9.284 5.183 -16.701 1.00 81.38 454 GLN A CA 1
ATOM 3515 C C . GLN A 1 454 ? 7.850 4.650 -16.669 1.00 81.38 454 GLN A C 1
ATOM 3517 O O . GLN A 1 454 ? 7.228 4.640 -15.609 1.00 81.38 454 GLN A O 1
ATOM 3522 N N . LEU A 1 455 ? 7.343 4.158 -17.800 1.00 78.75 455 LEU A N 1
ATOM 3523 C CA . LEU A 1 455 ? 5.995 3.597 -17.867 1.00 78.75 455 LEU A CA 1
ATOM 3524 C C . LEU A 1 455 ? 5.872 2.264 -17.124 1.00 78.75 455 LEU A C 1
ATOM 3526 O O . LEU A 1 455 ? 4.836 2.014 -16.516 1.00 78.75 455 LEU A O 1
ATOM 3530 N N . ALA A 1 456 ? 6.925 1.440 -17.103 1.00 75.69 456 ALA A N 1
ATOM 3531 C CA . ALA A 1 456 ? 6.955 0.225 -16.289 1.00 75.69 456 ALA A CA 1
ATOM 3532 C C . ALA A 1 456 ? 6.830 0.544 -14.790 1.00 75.69 456 ALA A C 1
ATOM 3534 O O . ALA A 1 456 ? 6.027 -0.074 -14.095 1.00 75.69 456 ALA A O 1
ATOM 3535 N N . VAL A 1 457 ? 7.551 1.563 -14.308 1.00 83.25 457 VAL A N 1
ATOM 3536 C CA . VAL A 1 457 ? 7.444 2.030 -12.915 1.00 83.25 457 VAL A CA 1
ATOM 3537 C C . VAL A 1 457 ? 6.051 2.601 -12.620 1.00 83.25 457 VAL A C 1
ATOM 3539 O O . VAL A 1 457 ? 5.489 2.328 -11.562 1.00 83.25 457 VAL A O 1
ATOM 3542 N N . GLU A 1 458 ? 5.454 3.363 -13.545 1.00 77.75 458 GLU A N 1
ATOM 3543 C CA . GLU A 1 458 ? 4.072 3.846 -13.394 1.00 77.75 458 GLU A CA 1
ATOM 3544 C C . GLU A 1 458 ? 3.049 2.699 -13.362 1.00 77.75 458 GLU A C 1
ATOM 3546 O O . GLU A 1 458 ? 2.111 2.748 -12.565 1.00 77.75 458 GLU A O 1
ATOM 3551 N N . ALA A 1 459 ? 3.228 1.664 -14.187 1.00 75.25 459 ALA A N 1
ATOM 3552 C CA . ALA A 1 459 ? 2.363 0.487 -14.215 1.00 75.25 459 ALA A CA 1
ATOM 3553 C C . ALA A 1 459 ? 2.488 -0.348 -12.932 1.00 75.25 459 ALA A C 1
ATOM 3555 O O . ALA A 1 459 ? 1.473 -0.770 -12.378 1.00 75.25 459 ALA A O 1
ATOM 3556 N N . GLU A 1 460 ? 3.704 -0.540 -12.414 1.00 82.25 460 GLU A N 1
ATOM 3557 C CA . GLU A 1 460 ? 3.932 -1.188 -11.117 1.00 82.25 460 GLU A CA 1
ATOM 3558 C C . GLU A 1 460 ? 3.287 -0.395 -9.975 1.00 82.25 460 GLU A C 1
ATOM 3560 O O . GLU A 1 460 ? 2.600 -0.983 -9.141 1.00 82.25 460 GLU A O 1
ATOM 3565 N N . ARG A 1 461 ? 3.422 0.939 -9.975 1.00 88.19 461 ARG A N 1
ATOM 3566 C CA . ARG A 1 461 ? 2.778 1.823 -8.990 1.00 88.19 461 ARG A CA 1
ATOM 3567 C C . ARG A 1 461 ? 1.254 1.695 -9.024 1.00 88.19 461 ARG A C 1
ATOM 3569 O O . ARG A 1 461 ? 0.643 1.489 -7.983 1.00 88.19 461 ARG A O 1
ATOM 3576 N N . LEU A 1 462 ? 0.647 1.772 -10.210 1.00 80.62 462 LEU A N 1
ATOM 3577 C CA . LEU A 1 462 ? -0.801 1.599 -10.373 1.00 80.62 462 LEU A CA 1
ATOM 3578 C C . LEU A 1 462 ? -1.255 0.197 -9.951 1.00 80.62 462 LEU A C 1
ATOM 3580 O O . LEU A 1 462 ? -2.313 0.058 -9.353 1.00 80.62 462 LEU A O 1
ATOM 3584 N N . THR A 1 463 ? -0.454 -0.837 -10.219 1.00 81.75 463 THR A N 1
ATOM 3585 C CA . THR A 1 463 ? -0.751 -2.214 -9.790 1.00 81.75 463 THR A CA 1
ATOM 3586 C C . THR A 1 463 ? -0.729 -2.340 -8.266 1.00 81.75 463 THR A C 1
ATOM 3588 O O . THR A 1 463 ? -1.602 -2.987 -7.694 1.00 81.75 463 THR A O 1
ATOM 3591 N N . GLN A 1 464 ? 0.234 -1.700 -7.599 1.00 87.19 464 GLN A N 1
ATOM 3592 C CA . GLN A 1 464 ? 0.306 -1.657 -6.137 1.00 87.19 464 GLN A CA 1
ATOM 3593 C C . GLN A 1 464 ? -0.895 -0.917 -5.535 1.00 87.19 464 GLN A C 1
ATOM 3595 O O . GLN A 1 464 ? -1.528 -1.454 -4.633 1.00 87.19 464 GLN A O 1
ATOM 3600 N N . GLU A 1 465 ? -1.257 0.257 -6.065 1.00 85.94 465 GLU A N 1
ATOM 3601 C CA . GLU A 1 465 ? -2.445 1.013 -5.627 1.00 85.94 465 GLU A CA 1
ATOM 3602 C C . GLU A 1 465 ? -3.737 0.195 -5.793 1.00 85.94 465 GLU A C 1
ATOM 3604 O O . GLU A 1 465 ? -4.582 0.173 -4.903 1.00 85.94 465 GLU A O 1
ATOM 3609 N N . LEU A 1 466 ? -3.866 -0.540 -6.900 1.00 83.50 466 LEU A N 1
ATOM 3610 C CA . LEU A 1 466 ? -5.028 -1.385 -7.181 1.00 83.50 466 LEU A CA 1
ATOM 3611 C C . LEU A 1 466 ? -5.113 -2.584 -6.220 1.00 83.50 466 LEU A C 1
ATOM 3613 O O . LEU A 1 466 ? -6.209 -2.978 -5.836 1.00 83.50 466 LEU A O 1
ATOM 3617 N N . ASN A 1 467 ? -3.978 -3.159 -5.816 1.00 82.81 467 ASN A N 1
ATOM 3618 C CA . ASN A 1 467 ? -3.958 -4.236 -4.824 1.00 82.81 467 ASN A CA 1
ATOM 3619 C C . ASN A 1 467 ? -4.346 -3.724 -3.433 1.00 82.81 467 ASN A C 1
ATOM 3621 O O . ASN A 1 467 ? -5.190 -4.338 -2.796 1.00 82.81 467 ASN A O 1
ATOM 3625 N N . VAL A 1 468 ? -3.832 -2.563 -3.014 1.00 88.19 468 VAL A N 1
ATOM 3626 C CA . VAL A 1 468 ? -4.213 -1.954 -1.728 1.00 88.19 468 VAL A CA 1
ATOM 3627 C C . VAL A 1 468 ? -5.717 -1.674 -1.674 1.00 88.19 468 VAL A C 1
ATOM 3629 O O . VAL A 1 468 ? -6.373 -2.078 -0.721 1.00 88.19 468 VAL A O 1
ATOM 3632 N N . LEU A 1 469 ? -6.298 -1.070 -2.719 1.00 80.75 469 LEU A N 1
ATOM 3633 C CA . LEU A 1 469 ? -7.747 -0.823 -2.748 1.00 80.75 469 LEU A CA 1
ATOM 3634 C C . LEU A 1 469 ? -8.585 -2.112 -2.824 1.00 80.75 469 LEU A C 1
ATOM 3636 O O . LEU A 1 469 ? -9.742 -2.120 -2.406 1.00 80.75 469 LEU A O 1
ATOM 3640 N N . LYS A 1 470 ? -8.042 -3.203 -3.380 1.00 81.12 470 LYS A N 1
ATOM 3641 C CA . LYS A 1 470 ? -8.709 -4.514 -3.370 1.00 81.12 470 LYS A CA 1
ATOM 3642 C C . LYS A 1 470 ? -8.732 -5.115 -1.974 1.00 81.12 470 LYS A C 1
ATOM 3644 O O . LYS A 1 470 ? -9.790 -5.581 -1.569 1.00 81.12 470 LYS A O 1
ATOM 3649 N N . ASP A 1 471 ? -7.612 -5.054 -1.265 1.00 83.19 471 ASP A N 1
ATOM 3650 C CA . ASP A 1 471 ? -7.514 -5.528 0.113 1.00 83.19 471 ASP A CA 1
ATOM 3651 C C . ASP A 1 471 ? -8.475 -4.717 1.008 1.00 83.19 471 ASP A C 1
ATOM 3653 O O . ASP A 1 471 ? -9.304 -5.290 1.709 1.00 83.19 471 ASP A O 1
ATOM 3657 N N . GLU A 1 472 ? -8.501 -3.383 0.867 1.00 83.25 472 GLU A N 1
ATOM 3658 C CA . GLU A 1 472 ? -9.463 -2.515 1.572 1.00 83.25 472 GLU A CA 1
ATOM 3659 C C . GLU A 1 472 ? -10.929 -2.844 1.233 1.00 83.25 472 GLU A C 1
ATOM 3661 O O . GLU A 1 472 ? -11.810 -2.771 2.093 1.00 83.25 472 GLU A O 1
ATOM 3666 N N . ARG A 1 473 ? -11.221 -3.223 -0.018 1.00 83.06 473 ARG A N 1
ATOM 3667 C CA . ARG A 1 473 ? -12.560 -3.665 -0.434 1.00 83.06 473 ARG A CA 1
ATOM 3668 C C . ARG A 1 473 ? -12.943 -5.000 0.204 1.00 83.06 473 ARG A C 1
ATOM 3670 O O . ARG A 1 473 ? -14.115 -5.174 0.538 1.00 83.06 473 ARG A O 1
ATOM 3677 N N . GLU A 1 474 ? -12.008 -5.938 0.320 1.00 82.44 474 GLU A N 1
ATOM 3678 C CA . GLU A 1 474 ? -12.236 -7.241 0.954 1.00 82.44 474 GLU A CA 1
ATOM 3679 C C . GLU A 1 474 ? -12.507 -7.072 2.456 1.00 82.44 474 GLU A C 1
ATOM 3681 O O . GLU A 1 474 ? -13.530 -7.566 2.938 1.00 82.44 474 GLU A O 1
ATOM 3686 N N . ASP A 1 475 ? -11.716 -6.249 3.148 1.00 83.88 475 ASP A N 1
ATOM 3687 C CA . ASP A 1 475 ? -11.926 -5.900 4.560 1.00 83.88 475 ASP A CA 1
ATOM 3688 C C . ASP A 1 475 ? -13.284 -5.195 4.780 1.00 83.88 475 ASP A C 1
ATOM 3690 O O . ASP A 1 475 ? -14.057 -5.514 5.692 1.00 83.88 475 ASP A O 1
ATOM 3694 N N . MET A 1 476 ? -13.641 -4.247 3.904 1.00 80.31 476 MET A N 1
ATOM 3695 C CA . MET A 1 476 ? -14.941 -3.563 3.949 1.00 80.31 476 MET A CA 1
ATOM 3696 C C . MET A 1 476 ? -16.120 -4.506 3.654 1.00 80.31 476 MET A C 1
ATOM 3698 O O . MET A 1 476 ? -17.211 -4.314 4.193 1.00 80.31 476 MET A O 1
ATOM 3702 N N . ALA A 1 477 ? -15.930 -5.532 2.821 1.00 80.06 477 ALA A N 1
ATOM 3703 C CA . ALA A 1 477 ? -16.958 -6.535 2.547 1.00 80.06 477 ALA A CA 1
ATOM 3704 C C . ALA A 1 477 ? -17.183 -7.466 3.750 1.00 80.06 477 ALA A C 1
ATOM 3706 O O . ALA A 1 477 ? -18.332 -7.800 4.053 1.00 80.06 477 ALA A O 1
ATOM 3707 N N . GLU A 1 478 ? -16.115 -7.843 4.457 1.00 86.12 478 GLU A N 1
ATOM 3708 C CA . GLU A 1 478 ? -16.194 -8.649 5.679 1.00 86.12 478 GLU A CA 1
ATOM 3709 C C . GLU A 1 478 ? -16.929 -7.887 6.795 1.00 86.12 478 GLU A C 1
ATOM 3711 O O . GLU A 1 478 ? -17.916 -8.383 7.345 1.00 86.12 478 GLU A O 1
ATOM 3716 N N . THR A 1 479 ? -16.566 -6.621 7.033 1.00 82.56 479 THR A N 1
ATOM 3717 C CA . THR A 1 479 ? -17.256 -5.775 8.030 1.00 82.56 479 THR A CA 1
ATOM 3718 C C . THR A 1 479 ? -18.736 -5.543 7.706 1.00 82.56 479 THR A C 1
ATOM 3720 O O . THR A 1 479 ? -19.574 -5.505 8.611 1.00 82.56 479 THR A O 1
ATOM 3723 N N . LEU A 1 480 ? -19.098 -5.419 6.424 1.00 82.69 480 LEU A N 1
ATOM 3724 C CA . LEU A 1 480 ? -20.495 -5.322 5.994 1.00 82.69 480 LEU A CA 1
ATOM 3725 C C . LEU A 1 480 ? -21.280 -6.604 6.282 1.00 82.69 480 LEU A C 1
ATOM 3727 O O . LEU A 1 480 ? -22.424 -6.521 6.734 1.00 82.69 480 LEU A O 1
ATOM 3731 N N . MET A 1 481 ? -20.682 -7.777 6.057 1.00 86.19 481 MET A N 1
ATOM 3732 C CA . MET A 1 481 ? -21.315 -9.056 6.380 1.00 86.19 481 MET A CA 1
ATOM 3733 C C . MET A 1 481 ? -21.596 -9.201 7.878 1.00 86.19 481 MET A C 1
ATOM 3735 O O . MET A 1 481 ? -22.700 -9.612 8.254 1.00 86.19 481 MET A O 1
ATOM 3739 N N . ASP A 1 482 ? -20.641 -8.819 8.723 1.00 84.81 482 ASP A N 1
ATOM 3740 C CA . ASP A 1 482 ? -20.794 -8.869 10.178 1.00 84.81 482 ASP A CA 1
ATOM 3741 C C . ASP A 1 482 ? -21.871 -7.891 10.665 1.00 84.81 482 ASP A C 1
ATOM 3743 O O . ASP A 1 482 ? -22.754 -8.254 11.449 1.00 84.81 482 ASP A O 1
ATOM 3747 N N . MET A 1 483 ? -21.887 -6.668 10.125 1.00 79.44 483 MET A N 1
ATOM 3748 C CA . MET A 1 483 ? -22.911 -5.671 10.446 1.00 79.44 483 MET A CA 1
ATOM 3749 C C . MET A 1 483 ? -24.314 -6.129 10.003 1.00 79.44 483 MET A C 1
ATOM 3751 O O . MET A 1 483 ? -25.293 -5.957 10.734 1.00 79.44 483 MET A O 1
ATOM 3755 N N . GLU A 1 484 ? -24.435 -6.759 8.828 1.00 85.94 484 GLU A N 1
ATOM 3756 C CA . GLU A 1 484 ? -25.692 -7.354 8.352 1.00 85.94 484 GLU A CA 1
ATOM 3757 C C . GLU A 1 484 ? -26.168 -8.505 9.242 1.00 85.94 484 GLU A C 1
ATOM 3759 O O . GLU A 1 484 ? -27.376 -8.653 9.468 1.00 85.94 484 GLU A O 1
ATOM 3764 N N . ALA A 1 485 ? -25.243 -9.320 9.752 1.00 86.06 485 ALA A N 1
ATOM 3765 C CA . ALA A 1 485 ? -25.549 -10.378 10.704 1.00 86.06 485 ALA A CA 1
ATOM 3766 C C . ALA A 1 485 ? -26.055 -9.797 12.034 1.00 86.06 485 ALA A C 1
ATOM 3768 O O . ALA A 1 485 ? -27.088 -10.247 12.539 1.00 86.06 485 ALA A O 1
ATOM 3769 N N . HIS A 1 486 ? -25.412 -8.746 12.549 1.00 79.81 486 HIS A N 1
ATOM 3770 C CA . HIS A 1 486 ? -25.843 -8.057 13.767 1.00 79.81 486 HIS A CA 1
ATOM 3771 C C . HIS A 1 486 ? -27.215 -7.400 13.629 1.00 79.81 486 HIS A C 1
ATOM 3773 O O . HIS A 1 486 ? -28.052 -7.550 14.521 1.00 79.81 486 HIS A O 1
ATOM 3779 N N . VAL A 1 487 ? -27.501 -6.738 12.503 1.00 83.19 487 VAL A N 1
ATOM 3780 C CA . VAL A 1 487 ? -28.840 -6.184 12.247 1.00 83.19 487 VAL A CA 1
ATOM 3781 C C . VAL A 1 487 ? -29.887 -7.299 12.272 1.00 83.19 487 VAL A C 1
ATOM 3783 O O . VAL A 1 487 ? -30.885 -7.170 12.977 1.00 83.19 487 VAL A O 1
ATOM 3786 N N . LYS A 1 488 ? -29.648 -8.428 11.588 1.00 83.75 488 LYS A N 1
ATOM 3787 C CA . LYS A 1 488 ? -30.572 -9.579 11.603 1.00 83.75 488 LYS A CA 1
ATOM 3788 C C . LYS A 1 488 ? -30.777 -10.133 13.013 1.00 83.75 488 LYS A C 1
ATOM 3790 O O . LYS A 1 488 ? -31.898 -10.486 13.374 1.00 83.75 488 LYS A O 1
ATOM 3795 N N . GLU A 1 489 ? -29.726 -10.202 13.822 1.00 83.88 489 GLU A N 1
ATOM 3796 C CA . GLU A 1 489 ? -29.808 -10.690 15.198 1.00 83.88 489 GLU A CA 1
ATOM 3797 C C . GLU A 1 489 ? -30.635 -9.758 16.100 1.00 83.88 489 GLU A C 1
ATOM 3799 O O . GLU A 1 489 ? -31.481 -10.223 16.871 1.00 83.88 489 GLU A O 1
ATOM 3804 N N . VAL A 1 490 ? -30.441 -8.442 15.972 1.00 79.81 490 VAL A N 1
ATOM 3805 C CA . VAL A 1 490 ? -31.221 -7.424 16.692 1.00 79.81 490 VAL A CA 1
ATOM 3806 C C . VAL A 1 490 ? -32.688 -7.461 16.261 1.00 79.81 490 VAL A C 1
ATOM 3808 O O . VAL A 1 490 ? -33.577 -7.380 17.109 1.00 79.81 490 VAL A O 1
ATOM 3811 N N . GLU A 1 491 ? -32.972 -7.670 14.975 1.00 76.06 491 GLU A N 1
ATOM 3812 C CA . GLU A 1 491 ? -34.343 -7.838 14.479 1.00 76.06 491 GLU A CA 1
ATOM 3813 C C . GLU A 1 491 ? -35.020 -9.099 15.010 1.00 76.06 491 GLU A C 1
ATOM 3815 O O . GLU A 1 491 ? -36.185 -9.058 15.412 1.00 76.06 491 GLU A O 1
ATOM 3820 N N . ILE A 1 492 ? -34.288 -10.213 15.074 1.00 79.50 492 ILE A N 1
ATOM 3821 C CA . ILE A 1 492 ? -34.786 -11.447 15.683 1.00 79.50 492 ILE A CA 1
ATOM 3822 C C . ILE A 1 492 ? -35.076 -11.211 17.172 1.00 79.50 492 ILE A C 1
ATOM 3824 O O . ILE A 1 492 ? -36.159 -11.572 17.638 1.00 79.50 492 ILE A O 1
ATOM 3828 N N . ARG A 1 493 ? -34.178 -10.540 17.909 1.00 77.12 493 ARG A N 1
ATOM 3829 C CA . ARG A 1 493 ? -34.397 -10.164 19.319 1.00 77.12 493 ARG A CA 1
ATOM 3830 C C . ARG A 1 493 ? -35.625 -9.269 19.505 1.00 77.12 493 ARG A C 1
ATOM 3832 O O . ARG A 1 493 ? -36.439 -9.545 20.385 1.00 77.12 493 ARG A O 1
ATOM 3839 N N . LEU A 1 494 ? -35.800 -8.257 18.656 1.00 72.19 494 LEU A N 1
ATOM 3840 C CA . LEU A 1 494 ? -36.971 -7.373 18.669 1.00 72.19 494 LEU A CA 1
ATOM 3841 C C . LEU A 1 494 ? -38.269 -8.133 18.373 1.00 72.19 494 LEU A C 1
ATOM 3843 O O . LEU A 1 494 ? -39.283 -7.884 19.021 1.00 72.19 494 LEU A O 1
ATOM 3847 N N . SER A 1 495 ? -38.235 -9.100 17.452 1.00 66.12 495 SER A N 1
ATOM 3848 C CA . SER A 1 495 ? -39.392 -9.948 17.137 1.00 66.12 495 SER A CA 1
ATOM 3849 C C . SER A 1 495 ? -39.759 -10.935 18.257 1.00 66.12 495 SER A C 1
ATOM 3851 O O . SER A 1 495 ? -40.909 -11.366 18.346 1.00 66.12 495 SER A O 1
ATOM 3853 N N . ALA A 1 496 ? -38.803 -11.273 19.130 1.00 68.75 496 ALA A N 1
ATOM 3854 C CA . ALA A 1 496 ? -38.982 -12.191 20.254 1.00 68.75 496 ALA A CA 1
ATOM 3855 C C . ALA A 1 496 ? -39.460 -11.507 21.554 1.00 68.75 496 ALA A C 1
ATOM 3857 O O . ALA A 1 496 ? -39.840 -12.197 22.503 1.00 68.75 496 ALA A O 1
ATOM 3858 N N . MET A 1 497 ? -39.466 -10.170 21.626 1.00 66.12 497 MET A N 1
ATOM 3859 C CA . MET A 1 497 ? -39.937 -9.425 22.800 1.00 66.12 497 MET A CA 1
ATOM 3860 C C . MET A 1 497 ? -41.471 -9.424 22.909 1.00 66.12 497 MET A C 1
ATOM 3862 O O . MET A 1 497 ? -42.197 -9.306 21.923 1.00 66.12 497 MET A O 1
ATOM 3866 N N . VAL A 1 498 ? -41.985 -9.549 24.141 1.00 57.62 498 VAL A N 1
ATOM 3867 C CA . VAL A 1 498 ? -43.431 -9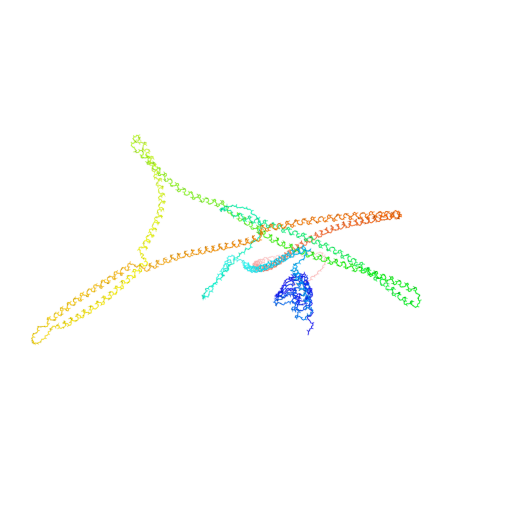.528 24.420 1.00 57.62 498 VAL A CA 1
ATOM 3868 C C . VAL A 1 498 ? -43.991 -8.134 24.093 1.00 57.62 498 VAL A C 1
ATOM 3870 O O . VAL A 1 498 ? -43.500 -7.155 24.654 1.00 57.62 498 VAL A O 1
ATOM 3873 N N . PRO A 1 499 ? -45.031 -8.017 23.243 1.00 65.56 499 PRO A N 1
ATOM 3874 C CA . PRO A 1 499 ? -45.642 -6.730 22.920 1.00 65.56 499 PRO A CA 1
ATOM 3875 C C . PRO A 1 499 ? -46.147 -6.025 24.183 1.00 65.56 499 PRO A C 1
ATOM 3877 O O . PRO A 1 499 ? -46.810 -6.664 25.009 1.00 65.56 499 PRO A O 1
ATOM 3880 N N . SER A 1 500 ? -45.880 -4.721 24.321 1.00 58.75 500 SER A N 1
ATOM 3881 C CA . SER A 1 500 ? -46.257 -3.928 25.505 1.00 58.75 500 SER A CA 1
ATOM 3882 C C . SER A 1 500 ? -47.747 -4.040 25.834 1.00 58.75 500 SER A C 1
ATOM 3884 O O . SER A 1 500 ? -48.118 -4.135 26.998 1.00 58.75 500 SER A O 1
ATOM 3886 N N . GLU A 1 501 ? -48.588 -4.180 24.808 1.00 62.59 501 GLU A N 1
ATOM 3887 C CA . GLU A 1 501 ? -50.031 -4.391 24.932 1.00 62.59 501 GLU A CA 1
ATOM 3888 C C . GLU A 1 501 ? -50.390 -5.621 25.781 1.00 62.59 501 GLU A C 1
ATOM 3890 O O . GLU A 1 501 ? -51.346 -5.585 26.551 1.00 62.59 501 GLU A O 1
ATOM 3895 N N . LYS A 1 502 ? -49.625 -6.719 25.700 1.00 64.44 502 LYS A N 1
ATOM 3896 C CA . LYS A 1 502 ? -49.879 -7.916 26.522 1.00 64.44 502 LYS A CA 1
ATOM 3897 C C . LYS A 1 502 ? -49.487 -7.705 27.984 1.00 64.44 502 LYS A C 1
ATOM 3899 O O . LYS A 1 502 ? -50.163 -8.227 28.869 1.00 64.44 502 LYS A O 1
ATOM 3904 N N . PHE A 1 503 ? -48.425 -6.943 28.235 1.00 65.62 503 PHE A N 1
ATOM 3905 C CA . PHE A 1 503 ? -47.984 -6.606 29.587 1.00 65.62 503 PHE A CA 1
ATOM 3906 C C . PHE A 1 503 ? -48.945 -5.613 30.256 1.00 65.62 503 PHE A C 1
ATOM 3908 O O . PHE A 1 503 ? -49.368 -5.832 31.392 1.00 65.62 503 PHE A O 1
ATOM 3915 N N . ASP A 1 504 ? -49.383 -4.591 29.521 1.00 68.38 504 ASP A N 1
ATOM 3916 C CA . ASP A 1 504 ? -50.363 -3.613 29.997 1.00 68.38 504 ASP A CA 1
ATOM 3917 C C . ASP A 1 504 ? -51.738 -4.249 30.232 1.00 68.38 504 ASP A C 1
ATOM 3919 O O . ASP A 1 504 ? -52.388 -3.960 31.236 1.00 68.38 504 ASP A O 1
ATOM 3923 N N . ASN A 1 505 ? -52.157 -5.201 29.391 1.00 70.50 505 ASN A N 1
ATOM 3924 C CA . ASN A 1 505 ? -53.382 -5.970 29.628 1.00 70.50 505 ASN A CA 1
ATOM 3925 C C . ASN A 1 505 ? -53.317 -6.782 30.930 1.00 70.50 505 ASN A C 1
ATOM 3927 O O . ASN A 1 505 ? -54.299 -6.832 31.670 1.00 70.50 505 ASN A O 1
ATOM 3931 N N . MET A 1 506 ? -52.166 -7.382 31.245 1.00 65.19 506 MET A N 1
ATOM 3932 C CA . MET A 1 506 ? -51.977 -8.149 32.479 1.00 65.19 506 MET A CA 1
ATOM 3933 C C . MET A 1 506 ? -51.952 -7.249 33.722 1.00 65.19 506 MET A C 1
ATOM 3935 O O . MET A 1 506 ? -52.538 -7.594 34.748 1.00 65.19 506 MET A O 1
ATOM 3939 N N . LYS A 1 507 ? -51.343 -6.065 33.612 1.00 70.38 507 LYS A N 1
ATOM 3940 C CA . LYS A 1 507 ? -51.367 -5.038 34.658 1.00 70.38 507 LYS A CA 1
ATOM 3941 C C . LYS A 1 507 ? -52.792 -4.537 34.921 1.00 70.38 507 LYS A C 1
ATOM 3943 O O . LYS A 1 507 ? -53.223 -4.514 36.069 1.00 70.38 507 LYS A O 1
ATOM 3948 N N . ASN A 1 508 ? -53.545 -4.227 33.867 1.00 77.06 508 ASN A N 1
ATOM 3949 C CA . ASN A 1 508 ? -54.926 -3.751 33.976 1.00 77.06 508 ASN A CA 1
ATOM 3950 C C . ASN A 1 508 ? -55.866 -4.815 34.568 1.00 77.06 508 ASN A C 1
ATOM 3952 O O . ASN A 1 508 ? -56.738 -4.488 35.367 1.00 77.06 508 ASN A O 1
ATOM 3956 N N . LEU A 1 509 ? -55.671 -6.095 34.233 1.00 78.25 509 LEU A N 1
ATOM 3957 C CA . LEU A 1 509 ? -56.420 -7.211 34.827 1.00 78.25 509 LEU A CA 1
ATOM 3958 C C . LEU A 1 509 ? -56.216 -7.319 36.346 1.00 78.25 509 LEU A C 1
ATOM 3960 O O . LEU A 1 509 ? -57.174 -7.584 37.069 1.00 78.25 509 LEU A O 1
ATOM 3964 N N . LEU A 1 510 ? -54.990 -7.100 36.829 1.00 68.12 510 LEU A N 1
ATOM 3965 C CA . LEU A 1 510 ? -54.674 -7.143 38.258 1.00 68.12 510 LEU A CA 1
ATOM 3966 C C . LEU A 1 510 ? -55.230 -5.931 39.010 1.00 68.12 510 LEU A C 1
ATOM 3968 O O . LEU A 1 510 ? -55.792 -6.103 40.087 1.00 68.12 510 LEU A O 1
ATOM 3972 N N . THR A 1 511 ? -55.134 -4.731 38.434 1.00 80.06 511 THR A N 1
ATOM 3973 C CA . THR A 1 511 ? -55.717 -3.519 39.031 1.00 80.06 511 THR A CA 1
ATOM 3974 C C . THR A 1 511 ? -57.239 -3.631 39.139 1.00 80.06 511 THR A C 1
ATOM 3976 O O . THR A 1 511 ? -57.785 -3.456 40.223 1.00 80.06 511 THR A O 1
ATOM 3979 N N . ASN A 1 512 ? -57.912 -4.081 38.075 1.00 77.19 512 ASN A N 1
ATOM 3980 C CA . ASN A 1 512 ? -59.363 -4.285 38.091 1.00 77.19 512 ASN A CA 1
ATOM 3981 C C . ASN A 1 512 ? -59.814 -5.319 39.142 1.00 77.19 512 ASN A C 1
ATOM 3983 O O . ASN A 1 512 ? -60.905 -5.203 39.693 1.00 77.19 512 ASN A O 1
ATOM 3987 N N . ALA A 1 513 ? -58.999 -6.341 39.427 1.00 74.19 513 ALA A N 1
ATOM 3988 C CA . ALA A 1 513 ? -59.330 -7.354 40.429 1.00 74.19 513 ALA A CA 1
ATOM 3989 C C . ALA A 1 513 ? -59.262 -6.818 41.870 1.00 74.19 513 ALA A C 1
ATOM 3991 O O . ALA A 1 513 ? -60.034 -7.265 42.721 1.00 74.19 513 ALA A O 1
ATOM 3992 N N . VAL A 1 514 ? -58.351 -5.879 42.143 1.00 70.19 514 VAL A N 1
ATOM 3993 C CA . VAL A 1 514 ? -58.221 -5.216 43.450 1.00 70.19 514 VAL A CA 1
ATOM 3994 C C . VAL A 1 514 ? -59.369 -4.227 43.658 1.00 70.19 514 VAL A C 1
ATOM 3996 O O . VAL A 1 514 ? -60.047 -4.300 44.683 1.00 70.19 514 VAL A O 1
ATOM 3999 N N . ASP A 1 515 ? -59.670 -3.406 42.652 1.00 72.31 515 ASP A N 1
ATOM 4000 C CA . ASP A 1 515 ? -60.755 -2.417 42.714 1.00 72.31 515 ASP A CA 1
ATOM 4001 C C . ASP A 1 515 ? -62.131 -3.082 42.936 1.00 72.31 515 ASP A C 1
ATOM 4003 O O . ASP A 1 515 ? -62.965 -2.595 43.704 1.00 72.31 515 ASP A O 1
ATOM 4007 N N . GLU A 1 516 ? -62.367 -4.253 42.333 1.00 73.94 516 GLU A N 1
ATOM 4008 C CA . GLU A 1 516 ? -63.611 -5.015 42.514 1.00 73.94 516 GLU A CA 1
ATOM 4009 C C . GLU A 1 516 ? -63.775 -5.543 43.954 1.00 73.94 516 GLU A C 1
ATOM 4011 O O . GLU A 1 516 ? -64.895 -5.684 44.450 1.00 73.94 516 GLU A O 1
ATOM 4016 N N . LYS A 1 517 ? -62.671 -5.820 44.660 1.00 69.06 517 LYS A N 1
ATOM 4017 C CA . LYS A 1 517 ? -62.701 -6.279 46.059 1.00 69.06 517 LYS A CA 1
ATOM 4018 C C . LYS 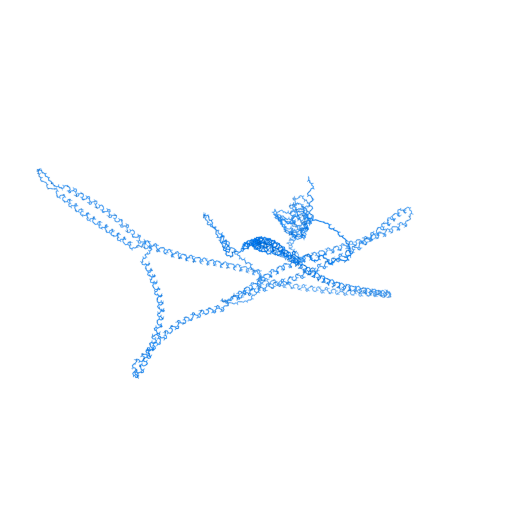A 1 517 ? -62.971 -5.140 47.033 1.00 69.06 517 LYS A C 1
ATOM 4020 O O . LYS A 1 517 ? -63.748 -5.324 47.969 1.00 69.06 517 LYS A O 1
ATOM 4025 N N . GLU A 1 518 ? -62.397 -3.968 46.790 1.00 68.75 518 GLU A N 1
ATOM 4026 C CA . GLU A 1 518 ? -62.696 -2.765 47.573 1.00 68.75 518 GLU A CA 1
ATOM 4027 C C . GLU A 1 518 ? -64.162 -2.344 47.413 1.00 68.75 518 GLU A C 1
ATOM 4029 O O . GLU A 1 518 ? -64.839 -2.026 48.395 1.00 68.75 518 GLU A O 1
ATOM 4034 N N . LYS A 1 519 ? -64.696 -2.452 46.193 1.00 74.12 519 LYS A N 1
ATOM 4035 C CA . LYS A 1 519 ? -66.109 -2.200 45.906 1.00 74.12 519 LYS A CA 1
ATOM 4036 C C . LYS A 1 519 ? -67.045 -3.156 46.654 1.00 74.12 519 LYS A C 1
ATOM 4038 O O . LYS A 1 519 ? -68.019 -2.701 47.248 1.00 74.12 519 LYS A O 1
ATOM 4043 N N . GLN A 1 520 ? -66.716 -4.449 46.716 1.00 69.88 520 GLN A N 1
ATOM 4044 C CA . GLN A 1 520 ? -67.487 -5.442 47.484 1.00 69.88 520 GLN A CA 1
ATOM 4045 C C . GLN A 1 520 ? -67.564 -5.101 48.986 1.00 69.88 520 GLN A C 1
ATOM 4047 O O . GLN A 1 520 ? -68.586 -5.350 49.625 1.00 69.88 520 GLN A O 1
ATOM 4052 N N . ILE A 1 521 ? -66.513 -4.508 49.562 1.00 68.31 521 ILE A N 1
ATOM 4053 C CA . ILE A 1 521 ? -66.501 -4.079 50.972 1.00 68.31 521 ILE A CA 1
ATOM 4054 C C . ILE A 1 521 ? -67.382 -2.842 51.182 1.00 68.31 521 ILE A C 1
ATOM 4056 O O . ILE A 1 521 ? -68.096 -2.760 52.183 1.00 68.31 521 ILE A O 1
ATOM 4060 N N . ALA A 1 522 ? -67.350 -1.886 50.253 1.00 73.62 522 ALA A N 1
ATOM 4061 C CA . ALA A 1 522 ? -68.204 -0.702 50.309 1.00 73.62 522 ALA A CA 1
ATOM 4062 C C . ALA A 1 522 ? -69.694 -1.068 50.174 1.00 73.62 522 ALA A C 1
ATOM 4064 O O . ALA A 1 522 ? -70.513 -0.593 50.958 1.00 73.62 522 ALA A O 1
ATOM 4065 N N . GLU A 1 523 ? -70.031 -1.980 49.258 1.00 74.69 523 GLU A N 1
ATOM 4066 C CA . GLU A 1 523 ? -71.403 -2.465 49.053 1.00 74.69 523 GLU A CA 1
ATOM 4067 C C . GLU A 1 523 ? -71.972 -3.147 50.308 1.00 74.69 523 GLU A C 1
ATOM 4069 O O . GLU A 1 523 ? -73.114 -2.885 50.684 1.00 74.69 523 GLU A O 1
ATOM 4074 N N . LEU A 1 524 ? -71.166 -3.948 51.017 1.00 71.88 524 LEU A N 1
ATOM 4075 C CA . LEU A 1 524 ? -71.583 -4.582 52.275 1.00 71.88 524 LEU A CA 1
ATOM 4076 C C . LEU A 1 524 ? -71.836 -3.573 53.404 1.00 71.88 524 LEU A C 1
ATOM 4078 O O . LEU A 1 524 ? -72.716 -3.795 54.238 1.00 71.88 524 LEU A O 1
ATOM 4082 N N . ARG A 1 525 ? -71.078 -2.470 53.441 1.00 73.19 525 ARG A N 1
ATOM 4083 C CA . ARG A 1 525 ? -71.294 -1.382 54.409 1.00 73.19 525 ARG A CA 1
ATOM 4084 C C . ARG A 1 525 ? -72.595 -0.641 54.116 1.00 73.19 525 ARG A C 1
ATOM 4086 O O . ARG A 1 525 ? -73.389 -0.439 55.026 1.00 73.19 525 ARG A O 1
ATOM 4093 N N . GLU A 1 526 ? -72.855 -0.328 52.850 1.00 76.25 526 GLU A N 1
ATOM 4094 C CA . GLU A 1 526 ? -74.121 0.291 52.454 1.00 76.25 526 GLU A CA 1
ATOM 4095 C C . GLU A 1 526 ? -75.328 -0.627 52.687 1.00 76.25 526 GLU A C 1
ATOM 4097 O O . GLU A 1 526 ? -76.384 -0.152 53.093 1.00 76.25 526 GLU A O 1
ATOM 4102 N N . ASP A 1 527 ? -75.202 -1.937 52.451 1.00 69.56 527 ASP A N 1
ATOM 4103 C CA . ASP A 1 527 ? -76.270 -2.902 52.738 1.00 69.56 527 ASP A CA 1
ATOM 4104 C C . ASP A 1 527 ? -76.612 -2.954 54.229 1.00 69.56 527 ASP A C 1
ATOM 4106 O O . ASP A 1 527 ? -77.782 -3.080 54.592 1.00 69.56 527 ASP A O 1
ATOM 4110 N N . TYR A 1 528 ? -75.612 -2.824 55.101 1.00 71.19 528 TYR A N 1
ATOM 4111 C CA . TYR A 1 528 ? -75.838 -2.731 56.539 1.00 71.19 528 TYR A CA 1
ATOM 4112 C C . TYR A 1 528 ? -76.603 -1.454 56.910 1.00 71.19 528 TYR A C 1
ATOM 4114 O O . TYR A 1 528 ? -77.590 -1.525 57.647 1.00 71.19 528 TYR A O 1
ATOM 4122 N N . ASP A 1 529 ? -76.213 -0.314 56.340 1.00 74.62 529 ASP A N 1
ATOM 4123 C CA . ASP A 1 529 ? -76.883 0.969 56.572 1.00 74.62 529 ASP A CA 1
ATOM 4124 C C . ASP A 1 529 ? -78.328 0.963 56.038 1.00 74.62 529 ASP A C 1
ATOM 4126 O O . ASP A 1 529 ? -79.249 1.381 56.744 1.00 74.62 529 ASP A O 1
ATOM 4130 N N . ARG A 1 530 ? -78.563 0.386 54.849 1.00 76.06 530 ARG A N 1
ATOM 4131 C CA . ARG A 1 530 ? -79.907 0.199 54.266 1.00 76.06 530 ARG A CA 1
ATOM 4132 C C . ARG A 1 530 ? -80.811 -0.635 55.171 1.00 76.06 530 ARG A C 1
ATOM 4134 O O . ARG A 1 530 ? -81.959 -0.272 55.416 1.00 76.06 530 ARG A O 1
ATOM 4141 N N . VAL A 1 531 ? -80.298 -1.742 55.705 1.00 71.06 531 VAL A N 1
ATOM 4142 C CA . VAL A 1 531 ? -81.071 -2.607 56.608 1.00 71.06 531 VAL A CA 1
ATOM 4143 C C . VAL A 1 531 ? -81.383 -1.892 57.930 1.00 71.06 531 VAL A C 1
ATOM 4145 O O . VAL A 1 531 ? -82.469 -2.077 58.484 1.00 71.06 531 VAL A O 1
ATOM 4148 N N . LEU A 1 532 ? -80.476 -1.051 58.437 1.00 71.62 532 LEU A N 1
ATOM 4149 C CA . LEU A 1 532 ? -80.742 -0.218 59.614 1.00 71.62 532 LEU A CA 1
ATOM 4150 C C . LEU A 1 532 ? -81.827 0.833 59.347 1.00 71.62 532 LEU A C 1
ATOM 4152 O O . LEU A 1 532 ? -82.679 1.057 60.213 1.00 71.62 532 LEU A O 1
ATOM 4156 N N . GLU A 1 533 ? -81.839 1.441 58.161 1.00 78.19 533 GLU A N 1
ATOM 4157 C CA . GLU A 1 533 ? -82.894 2.368 57.744 1.00 78.19 533 GLU A CA 1
ATOM 4158 C C . GLU A 1 533 ? -84.255 1.672 57.621 1.00 78.19 533 GLU A C 1
ATOM 4160 O O . GLU A 1 533 ? -85.221 2.152 58.218 1.00 78.19 533 GLU A O 1
ATOM 4165 N N . GLU A 1 534 ? -84.333 0.506 56.971 1.00 71.88 534 GLU A N 1
ATOM 4166 C CA . GLU A 1 534 ? -85.569 -0.294 56.867 1.00 71.88 534 GLU A CA 1
ATOM 4167 C C . GLU A 1 534 ? -86.122 -0.667 58.254 1.00 71.88 534 GLU A C 1
ATOM 4169 O O . GLU A 1 534 ? -87.328 -0.618 58.517 1.00 71.88 534 GLU A O 1
ATOM 4174 N N . VAL A 1 535 ? -85.234 -0.994 59.194 1.00 67.44 535 VAL A N 1
ATOM 4175 C CA . VAL A 1 535 ? -85.610 -1.295 60.579 1.00 67.44 535 VAL A CA 1
ATOM 4176 C C . VAL A 1 535 ? -86.104 -0.041 61.298 1.00 67.44 535 VAL A C 1
ATOM 4178 O O . VAL A 1 535 ? -87.069 -0.119 62.062 1.00 67.44 535 VAL A O 1
ATOM 4181 N N . ALA A 1 536 ? -85.500 1.123 61.059 1.00 73.62 536 ALA A N 1
ATOM 4182 C CA . ALA A 1 536 ? -85.973 2.388 61.616 1.00 73.62 536 ALA A CA 1
ATOM 4183 C C . ALA A 1 536 ? -87.335 2.805 61.031 1.00 73.62 536 ALA A C 1
ATOM 4185 O O . ALA A 1 536 ? -88.186 3.324 61.757 1.00 73.62 536 ALA A O 1
ATOM 4186 N N . GLU A 1 537 ? -87.571 2.568 59.741 1.00 74.31 537 GLU A N 1
ATOM 4187 C CA . GLU A 1 537 ? -88.853 2.814 59.077 1.00 74.31 537 GLU A CA 1
ATOM 4188 C C . GLU A 1 537 ? -89.964 1.925 59.633 1.00 74.31 537 GLU A C 1
ATOM 4190 O O . GLU A 1 537 ? -91.014 2.446 60.008 1.00 74.31 537 GLU A O 1
ATOM 4195 N N . LEU A 1 538 ? -89.715 0.627 59.821 1.00 69.19 538 LEU A N 1
ATOM 4196 C CA . LEU A 1 538 ? -90.701 -0.268 60.433 1.00 69.19 538 LEU A CA 1
ATOM 4197 C C . LEU A 1 538 ? -91.054 0.120 61.866 1.00 69.19 538 LEU A C 1
ATOM 4199 O O . LEU A 1 538 ? -92.223 0.046 62.245 1.00 69.19 538 LEU A O 1
ATOM 4203 N N . HIS A 1 539 ? -90.084 0.580 62.660 1.00 65.44 539 HIS A N 1
ATOM 4204 C CA . HIS A 1 539 ? -90.380 1.111 63.992 1.00 65.44 539 HIS A CA 1
ATOM 4205 C C . HIS A 1 539 ? -91.255 2.372 63.912 1.00 65.44 539 HIS A C 1
ATOM 4207 O O . HIS A 1 539 ? -92.241 2.470 64.640 1.00 65.44 539 HIS A O 1
ATOM 4213 N N . ARG A 1 540 ? -90.984 3.291 62.971 1.00 75.38 540 ARG A N 1
ATOM 4214 C CA . ARG A 1 540 ? -91.848 4.465 62.741 1.00 75.38 540 ARG A CA 1
ATOM 4215 C C . ARG A 1 540 ? -93.253 4.072 62.277 1.00 75.38 540 ARG A C 1
ATOM 4217 O O . ARG A 1 540 ? -94.221 4.699 62.701 1.00 75.38 540 ARG A O 1
ATOM 4224 N N . GLU A 1 541 ? -93.397 3.053 61.433 1.00 67.31 541 GLU A N 1
ATOM 4225 C CA . GLU A 1 541 ? -94.704 2.544 60.994 1.00 67.31 541 GLU A CA 1
ATOM 4226 C C . GLU A 1 541 ? -95.494 1.887 62.134 1.00 67.31 541 GLU A C 1
ATOM 4228 O O . GLU A 1 541 ? -96.714 2.069 62.226 1.00 67.31 541 GLU A O 1
ATOM 4233 N N . MET A 1 542 ? -94.810 1.166 63.026 1.00 61.69 542 MET A N 1
ATOM 4234 C CA . MET A 1 542 ? -95.400 0.607 64.242 1.00 61.69 542 MET A CA 1
ATOM 4235 C C . MET A 1 542 ? -95.851 1.707 65.213 1.00 61.69 542 MET A C 1
ATOM 4237 O O . MET A 1 542 ? -96.974 1.655 65.722 1.00 61.69 542 MET A O 1
ATOM 4241 N N . ASP A 1 543 ? -95.023 2.730 65.428 1.00 64.31 543 ASP A N 1
ATOM 4242 C CA . ASP A 1 543 ? -95.308 3.824 66.362 1.00 64.31 543 ASP A CA 1
ATOM 4243 C C . ASP A 1 543 ? -96.413 4.758 65.854 1.00 64.31 543 ASP A C 1
ATOM 4245 O O . ASP A 1 543 ? -97.327 5.111 66.604 1.00 64.31 543 ASP A O 1
ATOM 4249 N N . ASN A 1 544 ? -96.414 5.084 64.557 1.00 62.97 544 ASN A N 1
ATOM 4250 C CA . ASN A 1 544 ? -97.462 5.899 63.933 1.00 62.97 544 ASN A CA 1
ATOM 4251 C C . ASN A 1 544 ? -98.848 5.235 63.998 1.00 62.97 544 ASN A C 1
ATOM 4253 O O . ASN A 1 544 ? -99.866 5.929 63.987 1.00 62.97 544 ASN A O 1
ATOM 4257 N N . ARG A 1 545 ? -98.911 3.902 64.103 1.00 59.72 545 ARG A N 1
ATOM 4258 C CA . ARG A 1 545 ? -100.169 3.153 64.259 1.00 59.72 545 ARG A CA 1
ATOM 4259 C C . ARG A 1 545 ? -100.596 2.957 65.716 1.00 59.72 545 ARG A C 1
ATOM 4261 O O . ARG A 1 545 ? -101.773 2.698 65.950 1.00 59.72 545 ARG A O 1
ATOM 4268 N N . ASN A 1 546 ? -99.689 3.149 66.678 1.00 54.75 546 ASN A N 1
ATOM 4269 C CA . ASN A 1 546 ? -99.970 3.110 68.121 1.00 54.75 546 ASN A CA 1
ATOM 4270 C C . ASN A 1 546 ? -100.463 4.457 68.692 1.00 54.75 546 ASN A C 1
ATOM 4272 O O . ASN A 1 546 ? -100.771 4.554 69.882 1.00 54.75 546 ASN A O 1
ATOM 4276 N N . GLY A 1 547 ? -100.566 5.499 67.860 1.00 56.56 547 GLY A N 1
ATOM 4277 C CA . GLY A 1 547 ? -101.136 6.788 68.250 1.00 56.56 547 GLY A CA 1
ATOM 4278 C C . GLY A 1 547 ? -102.642 6.716 68.584 1.00 56.56 547 GLY A C 1
ATOM 4279 O O . GLY A 1 547 ? -103.350 5.834 68.093 1.00 56.56 547 GLY A O 1
ATOM 4280 N N . PRO A 1 548 ? -103.193 7.675 69.359 1.00 51.25 548 PRO A N 1
ATOM 4281 C CA . PRO A 1 548 ? -104.553 7.598 69.916 1.00 51.25 548 PRO A CA 1
ATOM 4282 C C . PRO A 1 548 ? -105.717 7.661 68.900 1.00 51.25 548 PRO A C 1
ATOM 4284 O O . PRO A 1 548 ? -106.874 7.737 69.307 1.00 51.25 548 PRO A O 1
ATOM 4287 N N . ALA A 1 549 ? -105.445 7.632 67.591 1.00 50.50 549 ALA A N 1
ATOM 4288 C CA . ALA A 1 549 ? -106.444 7.707 66.522 1.00 50.50 549 ALA A CA 1
ATOM 4289 C C . ALA A 1 549 ? -106.778 6.349 65.856 1.00 50.50 549 ALA A C 1
ATOM 4291 O O . ALA A 1 549 ? -107.597 6.314 64.943 1.00 50.50 549 ALA A O 1
ATOM 4292 N N . ALA A 1 550 ? -106.209 5.223 66.306 1.00 50.34 550 ALA A N 1
ATOM 4293 C CA . ALA A 1 550 ? -106.403 3.898 65.688 1.00 50.34 550 ALA A CA 1
ATOM 4294 C C . ALA A 1 550 ? -107.664 3.124 66.148 1.00 50.34 550 ALA A C 1
ATOM 4296 O O . ALA A 1 550 ? -107.755 1.906 65.999 1.00 50.34 550 ALA A O 1
ATOM 4297 N N . MET A 1 551 ? -108.669 3.804 66.699 1.00 48.47 551 MET A N 1
ATOM 4298 C CA . MET A 1 551 ? -109.943 3.185 67.085 1.00 48.47 551 MET A CA 1
ATOM 4299 C C . MET A 1 551 ? -110.943 3.239 65.921 1.00 48.47 551 MET A C 1
ATOM 4301 O O . MET A 1 551 ? -111.838 4.076 65.952 1.00 48.47 551 MET A O 1
ATOM 4305 N N . THR A 1 552 ? -110.777 2.411 64.875 1.00 53.56 552 THR A N 1
ATOM 4306 C CA . THR A 1 552 ? -111.850 1.986 63.921 1.00 53.56 552 THR A CA 1
ATOM 4307 C C . THR A 1 552 ? -111.358 1.015 62.821 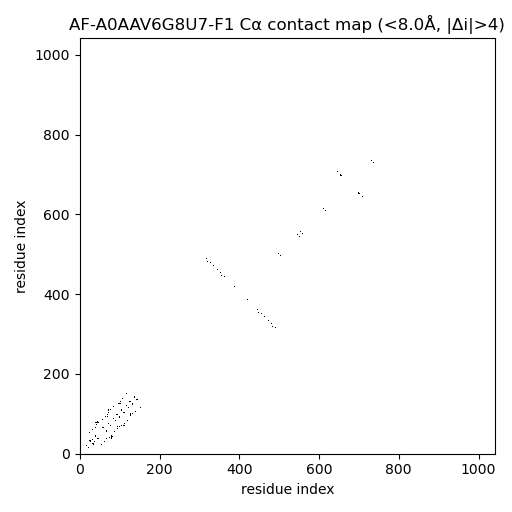1.00 53.56 552 THR A C 1
ATOM 4309 O O . THR A 1 552 ? -111.718 1.154 61.656 1.00 53.56 552 THR A O 1
ATOM 4312 N N . VAL A 1 553 ? -110.563 -0.015 63.148 1.00 52.59 553 VAL A N 1
ATOM 4313 C CA . VAL A 1 553 ? -110.236 -1.095 62.183 1.00 52.59 553 VAL A CA 1
ATOM 4314 C C . VAL A 1 553 ? -110.703 -2.460 62.718 1.00 52.59 553 VAL A C 1
ATOM 4316 O O . VAL A 1 553 ? -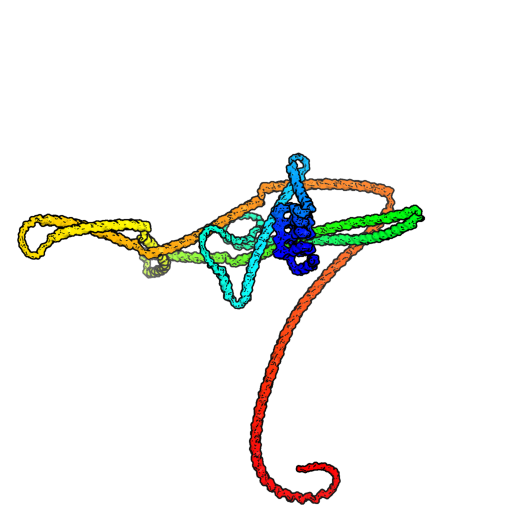110.459 -2.752 63.891 1.00 52.59 553 VAL A O 1
ATOM 4319 N N . PRO A 1 554 ? -111.385 -3.305 61.913 1.00 57.97 554 PRO A N 1
ATOM 4320 C CA . PRO A 1 554 ? -111.826 -4.639 62.329 1.00 57.97 554 PRO A CA 1
ATOM 4321 C C . PRO A 1 554 ? -110.657 -5.560 62.723 1.00 57.97 554 PRO A C 1
ATOM 4323 O O . PRO A 1 554 ? -109.661 -5.658 62.005 1.00 57.97 554 PRO A O 1
ATOM 4326 N N . LEU A 1 555 ? -110.811 -6.291 63.836 1.00 57.69 555 LEU A N 1
ATOM 4327 C CA . LEU A 1 555 ? -109.770 -7.134 64.453 1.00 57.69 555 LEU A CA 1
ATOM 4328 C C . LEU A 1 555 ? -109.088 -8.117 63.486 1.00 57.69 555 LEU A C 1
ATOM 4330 O O . LEU A 1 555 ? -107.885 -8.322 63.585 1.00 57.69 555 LEU A O 1
ATOM 4334 N N . GLN A 1 556 ? -109.817 -8.687 62.524 1.00 58.53 556 GLN A N 1
ATOM 4335 C CA . GLN A 1 556 ? -109.280 -9.737 61.653 1.00 58.53 556 GLN A CA 1
ATOM 4336 C C . GLN A 1 556 ? -108.302 -9.211 60.584 1.00 58.53 556 GLN A C 1
ATOM 4338 O O . GLN A 1 556 ? -107.353 -9.904 60.218 1.00 58.53 556 GLN A O 1
ATOM 4343 N N . GLU A 1 557 ? -108.495 -7.982 60.093 1.00 57.38 557 GLU A N 1
ATOM 4344 C CA . GLU A 1 557 ? -107.525 -7.327 59.201 1.00 57.38 557 GLU A CA 1
ATOM 4345 C C . GLU A 1 557 ? -106.328 -6.791 59.992 1.00 57.38 557 GLU A C 1
ATOM 4347 O O . GLU A 1 557 ? -105.190 -6.922 59.544 1.00 57.38 557 GLU A O 1
ATOM 4352 N N . HIS A 1 558 ? -106.562 -6.292 61.212 1.00 61.00 558 HIS A N 1
ATOM 4353 C CA . HIS A 1 558 ? -105.494 -5.898 62.130 1.00 61.00 558 HIS A CA 1
ATOM 4354 C C . HIS A 1 558 ? -104.590 -7.088 62.499 1.00 61.00 558 HIS A C 1
ATOM 4356 O O . HIS A 1 558 ? -103.376 -6.931 62.596 1.00 61.00 558 HIS A O 1
ATOM 4362 N N . GLU A 1 559 ? -105.149 -8.284 62.684 1.00 63.56 559 GLU A N 1
ATOM 4363 C CA . GLU A 1 559 ? -104.383 -9.501 62.977 1.00 63.56 559 GLU A CA 1
ATOM 4364 C C . GLU A 1 559 ? -103.564 -9.984 61.775 1.00 63.56 559 GLU A C 1
ATOM 4366 O O . GLU A 1 559 ? -102.404 -10.345 61.948 1.00 63.56 559 GLU A O 1
ATOM 4371 N N . ARG A 1 560 ? -104.105 -9.931 60.549 1.00 68.06 560 ARG A N 1
ATOM 4372 C CA . ARG A 1 560 ? -103.350 -10.305 59.335 1.00 68.06 560 ARG A CA 1
ATOM 4373 C C . ARG A 1 560 ? -102.198 -9.351 59.045 1.00 68.06 560 ARG A C 1
ATOM 4375 O O . ARG A 1 560 ? -101.104 -9.797 58.716 1.00 68.06 560 ARG A O 1
ATOM 4382 N N . VAL A 1 561 ? -102.434 -8.047 59.176 1.00 63.56 561 VAL A N 1
ATOM 4383 C CA . VAL A 1 561 ? -101.394 -7.030 58.975 1.00 63.56 561 VAL A CA 1
ATOM 4384 C C . VAL A 1 561 ? -100.355 -7.091 60.094 1.00 63.56 561 VAL A C 1
ATOM 4386 O O . VAL A 1 561 ? -99.169 -6.950 59.816 1.00 63.56 561 VAL A O 1
ATOM 4389 N N . ARG A 1 562 ? -100.768 -7.375 61.338 1.00 66.31 562 ARG A N 1
ATOM 4390 C CA . ARG A 1 562 ? -99.839 -7.636 62.446 1.00 66.31 562 ARG A CA 1
ATOM 4391 C C . ARG A 1 562 ? -98.986 -8.873 62.170 1.00 66.31 562 ARG A C 1
ATOM 4393 O O . ARG A 1 562 ? -97.778 -8.775 62.299 1.00 66.31 562 ARG A O 1
ATOM 4400 N N . ALA A 1 563 ? -99.575 -9.978 61.718 1.00 71.75 563 ALA A N 1
ATOM 4401 C CA . ALA A 1 563 ? -98.825 -11.188 61.383 1.00 71.75 563 ALA A CA 1
ATOM 4402 C C . ALA A 1 563 ? -97.825 -10.956 60.232 1.00 71.75 563 ALA A C 1
ATOM 4404 O O . ALA A 1 563 ? -96.690 -11.412 60.312 1.00 71.75 563 ALA A O 1
ATOM 4405 N N . ALA A 1 564 ? -98.207 -10.195 59.198 1.00 71.19 564 ALA A N 1
ATOM 4406 C CA . ALA A 1 564 ? -97.311 -9.846 58.092 1.00 71.19 564 ALA A CA 1
ATOM 4407 C C . ALA A 1 564 ? -96.164 -8.910 58.526 1.00 71.19 564 ALA A C 1
ATOM 4409 O O . ALA A 1 564 ? -95.023 -9.103 58.111 1.00 71.19 564 ALA A O 1
ATOM 4410 N N . LEU A 1 565 ? -96.439 -7.928 59.395 1.00 66.81 565 LEU A N 1
ATOM 4411 C CA . LEU A 1 565 ? -95.409 -7.066 59.990 1.00 66.81 565 LEU A CA 1
ATOM 4412 C C . LEU A 1 565 ? -94.505 -7.843 60.955 1.00 66.81 565 LEU A C 1
ATOM 4414 O O . LEU A 1 565 ? -93.300 -7.618 60.978 1.00 66.81 565 LEU A O 1
ATOM 4418 N N . GLU A 1 566 ? -95.053 -8.793 61.713 1.00 71.88 566 GLU A N 1
ATOM 4419 C CA . GLU A 1 566 ? -94.285 -9.680 62.589 1.00 71.88 566 GLU A CA 1
ATOM 4420 C C . GLU A 1 566 ? -93.360 -10.592 61.772 1.00 71.88 566 GLU A C 1
ATOM 4422 O O . GLU A 1 566 ? -92.182 -10.712 62.109 1.00 71.88 566 GLU A O 1
ATOM 4427 N N . GLU A 1 567 ? -93.833 -11.152 60.656 1.00 74.81 567 GLU A N 1
ATOM 4428 C CA . GLU A 1 567 ? -93.022 -11.959 59.740 1.00 74.81 567 GLU A CA 1
ATOM 4429 C C . GLU A 1 567 ? -91.922 -11.129 59.057 1.00 74.81 567 GLU A C 1
ATOM 4431 O O . GLU A 1 567 ? -90.764 -11.556 59.008 1.00 74.81 567 GLU A O 1
ATOM 4436 N N . HIS A 1 568 ? -92.243 -9.913 58.605 1.00 70.25 568 HIS A N 1
ATOM 4437 C CA . HIS A 1 568 ? -91.265 -8.999 58.017 1.00 70.25 568 HIS A CA 1
ATOM 4438 C C . HIS A 1 568 ? -90.223 -8.539 59.051 1.00 70.25 568 HIS A C 1
ATOM 4440 O O . HIS A 1 568 ? -89.021 -8.574 58.776 1.00 70.25 568 HIS A O 1
ATOM 4446 N N . SER A 1 569 ? -90.652 -8.259 60.287 1.00 67.88 569 SER A N 1
ATOM 4447 C CA . SER A 1 569 ? -89.753 -7.969 61.410 1.00 67.88 569 SER A CA 1
ATOM 4448 C C . SER A 1 569 ? -88.859 -9.164 61.754 1.00 67.88 569 SER A C 1
ATOM 4450 O O . SER A 1 569 ? -87.684 -8.987 62.063 1.00 67.88 569 SER A O 1
ATOM 4452 N N . ALA A 1 570 ? -89.373 -10.395 61.662 1.00 74.06 570 ALA A N 1
ATOM 4453 C CA . ALA A 1 570 ? -88.599 -11.605 61.911 1.00 74.06 570 ALA A CA 1
ATOM 4454 C C . ALA A 1 570 ? -87.578 -11.863 60.794 1.00 74.06 570 ALA A C 1
ATOM 4456 O O . ALA A 1 570 ? -86.461 -12.297 61.068 1.00 74.06 570 ALA A O 1
ATOM 4457 N N . SER A 1 571 ? -87.932 -11.569 59.540 1.00 73.88 571 SER A N 1
ATOM 4458 C CA . SER A 1 571 ? -87.018 -11.654 58.400 1.00 73.88 571 SER A CA 1
ATOM 4459 C C . SER A 1 571 ? -85.886 -10.629 58.496 1.00 73.88 571 SER A C 1
ATOM 4461 O O . SER A 1 571 ? -84.725 -10.991 58.310 1.00 73.88 571 SER A O 1
ATOM 4463 N N . LEU A 1 572 ? -86.195 -9.373 58.827 1.00 71.38 572 LEU A N 1
ATOM 4464 C CA . LEU A 1 572 ? -85.179 -8.332 58.999 1.00 71.38 572 LEU A CA 1
ATOM 4465 C C . LEU A 1 572 ? -84.302 -8.573 60.222 1.00 71.38 572 LEU A C 1
ATOM 4467 O O . LEU A 1 572 ? -83.097 -8.378 60.137 1.00 71.38 572 LEU A O 1
ATOM 4471 N N . LYS A 1 573 ? -84.856 -9.113 61.314 1.00 71.81 573 LYS A N 1
ATOM 4472 C CA . LYS A 1 573 ? -84.059 -9.563 62.465 1.00 71.81 573 LYS A CA 1
ATOM 4473 C C . LYS A 1 573 ? -83.068 -10.668 62.103 1.00 71.81 573 LYS A C 1
ATOM 4475 O O . LYS A 1 573 ? -81.960 -10.637 62.620 1.00 71.81 573 LYS A O 1
ATOM 4480 N N . ARG A 1 574 ? -83.425 -11.605 61.211 1.00 77.38 574 ARG A N 1
ATOM 4481 C CA . ARG A 1 574 ? -82.480 -12.629 60.716 1.00 77.38 574 ARG A CA 1
ATOM 4482 C C . ARG A 1 574 ? -81.403 -12.040 59.805 1.00 77.38 574 ARG A C 1
ATOM 4484 O O . ARG A 1 574 ? -80.235 -12.369 59.949 1.00 77.38 574 ARG A O 1
ATOM 4491 N N . LYS A 1 575 ? -81.773 -11.143 58.885 1.00 73.19 575 LYS A N 1
ATOM 4492 C CA . LYS A 1 575 ? -80.789 -10.471 58.018 1.00 73.19 575 LYS A CA 1
ATOM 4493 C C . LYS A 1 575 ? -79.829 -9.593 58.822 1.00 73.19 575 LYS A C 1
ATOM 4495 O O . LYS A 1 575 ? -78.628 -9.655 58.591 1.00 73.19 575 LYS A O 1
ATOM 4500 N N . LEU A 1 576 ? -80.345 -8.847 59.800 1.00 70.88 576 LEU A N 1
ATOM 4501 C CA . LEU A 1 576 ? -79.522 -8.132 60.770 1.00 70.88 576 LEU A CA 1
ATOM 4502 C C . LEU A 1 576 ? -78.640 -9.100 61.546 1.00 70.88 576 LEU A C 1
ATOM 4504 O O . LEU A 1 576 ? -77.448 -8.863 61.599 1.00 70.88 576 LEU A O 1
ATOM 4508 N N . SER A 1 577 ? -79.161 -10.208 62.084 1.00 74.19 577 SER A N 1
ATOM 4509 C CA . SER A 1 577 ? -78.319 -11.142 62.841 1.00 74.19 577 SER A CA 1
ATOM 4510 C C . SER A 1 577 ? -77.189 -11.736 62.003 1.00 74.19 577 SER A C 1
ATOM 4512 O O . SER A 1 577 ? -76.091 -11.892 62.519 1.00 74.19 577 SER A O 1
ATOM 4514 N N . ASP A 1 578 ? -77.419 -12.014 60.719 1.00 74.19 578 ASP A N 1
ATOM 4515 C CA . ASP A 1 578 ? -76.398 -12.581 59.832 1.00 74.19 578 ASP A CA 1
ATOM 4516 C C . ASP A 1 578 ? -75.339 -11.545 59.419 1.00 74.19 578 ASP A C 1
ATOM 4518 O O . ASP A 1 578 ? -74.149 -11.866 59.370 1.00 74.19 578 ASP A O 1
ATOM 4522 N N . ILE A 1 579 ? -75.737 -10.298 59.138 1.00 70.44 579 ILE A N 1
ATOM 4523 C CA . ILE A 1 579 ? -74.787 -9.219 58.818 1.00 70.44 579 ILE A CA 1
ATOM 4524 C C . ILE A 1 579 ? -74.049 -8.771 60.083 1.00 70.44 579 ILE A C 1
ATOM 4526 O O . ILE A 1 579 ? -72.836 -8.584 60.045 1.00 70.44 579 ILE A O 1
ATOM 4530 N N . THR A 1 580 ? -74.736 -8.679 61.222 1.00 70.62 580 THR A N 1
ATOM 4531 C CA . THR A 1 580 ? -74.127 -8.409 62.525 1.00 70.62 580 THR A CA 1
ATOM 4532 C C . THR A 1 580 ? -73.166 -9.526 62.918 1.00 70.62 580 THR A C 1
ATOM 4534 O O . THR A 1 580 ? -72.089 -9.201 63.384 1.00 70.62 580 THR A O 1
ATOM 4537 N N . ALA A 1 581 ? -73.460 -10.805 62.654 1.00 75.62 581 ALA A N 1
ATOM 4538 C CA . ALA A 1 581 ? -72.523 -11.901 62.918 1.00 75.62 581 ALA A CA 1
ATOM 4539 C C . ALA A 1 581 ? -71.275 -11.839 62.023 1.00 75.62 581 ALA A C 1
ATOM 4541 O O . ALA A 1 581 ? -70.166 -12.055 62.500 1.00 75.62 581 ALA A O 1
ATOM 4542 N N . LYS A 1 582 ? -71.427 -11.506 60.733 1.00 72.38 582 LYS A N 1
ATOM 4543 C CA . LYS A 1 582 ? -70.284 -11.332 59.817 1.00 72.38 582 LYS A CA 1
ATOM 4544 C C . LYS A 1 582 ? -69.444 -10.098 60.153 1.00 72.38 582 LYS A C 1
ATOM 4546 O O . LYS A 1 582 ? -68.223 -10.160 60.083 1.00 72.38 582 LYS A O 1
ATOM 4551 N N . SER A 1 583 ? -70.095 -9.001 60.533 1.00 66.75 583 SER A N 1
ATOM 4552 C CA . SER A 1 583 ? -69.438 -7.782 61.009 1.00 66.75 583 SER A CA 1
ATOM 4553 C C . SER A 1 583 ? -68.736 -8.024 62.347 1.00 66.75 583 SER A C 1
ATOM 4555 O O . SER A 1 583 ? -67.576 -7.672 62.486 1.00 66.75 583 SER A O 1
ATOM 4557 N N . GLN A 1 584 ? -69.377 -8.721 63.291 1.00 70.62 584 GLN A N 1
ATOM 4558 C CA . GLN A 1 584 ? -68.785 -9.106 64.576 1.00 70.62 584 GLN A CA 1
ATOM 4559 C C . GLN A 1 584 ? -67.621 -10.079 64.423 1.00 70.62 584 GLN A C 1
ATOM 4561 O O . GLN A 1 584 ? -66.678 -9.950 65.179 1.00 70.62 584 GLN A O 1
ATOM 4566 N N . ALA A 1 585 ? -67.643 -10.998 63.454 1.00 73.25 585 ALA A N 1
ATOM 4567 C CA . ALA A 1 585 ? -66.502 -11.874 63.187 1.00 73.25 585 ALA A CA 1
ATOM 4568 C C . ALA A 1 585 ? -65.288 -11.087 62.665 1.00 73.25 585 ALA A C 1
ATOM 4570 O O . ALA A 1 585 ? -64.180 -11.292 63.139 1.00 73.25 585 ALA A O 1
ATOM 4571 N N . LEU A 1 586 ? -65.505 -10.144 61.740 1.00 70.06 586 LEU A N 1
ATOM 4572 C CA . LEU A 1 586 ? -64.445 -9.256 61.249 1.00 70.06 586 LEU A CA 1
ATOM 4573 C C . LEU A 1 586 ? -63.968 -8.264 62.322 1.00 70.06 586 LEU A C 1
ATOM 4575 O O . LEU A 1 586 ? -62.791 -7.928 62.353 1.00 70.06 586 LEU A O 1
ATOM 4579 N N . ILE A 1 587 ? -64.863 -7.794 63.198 1.00 71.06 587 ILE A N 1
ATOM 4580 C CA . ILE A 1 587 ? -64.512 -6.941 64.340 1.00 71.06 587 ILE A CA 1
ATOM 4581 C C . ILE A 1 587 ? -63.747 -7.749 65.387 1.00 71.06 587 ILE A C 1
ATOM 4583 O O . ILE A 1 587 ? -62.735 -7.253 65.842 1.00 71.06 587 ILE A O 1
ATOM 4587 N N . GLN A 1 588 ? -64.146 -8.985 65.705 1.00 72.38 588 GLN A N 1
ATOM 4588 C CA . GLN A 1 588 ? -63.399 -9.872 66.604 1.00 72.38 588 GLN A CA 1
ATOM 4589 C C . GLN A 1 588 ? -62.011 -10.182 66.063 1.00 72.38 588 GLN A C 1
ATOM 4591 O O . GLN A 1 588 ? -61.064 -10.154 66.823 1.00 72.38 588 GLN A O 1
ATOM 4596 N N . GLU A 1 589 ? -61.858 -10.417 64.763 1.00 68.31 589 GLU A N 1
ATOM 4597 C CA . GLU A 1 589 ? -60.540 -10.669 64.170 1.00 68.31 589 GLU A CA 1
ATOM 4598 C C . GLU A 1 589 ? -59.631 -9.424 64.257 1.00 68.31 589 GLU A C 1
ATOM 4600 O O . GLU A 1 589 ? -58.421 -9.533 64.454 1.00 68.31 589 GLU A O 1
ATOM 4605 N N . VAL A 1 590 ? -60.216 -8.222 64.181 1.00 64.19 590 VAL A N 1
ATOM 4606 C CA . VAL A 1 590 ? -59.497 -6.960 64.410 1.00 64.19 590 VAL A CA 1
ATOM 4607 C C . VAL A 1 590 ? -59.235 -6.726 65.902 1.00 64.19 590 VAL A C 1
ATOM 4609 O O . VAL A 1 590 ? -58.109 -6.391 66.246 1.00 64.19 590 VAL A O 1
ATOM 4612 N N . GLU A 1 591 ? -60.210 -6.939 66.784 1.00 72.25 591 GLU A N 1
ATOM 4613 C CA . GLU A 1 591 ? -60.090 -6.795 68.240 1.00 72.25 591 GLU A CA 1
ATOM 4614 C C . GLU A 1 591 ? -59.086 -7.798 68.810 1.00 72.25 591 GLU A C 1
ATOM 4616 O O . GLU A 1 591 ? -58.220 -7.385 69.559 1.00 72.25 591 GLU A O 1
ATOM 4621 N N . GLU A 1 592 ? -59.091 -9.064 68.386 1.00 68.06 592 GLU A N 1
ATOM 4622 C CA . GLU A 1 592 ? -58.077 -10.067 68.746 1.00 68.06 592 GLU A CA 1
ATOM 4623 C C . GLU A 1 592 ? -56.680 -9.599 68.307 1.00 68.06 592 GLU A C 1
ATOM 4625 O O . GLU A 1 592 ? -55.732 -9.647 69.089 1.00 68.06 592 GLU A O 1
ATOM 4630 N N . SER A 1 593 ? -56.550 -9.035 67.099 1.00 58.28 593 SER A N 1
ATOM 4631 C CA . SER A 1 593 ? -55.277 -8.465 66.631 1.00 58.28 593 SER A CA 1
ATOM 4632 C C . SER A 1 593 ? -54.859 -7.188 67.382 1.00 58.28 593 SER A C 1
ATOM 4634 O O . SER A 1 593 ? -53.668 -6.875 67.480 1.00 58.28 593 SER A O 1
ATOM 4636 N N . GLU A 1 594 ? -55.818 -6.423 67.912 1.00 62.84 594 GLU A N 1
ATOM 4637 C CA . GLU A 1 594 ? -55.582 -5.212 68.699 1.00 62.84 594 GLU A CA 1
ATOM 4638 C C . GLU A 1 594 ? -55.296 -5.524 70.168 1.00 62.84 594 GLU A C 1
ATOM 4640 O O . GLU A 1 594 ? -54.400 -4.892 70.720 1.00 62.84 594 GLU A O 1
ATOM 4645 N N . GLU A 1 595 ? -55.955 -6.524 70.753 1.00 71.75 595 GLU A N 1
ATOM 4646 C CA . GLU A 1 595 ? -55.692 -7.109 72.069 1.00 71.75 595 GLU A CA 1
ATOM 4647 C C . GLU A 1 595 ? -54.309 -7.756 72.085 1.00 71.75 595 GLU A C 1
ATOM 4649 O O . GLU A 1 595 ? -53.538 -7.501 73.001 1.00 71.75 595 GLU A O 1
ATOM 4654 N N . GLU A 1 596 ? -53.914 -8.494 71.042 1.00 67.38 596 GLU A N 1
ATOM 4655 C CA . GLU A 1 596 ? -52.537 -8.982 70.901 1.00 67.38 596 GLU A CA 1
ATOM 4656 C C . GLU A 1 596 ? -51.531 -7.819 70.877 1.00 67.38 596 GLU A C 1
ATOM 4658 O O . GLU A 1 596 ? -50.474 -7.878 71.508 1.00 67.38 596 GLU A O 1
ATOM 4663 N N . ARG A 1 597 ? -51.867 -6.713 70.203 1.00 63.78 597 ARG A N 1
ATOM 4664 C CA . ARG A 1 597 ? -51.029 -5.503 70.152 1.00 63.78 597 ARG A CA 1
ATOM 4665 C C . ARG A 1 597 ? -51.032 -4.701 71.450 1.00 63.78 597 ARG A C 1
ATOM 4667 O O . ARG A 1 597 ? -50.045 -4.020 71.732 1.00 63.78 597 ARG A O 1
ATOM 4674 N N . GLU A 1 598 ? -52.136 -4.684 72.186 1.00 74.00 598 GLU A N 1
ATOM 4675 C CA . GLU A 1 598 ? -52.237 -4.064 73.504 1.00 74.00 598 GLU A CA 1
ATOM 4676 C C . GLU A 1 598 ? -51.502 -4.899 74.530 1.00 74.00 598 GLU A C 1
ATOM 4678 O O . GLU A 1 598 ? -50.639 -4.339 75.177 1.00 74.00 598 GLU A O 1
ATOM 4683 N N . VAL A 1 599 ? -51.685 -6.216 74.570 1.00 72.75 599 VAL A N 1
ATOM 4684 C CA . VAL A 1 599 ? -50.907 -7.123 75.421 1.00 72.75 599 VAL A CA 1
ATOM 4685 C C . VAL A 1 599 ? -49.415 -7.004 75.117 1.00 72.75 599 VAL A C 1
ATOM 4687 O O . VAL A 1 599 ? -48.623 -6.943 76.046 1.00 72.75 599 VAL A O 1
ATOM 4690 N N . LEU A 1 600 ? -48.996 -6.888 73.852 1.00 67.88 600 LEU A N 1
ATOM 4691 C CA . LEU A 1 600 ? -47.587 -6.635 73.518 1.00 67.88 600 LEU A CA 1
ATOM 4692 C C . LEU A 1 600 ? -47.107 -5.244 73.958 1.00 67.88 600 LEU A C 1
ATOM 4694 O O . LEU A 1 600 ? -45.942 -5.085 74.316 1.00 67.88 600 LEU A O 1
ATOM 4698 N N . ARG A 1 601 ? -47.970 -4.223 73.930 1.00 69.44 601 ARG A N 1
ATOM 4699 C CA . ARG A 1 601 ? -47.629 -2.877 74.417 1.00 69.44 601 ARG A CA 1
ATOM 4700 C C . ARG A 1 601 ? -47.599 -2.801 75.930 1.00 69.44 601 ARG A C 1
ATOM 4702 O O . ARG A 1 601 ? -46.661 -2.213 76.440 1.00 69.44 601 ARG A O 1
ATOM 4709 N N . GLU A 1 602 ? -48.550 -3.421 76.609 1.00 76.12 602 GLU A N 1
ATOM 4710 C CA . GLU A 1 602 ? -48.610 -3.567 78.058 1.00 76.12 602 GLU A CA 1
ATOM 4711 C C . GLU A 1 602 ? -47.421 -4.402 78.521 1.00 76.12 602 GLU A C 1
ATOM 4713 O O . GLU A 1 602 ? -46.725 -3.982 79.420 1.00 76.12 602 GLU A O 1
ATOM 4718 N N . GLN A 1 603 ? -47.048 -5.477 77.819 1.00 67.88 603 GLN A N 1
ATOM 4719 C CA . GLN A 1 603 ? -45.810 -6.215 78.093 1.00 67.88 603 GLN A CA 1
ATOM 4720 C C . GLN A 1 603 ? -44.554 -5.368 77.867 1.00 67.88 603 GLN A C 1
ATOM 4722 O O . GLN A 1 603 ? -43.591 -5.520 78.610 1.00 67.88 603 GLN A O 1
ATOM 4727 N N . LEU A 1 604 ? -44.524 -4.484 76.862 1.00 66.06 604 LEU A N 1
ATOM 4728 C CA . LEU A 1 604 ? -43.391 -3.585 76.606 1.00 66.06 604 LEU A CA 1
ATOM 4729 C C . LEU A 1 604 ? -43.329 -2.398 77.573 1.00 66.06 604 LEU A C 1
ATOM 4731 O O . LEU A 1 604 ? -42.229 -1.939 77.881 1.00 66.06 604 LEU A O 1
ATOM 4735 N N . GLU A 1 605 ? -44.472 -1.880 78.016 1.00 70.38 605 GLU A N 1
ATOM 4736 C CA . GLU A 1 605 ? -44.582 -0.849 79.048 1.00 70.38 605 GLU A CA 1
ATOM 4737 C C . GLU A 1 605 ? -44.312 -1.446 80.421 1.00 70.38 605 GLU A C 1
ATOM 4739 O O . GLU A 1 605 ? -43.499 -0.883 81.132 1.00 70.38 605 GLU A O 1
ATOM 4744 N N . ASP A 1 606 ? -44.810 -2.638 80.733 1.00 70.69 606 ASP A N 1
ATOM 4745 C CA . ASP A 1 606 ? -44.455 -3.410 81.921 1.00 70.69 606 ASP A CA 1
ATOM 4746 C C . ASP A 1 606 ? -42.969 -3.762 81.916 1.00 70.69 606 ASP A C 1
ATOM 4748 O O . ASP A 1 606 ? -42.321 -3.602 82.939 1.00 70.69 606 ASP A O 1
ATOM 4752 N N . LEU A 1 607 ? -42.376 -4.163 80.784 1.00 65.69 607 LEU A N 1
ATOM 4753 C CA . LEU A 1 607 ? -40.923 -4.360 80.669 1.00 65.69 607 LEU A CA 1
ATOM 4754 C C . LEU A 1 607 ? -40.164 -3.044 80.837 1.00 65.69 607 LEU A C 1
ATOM 4756 O O . LEU A 1 607 ? -39.097 -3.021 81.439 1.00 65.69 607 LEU A O 1
ATOM 4760 N N . ARG A 1 608 ? -40.679 -1.933 80.312 1.00 64.19 608 ARG A N 1
ATOM 4761 C CA . ARG A 1 608 ? -40.045 -0.613 80.427 1.00 64.19 608 ARG A CA 1
ATOM 4762 C C . ARG A 1 608 ? -40.133 -0.063 81.841 1.00 64.19 608 ARG A C 1
ATOM 4764 O O . ARG A 1 608 ? -39.141 0.470 82.331 1.00 64.19 608 ARG A O 1
ATOM 4771 N N . ASP A 1 609 ? -41.276 -0.214 82.481 1.00 67.38 609 ASP A N 1
ATOM 4772 C CA . ASP A 1 609 ? -41.558 0.221 83.836 1.00 67.38 609 ASP A CA 1
ATOM 4773 C C . ASP A 1 609 ? -40.903 -0.732 84.836 1.00 67.38 609 ASP A C 1
ATOM 4775 O O . ASP A 1 609 ? -40.372 -0.256 85.833 1.00 67.38 609 ASP A O 1
ATOM 4779 N N . GLN A 1 610 ? -40.784 -2.034 84.551 1.00 59.97 610 GLN A N 1
ATOM 4780 C CA . GLN A 1 610 ? -39.896 -2.955 85.275 1.00 59.97 610 GLN A CA 1
ATOM 4781 C C . GLN A 1 610 ? -38.439 -2.530 85.113 1.00 59.97 610 GLN A C 1
ATOM 4783 O O . GLN A 1 610 ? -37.748 -2.356 86.106 1.00 59.97 610 GLN A O 1
ATOM 4788 N N . ILE A 1 611 ? -37.961 -2.236 83.903 1.00 56.88 611 ILE A N 1
ATOM 4789 C CA . ILE A 1 611 ? -36.578 -1.777 83.702 1.00 56.88 611 ILE A CA 1
ATOM 4790 C C . ILE A 1 611 ? -36.318 -0.433 84.413 1.00 56.88 611 ILE A C 1
ATOM 4792 O O . ILE A 1 611 ? -35.240 -0.232 84.968 1.00 56.88 611 ILE A O 1
ATOM 4796 N N . GLN A 1 612 ? -37.287 0.486 84.446 1.00 51.00 612 GLN A N 1
ATOM 4797 C CA . GLN A 1 612 ? -37.146 1.791 85.106 1.00 51.00 612 GLN A CA 1
ATOM 4798 C C . GLN A 1 612 ? -37.378 1.753 86.625 1.00 51.00 612 GLN A C 1
ATOM 4800 O O . GLN A 1 612 ? -36.802 2.576 87.339 1.00 51.00 612 GLN A O 1
ATOM 4805 N N . SER A 1 613 ? -38.189 0.823 87.134 1.00 55.59 613 SER A N 1
ATOM 4806 C CA . SER A 1 613 ? -38.474 0.676 88.569 1.00 55.59 613 SER A CA 1
ATOM 4807 C C . SER A 1 613 ? -37.530 -0.302 89.275 1.00 55.59 613 SER A C 1
ATOM 4809 O O . SER A 1 613 ? -37.206 -0.086 90.445 1.00 55.59 613 SER A O 1
ATOM 4811 N N . GLU A 1 614 ? -37.025 -1.323 88.576 1.00 49.75 614 GLU A N 1
ATOM 4812 C CA . GLU A 1 614 ? -36.125 -2.339 89.132 1.00 49.75 614 GLU A CA 1
ATOM 4813 C C . GLU A 1 614 ? -34.639 -1.963 89.011 1.00 49.75 614 GLU A C 1
ATOM 4815 O O . GLU A 1 614 ? -33.830 -2.435 89.814 1.00 49.75 614 GLU A O 1
ATOM 4820 N N . PHE A 1 615 ? -34.252 -1.062 88.093 1.00 53.72 615 PHE A N 1
ATOM 4821 C CA . PHE A 1 615 ? -32.839 -0.720 87.874 1.00 53.72 615 PHE A CA 1
ATOM 4822 C C . PHE A 1 615 ? -32.510 0.751 88.160 1.00 53.72 615 PHE A C 1
ATOM 4824 O O . PHE A 1 615 ? -32.852 1.681 87.433 1.00 53.72 615 PHE A O 1
ATOM 4831 N N . VAL A 1 616 ? -31.747 0.955 89.235 1.00 53.78 616 VAL A N 1
ATOM 4832 C CA . VAL A 1 616 ? -31.177 2.252 89.620 1.00 53.78 616 VAL A CA 1
ATOM 4833 C C . VAL A 1 616 ? -29.993 2.584 88.693 1.00 53.78 616 VAL A C 1
ATOM 4835 O O . VAL A 1 616 ? -29.094 1.749 88.559 1.00 53.78 616 VAL A O 1
ATOM 4838 N N . PRO A 1 617 ? -29.911 3.792 88.097 1.00 57.25 617 PRO A N 1
ATOM 4839 C CA . PRO A 1 617 ? -28.796 4.190 87.237 1.00 57.25 617 PRO A CA 1
ATOM 4840 C C . PRO A 1 617 ? -27.428 3.915 87.885 1.00 57.25 617 PRO A C 1
ATOM 4842 O O . PRO A 1 617 ? -27.209 4.243 89.056 1.00 57.25 617 PRO A O 1
ATOM 4845 N N . LEU A 1 618 ? -26.488 3.340 87.122 1.00 53.69 618 LEU A N 1
ATOM 4846 C CA . LEU A 1 618 ? -25.172 2.873 87.601 1.00 53.69 618 LEU A CA 1
ATOM 4847 C C . LEU A 1 618 ? -24.397 3.916 88.429 1.00 53.69 618 LEU A C 1
ATOM 4849 O O . LEU A 1 618 ? -23.726 3.552 89.392 1.00 53.69 618 LEU A O 1
ATOM 4853 N N . GLN A 1 619 ? -24.522 5.210 88.110 1.00 54.22 619 GLN A N 1
ATOM 4854 C CA . GLN A 1 619 ? -23.899 6.288 88.890 1.00 54.22 619 GLN A CA 1
ATOM 4855 C C . GLN A 1 619 ? -24.502 6.419 90.297 1.00 54.22 619 GLN A C 1
ATOM 4857 O O . GLN A 1 619 ? -23.760 6.442 91.274 1.00 54.22 619 GLN A O 1
ATOM 4862 N N . SER A 1 620 ? -25.832 6.397 90.424 1.00 52.78 620 SER A N 1
ATOM 4863 C CA . SER A 1 620 ? -26.509 6.426 91.726 1.00 52.78 620 SER A CA 1
ATOM 4864 C C . SER A 1 620 ? -26.279 5.156 92.555 1.00 52.78 620 SER A C 1
ATOM 4866 O O . SER A 1 620 ? -26.156 5.249 93.774 1.00 52.78 620 SER A O 1
ATOM 4868 N N . HIS A 1 621 ? -26.143 3.982 91.926 1.00 58.22 621 HIS A N 1
ATOM 4869 C CA . HIS A 1 621 ? -25.795 2.743 92.633 1.00 58.22 621 HIS A CA 1
ATOM 4870 C C . HIS A 1 621 ? -24.350 2.771 93.165 1.00 58.22 621 HIS A C 1
ATOM 4872 O O . HIS A 1 621 ? -24.106 2.431 94.323 1.00 58.22 621 HIS A O 1
ATOM 4878 N N . GLU A 1 622 ? -23.387 3.237 92.364 1.00 58.47 622 GLU A N 1
ATOM 4879 C CA . GLU A 1 622 ? -21.986 3.373 92.789 1.00 58.47 622 GLU A CA 1
ATOM 4880 C C . GLU A 1 622 ? -21.782 4.476 93.843 1.00 58.47 622 GLU A C 1
ATOM 4882 O O . GLU A 1 622 ? -20.958 4.324 94.749 1.00 58.47 622 GLU A O 1
ATOM 4887 N N . ASP A 1 623 ? -22.552 5.565 93.786 1.00 62.69 623 ASP A N 1
ATOM 4888 C CA . ASP A 1 623 ? -22.510 6.633 94.792 1.00 62.69 623 ASP A CA 1
ATOM 4889 C C . ASP A 1 623 ? -23.080 6.181 96.141 1.00 62.69 623 ASP A C 1
ATOM 4891 O O . ASP A 1 623 ? -22.477 6.445 97.185 1.00 62.69 623 ASP A O 1
ATOM 4895 N N . VAL A 1 624 ? -24.185 5.429 96.125 1.00 61.22 624 VAL A N 1
ATOM 4896 C CA . VAL A 1 624 ? -24.774 4.816 97.324 1.00 61.22 624 VAL A CA 1
ATOM 4897 C C . VAL A 1 624 ? -23.858 3.722 97.884 1.00 61.22 624 VAL A C 1
ATOM 4899 O O . VAL A 1 624 ? -23.654 3.647 99.092 1.00 61.22 624 VAL A O 1
ATOM 4902 N N . LYS A 1 625 ? -23.208 2.921 97.033 1.00 63.28 625 LYS A N 1
ATOM 4903 C CA . LYS A 1 625 ? -22.224 1.914 97.462 1.00 63.28 625 LYS A CA 1
ATOM 4904 C C . LYS A 1 625 ? -20.989 2.549 98.111 1.00 63.28 625 LYS A C 1
ATOM 4906 O O . LYS A 1 625 ? -20.514 2.058 99.133 1.00 63.28 625 LYS A O 1
ATOM 4911 N N . ARG A 1 626 ? -20.487 3.669 97.573 1.00 69.75 626 ARG A N 1
ATOM 4912 C CA . ARG A 1 626 ? -19.363 4.427 98.159 1.00 69.75 626 ARG A CA 1
ATOM 4913 C C . ARG A 1 626 ? -19.732 5.181 99.437 1.00 69.75 626 ARG A C 1
ATOM 4915 O O . ARG A 1 626 ? -18.847 5.397 100.267 1.00 69.75 626 ARG A O 1
ATOM 4922 N N . SER A 1 627 ? -20.979 5.625 99.599 1.00 71.44 627 SER A N 1
ATOM 4923 C CA . SER A 1 627 ? -21.432 6.272 100.838 1.00 71.44 627 SER A CA 1
ATOM 4924 C C . SER A 1 627 ? -21.700 5.247 101.943 1.00 71.44 627 SER A C 1
ATOM 4926 O O . SER A 1 627 ? -21.247 5.448 103.068 1.00 71.44 627 SER A O 1
ATOM 4928 N N . LEU A 1 628 ? -22.317 4.106 101.617 1.00 64.00 628 LEU A N 1
ATOM 4929 C CA . LEU A 1 628 ? -22.513 3.010 102.568 1.00 64.00 628 LEU A CA 1
ATOM 4930 C C . LEU A 1 628 ? -21.210 2.299 102.941 1.00 64.00 628 LEU A C 1
ATOM 4932 O O . LEU A 1 628 ? -21.062 1.910 104.094 1.00 64.00 628 LEU A O 1
ATOM 4936 N N . GLY A 1 629 ? -20.253 2.162 102.016 1.00 72.12 629 GLY A N 1
ATOM 4937 C CA . GLY A 1 629 ? -18.925 1.623 102.331 1.00 72.12 629 GLY A CA 1
ATOM 4938 C C . GLY A 1 629 ? -18.216 2.449 103.406 1.00 72.12 629 GLY A C 1
ATOM 4939 O O . GLY A 1 629 ? -17.722 1.893 104.379 1.00 72.12 629 GLY A O 1
ATOM 4940 N N . ARG A 1 630 ? -18.280 3.782 103.294 1.00 74.56 630 ARG A N 1
ATOM 4941 C CA . ARG A 1 630 ? -17.756 4.695 104.320 1.00 74.56 630 ARG A CA 1
ATOM 4942 C C . ARG A 1 630 ? -18.502 4.573 105.648 1.00 74.56 630 ARG A C 1
ATOM 4944 O O . ARG A 1 630 ? -17.859 4.466 106.679 1.00 74.56 630 ARG A O 1
ATOM 4951 N N . ALA A 1 631 ? -19.834 4.498 105.625 1.00 72.50 631 ALA A N 1
ATOM 4952 C CA . ALA A 1 631 ? -20.623 4.325 106.846 1.00 72.50 631 ALA A CA 1
ATOM 4953 C C . ALA A 1 631 ? -20.346 2.984 107.560 1.00 72.50 631 ALA A C 1
ATOM 4955 O O . ALA A 1 631 ? -20.343 2.930 108.787 1.00 72.50 631 ALA A O 1
ATOM 4956 N N . LEU A 1 632 ? -20.099 1.903 106.810 1.00 70.69 632 LEU A N 1
ATOM 4957 C CA . LEU A 1 632 ? -19.741 0.600 107.377 1.00 70.69 632 LEU A CA 1
ATOM 4958 C C . LEU A 1 632 ? -18.331 0.585 107.966 1.00 70.69 632 LEU A C 1
ATOM 4960 O O . LEU A 1 632 ? -18.129 -0.052 108.997 1.00 70.69 632 LEU A O 1
ATOM 4964 N N . ASP A 1 633 ? -17.370 1.260 107.341 1.00 75.12 633 ASP A N 1
ATOM 4965 C CA . ASP A 1 633 ? -16.020 1.373 107.893 1.00 75.12 633 ASP A CA 1
ATOM 4966 C C . ASP A 1 633 ? -16.010 2.273 109.143 1.00 75.12 633 ASP A C 1
ATOM 4968 O O . ASP A 1 633 ? -15.487 1.855 110.173 1.00 75.12 633 ASP A O 1
ATOM 4972 N N . ASP A 1 634 ? -16.746 3.391 109.137 1.00 75.62 634 ASP A N 1
ATOM 4973 C CA . ASP A 1 634 ? -16.953 4.232 110.328 1.00 75.62 634 ASP A CA 1
ATOM 4974 C C . ASP A 1 634 ? -17.611 3.452 111.486 1.00 75.62 634 ASP A C 1
ATOM 4976 O O . ASP A 1 634 ? -17.293 3.663 112.659 1.00 75.62 634 ASP A O 1
ATOM 4980 N N . LEU A 1 635 ? -18.552 2.545 111.185 1.00 73.19 635 LEU A N 1
ATOM 4981 C CA . LEU A 1 635 ? -19.175 1.678 112.191 1.00 73.19 635 LEU A CA 1
ATOM 4982 C C . LEU A 1 635 ? -18.218 0.598 112.702 1.00 73.19 635 LEU A C 1
ATOM 4984 O O . LEU A 1 635 ? -18.255 0.298 113.893 1.00 73.19 635 LEU A O 1
ATOM 4988 N N . LYS A 1 636 ? -17.355 0.026 111.852 1.00 71.69 636 LYS A N 1
ATOM 4989 C CA . LYS A 1 636 ? -16.318 -0.925 112.296 1.00 71.69 636 LYS A CA 1
ATOM 4990 C C . LYS A 1 636 ? -15.312 -0.256 113.224 1.00 71.69 636 LYS A C 1
ATOM 4992 O O . LYS A 1 636 ? -14.980 -0.850 114.246 1.00 71.69 636 LYS A O 1
ATOM 4997 N N . ASP A 1 637 ? -14.886 0.962 112.906 1.00 76.56 637 ASP A N 1
ATOM 4998 C CA . ASP A 1 637 ? -13.945 1.718 113.732 1.00 76.56 637 ASP A CA 1
ATOM 4999 C C . ASP A 1 637 ? -14.569 2.059 115.092 1.00 76.56 637 ASP A C 1
ATOM 5001 O O . ASP A 1 637 ? -13.975 1.793 116.136 1.00 76.56 637 ASP A O 1
ATOM 5005 N N . LYS A 1 638 ? -15.833 2.508 115.112 1.00 75.75 638 LYS A N 1
ATOM 5006 C CA . LYS A 1 638 ? -16.586 2.708 116.365 1.00 75.75 638 LYS A CA 1
ATOM 5007 C C . LYS A 1 638 ? -16.763 1.416 117.164 1.00 75.75 638 LYS A C 1
ATOM 5009 O O . LYS A 1 638 ? -16.716 1.450 118.393 1.00 75.75 638 LYS A O 1
ATOM 5014 N N . LEU A 1 639 ? -16.966 0.282 116.490 1.00 72.69 639 LEU A N 1
ATOM 5015 C CA . LEU A 1 639 ? -17.083 -1.021 117.141 1.00 72.69 639 LEU A CA 1
ATOM 5016 C C . LEU A 1 639 ? -15.758 -1.451 117.783 1.00 72.69 639 LEU A C 1
ATOM 5018 O O . LEU A 1 639 ? -15.758 -1.981 118.893 1.00 72.69 639 LEU A O 1
ATOM 5022 N N . ALA A 1 640 ? -14.641 -1.210 117.093 1.00 75.94 640 ALA A N 1
ATOM 5023 C CA . ALA A 1 640 ? -13.301 -1.485 117.591 1.00 75.94 640 ALA A CA 1
ATOM 5024 C C . ALA A 1 640 ? -12.972 -0.605 118.807 1.00 75.94 640 ALA A C 1
ATOM 5026 O O . ALA A 1 640 ? -12.585 -1.131 119.848 1.00 75.94 640 ALA A O 1
ATOM 5027 N N . GLU A 1 641 ? -13.242 0.702 118.734 1.00 76.44 641 GLU A N 1
ATOM 5028 C CA . GLU A 1 641 ? -13.069 1.617 119.869 1.00 76.44 641 GLU A CA 1
ATOM 5029 C C . GLU A 1 641 ? -13.935 1.226 121.078 1.00 76.44 641 GLU A C 1
ATOM 5031 O O . GLU A 1 641 ? -13.495 1.322 122.226 1.00 76.44 641 GLU A O 1
ATOM 5036 N N . ALA A 1 642 ? -15.179 0.790 120.847 1.00 69.94 642 ALA A N 1
ATOM 5037 C CA . ALA A 1 642 ? -16.065 0.327 121.912 1.00 69.94 642 ALA A CA 1
ATOM 5038 C C . ALA A 1 642 ? -15.576 -0.994 122.533 1.00 69.94 642 ALA A C 1
ATOM 5040 O O . ALA A 1 642 ? -15.660 -1.168 123.751 1.00 69.94 642 ALA A O 1
ATOM 5041 N N . ALA A 1 643 ? -15.031 -1.908 121.725 1.00 72.50 643 ALA A N 1
ATOM 5042 C CA . ALA A 1 643 ? -14.451 -3.160 122.203 1.00 72.50 643 ALA A CA 1
ATOM 5043 C C . ALA A 1 643 ? -13.180 -2.929 123.041 1.00 72.50 643 ALA A C 1
ATOM 5045 O O . ALA A 1 643 ? -13.038 -3.541 124.099 1.00 72.50 643 ALA A O 1
ATOM 5046 N N . GLU A 1 644 ? -12.299 -2.010 122.632 1.00 79.75 644 GLU A N 1
ATOM 5047 C CA . GLU A 1 644 ? -11.107 -1.634 123.407 1.00 79.75 644 GLU A CA 1
ATOM 5048 C C . GLU A 1 644 ? -11.481 -0.988 124.749 1.00 79.75 644 GLU A C 1
ATOM 5050 O O . GLU A 1 644 ? -10.960 -1.370 125.798 1.00 79.75 644 GLU A O 1
ATOM 5055 N N . LYS A 1 645 ? -12.449 -0.061 124.750 1.00 71.69 645 LYS A N 1
ATOM 5056 C CA . LYS A 1 645 ? -12.960 0.560 125.986 1.00 71.69 645 LYS A CA 1
ATOM 5057 C C . LYS A 1 645 ? -13.596 -0.463 126.927 1.00 71.69 645 LYS A C 1
ATOM 5059 O O . LYS A 1 645 ? -13.420 -0.360 128.140 1.00 71.69 645 LYS A O 1
ATOM 5064 N N . LYS A 1 646 ? -14.295 -1.468 126.385 1.00 70.06 646 LYS A N 1
ATOM 5065 C CA . LYS A 1 646 ? -14.839 -2.583 127.170 1.00 70.06 646 LYS A CA 1
ATOM 5066 C C . LYS A 1 646 ? -13.724 -3.413 127.814 1.00 70.06 646 LYS A C 1
ATOM 5068 O O . LYS A 1 646 ? -13.818 -3.702 129.002 1.00 70.06 646 LYS A O 1
ATOM 5073 N N . GLN A 1 647 ? -12.669 -3.757 127.074 1.00 74.69 647 GLN A N 1
ATOM 5074 C CA . GLN A 1 647 ? -11.540 -4.516 127.628 1.00 74.69 647 GLN A CA 1
ATOM 5075 C C . GLN A 1 647 ? -10.843 -3.765 128.769 1.00 74.69 647 GLN A C 1
ATOM 5077 O O . GLN A 1 647 ? -10.584 -4.357 129.815 1.00 74.69 647 GLN A O 1
ATOM 5082 N N . LEU A 1 648 ? -10.624 -2.456 128.611 1.00 79.06 648 LEU A N 1
ATOM 5083 C CA . LEU A 1 648 ? -10.049 -1.608 129.661 1.00 79.06 648 LEU A CA 1
ATOM 5084 C C . LEU A 1 648 ? -10.937 -1.563 130.916 1.00 79.06 648 LEU A C 1
ATOM 5086 O O . LEU A 1 648 ? -10.448 -1.740 132.030 1.00 79.06 648 LEU A O 1
ATOM 5090 N N . ALA A 1 649 ? -12.254 -1.404 130.747 1.00 69.25 649 ALA A N 1
ATOM 5091 C CA . ALA A 1 649 ? -13.194 -1.404 131.868 1.00 69.25 649 ALA A CA 1
ATOM 5092 C C . ALA A 1 649 ? -13.282 -2.775 132.573 1.00 69.25 649 ALA A C 1
ATOM 5094 O O . ALA A 1 649 ? -13.412 -2.834 133.795 1.00 69.25 649 ALA A O 1
ATOM 5095 N N . GLU A 1 650 ? -13.193 -3.885 131.833 1.00 73.06 650 GLU A N 1
ATOM 5096 C CA . GLU A 1 650 ? -13.153 -5.242 132.397 1.00 73.06 650 GLU A CA 1
ATOM 5097 C C . GLU A 1 650 ? -11.843 -5.529 133.147 1.00 73.06 650 GLU A C 1
ATOM 5099 O O . GLU A 1 650 ? -11.856 -6.208 134.177 1.00 73.06 650 GLU A O 1
ATOM 5104 N N . GLU A 1 651 ? -10.717 -5.006 132.661 1.00 78.94 651 GLU A N 1
ATOM 5105 C CA . GLU A 1 651 ? -9.413 -5.074 133.324 1.00 78.94 651 GLU A CA 1
ATOM 5106 C C . GLU A 1 651 ? -9.399 -4.333 134.659 1.00 78.94 651 GLU A C 1
ATOM 5108 O O . GLU A 1 651 ? -8.967 -4.896 135.670 1.00 78.94 651 GLU A O 1
ATOM 5113 N N . GLU A 1 652 ? -9.923 -3.110 134.685 1.00 73.00 652 GLU A N 1
ATOM 5114 C CA . GLU A 1 652 ? -10.060 -2.323 135.911 1.00 73.00 652 GLU A CA 1
ATOM 5115 C C . GLU A 1 652 ? -11.049 -2.965 136.888 1.00 73.00 652 GLU A C 1
ATOM 5117 O O . GLU A 1 652 ? -10.762 -3.068 138.081 1.00 73.00 652 GLU A O 1
ATOM 5122 N N . LEU A 1 653 ? -12.172 -3.497 136.394 1.00 73.25 653 LEU A N 1
ATOM 5123 C CA . LEU A 1 653 ? -13.135 -4.225 137.219 1.00 73.25 653 LEU A CA 1
ATOM 5124 C C . LEU A 1 653 ? -12.525 -5.494 137.827 1.00 73.25 653 LEU A C 1
ATOM 5126 O O . LEU A 1 653 ? -12.817 -5.824 138.976 1.00 73.25 653 LEU A O 1
ATOM 5130 N N . ARG A 1 654 ? -11.689 -6.222 137.076 1.00 75.44 654 ARG A N 1
ATOM 5131 C CA . ARG A 1 654 ? -10.963 -7.391 137.588 1.00 75.44 654 ARG A CA 1
ATOM 5132 C C . ARG A 1 654 ? -9.971 -6.977 138.665 1.00 75.44 654 ARG A C 1
ATOM 5134 O O . ARG A 1 654 ? -9.971 -7.581 139.727 1.00 75.44 654 ARG A O 1
ATOM 5141 N N . ARG A 1 655 ? -9.211 -5.905 138.438 1.00 78.88 655 ARG A N 1
ATOM 5142 C CA . ARG A 1 655 ? -8.279 -5.367 139.431 1.00 78.88 655 ARG A CA 1
ATOM 5143 C C . ARG A 1 655 ? -8.989 -4.961 140.725 1.00 78.88 655 ARG A C 1
ATOM 5145 O O . ARG A 1 655 ? -8.531 -5.341 141.793 1.00 78.88 655 ARG A O 1
ATOM 5152 N N . LEU A 1 656 ? -10.121 -4.262 140.639 1.00 72.50 656 LEU A N 1
ATOM 5153 C CA . LEU A 1 656 ? -10.922 -3.884 141.810 1.00 72.50 656 LEU A CA 1
ATOM 5154 C C . LEU A 1 656 ? -11.546 -5.105 142.509 1.00 72.50 656 LEU A C 1
ATOM 5156 O O . LEU A 1 656 ? -11.647 -5.129 143.733 1.00 72.50 656 LEU A O 1
ATOM 5160 N N . LYS A 1 657 ? -11.934 -6.148 141.759 1.00 70.69 657 LYS A N 1
ATOM 5161 C CA . LYS A 1 657 ? -12.385 -7.431 142.331 1.00 70.69 657 LYS A CA 1
ATOM 5162 C C . LYS A 1 657 ? -11.258 -8.186 143.026 1.00 70.69 657 LYS A C 1
ATOM 5164 O O . LYS A 1 657 ? -11.514 -8.768 144.073 1.00 70.69 657 LYS A O 1
ATOM 5169 N N . ASP A 1 658 ? -10.047 -8.165 142.481 1.00 73.75 658 ASP A N 1
ATOM 5170 C CA . ASP A 1 658 ? -8.867 -8.783 143.088 1.00 73.75 658 ASP A CA 1
ATOM 5171 C C . ASP A 1 658 ? -8.423 -7.997 144.336 1.00 73.75 658 ASP A C 1
ATOM 5173 O O . ASP A 1 658 ? -8.112 -8.597 145.363 1.00 73.75 658 ASP A O 1
ATOM 5177 N N . GLU A 1 659 ? -8.491 -6.659 144.303 1.00 71.81 659 GLU A N 1
ATOM 5178 C CA . GLU A 1 659 ? -8.282 -5.791 145.472 1.00 71.81 659 GLU A CA 1
ATOM 5179 C C . GLU A 1 659 ? -9.339 -6.086 146.555 1.00 71.81 659 GLU A C 1
ATOM 5181 O O . GLU A 1 659 ? -8.976 -6.317 147.709 1.00 71.81 659 GLU A O 1
ATOM 5186 N N . LYS A 1 660 ? -10.621 -6.239 146.188 1.00 65.44 660 LYS A N 1
ATOM 5187 C CA . LYS A 1 660 ? -11.691 -6.672 147.107 1.00 65.44 660 LYS A CA 1
ATOM 5188 C C . LYS A 1 660 ? -11.471 -8.092 147.651 1.00 65.44 660 LYS A C 1
ATOM 5190 O O . LYS A 1 660 ? -11.633 -8.318 148.844 1.00 65.44 660 LYS A O 1
ATOM 5195 N N . ALA A 1 661 ? -11.084 -9.052 146.812 1.00 65.69 661 ALA A N 1
ATOM 5196 C CA . ALA A 1 661 ? -10.832 -10.433 147.228 1.00 65.69 661 ALA A CA 1
ATOM 5197 C C . ALA A 1 661 ? -9.623 -10.539 148.173 1.00 65.69 661 ALA A C 1
ATOM 5199 O O . ALA A 1 661 ? -9.679 -11.292 149.141 1.00 65.69 661 ALA A O 1
ATOM 5200 N N . SER A 1 662 ? -8.574 -9.740 147.950 1.00 65.75 662 SER A N 1
ATOM 5201 C CA . SER A 1 662 ? -7.413 -9.660 148.847 1.00 65.75 662 SER A CA 1
ATOM 5202 C C . SER A 1 662 ? -7.735 -9.013 150.199 1.00 65.75 662 SER A C 1
ATOM 5204 O O . SER A 1 662 ? -7.116 -9.353 151.206 1.00 65.75 662 SER A O 1
ATOM 5206 N N . LEU A 1 663 ? -8.735 -8.125 150.249 1.00 60.78 663 LEU A N 1
ATOM 5207 C CA . LEU A 1 663 ? -9.298 -7.623 151.502 1.00 60.78 663 LEU A CA 1
ATOM 5208 C C . LEU A 1 663 ? -10.137 -8.706 152.209 1.00 60.78 663 LEU A C 1
ATOM 5210 O O . LEU A 1 663 ? -9.958 -8.901 153.408 1.00 60.78 663 LEU A O 1
ATOM 5214 N N . CYS A 1 664 ? -10.949 -9.481 151.474 1.00 54.69 664 CYS A N 1
ATOM 5215 C CA . CYS A 1 664 ? -11.765 -10.571 152.030 1.00 54.69 664 CYS A CA 1
ATOM 5216 C C . CYS A 1 664 ? -10.969 -11.819 152.479 1.00 54.69 664 CYS A C 1
ATOM 5218 O O . CYS A 1 664 ? -11.402 -12.504 153.403 1.00 54.69 664 CYS A O 1
ATOM 5220 N N . GLU A 1 665 ? -9.820 -12.148 151.872 1.00 53.66 665 GLU A N 1
ATOM 5221 C CA . GLU A 1 665 ? -8.982 -13.295 152.289 1.00 53.66 665 GLU A CA 1
ATOM 5222 C C . GLU A 1 665 ? -8.371 -13.132 153.694 1.00 53.66 665 GLU A C 1
ATOM 5224 O O . GLU A 1 665 ? -7.938 -14.118 154.293 1.00 53.66 665 GLU A O 1
ATOM 5229 N N . ASN A 1 666 ? -8.382 -11.922 154.263 1.00 51.94 666 ASN A N 1
ATOM 5230 C CA . ASN A 1 666 ? -7.942 -11.691 155.641 1.00 51.94 666 ASN A CA 1
ATOM 5231 C C . ASN A 1 666 ? -8.979 -12.104 156.700 1.00 51.94 666 ASN A C 1
ATOM 5233 O O . ASN A 1 666 ? -8.649 -12.126 157.886 1.00 51.94 666 ASN A O 1
ATOM 5237 N N . ASP A 1 667 ? -10.183 -12.507 156.292 1.00 49.72 667 ASP A N 1
ATOM 5238 C CA . ASP A 1 667 ? -11.238 -12.964 157.187 1.00 49.72 667 ASP A CA 1
ATOM 5239 C C . ASP A 1 667 ? -11.737 -14.349 156.774 1.00 49.72 667 ASP A C 1
ATOM 5241 O O . ASP A 1 667 ? -12.606 -14.450 155.919 1.00 49.72 667 ASP A O 1
ATOM 5245 N N . HIS A 1 668 ? -11.254 -15.422 157.418 1.00 40.84 668 HIS A N 1
ATOM 5246 C CA . HIS A 1 668 ? -12.078 -16.600 157.744 1.00 40.84 668 HIS A CA 1
ATOM 5247 C C . HIS A 1 668 ? -11.580 -17.318 159.030 1.00 40.84 668 HIS A C 1
ATOM 5249 O O . HIS A 1 668 ? -10.395 -17.645 159.134 1.00 40.84 668 HIS A O 1
ATOM 5255 N N . PRO A 1 669 ? -12.475 -17.590 160.012 1.00 44.16 669 PRO A N 1
ATOM 5256 C CA . PRO A 1 669 ? -12.157 -18.205 161.310 1.00 44.16 669 PRO A CA 1
ATOM 5257 C C . PRO A 1 669 ? -12.544 -19.701 161.472 1.00 44.16 669 PRO A C 1
ATOM 5259 O O . PRO A 1 669 ? -13.438 -20.195 160.791 1.00 44.16 669 PRO A O 1
ATOM 5262 N N . CYS A 1 670 ? -11.968 -20.318 162.531 1.00 30.25 670 CYS A N 1
ATOM 5263 C CA . CYS A 1 670 ? -12.370 -21.532 163.303 1.00 30.25 670 CYS A CA 1
ATOM 5264 C C . CYS A 1 670 ? -11.916 -22.930 162.790 1.00 30.25 670 CYS A C 1
ATOM 5266 O O . CYS A 1 670 ? -11.995 -23.200 161.604 1.00 30.25 670 CYS A O 1
ATOM 5268 N N . GLU A 1 671 ? -11.406 -23.894 163.589 1.00 31.22 671 GLU A N 1
ATOM 5269 C CA . GLU A 1 671 ? -11.535 -24.257 165.029 1.00 31.22 671 GLU A CA 1
ATOM 5270 C C . GLU A 1 671 ? -10.242 -24.968 165.553 1.00 31.22 671 GLU A C 1
ATOM 5272 O O . GLU A 1 671 ? -9.732 -25.852 164.873 1.00 31.22 671 GLU A O 1
ATOM 5277 N N . GLN A 1 672 ? -9.552 -24.542 166.634 1.00 31.08 672 GLN A N 1
ATOM 5278 C CA . GLN A 1 672 ? -9.677 -24.852 168.094 1.00 31.08 672 GLN A CA 1
ATOM 5279 C C . GLN A 1 672 ? -8.521 -25.750 168.641 1.00 31.08 672 GLN A C 1
ATOM 5281 O O . GLN A 1 672 ? -7.955 -26.519 167.871 1.00 31.08 672 GLN A O 1
ATOM 5286 N N . PRO A 1 673 ? -8.219 -25.808 169.968 1.00 45.06 673 PRO A N 1
ATOM 5287 C CA . PRO A 1 673 ? -8.321 -24.786 171.026 1.00 45.06 673 PRO A CA 1
ATOM 5288 C C . PRO A 1 673 ? -7.061 -24.695 171.939 1.00 45.06 673 PRO A C 1
ATOM 5290 O O . PRO A 1 673 ? -6.420 -25.703 172.231 1.00 45.06 673 PRO A O 1
ATOM 5293 N N . SER A 1 674 ? -6.765 -23.511 172.503 1.00 28.70 674 SER A N 1
ATOM 5294 C CA . SER A 1 674 ? -6.558 -23.288 173.958 1.00 28.70 674 SER A CA 1
ATOM 5295 C C . SER A 1 674 ? -6.028 -21.883 174.305 1.00 28.70 674 SER A C 1
ATOM 5297 O O . SER A 1 674 ? -4.979 -21.452 173.843 1.00 28.70 674 SER A O 1
ATOM 5299 N N . SER A 1 675 ? -6.748 -21.258 175.244 1.00 28.56 675 SER A N 1
ATOM 5300 C CA . SER A 1 675 ? -6.371 -20.211 176.212 1.00 28.56 675 SER A CA 1
ATOM 5301 C C . SER A 1 675 ? -6.012 -18.774 175.771 1.00 28.56 675 SER A C 1
ATOM 5303 O O . SER A 1 675 ? -4.903 -18.483 175.347 1.00 28.56 675 SER A O 1
ATOM 5305 N N . SER A 1 676 ? -6.915 -17.868 176.183 1.00 28.28 676 SER A N 1
ATOM 5306 C CA . SER A 1 676 ? -6.652 -16.633 176.952 1.00 28.28 676 SER A CA 1
ATOM 5307 C C . SER A 1 676 ? -6.265 -15.324 176.230 1.00 28.28 676 SER A C 1
ATOM 5309 O O . SER A 1 676 ? -5.092 -15.008 176.093 1.00 28.28 676 SER A O 1
ATOM 5311 N N . GLY A 1 677 ? -7.263 -14.440 176.062 1.00 32.44 677 GLY A N 1
ATOM 5312 C CA . GLY A 1 677 ? -7.231 -13.107 176.691 1.00 32.44 677 GLY A CA 1
ATOM 5313 C C . GLY A 1 677 ? -7.056 -11.844 175.822 1.00 32.44 677 GLY A C 1
ATOM 5314 O O . GLY A 1 677 ? -5.957 -11.546 175.379 1.00 32.44 677 GLY A O 1
ATOM 5315 N N . ARG A 1 678 ? -8.101 -10.994 175.873 1.00 33.00 678 ARG A N 1
ATOM 5316 C CA . ARG A 1 678 ? -8.123 -9.507 175.834 1.00 33.00 678 ARG A CA 1
ATOM 5317 C C . ARG A 1 678 ? -8.485 -8.825 174.489 1.00 33.00 678 ARG A C 1
ATOM 5319 O O . ARG A 1 678 ? -7.841 -9.002 173.469 1.00 33.00 678 ARG A O 1
ATOM 5326 N N . LEU A 1 679 ? -9.560 -8.030 174.567 1.00 40.97 679 LEU A N 1
ATOM 5327 C CA . LEU A 1 679 ? -10.339 -7.367 173.511 1.00 40.97 679 LEU A CA 1
ATOM 5328 C C . LEU A 1 679 ? -9.706 -6.051 173.016 1.00 40.97 679 LEU A C 1
ATOM 5330 O O . LEU A 1 679 ? -9.315 -5.220 173.837 1.00 40.97 679 LEU A O 1
ATOM 5334 N N . GLN A 1 680 ? -9.724 -5.823 171.697 1.00 38.91 680 GLN A N 1
ATOM 5335 C CA . GLN A 1 680 ? -9.463 -4.534 171.041 1.00 38.91 680 GLN A CA 1
ATOM 5336 C C . GLN A 1 680 ? -10.427 -4.396 169.841 1.00 38.91 680 GLN A C 1
ATOM 5338 O O . GLN A 1 680 ? -10.325 -5.144 168.878 1.00 38.91 680 GLN A O 1
ATOM 5343 N N . ALA A 1 681 ? -11.404 -3.485 169.927 1.00 43.44 681 ALA A N 1
ATOM 5344 C CA . ALA A 1 681 ? -12.417 -3.235 168.895 1.00 43.44 681 ALA A CA 1
ATOM 5345 C C . ALA A 1 681 ? -12.239 -1.808 168.355 1.00 43.44 681 ALA A C 1
ATOM 5347 O O . ALA A 1 681 ? -12.644 -0.840 168.995 1.00 43.44 681 ALA A O 1
ATOM 5348 N N . GLY A 1 682 ? -11.563 -1.688 167.212 1.00 42.81 682 GLY A N 1
ATOM 5349 C CA . GLY A 1 682 ? -11.288 -0.413 166.536 1.00 42.81 682 GLY A CA 1
ATOM 5350 C C . GLY A 1 682 ? -10.893 -0.532 165.057 1.00 42.81 682 GLY A C 1
ATOM 5351 O O . GLY A 1 682 ? -10.767 0.495 164.406 1.00 42.81 682 GLY A O 1
ATOM 5352 N N . GLY A 1 683 ? -10.728 -1.748 164.515 1.00 51.66 683 GLY A N 1
ATOM 5353 C CA . GLY A 1 683 ? -10.385 -1.973 163.100 1.00 51.66 683 GLY A CA 1
ATOM 5354 C C . GLY A 1 683 ? -11.593 -2.021 162.154 1.00 51.66 683 GLY A C 1
ATOM 5355 O O . GLY A 1 683 ? -11.589 -1.369 161.116 1.00 51.66 683 GLY A O 1
ATOM 5356 N N . GLY A 1 684 ? -12.688 -2.670 162.563 1.00 53.62 684 GLY A N 1
ATOM 5357 C CA . GLY A 1 684 ? -13.757 -3.061 161.630 1.00 53.62 684 GLY A CA 1
ATOM 5358 C C . GLY A 1 684 ? -14.630 -1.950 161.026 1.00 53.62 684 GLY A C 1
ATOM 5359 O O . GLY A 1 684 ? -15.371 -2.223 160.093 1.00 53.62 684 GLY A O 1
ATOM 5360 N N . GLN A 1 685 ? -14.581 -0.700 161.509 1.00 53.62 685 GLN A N 1
ATOM 5361 C CA . GLN A 1 685 ? -15.359 0.397 160.893 1.00 53.62 685 GLN A CA 1
ATOM 5362 C C . GLN A 1 685 ? -14.646 1.057 159.709 1.00 53.62 685 GLN A C 1
ATOM 5364 O O . GLN A 1 685 ? -15.310 1.650 158.862 1.00 53.62 685 GLN A O 1
ATOM 5369 N N . LEU A 1 686 ? -13.313 0.999 159.660 1.00 55.53 686 LEU A N 1
ATOM 5370 C CA . LEU A 1 686 ? -12.534 1.588 158.568 1.00 55.53 686 LEU A CA 1
ATOM 5371 C C . LEU A 1 686 ? -12.506 0.643 157.364 1.00 55.53 686 LEU A C 1
ATOM 5373 O O . LEU A 1 686 ? -12.722 1.090 156.243 1.00 55.53 686 LEU A O 1
ATOM 5377 N N . GLU A 1 687 ? -12.362 -0.656 157.628 1.00 57.34 687 GLU A N 1
ATOM 5378 C CA . GLU A 1 687 ? -12.421 -1.722 156.623 1.00 57.34 687 GLU A CA 1
ATOM 5379 C C . GLU A 1 687 ? -13.815 -1.814 155.989 1.00 57.34 687 GLU A C 1
ATOM 5381 O O . GLU A 1 687 ? -13.920 -1.752 154.772 1.00 57.34 687 GLU A O 1
ATOM 5386 N N . GLN A 1 688 ? -14.899 -1.783 156.778 1.00 59.97 688 GLN A N 1
ATOM 5387 C CA . GLN A 1 688 ? -16.265 -1.762 156.223 1.00 59.97 688 GLN A CA 1
ATOM 5388 C C . GLN A 1 688 ? -16.566 -0.521 155.376 1.00 59.97 688 GLN A C 1
ATOM 5390 O O . GLN A 1 688 ? -17.367 -0.579 154.446 1.00 59.97 688 GLN A O 1
ATOM 5395 N N . ARG A 1 689 ? -15.963 0.630 155.699 1.00 66.06 689 ARG A N 1
ATOM 5396 C CA . ARG A 1 689 ? -16.179 1.864 154.933 1.00 66.06 689 ARG A CA 1
ATOM 5397 C C . ARG A 1 689 ? -15.403 1.843 153.616 1.00 66.06 689 ARG A C 1
ATOM 5399 O O . ARG A 1 689 ? -15.943 2.289 152.612 1.00 66.06 689 ARG A O 1
ATOM 5406 N N . GLN A 1 690 ? -14.194 1.279 153.626 1.00 65.00 690 GLN A N 1
ATOM 5407 C CA . GLN A 1 690 ? -13.396 1.036 152.422 1.00 65.00 690 GLN A CA 1
ATOM 5408 C C . GLN A 1 690 ? -14.020 -0.047 151.532 1.00 65.00 690 GLN A C 1
ATOM 5410 O O . GLN A 1 690 ? -14.072 0.133 150.322 1.00 65.00 690 GLN A O 1
ATOM 5415 N N . GLU A 1 691 ? -14.573 -1.118 152.106 1.00 64.88 691 GLU A N 1
ATOM 5416 C CA . GLU A 1 691 ? -15.338 -2.122 151.356 1.00 64.88 691 GLU A CA 1
ATOM 5417 C C . GLU A 1 691 ? -16.596 -1.529 150.716 1.00 64.88 691 GLU A C 1
ATOM 5419 O O . GLU A 1 691 ? -16.880 -1.828 149.560 1.00 64.88 691 GLU A O 1
ATOM 5424 N N . LEU A 1 692 ? -17.328 -0.659 151.421 1.00 74.75 692 LEU A N 1
ATOM 5425 C CA . LEU A 1 692 ? -18.523 -0.009 150.876 1.00 74.75 692 LEU A CA 1
ATOM 5426 C C . LEU A 1 692 ? -18.185 0.992 149.757 1.00 74.75 692 LEU A C 1
ATOM 5428 O O . LEU A 1 692 ? -18.929 1.096 148.783 1.00 74.75 692 LEU A O 1
ATOM 5432 N N . GLU A 1 693 ? -17.082 1.736 149.885 1.00 73.88 693 GLU A N 1
ATOM 5433 C CA . GLU A 1 693 ? -16.586 2.632 148.829 1.00 73.88 693 GLU A CA 1
ATOM 5434 C C . GLU A 1 693 ? -16.142 1.829 147.596 1.00 73.88 693 GLU A C 1
ATOM 5436 O O . GLU A 1 693 ? -16.579 2.137 146.487 1.00 73.88 693 GLU A O 1
ATOM 5441 N N . LEU A 1 694 ? -15.400 0.732 147.790 1.00 73.69 694 LEU A N 1
ATOM 5442 C CA . LEU A 1 694 ? -15.036 -0.193 146.713 1.00 73.69 694 LEU A CA 1
ATOM 5443 C C . LEU A 1 694 ? -16.266 -0.848 146.073 1.00 73.69 694 LEU A C 1
ATOM 5445 O O . LEU A 1 694 ? -16.291 -1.019 144.861 1.00 73.69 694 LEU A O 1
ATOM 5449 N N . GLU A 1 695 ? -17.307 -1.189 146.839 1.00 72.19 695 GLU A N 1
ATOM 5450 C CA . GLU A 1 695 ? -18.574 -1.704 146.301 1.00 72.19 695 GLU A CA 1
ATOM 5451 C C . GLU A 1 695 ? -19.315 -0.669 145.453 1.00 72.19 695 GLU A C 1
ATOM 5453 O O . GLU A 1 695 ? -19.801 -1.003 144.373 1.00 72.19 695 GLU A O 1
ATOM 5458 N N . GLN A 1 696 ? -19.357 0.593 145.882 1.00 77.88 696 GLN A N 1
ATOM 5459 C CA . GLN A 1 696 ? -19.978 1.666 145.102 1.00 77.88 696 GLN A CA 1
ATOM 5460 C C . GLN A 1 696 ? -19.208 1.967 143.811 1.00 77.88 696 GLN A C 1
ATOM 5462 O O . GLN A 1 696 ? -19.833 2.211 142.773 1.00 77.88 696 GLN A O 1
ATOM 5467 N N . GLU A 1 697 ? -17.874 1.922 143.850 1.00 75.12 697 GLU A N 1
ATOM 5468 C CA . GLU A 1 697 ? -17.018 2.055 142.666 1.00 75.12 697 GLU A CA 1
ATOM 5469 C C . GLU A 1 697 ? -17.161 0.849 141.725 1.00 75.12 697 GLU A C 1
ATOM 5471 O O . GLU A 1 697 ? -17.288 1.028 140.510 1.00 75.12 697 GLU A O 1
ATOM 5476 N N . LEU A 1 698 ? -17.261 -0.371 142.267 1.00 73.56 698 LEU A N 1
ATOM 5477 C CA . LEU A 1 698 ? -17.526 -1.587 141.496 1.00 73.56 698 LEU A CA 1
ATOM 5478 C C . LEU A 1 698 ? -18.893 -1.528 140.795 1.00 73.56 698 LEU A C 1
ATOM 5480 O O . LEU A 1 698 ? -18.995 -1.871 139.616 1.00 73.56 698 LEU A O 1
ATOM 5484 N N . ASP A 1 699 ? -19.926 -1.046 141.489 1.00 75.81 699 ASP A N 1
ATOM 5485 C CA . ASP A 1 699 ? -21.281 -0.874 140.955 1.00 75.81 699 ASP A CA 1
ATOM 5486 C C . ASP A 1 699 ? -21.361 0.259 139.920 1.00 75.81 699 ASP A C 1
ATOM 5488 O O . ASP A 1 699 ? -22.151 0.203 138.970 1.00 75.81 699 ASP A O 1
ATOM 5492 N N . ALA A 1 700 ? -20.572 1.324 140.080 1.00 76.75 700 ALA A N 1
ATOM 5493 C CA . ALA A 1 700 ? -20.456 2.384 139.081 1.00 76.75 700 ALA A CA 1
ATOM 5494 C C . ALA A 1 700 ? -19.764 1.873 137.805 1.00 76.75 700 ALA A C 1
ATOM 5496 O O . ALA A 1 700 ? -20.270 2.108 136.704 1.00 76.75 700 ALA A O 1
ATOM 5497 N N . MET A 1 701 ? -18.683 1.099 137.942 1.00 71.75 701 MET A N 1
ATOM 5498 C CA . MET A 1 701 ? -17.966 0.490 136.815 1.00 71.75 701 MET A CA 1
ATOM 5499 C C . MET A 1 701 ? -18.770 -0.614 136.125 1.00 71.75 701 MET A C 1
ATOM 5501 O O . MET A 1 701 ? -18.752 -0.711 134.900 1.00 71.75 701 MET A O 1
ATOM 5505 N N . GLN A 1 702 ? -19.552 -1.402 136.868 1.00 71.38 702 GLN A N 1
ATOM 5506 C CA . GLN A 1 702 ? -20.484 -2.371 136.282 1.00 71.38 702 GLN A CA 1
ATOM 5507 C C . GLN A 1 702 ? -21.602 -1.686 135.502 1.00 71.38 702 GLN A C 1
ATOM 5509 O O . GLN A 1 702 ? -21.939 -2.128 134.406 1.00 71.38 702 GLN A O 1
ATOM 5514 N N . ARG A 1 703 ? -22.144 -0.571 136.007 1.00 75.06 703 ARG A N 1
ATOM 5515 C CA . ARG A 1 703 ? -23.106 0.239 135.247 1.00 75.06 703 ARG A CA 1
ATOM 5516 C C . ARG A 1 703 ? -22.483 0.823 133.979 1.00 75.06 703 ARG A C 1
ATOM 5518 O O . ARG A 1 703 ? -23.122 0.766 132.933 1.00 75.06 703 ARG A O 1
ATOM 5525 N N . GLY A 1 704 ? -21.241 1.303 134.048 1.00 72.19 704 GLY A N 1
ATOM 5526 C CA . GLY A 1 704 ? -20.481 1.756 132.880 1.00 72.19 704 GLY A CA 1
ATOM 5527 C C . GLY A 1 704 ? -20.251 0.645 131.849 1.00 72.19 704 GLY A C 1
ATOM 5528 O O . GLY A 1 704 ? -20.534 0.840 130.673 1.00 72.19 704 GLY A O 1
ATOM 5529 N N . SER A 1 705 ? -19.812 -0.542 132.277 1.00 68.38 705 SER A N 1
ATOM 5530 C CA . SER A 1 705 ? -19.606 -1.702 131.397 1.00 68.38 705 SER A CA 1
ATOM 5531 C C . SER A 1 705 ? -20.908 -2.161 130.727 1.00 68.38 705 SER A C 1
ATOM 5533 O O . SER A 1 705 ? -20.950 -2.345 129.513 1.00 68.38 705 SER A O 1
ATOM 5535 N N . ASN A 1 706 ? -22.009 -2.230 131.481 1.00 74.19 706 ASN A N 1
ATOM 5536 C CA . ASN A 1 706 ? -23.325 -2.584 130.939 1.00 74.19 706 ASN A CA 1
ATOM 5537 C C . ASN A 1 706 ? -23.824 -1.568 129.896 1.00 74.19 706 ASN A C 1
ATOM 5539 O O . ASN A 1 706 ? -24.472 -1.946 128.917 1.00 74.19 706 ASN A O 1
ATOM 5543 N N . GLU A 1 707 ? -23.515 -0.286 130.092 1.00 74.00 707 GLU A N 1
ATOM 5544 C CA . GLU A 1 707 ? -23.833 0.783 129.146 1.00 74.00 707 GLU A CA 1
ATOM 5545 C C . GLU A 1 707 ? -22.992 0.676 127.860 1.00 74.00 707 GLU A C 1
ATOM 5547 O O . GLU A 1 707 ? -23.525 0.830 126.761 1.00 74.00 707 GLU A O 1
ATOM 5552 N N . TRP A 1 708 ? -21.712 0.305 127.959 1.00 69.06 708 TRP A N 1
ATOM 5553 C CA . TRP A 1 708 ? -20.869 0.024 126.789 1.00 69.06 708 TRP A CA 1
ATOM 5554 C C . TRP A 1 708 ? -21.302 -1.236 126.034 1.00 69.06 708 TRP A C 1
ATOM 5556 O O . TRP A 1 708 ? -21.356 -1.233 124.805 1.00 69.06 708 TRP A O 1
ATOM 5566 N N . GLU A 1 709 ? -21.686 -2.301 126.738 1.00 70.81 709 GLU A N 1
ATOM 5567 C CA . GLU A 1 709 ? -22.255 -3.497 126.109 1.00 70.81 709 GLU A CA 1
ATOM 5568 C C . GLU A 1 709 ? -23.575 -3.208 125.394 1.00 70.81 709 GLU A C 1
ATOM 5570 O O . GLU A 1 709 ? -23.881 -3.835 124.377 1.00 70.81 709 GLU A O 1
ATOM 5575 N N . ARG A 1 710 ? -24.363 -2.259 125.912 1.00 77.25 710 ARG A N 1
ATOM 5576 C CA . ARG A 1 710 ? -25.574 -1.775 125.249 1.00 77.25 710 ARG A CA 1
ATOM 5577 C C . ARG A 1 710 ? -25.228 -1.062 123.942 1.00 77.25 710 ARG A C 1
ATOM 5579 O O . ARG A 1 710 ? -25.807 -1.409 122.917 1.00 77.25 710 ARG A O 1
ATOM 5586 N N . GLN A 1 711 ? -24.245 -0.161 123.956 1.00 74.12 711 GLN A N 1
ATOM 5587 C CA . GLN A 1 711 ? -23.789 0.555 122.757 1.00 74.12 711 GLN A CA 1
ATOM 5588 C C . GLN A 1 711 ? -23.169 -0.382 121.705 1.00 74.12 711 GLN A C 1
ATOM 5590 O O . GLN A 1 711 ? -23.428 -0.228 120.515 1.00 74.12 711 GLN A O 1
ATOM 5595 N N . LEU A 1 712 ? -22.415 -1.403 122.127 1.00 73.88 712 LEU A N 1
ATOM 5596 C CA . LEU A 1 712 ? -21.856 -2.416 121.226 1.00 73.88 712 LEU A CA 1
ATOM 5597 C C . LEU A 1 712 ? -22.953 -3.269 120.570 1.00 73.88 712 LEU A C 1
ATOM 5599 O O . LEU A 1 712 ? -22.885 -3.560 119.376 1.00 73.88 712 LEU A O 1
ATOM 5603 N N . ARG A 1 713 ? -23.982 -3.654 121.338 1.00 76.50 713 ARG A N 1
ATOM 5604 C CA . ARG A 1 713 ? -25.152 -4.375 120.811 1.00 76.50 713 ARG A CA 1
ATOM 5605 C C . ARG A 1 713 ? -25.959 -3.521 119.836 1.00 76.50 713 ARG A C 1
ATOM 5607 O O . ARG A 1 713 ? -26.406 -4.051 118.825 1.00 76.50 713 ARG A O 1
ATOM 5614 N N . GLU A 1 714 ? -26.110 -2.226 120.106 1.00 78.94 714 GLU A N 1
ATOM 5615 C CA . GLU A 1 714 ? -26.768 -1.284 119.191 1.00 78.94 714 GLU A CA 1
ATOM 5616 C C . GLU A 1 714 ? -25.986 -1.133 117.880 1.00 78.94 714 GLU A C 1
ATOM 5618 O O . GLU A 1 714 ? -26.564 -1.307 116.811 1.00 78.94 714 GLU A O 1
ATOM 5623 N N . ALA A 1 715 ? -24.664 -0.950 117.936 1.00 72.75 715 ALA A N 1
ATOM 5624 C CA . ALA A 1 715 ? -23.831 -0.841 116.737 1.00 72.75 715 ALA A CA 1
ATOM 5625 C C . ALA A 1 715 ? -23.769 -2.146 115.909 1.00 72.75 715 ALA A C 1
ATOM 5627 O O . ALA A 1 715 ? -23.748 -2.101 114.677 1.00 72.75 715 ALA A O 1
ATOM 5628 N N . LEU A 1 716 ? -23.777 -3.323 116.552 1.00 74.25 716 LEU A N 1
ATOM 5629 C CA . LEU A 1 716 ? -23.882 -4.613 115.851 1.00 74.25 716 LEU A CA 1
ATOM 5630 C C . LEU A 1 716 ? -25.256 -4.809 115.202 1.00 74.25 716 LEU A C 1
ATOM 5632 O O . LEU A 1 716 ? -25.321 -5.289 114.072 1.00 74.25 716 LEU A O 1
ATOM 5636 N N . ALA A 1 717 ? -26.333 -4.406 115.879 1.00 78.06 717 ALA A N 1
ATOM 5637 C CA . ALA A 1 717 ? -27.677 -4.454 115.316 1.00 78.06 717 ALA A CA 1
ATOM 5638 C C . ALA A 1 717 ? -27.822 -3.500 114.116 1.00 78.06 717 ALA A C 1
ATOM 5640 O O . ALA A 1 717 ? -28.414 -3.876 113.106 1.00 78.06 717 ALA A O 1
ATOM 5641 N N . GLU A 1 718 ? -27.230 -2.302 114.179 1.00 77.19 718 GLU A N 1
ATOM 5642 C CA . GLU A 1 718 ? -27.180 -1.364 113.049 1.00 77.19 718 GLU A CA 1
ATOM 5643 C C . GLU A 1 718 ? -26.389 -1.936 111.863 1.00 77.19 718 GLU A C 1
ATOM 5645 O O . GLU A 1 718 ? -26.832 -1.839 110.715 1.00 77.19 718 GLU A O 1
ATOM 5650 N N . LYS A 1 719 ? -25.260 -2.606 112.124 1.00 68.81 719 LYS A N 1
ATOM 5651 C CA . LYS A 1 719 ? -24.484 -3.308 111.092 1.00 68.81 719 LYS A CA 1
ATOM 5652 C C . LYS A 1 719 ? -25.285 -4.446 110.446 1.00 68.81 719 LYS A C 1
ATOM 5654 O O . LYS A 1 719 ? -25.316 -4.544 109.220 1.00 68.81 719 LYS A O 1
ATOM 5659 N N . GLU A 1 720 ? -25.935 -5.301 111.236 1.00 72.06 720 GLU A N 1
ATOM 5660 C CA . GLU A 1 720 ? -26.748 -6.408 110.711 1.00 72.06 720 GLU A CA 1
ATOM 5661 C C . GLU A 1 720 ? -27.964 -5.906 109.920 1.00 72.06 720 GLU A C 1
ATOM 5663 O O . GLU A 1 720 ? -28.277 -6.463 108.866 1.00 72.06 720 GLU A O 1
ATOM 5668 N N . ALA A 1 721 ? -28.603 -4.819 110.363 1.00 74.50 721 ALA A N 1
ATOM 5669 C CA . ALA A 1 721 ? -29.690 -4.176 109.630 1.00 74.50 721 ALA A CA 1
ATOM 5670 C C . ALA A 1 721 ? -29.220 -3.627 108.269 1.00 74.50 721 ALA A C 1
ATOM 5672 O O . ALA A 1 721 ? -29.903 -3.806 107.257 1.00 74.50 721 ALA A O 1
ATOM 5673 N N . LEU A 1 722 ? -28.024 -3.027 108.210 1.00 67.62 722 LEU A N 1
ATOM 5674 C CA . LEU A 1 722 ? -27.416 -2.569 106.957 1.00 67.62 722 LEU A CA 1
ATOM 5675 C C . LEU A 1 722 ? -27.046 -3.737 106.026 1.00 67.62 722 LEU A C 1
ATOM 5677 O O . LEU A 1 722 ? -27.307 -3.667 104.826 1.00 67.62 722 LEU A O 1
ATOM 5681 N N . GLU A 1 723 ? -26.502 -4.838 106.550 1.00 62.81 723 GLU A N 1
ATOM 5682 C CA . GLU A 1 723 ? -26.179 -6.033 105.754 1.00 62.81 723 GLU A CA 1
ATOM 5683 C C . GLU A 1 723 ? -27.428 -6.767 105.233 1.00 62.81 723 GLU A C 1
ATOM 5685 O O . GLU A 1 723 ? -27.416 -7.315 104.127 1.00 62.81 723 GLU A O 1
ATOM 5690 N N . GLN A 1 724 ? -28.522 -6.782 105.999 1.00 63.53 724 GLN A N 1
ATOM 5691 C CA . GLN A 1 724 ? -29.812 -7.306 105.540 1.00 63.53 724 GLN A CA 1
ATOM 5692 C C . GLN A 1 724 ? -30.431 -6.405 104.465 1.00 63.53 724 GLN A C 1
ATOM 5694 O O . GLN A 1 724 ? -30.918 -6.913 103.455 1.00 63.53 724 GLN A O 1
ATOM 5699 N N . SER A 1 725 ? -30.311 -5.080 104.605 1.00 64.06 725 SER A N 1
ATOM 5700 C CA . SER A 1 725 ? -30.705 -4.135 103.553 1.00 64.06 725 SER A CA 1
ATOM 5701 C C . SER A 1 725 ? -29.880 -4.296 102.266 1.00 64.06 725 SER A C 1
ATOM 5703 O O . SER A 1 725 ? -30.380 -3.966 101.190 1.00 64.06 725 SER A O 1
ATOM 5705 N N . LEU A 1 726 ? -28.641 -4.795 102.351 1.00 57.91 726 LEU A N 1
ATOM 5706 C CA . LEU A 1 726 ? -27.762 -5.028 101.200 1.00 57.91 726 LEU A CA 1
ATOM 5707 C C . LEU A 1 726 ? -28.132 -6.309 100.436 1.00 57.91 726 LEU A C 1
ATOM 5709 O O . LEU A 1 726 ? -28.129 -6.323 99.207 1.00 57.91 726 LEU A O 1
ATOM 5713 N N . ARG A 1 727 ? -28.517 -7.371 101.157 1.00 55.38 727 ARG A N 1
ATOM 5714 C CA . ARG A 1 727 ? -28.987 -8.639 100.568 1.00 55.38 727 ARG A CA 1
ATOM 5715 C C . ARG A 1 727 ? -30.298 -8.505 99.788 1.00 55.38 727 ARG A C 1
ATOM 5717 O O . ARG A 1 727 ? -30.537 -9.305 98.896 1.00 55.38 727 ARG A O 1
ATOM 5724 N N . GLY A 1 728 ? -31.107 -7.487 100.082 1.00 57.41 728 GLY A N 1
ATOM 5725 C CA . GLY A 1 728 ? -32.343 -7.194 99.348 1.00 57.41 728 GLY A CA 1
ATOM 5726 C C . GLY A 1 728 ? -32.174 -6.377 98.058 1.00 57.41 728 GLY A C 1
ATOM 5727 O O . GLY A 1 728 ? -33.166 -6.166 97.373 1.00 57.41 728 GLY A O 1
ATOM 5728 N N . ARG A 1 729 ? -30.967 -5.881 97.726 1.00 53.69 729 ARG A N 1
ATOM 5729 C CA . ARG A 1 729 ? -30.739 -4.957 96.586 1.00 53.69 729 ARG A CA 1
ATOM 5730 C C . ARG A 1 729 ? -29.691 -5.433 95.569 1.00 53.69 729 ARG A C 1
ATOM 5732 O O . ARG A 1 729 ? -29.261 -4.640 94.738 1.00 53.69 729 ARG A O 1
ATOM 5739 N N . VAL A 1 730 ? -29.258 -6.694 95.625 1.00 52.34 730 VAL A N 1
ATOM 5740 C CA . VAL A 1 730 ? -28.262 -7.261 94.695 1.00 52.34 730 VAL A CA 1
ATOM 5741 C C . VAL A 1 730 ? -28.855 -8.484 93.995 1.00 52.34 730 VAL A C 1
ATOM 5743 O O . VAL A 1 730 ? -29.211 -9.456 94.654 1.00 52.34 730 VAL A O 1
ATOM 5746 N N . VAL A 1 731 ? -28.951 -8.424 92.664 1.00 53.16 731 VAL A N 1
ATOM 5747 C CA . VAL A 1 731 ? -29.422 -9.515 91.791 1.00 53.16 731 VAL A CA 1
ATOM 5748 C C . VAL A 1 731 ? -28.325 -10.582 91.631 1.00 53.16 731 VAL A C 1
ATOM 5750 O O . VAL A 1 731 ? -27.133 -10.259 91.669 1.00 53.16 731 VAL A O 1
ATOM 5753 N N . SER A 1 732 ? -28.717 -11.855 91.484 1.00 54.78 732 SER A N 1
ATOM 5754 C CA . SER A 1 732 ? -27.800 -12.993 91.319 1.00 54.78 732 SER A CA 1
ATOM 5755 C C . SER A 1 732 ? -26.859 -12.796 90.125 1.00 54.78 732 SER A C 1
ATOM 5757 O O . SER A 1 732 ? -27.244 -12.305 89.065 1.00 54.78 732 SER A O 1
ATOM 5759 N N . ARG A 1 733 ? -25.597 -13.201 90.296 1.00 52.34 733 ARG A N 1
ATOM 5760 C CA . ARG A 1 733 ? -24.538 -13.043 89.291 1.00 52.34 733 ARG A CA 1
ATOM 5761 C C . ARG A 1 733 ? -24.841 -13.790 87.988 1.00 52.34 733 ARG A C 1
ATOM 5763 O O . ARG A 1 733 ? -24.434 -13.318 86.934 1.00 52.34 733 ARG A O 1
ATOM 5770 N N . GLU A 1 734 ? -25.559 -14.907 88.059 1.00 55.69 734 GLU A N 1
ATOM 5771 C CA . GLU A 1 734 ? -25.954 -15.697 86.885 1.00 55.69 734 GLU A CA 1
ATOM 5772 C C . GLU A 1 734 ? -26.978 -14.949 86.017 1.00 55.69 734 GLU A C 1
ATOM 5774 O O . GLU A 1 734 ? -26.827 -14.915 84.798 1.00 55.69 734 GLU A O 1
ATOM 5779 N N . ASP A 1 735 ? -27.925 -14.236 86.632 1.00 54.72 735 ASP A N 1
ATOM 5780 C CA . ASP A 1 735 ? -28.944 -13.458 85.913 1.00 54.72 735 ASP A CA 1
ATOM 5781 C C . ASP A 1 735 ? -28.347 -12.185 85.293 1.00 54.72 735 ASP A C 1
ATOM 5783 O O . ASP A 1 735 ? -28.657 -11.822 84.158 1.00 54.72 735 ASP A O 1
ATOM 5787 N N . HIS A 1 736 ? -27.401 -11.539 85.986 1.00 59.69 736 HIS A N 1
ATOM 5788 C CA . HIS A 1 736 ? -26.649 -10.415 85.421 1.00 59.69 736 HIS A CA 1
ATOM 5789 C C . HIS A 1 736 ? -25.692 -10.865 84.298 1.00 59.69 736 HIS A C 1
ATOM 5791 O O . HIS A 1 736 ? -25.440 -10.105 83.363 1.00 59.69 736 HIS A O 1
ATOM 5797 N N . GLU A 1 737 ? -25.122 -12.072 84.365 1.00 57.00 737 GLU A N 1
ATOM 5798 C CA . GLU A 1 737 ? -24.277 -12.617 83.294 1.00 57.00 737 GLU A CA 1
ATOM 5799 C C . GLU A 1 737 ? -25.111 -13.054 82.075 1.00 57.00 737 GLU A C 1
ATOM 5801 O O . GLU A 1 737 ? -24.697 -12.766 80.951 1.00 57.00 737 GLU A O 1
ATOM 5806 N N . GLY A 1 738 ? -26.305 -13.626 82.274 1.00 65.94 738 GLY A N 1
ATOM 5807 C CA . GLY A 1 738 ? -27.256 -13.956 81.204 1.00 65.94 738 GLY A CA 1
ATOM 5808 C C . GLY A 1 738 ? -27.784 -12.720 80.473 1.00 65.94 738 GLY A C 1
ATOM 5809 O O . GLY A 1 738 ? -27.663 -12.616 79.253 1.00 65.94 738 GLY A O 1
ATOM 5810 N N . MET A 1 739 ? -28.244 -11.712 81.216 1.00 61.00 739 MET A N 1
ATOM 5811 C CA . MET A 1 739 ? -28.755 -10.467 80.631 1.00 61.00 739 MET A CA 1
ATOM 5812 C C . MET A 1 739 ? -27.643 -9.642 79.964 1.00 61.00 739 MET A C 1
ATOM 5814 O O . MET A 1 739 ? -27.858 -8.997 78.939 1.00 61.00 739 MET A O 1
ATOM 5818 N N . ARG A 1 740 ? -26.407 -9.716 80.482 1.00 64.38 740 ARG A N 1
ATOM 5819 C CA . ARG A 1 740 ? -25.226 -9.142 79.821 1.00 64.38 740 ARG A CA 1
ATOM 5820 C C . ARG A 1 740 ? -24.885 -9.880 78.528 1.00 64.38 740 ARG A C 1
ATOM 5822 O O . ARG A 1 740 ? -24.483 -9.212 77.583 1.00 64.38 740 ARG A O 1
ATOM 5829 N N . ALA A 1 741 ? -25.038 -11.203 78.475 1.00 69.75 741 ALA A N 1
ATOM 5830 C CA . ALA A 1 741 ? -24.801 -11.987 77.265 1.00 69.75 741 ALA A CA 1
ATOM 5831 C C . ALA A 1 741 ? -25.808 -11.631 76.157 1.00 69.75 741 ALA A C 1
ATOM 5833 O O . ALA A 1 741 ? -25.401 -11.376 75.023 1.00 69.75 741 ALA A O 1
ATOM 5834 N N . GLU A 1 742 ? -27.091 -11.509 76.498 1.00 73.12 742 GLU A N 1
ATOM 5835 C CA . GLU A 1 742 ? -28.151 -11.101 75.565 1.00 73.12 742 GLU A CA 1
ATOM 5836 C C . GLU A 1 742 ? -27.980 -9.654 75.087 1.00 73.12 742 GLU A C 1
ATOM 5838 O O . GLU A 1 742 ? -28.027 -9.394 73.884 1.00 73.12 742 GLU A O 1
ATOM 5843 N N . LEU A 1 743 ? -27.651 -8.718 75.987 1.00 70.88 743 LEU A N 1
ATOM 5844 C CA . LEU A 1 743 ? -27.301 -7.346 75.604 1.00 70.88 743 LEU A CA 1
ATOM 5845 C C . LEU A 1 743 ? -26.060 -7.299 74.712 1.00 70.88 743 LEU A C 1
ATOM 5847 O O . LEU A 1 743 ? -26.036 -6.531 73.757 1.00 70.88 743 LEU A O 1
ATOM 5851 N N . THR A 1 744 ? -25.034 -8.117 74.970 1.00 67.19 744 THR A N 1
ATOM 5852 C CA . THR A 1 744 ? -23.871 -8.184 74.073 1.00 67.19 744 THR A CA 1
ATOM 5853 C C . THR A 1 744 ? -24.219 -8.780 72.715 1.00 67.19 744 THR A C 1
ATOM 5855 O O . THR A 1 744 ? -23.695 -8.297 71.718 1.00 67.19 744 THR A O 1
ATOM 5858 N N . ALA A 1 745 ? -25.129 -9.754 72.645 1.00 75.44 745 ALA A N 1
ATOM 5859 C CA . ALA A 1 745 ? -25.588 -10.319 71.379 1.00 75.44 745 ALA A CA 1
ATOM 5860 C C . ALA A 1 745 ? -26.384 -9.291 70.557 1.00 75.44 745 ALA A C 1
ATOM 5862 O O . ALA A 1 745 ? -26.076 -9.086 69.385 1.00 75.44 745 ALA A O 1
ATOM 5863 N N . ALA A 1 746 ? -27.317 -8.566 71.182 1.00 72.00 746 ALA A N 1
ATOM 5864 C CA . ALA A 1 746 ? -28.086 -7.505 70.526 1.00 72.00 746 ALA A CA 1
ATOM 5865 C C . ALA A 1 746 ? -27.208 -6.309 70.097 1.00 72.00 746 ALA A C 1
ATOM 5867 O O . ALA A 1 746 ? -27.456 -5.663 69.075 1.00 72.00 746 ALA A O 1
ATOM 5868 N N . LEU A 1 747 ? -26.147 -6.016 70.855 1.00 76.62 747 LEU A N 1
ATOM 5869 C CA . LEU A 1 747 ? -25.192 -4.953 70.536 1.00 76.62 747 LEU A CA 1
ATOM 5870 C C . LEU A 1 747 ? -24.252 -5.367 69.393 1.00 76.62 747 LEU A C 1
ATOM 5872 O O . LEU A 1 747 ? -23.942 -4.537 68.543 1.00 76.62 747 LEU A O 1
ATOM 5876 N N . GLU A 1 748 ? -23.852 -6.639 69.310 1.00 75.00 748 GLU A N 1
ATOM 5877 C CA . GLU A 1 748 ? -23.148 -7.180 68.138 1.00 75.00 748 GLU A CA 1
ATOM 5878 C C . GLU A 1 748 ? -24.053 -7.243 66.897 1.00 75.00 748 GLU A C 1
ATOM 5880 O O . GLU A 1 748 ? -23.608 -6.915 65.800 1.00 75.00 748 GLU A O 1
ATOM 5885 N N . GLU A 1 749 ? -25.342 -7.554 67.049 1.00 77.38 749 GLU A N 1
ATOM 5886 C CA . GLU A 1 749 ? -26.309 -7.493 65.947 1.00 77.38 749 GLU A CA 1
ATOM 5887 C C . GLU A 1 749 ? -26.493 -6.057 65.432 1.00 77.38 749 GLU A C 1
ATOM 5889 O O . GLU A 1 749 ? -26.410 -5.809 64.228 1.00 77.38 749 GLU A O 1
ATOM 5894 N N . SER A 1 750 ? -26.617 -5.085 66.339 1.00 69.94 750 SER A N 1
ATOM 5895 C CA . SER A 1 750 ? -26.675 -3.663 65.983 1.00 69.94 750 SER A CA 1
ATOM 5896 C C . SER A 1 750 ? -25.366 -3.165 65.357 1.00 69.94 750 SER A C 1
ATOM 5898 O O . SER A 1 750 ? -25.398 -2.389 64.404 1.00 69.94 750 SER A O 1
ATOM 5900 N N . LYS A 1 751 ? -24.199 -3.632 65.823 1.00 75.12 751 LYS A N 1
ATOM 5901 C CA . LYS A 1 751 ? -22.900 -3.333 65.190 1.00 75.12 751 LYS A CA 1
ATOM 5902 C C . LYS A 1 751 ? -22.790 -3.921 63.791 1.00 75.12 751 LYS A C 1
ATOM 5904 O O . LYS A 1 751 ? -22.247 -3.264 62.909 1.00 75.12 751 LYS A O 1
ATOM 5909 N N . ASN A 1 752 ? -23.315 -5.123 63.567 1.00 77.06 752 ASN A N 1
ATOM 5910 C CA . ASN A 1 752 ? -23.352 -5.725 62.239 1.00 77.06 752 ASN A CA 1
ATOM 5911 C C . ASN A 1 752 ? -24.258 -4.919 61.303 1.00 77.06 752 ASN A C 1
ATOM 5913 O O . ASN A 1 752 ? -23.862 -4.642 60.173 1.00 77.06 752 ASN A O 1
ATOM 5917 N N . GLN A 1 753 ? -25.416 -4.457 61.782 1.00 75.12 753 GLN A N 1
ATOM 5918 C CA . GLN A 1 753 ? -26.283 -3.555 61.019 1.00 75.12 753 GLN A CA 1
ATOM 5919 C C . GLN A 1 753 ? -25.581 -2.224 60.700 1.00 75.12 753 GLN A C 1
ATOM 5921 O O . GLN A 1 753 ? -25.592 -1.790 59.549 1.00 75.12 753 GLN A O 1
ATOM 5926 N N . ILE A 1 754 ? -24.882 -1.617 61.665 1.00 73.38 754 ILE A N 1
ATOM 5927 C CA . ILE A 1 754 ? -24.076 -0.406 61.431 1.00 73.38 754 ILE A CA 1
ATOM 5928 C C . ILE A 1 754 ? -22.967 -0.677 60.406 1.00 73.38 754 ILE A C 1
ATOM 5930 O O . ILE A 1 754 ? -22.848 0.079 59.451 1.00 73.38 754 ILE A O 1
ATOM 5934 N N . SER A 1 755 ? -22.243 -1.794 60.508 1.00 77.31 755 SER A N 1
ATOM 5935 C CA . SER A 1 755 ? -21.213 -2.180 59.533 1.00 77.31 755 SER A CA 1
ATOM 5936 C C . SER A 1 755 ? -21.783 -2.380 58.124 1.00 77.31 755 SER A C 1
ATOM 5938 O O . SER A 1 755 ? -21.140 -2.020 57.140 1.00 77.31 755 SER A O 1
ATOM 5940 N N . THR A 1 756 ? -22.997 -2.927 57.991 1.00 77.94 756 THR A N 1
ATOM 5941 C CA . THR A 1 756 ? -23.657 -3.027 56.678 1.00 77.94 756 THR A CA 1
ATOM 5942 C C . THR A 1 756 ? -24.060 -1.662 56.127 1.00 77.94 756 THR A C 1
ATOM 5944 O O . THR A 1 756 ? -23.934 -1.429 54.927 1.00 77.94 756 THR A O 1
ATOM 5947 N N . LEU A 1 757 ? -24.496 -0.736 56.984 1.00 76.12 757 LEU A N 1
ATOM 5948 C CA . LEU A 1 757 ? -24.820 0.631 56.581 1.00 76.12 757 LEU A CA 1
ATOM 5949 C C . LEU A 1 757 ? -23.567 1.440 56.226 1.00 76.12 757 LEU A C 1
ATOM 5951 O O . LEU A 1 757 ? -23.617 2.211 55.274 1.00 76.12 757 LEU A O 1
ATOM 5955 N N . GLU A 1 758 ? -22.451 1.232 56.925 1.00 74.44 758 GLU A N 1
ATOM 5956 C CA . GLU A 1 758 ? -21.147 1.827 56.605 1.00 74.44 758 GLU A CA 1
ATOM 5957 C C . GLU A 1 758 ? -20.644 1.341 55.245 1.00 74.44 758 GLU A C 1
ATOM 5959 O O . GLU A 1 758 ? -20.338 2.168 54.396 1.00 74.44 758 GLU A O 1
ATOM 5964 N N . LYS A 1 759 ? -20.698 0.031 54.969 1.00 80.88 759 LYS A N 1
ATOM 5965 C CA . LYS A 1 759 ? -20.359 -0.524 53.645 1.00 80.88 759 LYS A CA 1
ATOM 5966 C C . LYS A 1 759 ? -21.256 0.013 52.529 1.00 80.88 759 LYS A C 1
ATOM 5968 O O . LYS A 1 759 ? -20.785 0.292 51.432 1.00 80.88 759 LYS A O 1
ATOM 5973 N N . ASN A 1 760 ? -22.550 0.188 52.800 1.00 75.19 760 ASN A N 1
ATOM 5974 C CA . ASN A 1 760 ? -23.469 0.813 51.846 1.00 75.19 760 ASN A CA 1
ATOM 5975 C C . ASN A 1 760 ? -23.176 2.315 51.663 1.00 75.19 760 ASN A C 1
ATOM 5977 O O . ASN A 1 760 ? -23.431 2.864 50.592 1.00 75.19 760 ASN A O 1
ATOM 5981 N N . GLY A 1 761 ? -22.662 2.986 52.697 1.00 75.94 761 GLY A N 1
ATOM 5982 C CA . GLY A 1 761 ? -22.167 4.360 52.631 1.00 75.94 761 GLY A CA 1
ATOM 5983 C C . GLY A 1 761 ? -20.906 4.475 51.777 1.00 75.94 761 GLY A C 1
ATOM 5984 O O . GLY A 1 761 ? -20.870 5.317 50.887 1.00 75.94 761 GLY A O 1
ATOM 5985 N N . GLU A 1 762 ? -19.936 3.584 51.984 1.00 79.06 762 GLU A N 1
ATOM 5986 C CA . GLU A 1 762 ? -18.705 3.480 51.189 1.00 79.06 762 GLU A CA 1
ATOM 5987 C C . GLU A 1 762 ? -19.022 3.209 49.712 1.00 79.06 762 GLU A C 1
ATOM 5989 O O . GLU A 1 762 ? -18.528 3.922 48.844 1.00 79.06 762 GLU A O 1
ATOM 5994 N N . ALA A 1 763 ? -19.939 2.281 49.413 1.00 78.38 763 ALA A N 1
ATOM 5995 C CA . ALA A 1 763 ? -20.376 2.011 48.041 1.00 78.38 763 ALA A CA 1
ATOM 5996 C C . ALA A 1 763 ? -21.012 3.243 47.366 1.00 78.38 763 ALA A C 1
ATOM 5998 O O . ALA A 1 763 ? -20.750 3.529 46.200 1.00 78.38 763 ALA A O 1
ATOM 5999 N N . ARG A 1 764 ? -21.816 4.023 48.103 1.00 73.50 764 ARG A N 1
ATOM 6000 C CA . ARG A 1 764 ? -22.383 5.286 47.596 1.00 73.50 764 ARG A CA 1
ATOM 6001 C C . ARG A 1 764 ? -21.325 6.373 47.414 1.00 73.50 764 ARG A C 1
ATOM 6003 O O . ARG A 1 764 ? -21.471 7.226 46.540 1.00 73.50 764 ARG A O 1
ATOM 6010 N N . GLU A 1 765 ? -20.286 6.381 48.241 1.00 74.06 765 GLU A N 1
ATOM 6011 C CA . GLU A 1 765 ? -19.169 7.317 48.123 1.00 74.06 765 GLU A CA 1
ATOM 6012 C C . GLU A 1 765 ? -18.278 6.971 46.920 1.00 74.06 765 GLU A C 1
ATOM 6014 O O . GLU A 1 765 ? -17.869 7.874 46.190 1.00 74.06 765 GLU A O 1
ATOM 6019 N N . GLU A 1 766 ? -18.082 5.681 46.636 1.00 80.31 766 GLU A N 1
ATOM 6020 C CA . GLU A 1 766 ? -17.449 5.183 45.410 1.00 80.31 766 GLU A CA 1
ATOM 6021 C C . GLU A 1 766 ? -18.269 5.532 44.157 1.00 80.31 766 GLU A C 1
ATOM 6023 O O . GLU A 1 766 ? -17.712 6.032 43.179 1.00 80.31 766 GLU A O 1
ATOM 6028 N N . GLU A 1 767 ? -19.597 5.367 44.186 1.00 78.75 767 GLU A N 1
ATOM 6029 C CA . GLU A 1 767 ? -20.479 5.818 43.098 1.00 78.75 767 GLU A CA 1
ATOM 6030 C C . GLU A 1 767 ? -20.387 7.337 42.884 1.00 78.75 767 GLU A C 1
ATOM 6032 O O . GLU A 1 767 ? -20.280 7.806 41.749 1.00 78.75 767 GLU A O 1
ATOM 6037 N N . LEU A 1 768 ? -20.365 8.127 43.963 1.00 80.88 768 LEU A N 1
ATOM 6038 C CA . LEU A 1 768 ? -20.196 9.578 43.881 1.00 80.88 768 LEU A CA 1
ATOM 6039 C C . LEU A 1 768 ? -18.823 9.964 43.313 1.00 80.88 768 LEU A C 1
ATOM 6041 O O . LEU A 1 768 ? -18.715 10.948 42.578 1.00 80.88 768 LEU A O 1
ATOM 6045 N N . GLN A 1 769 ? -17.777 9.214 43.654 1.00 82.94 769 GLN A N 1
ATOM 6046 C CA . GLN A 1 769 ? -16.435 9.421 43.129 1.00 82.94 769 GLN A CA 1
ATOM 6047 C C . GLN A 1 769 ? -16.373 9.103 41.632 1.00 82.94 769 GLN A C 1
ATOM 6049 O O . GLN A 1 769 ? -15.851 9.913 40.866 1.00 82.94 769 GLN A O 1
ATOM 6054 N N . LYS A 1 770 ? -17.018 8.017 41.198 1.00 83.56 770 LYS A N 1
ATOM 6055 C CA . LYS A 1 770 ? -17.154 7.675 39.780 1.00 83.56 770 LYS A CA 1
ATOM 6056 C C . LYS A 1 770 ? -17.894 8.763 38.996 1.00 83.56 770 LYS A C 1
ATOM 6058 O O . LYS A 1 770 ? -17.425 9.187 37.947 1.00 83.56 770 LYS A O 1
ATOM 6063 N N . VAL A 1 771 ? -18.986 9.307 39.539 1.00 81.88 771 VAL A N 1
ATOM 6064 C CA . VAL A 1 771 ? -19.715 10.428 38.913 1.00 81.88 771 VAL A CA 1
ATOM 6065 C C . VAL A 1 771 ? -18.859 11.701 38.841 1.00 81.88 771 VAL A C 1
ATOM 6067 O O . VAL A 1 771 ? -18.936 12.451 37.867 1.00 81.88 771 VAL A O 1
ATOM 6070 N N . LYS A 1 772 ? -18.017 11.973 39.847 1.00 79.81 772 LYS A N 1
ATOM 6071 C CA . LYS A 1 772 ? -17.073 13.105 39.802 1.00 79.81 772 LYS A CA 1
ATOM 6072 C C . LYS A 1 772 ? -16.002 12.912 38.733 1.00 79.81 772 LYS A C 1
ATOM 6074 O O . LYS A 1 772 ? -15.647 13.882 38.069 1.00 79.81 772 LYS A O 1
ATOM 6079 N N . GLU A 1 773 ? -15.505 11.692 38.568 1.00 83.31 773 GLU A N 1
ATOM 6080 C CA . GLU A 1 773 ? -14.543 11.335 37.525 1.00 83.31 773 GLU A CA 1
ATOM 6081 C C . GLU A 1 773 ? -15.175 11.447 36.134 1.00 83.31 773 GLU A C 1
ATOM 6083 O O . GLU A 1 773 ? -14.613 12.113 35.269 1.00 83.31 773 GLU A O 1
ATOM 6088 N N . GLU A 1 774 ? -16.393 10.937 35.942 1.00 82.56 774 GLU A N 1
ATOM 6089 C CA . GLU A 1 774 ? -17.172 11.116 34.709 1.00 82.56 774 GLU A CA 1
ATOM 6090 C C . GLU A 1 774 ? -17.420 12.604 34.408 1.00 82.56 774 GLU A C 1
ATOM 6092 O O . GLU A 1 774 ? -17.243 13.057 33.277 1.00 82.56 774 GLU A O 1
ATOM 6097 N N . SER A 1 775 ? -17.745 13.411 35.422 1.00 73.56 775 SER A N 1
ATOM 6098 C CA . SER A 1 775 ? -17.894 14.862 35.264 1.00 73.56 775 SER A CA 1
ATOM 6099 C C . SER A 1 775 ? -16.578 15.569 34.926 1.00 73.56 775 SER A C 1
ATOM 6101 O O . SER A 1 775 ? -16.611 16.592 34.239 1.00 73.56 775 SER A O 1
ATOM 6103 N N . ALA A 1 776 ? -15.437 15.082 35.418 1.00 84.00 776 ALA A N 1
ATOM 6104 C CA . ALA A 1 776 ? -14.125 15.625 35.083 1.00 84.00 776 ALA A CA 1
ATOM 6105 C C . ALA A 1 776 ? -13.733 15.267 33.643 1.00 84.00 776 ALA A C 1
ATOM 6107 O O . ALA A 1 776 ? -13.290 16.147 32.908 1.00 84.00 776 ALA A O 1
ATOM 6108 N N . MET A 1 777 ? -13.998 14.029 33.216 1.00 82.00 777 MET A N 1
ATOM 6109 C CA . MET A 1 777 ? -13.802 13.578 31.836 1.00 82.00 777 MET A CA 1
ATOM 6110 C C . MET A 1 777 ? -14.668 14.375 30.859 1.00 82.00 777 MET A C 1
ATOM 6112 O O . MET A 1 777 ? -14.164 14.879 29.863 1.00 82.00 777 MET A O 1
ATOM 6116 N N . LEU A 1 778 ? -15.949 14.587 31.174 1.00 81.19 778 LEU A N 1
ATOM 6117 C CA . LEU A 1 778 ? -16.832 15.429 30.359 1.00 81.19 778 LEU A CA 1
ATOM 6118 C C . LEU A 1 778 ? -16.344 16.879 30.270 1.00 81.19 778 LEU A C 1
ATOM 6120 O O . LEU A 1 778 ? -16.547 17.538 29.252 1.00 81.19 778 LEU A O 1
ATOM 6124 N N . LYS A 1 779 ? -15.702 17.391 31.324 1.00 84.19 779 LYS A N 1
ATOM 6125 C CA . LYS A 1 779 ? -15.110 18.730 31.316 1.00 84.19 779 LYS A CA 1
ATOM 6126 C C . LYS A 1 779 ? -13.857 18.790 30.439 1.00 84.19 779 LYS A C 1
ATOM 6128 O O . LYS A 1 779 ? -13.691 19.761 29.710 1.00 84.19 779 LYS A O 1
ATOM 6133 N N . GLU A 1 780 ? -13.016 17.762 30.479 1.00 83.12 780 GLU A N 1
ATOM 6134 C CA . GLU A 1 780 ? -11.851 17.647 29.599 1.00 83.12 780 GLU A CA 1
ATOM 6135 C C . GLU A 1 780 ? -12.275 17.512 28.129 1.00 83.12 780 GLU A C 1
ATOM 6137 O O . GLU A 1 780 ? -11.736 18.197 27.265 1.00 83.12 780 GLU A O 1
ATOM 6142 N N . GLU A 1 781 ? -13.298 16.705 27.842 1.00 81.06 781 GLU A N 1
ATOM 6143 C CA . GLU A 1 781 ? -13.882 16.602 26.501 1.00 81.06 781 GLU A CA 1
ATOM 6144 C C . GLU A 1 781 ? -14.512 17.925 26.048 1.00 81.06 781 GLU A C 1
ATOM 6146 O O . GLU A 1 781 ? -14.367 18.315 24.892 1.00 81.06 781 GLU A O 1
ATOM 6151 N N . LEU A 1 782 ? -15.140 18.685 26.951 1.00 81.06 782 LEU A N 1
ATOM 6152 C CA . LEU A 1 782 ? -15.630 20.029 26.639 1.00 81.06 782 LEU A CA 1
ATOM 6153 C C . LEU A 1 782 ? -14.485 20.994 26.289 1.00 81.06 782 LEU A C 1
ATOM 6155 O O . LEU A 1 782 ? -14.623 21.776 25.349 1.00 81.06 782 LEU A O 1
ATOM 6159 N N . GLU A 1 783 ? -13.364 20.939 27.010 1.00 81.19 783 GLU A N 1
ATOM 6160 C CA . GLU A 1 783 ? -12.165 21.736 26.710 1.00 81.19 783 GLU A CA 1
ATOM 6161 C C . GLU A 1 783 ? -11.530 21.306 25.375 1.00 81.19 783 GLU A C 1
ATOM 6163 O O . GLU A 1 783 ? -11.178 22.160 24.558 1.00 81.19 783 GLU A O 1
ATOM 6168 N N . LYS A 1 784 ? -11.474 20.002 25.074 1.00 82.12 784 LYS A N 1
ATOM 6169 C CA . LYS A 1 784 ? -11.045 19.490 23.760 1.00 82.12 784 LYS A CA 1
ATOM 6170 C C . LYS A 1 784 ? -11.951 19.997 22.643 1.00 82.12 784 LYS A C 1
ATOM 6172 O O . LYS A 1 784 ? -11.455 20.555 21.671 1.00 82.12 784 LYS A O 1
ATOM 6177 N N . VAL A 1 785 ? -13.271 19.903 22.796 1.00 75.25 785 VAL A N 1
ATOM 6178 C CA . VAL A 1 785 ? -14.225 20.422 21.803 1.00 75.25 785 VAL A CA 1
ATOM 6179 C C . VAL A 1 785 ? -14.089 21.938 21.635 1.00 75.25 785 VAL A C 1
ATOM 6181 O O . VAL A 1 785 ? -14.171 22.427 20.511 1.00 75.25 785 VAL A O 1
ATOM 6184 N N . GLN A 1 786 ? -13.833 22.693 22.708 1.00 71.81 786 GLN A N 1
ATOM 6185 C CA . GLN A 1 786 ? -13.570 24.134 22.620 1.00 71.81 786 GLN A CA 1
ATOM 6186 C C . GLN A 1 786 ? -12.286 24.444 21.845 1.00 71.81 786 GLN A C 1
ATOM 6188 O O . GLN A 1 786 ? -12.317 25.289 20.957 1.00 71.81 786 GLN A O 1
ATOM 6193 N N . THR A 1 787 ? -11.188 23.736 22.110 1.00 73.31 787 THR A N 1
ATOM 6194 C CA . THR A 1 787 ? -9.935 23.934 21.359 1.00 73.31 787 THR A CA 1
ATOM 6195 C C . THR A 1 787 ? -10.057 23.522 19.892 1.00 73.31 787 THR A C 1
ATOM 6197 O O . THR A 1 787 ? -9.522 24.202 19.022 1.00 73.31 787 THR A O 1
ATOM 6200 N N . VAL A 1 788 ? -10.816 22.465 19.585 1.00 71.44 788 VAL A N 1
ATOM 6201 C CA . VAL A 1 788 ? -11.154 22.096 18.200 1.00 71.44 788 VAL A CA 1
ATOM 6202 C C . VAL A 1 788 ? -11.979 23.203 17.543 1.00 71.44 788 VAL A C 1
ATOM 6204 O O . VAL A 1 788 ? -11.690 23.597 16.419 1.00 71.44 788 VAL A O 1
ATOM 6207 N N . PHE A 1 789 ? -12.945 23.786 18.256 1.00 65.94 789 PHE A N 1
ATOM 6208 C CA . PHE A 1 789 ? -13.729 24.909 17.745 1.00 65.94 789 PHE A CA 1
ATOM 6209 C C . PHE A 1 789 ? -12.874 26.163 17.489 1.00 65.94 789 PHE A C 1
ATOM 6211 O O . PHE A 1 789 ? -13.118 26.891 16.532 1.00 65.94 789 PHE A O 1
ATOM 6218 N N . GLU A 1 790 ? -11.855 26.418 18.307 1.00 69.12 790 GLU A N 1
ATOM 6219 C CA . GLU A 1 790 ? -10.910 27.521 18.092 1.00 69.12 790 GLU A CA 1
ATOM 6220 C C . GLU A 1 790 ? -9.932 27.257 16.934 1.00 69.12 790 GLU A C 1
ATOM 6222 O O . GLU A 1 790 ? -9.513 28.203 16.268 1.00 69.12 790 GLU A O 1
ATOM 6227 N N . ASN A 1 791 ? -9.592 25.992 16.666 1.00 68.94 791 ASN A N 1
ATOM 6228 C CA . ASN A 1 791 ? -8.675 25.607 15.589 1.00 68.94 791 ASN A CA 1
ATOM 6229 C C . ASN A 1 791 ? -9.363 25.500 14.218 1.00 68.94 791 ASN A C 1
ATOM 6231 O O . ASN A 1 791 ? -8.774 25.888 13.209 1.00 68.94 791 ASN A O 1
ATOM 6235 N N . ASP A 1 792 ? -10.598 24.999 14.175 1.00 70.69 792 ASP A N 1
ATOM 6236 C CA . ASP A 1 792 ? -11.310 24.720 12.921 1.00 70.69 792 ASP A CA 1
ATOM 6237 C C . ASP A 1 792 ? -12.058 25.941 12.371 1.00 70.69 792 ASP A C 1
ATOM 6239 O O . ASP A 1 792 ? -12.354 26.012 11.175 1.00 70.69 792 ASP A O 1
ATOM 6243 N N . TYR A 1 793 ? -12.367 26.925 13.221 1.00 63.47 793 TYR A N 1
ATOM 6244 C CA . TYR A 1 793 ? -13.137 28.100 12.827 1.00 63.47 793 TYR A CA 1
ATOM 6245 C C . TYR A 1 793 ? -12.293 29.369 12.900 1.00 63.47 793 TYR A C 1
ATOM 6247 O O . TYR A 1 793 ? -11.944 29.874 13.964 1.00 63.47 793 TYR A O 1
ATOM 6255 N N . ILE A 1 794 ? -12.030 29.943 11.729 1.00 67.12 794 ILE A N 1
ATOM 6256 C CA . ILE A 1 794 ? -11.416 31.264 11.605 1.00 67.12 794 ILE A CA 1
ATOM 6257 C C . ILE A 1 794 ? -12.460 32.324 11.970 1.00 67.12 794 ILE A C 1
ATOM 6259 O O . ILE A 1 794 ? -13.641 32.194 11.628 1.00 67.12 794 ILE A O 1
ATOM 6263 N N . SER A 1 795 ? -12.046 33.394 12.649 1.00 68.00 795 SER A N 1
ATOM 6264 C CA . SER A 1 795 ? -12.973 34.460 13.025 1.00 68.00 795 SER A CA 1
ATOM 6265 C C . SER A 1 795 ? -13.669 35.038 11.782 1.00 68.00 795 SER A C 1
ATOM 6267 O O . SER A 1 795 ? -13.077 35.143 10.707 1.00 68.00 795 SER A O 1
ATOM 6269 N N . LEU A 1 796 ? -14.937 35.445 11.904 1.00 69.81 796 LEU A N 1
ATOM 6270 C CA . LEU A 1 796 ? -15.684 36.043 10.784 1.00 69.81 796 LEU A CA 1
ATOM 6271 C C . LEU A 1 796 ? -14.967 37.266 10.186 1.00 69.81 796 LEU A C 1
ATOM 6273 O O . LEU A 1 796 ? -15.094 37.523 8.990 1.00 69.81 796 LEU A O 1
ATOM 6277 N N . SER A 1 797 ? -14.187 37.991 10.993 1.00 72.44 797 SER A N 1
ATOM 6278 C CA . SER A 1 797 ? -13.311 39.064 10.517 1.00 72.44 797 SER A CA 1
ATOM 6279 C C . SER A 1 797 ? -12.195 38.551 9.610 1.00 72.44 797 SER A C 1
ATOM 6281 O O . SER A 1 797 ? -11.951 39.151 8.568 1.00 72.44 797 SER A O 1
ATOM 6283 N N . ASP A 1 798 ? -11.562 37.430 9.948 1.00 74.69 798 ASP A N 1
ATOM 6284 C CA . ASP A 1 798 ? -10.473 36.853 9.154 1.00 74.69 798 ASP A CA 1
ATOM 6285 C C . ASP A 1 798 ? -10.996 36.179 7.881 1.00 74.69 798 ASP A C 1
ATOM 6287 O O . ASP A 1 798 ? -10.405 36.305 6.811 1.00 74.69 798 ASP A O 1
ATOM 6291 N N . HIS A 1 799 ? -12.171 35.546 7.939 1.00 76.19 799 HIS A N 1
ATOM 6292 C CA . HIS A 1 799 ? -12.844 35.078 6.728 1.00 76.19 799 HIS A CA 1
ATOM 6293 C C . HIS A 1 799 ? -13.144 36.254 5.781 1.00 76.19 799 HIS A C 1
ATOM 6295 O O . HIS A 1 799 ? -12.964 36.144 4.566 1.00 76.19 799 HIS A O 1
ATOM 6301 N N . GLN A 1 800 ? -13.602 37.397 6.303 1.00 78.75 800 GLN A N 1
ATOM 6302 C CA . GLN A 1 800 ? -13.882 38.584 5.489 1.00 78.75 800 GLN A CA 1
ATOM 6303 C C . GLN A 1 800 ? -12.615 39.184 4.876 1.00 78.75 800 GLN A C 1
ATOM 6305 O O . GLN A 1 800 ? -12.638 39.550 3.699 1.00 78.75 800 GLN A O 1
ATOM 6310 N N . THR A 1 801 ? -11.505 39.239 5.617 1.00 81.75 801 THR A N 1
ATOM 6311 C CA . THR A 1 801 ? -10.226 39.700 5.060 1.00 81.75 801 THR A CA 1
ATOM 6312 C C . THR A 1 801 ? -9.745 38.762 3.955 1.00 81.75 801 THR A C 1
ATOM 6314 O O . THR A 1 801 ? -9.478 39.244 2.857 1.00 81.75 801 THR A O 1
ATOM 6317 N N . VAL A 1 802 ? -9.762 37.441 4.165 1.00 81.44 802 VAL A N 1
ATOM 6318 C CA . VAL A 1 802 ? -9.383 36.447 3.142 1.00 81.44 802 VAL A CA 1
ATOM 6319 C C . VAL A 1 802 ? -10.298 36.511 1.915 1.00 81.44 802 VAL A C 1
ATOM 6321 O O . VAL A 1 802 ? -9.834 36.443 0.781 1.00 81.44 802 VAL A O 1
ATOM 6324 N N . THR A 1 803 ? -11.602 36.712 2.109 1.00 84.50 803 THR A N 1
ATOM 6325 C CA . THR A 1 803 ? -12.548 36.843 0.989 1.00 84.50 803 THR A CA 1
ATOM 6326 C C . THR A 1 803 ? -12.291 38.125 0.198 1.00 84.50 803 THR A C 1
ATOM 6328 O O . THR A 1 803 ? -12.320 38.113 -1.031 1.00 84.50 803 THR A O 1
ATOM 6331 N N . SER A 1 804 ? -11.998 39.238 0.879 1.00 83.62 804 SER A N 1
ATOM 6332 C CA . SER A 1 804 ? -11.678 40.501 0.207 1.00 83.62 804 SER A CA 1
ATOM 6333 C C . SER A 1 804 ? -10.350 40.455 -0.556 1.00 83.62 804 SER A C 1
ATOM 6335 O O . SER A 1 804 ? -10.272 40.993 -1.660 1.00 83.62 804 SER A O 1
ATOM 6337 N N . THR A 1 805 ? -9.330 39.764 -0.037 1.00 84.44 805 THR A N 1
ATOM 6338 C CA . THR A 1 805 ? -8.049 39.602 -0.739 1.00 84.44 805 THR A CA 1
ATOM 6339 C C . THR A 1 805 ? -8.191 38.690 -1.953 1.00 84.44 805 THR A C 1
ATOM 6341 O O . THR A 1 805 ? -7.703 39.041 -3.025 1.00 84.44 805 THR A O 1
ATOM 6344 N N . LEU A 1 806 ? -8.935 37.584 -1.836 1.00 84.12 806 LEU A N 1
ATOM 6345 C CA . LEU A 1 806 ? -9.284 36.720 -2.970 1.00 84.12 806 LEU A CA 1
ATOM 6346 C C . LEU A 1 806 ? -10.090 37.469 -4.034 1.00 84.12 806 LEU A C 1
ATOM 6348 O O . LEU A 1 806 ? -9.788 37.358 -5.219 1.00 84.12 806 LEU A O 1
ATOM 6352 N N . SER A 1 807 ? -11.068 38.280 -3.625 1.00 84.00 807 SER A N 1
ATOM 6353 C CA . SER A 1 807 ? -11.851 39.100 -4.553 1.00 84.00 807 SER A CA 1
ATOM 6354 C C . SER A 1 807 ? -10.995 40.151 -5.268 1.00 84.00 807 SER A C 1
ATOM 6356 O O . SER A 1 807 ? -11.233 40.421 -6.443 1.00 84.00 807 SER A O 1
ATOM 6358 N N . SER A 1 808 ? -9.998 40.730 -4.593 1.00 88.81 808 SER A N 1
ATOM 6359 C CA . SER A 1 808 ? -9.042 41.657 -5.213 1.00 88.81 808 SER A CA 1
ATOM 6360 C C . SER A 1 808 ? -8.113 40.936 -6.192 1.00 88.81 808 SER A C 1
ATOM 6362 O O . SER A 1 808 ? -7.913 41.404 -7.310 1.00 88.81 808 SER A O 1
ATOM 6364 N N . ALA A 1 809 ? -7.592 39.766 -5.814 1.00 82.62 809 ALA A N 1
ATOM 6365 C CA . ALA A 1 809 ? -6.734 38.955 -6.675 1.00 82.62 809 ALA A CA 1
ATOM 6366 C C . ALA A 1 809 ? -7.476 38.458 -7.927 1.00 82.62 809 ALA A C 1
ATOM 6368 O O . ALA A 1 809 ? -6.893 38.406 -9.011 1.00 82.62 809 ALA A O 1
ATOM 6369 N N . LEU A 1 810 ? -8.769 38.140 -7.798 1.00 86.19 810 LEU A N 1
ATOM 6370 C CA . LEU A 1 810 ? -9.622 37.779 -8.926 1.00 86.19 810 LEU A CA 1
ATOM 6371 C C . LEU A 1 810 ? -9.809 38.962 -9.886 1.00 86.19 810 LEU A C 1
ATOM 6373 O O . LEU A 1 810 ? -9.638 38.793 -11.090 1.00 86.19 810 LEU A O 1
ATOM 6377 N N . ALA A 1 811 ? -10.075 40.165 -9.365 1.00 88.12 811 ALA A N 1
ATOM 6378 C CA . ALA A 1 811 ? -10.200 41.370 -10.186 1.00 88.12 811 ALA A CA 1
ATOM 6379 C C . ALA A 1 811 ? -8.899 41.690 -10.948 1.00 88.12 811 ALA A C 1
ATOM 6381 O O . ALA A 1 811 ? -8.935 41.998 -12.140 1.00 88.12 811 ALA A O 1
ATOM 6382 N N . GLU A 1 812 ? -7.740 41.543 -10.300 1.00 87.31 812 GLU A N 1
ATOM 6383 C CA . GLU A 1 812 ? -6.440 41.701 -10.961 1.00 87.31 812 GLU A CA 1
ATOM 6384 C C . GLU A 1 812 ? -6.189 40.630 -12.031 1.00 87.31 812 GLU A C 1
ATOM 6386 O O . GLU A 1 812 ? -5.626 40.923 -13.087 1.00 87.31 812 GLU A O 1
ATOM 6391 N N . ALA A 1 813 ? -6.586 39.380 -11.780 1.00 78.00 813 ALA A N 1
ATOM 6392 C CA . ALA A 1 813 ? -6.462 38.308 -12.762 1.00 78.00 813 ALA A CA 1
ATOM 6393 C C . ALA A 1 813 ? -7.341 38.577 -13.996 1.00 78.00 813 ALA A C 1
ATOM 6395 O O . ALA A 1 813 ? -6.871 38.426 -15.125 1.00 78.00 813 ALA A O 1
ATOM 6396 N N . GLU A 1 814 ? -8.575 39.048 -13.800 1.00 87.06 814 GLU A N 1
ATOM 6397 C CA . GLU A 1 814 ? -9.467 39.459 -14.889 1.00 87.06 814 GLU A CA 1
ATOM 6398 C C . GLU A 1 814 ? -8.894 40.626 -15.707 1.00 87.06 814 GLU A C 1
ATOM 6400 O O . GLU A 1 814 ? -9.004 40.641 -16.937 1.00 87.06 814 GLU A O 1
ATOM 6405 N N . GLU A 1 815 ? -8.249 41.597 -15.057 1.00 91.00 815 GLU A N 1
ATOM 6406 C CA . GLU A 1 815 ? -7.603 42.721 -15.738 1.00 91.00 815 GLU A CA 1
ATOM 6407 C C . GLU A 1 815 ? -6.386 42.266 -16.559 1.00 91.00 815 GLU A C 1
ATOM 6409 O O . GLU A 1 815 ? -6.259 42.631 -17.731 1.00 91.00 815 GLU A O 1
ATOM 6414 N N . ARG A 1 816 ? -5.558 41.359 -16.020 1.00 87.56 816 ARG A N 1
ATOM 6415 C CA . ARG A 1 816 ? -4.441 40.745 -16.764 1.00 87.56 816 ARG A CA 1
ATOM 6416 C C . ARG A 1 816 ? -4.919 39.954 -17.981 1.00 87.56 816 ARG A C 1
ATOM 6418 O O . ARG A 1 816 ? -4.264 39.992 -19.023 1.00 87.56 816 ARG A O 1
ATOM 6425 N N . VAL A 1 817 ? -6.059 39.265 -17.882 1.00 87.88 817 VAL A N 1
ATOM 6426 C CA . VAL A 1 817 ? -6.670 38.566 -19.025 1.00 87.88 817 VAL A CA 1
ATOM 6427 C C . VAL A 1 817 ? -7.138 39.566 -20.085 1.00 87.88 817 VAL A C 1
ATOM 6429 O O . VAL A 1 817 ? -6.864 39.363 -21.268 1.00 87.88 817 VAL A O 1
ATOM 6432 N N . LYS A 1 818 ? -7.768 40.682 -19.694 1.00 89.50 818 LYS A N 1
ATOM 6433 C CA . LYS A 1 818 ? -8.158 41.749 -20.637 1.00 89.50 818 LYS A CA 1
ATOM 6434 C C . LYS A 1 818 ? -6.950 42.372 -21.338 1.00 89.50 818 LYS A C 1
ATOM 6436 O O . LYS A 1 818 ? -6.998 42.586 -22.549 1.00 89.50 818 LYS A O 1
ATOM 6441 N N . GLU A 1 819 ? -5.857 42.611 -20.619 1.00 90.31 819 GLU A N 1
ATOM 6442 C CA . GLU A 1 819 ? -4.606 43.082 -21.223 1.00 90.31 819 GLU A CA 1
ATOM 6443 C C . GLU A 1 819 ? -3.970 42.051 -22.164 1.00 90.31 819 GLU A C 1
ATOM 6445 O O . GLU A 1 819 ? -3.412 42.408 -23.200 1.00 90.31 819 GLU A O 1
ATOM 6450 N N . ALA A 1 820 ? -4.021 40.762 -21.826 1.00 82.81 820 ALA A N 1
ATOM 6451 C CA . ALA A 1 820 ? -3.514 39.713 -22.703 1.00 82.81 820 ALA A CA 1
ATOM 6452 C C . ALA A 1 820 ? -4.332 39.630 -24.003 1.00 82.81 820 ALA A C 1
ATOM 6454 O O . ALA A 1 820 ? -3.753 39.514 -25.084 1.00 82.81 820 ALA A O 1
ATOM 6455 N N . LEU A 1 821 ? -5.659 39.766 -23.912 1.00 88.69 821 LEU A N 1
ATOM 6456 C CA . LEU A 1 821 ? -6.547 39.808 -25.074 1.00 88.69 821 LEU A CA 1
ATOM 6457 C C . LEU A 1 821 ? -6.282 41.030 -25.961 1.00 88.69 821 LEU A C 1
ATOM 6459 O O . LEU A 1 821 ? -6.235 40.882 -27.181 1.00 88.69 821 LEU A O 1
ATOM 6463 N N . SER A 1 822 ? -6.041 42.214 -25.387 1.00 89.62 822 SER A N 1
ATOM 6464 C CA . SER A 1 822 ? -5.715 43.407 -26.182 1.00 89.62 822 SER A CA 1
ATOM 6465 C C . SER A 1 822 ? -4.350 43.293 -26.874 1.00 89.62 822 SER A C 1
ATOM 6467 O O . SER A 1 822 ? -4.218 43.670 -28.040 1.00 89.62 822 SER A O 1
ATOM 6469 N N . ARG A 1 823 ? -3.346 42.694 -26.215 1.00 88.00 823 ARG A N 1
ATOM 6470 C CA . ARG A 1 823 ? -2.051 42.371 -26.847 1.00 88.00 823 ARG A CA 1
ATOM 6471 C C . ARG A 1 823 ? -2.207 41.354 -27.977 1.00 88.00 823 ARG A C 1
ATOM 6473 O O . ARG A 1 823 ? -1.564 41.507 -29.012 1.00 88.00 823 ARG A O 1
ATOM 6480 N N . HIS A 1 824 ? -3.063 40.347 -27.803 1.00 85.50 824 HIS A N 1
ATOM 6481 C CA . HIS A 1 824 ? -3.334 39.359 -28.846 1.00 85.50 824 HIS A CA 1
ATOM 6482 C C . HIS A 1 824 ? -4.030 39.988 -30.059 1.00 85.50 824 HIS A C 1
ATOM 6484 O O . HIS A 1 824 ? -3.612 39.735 -31.184 1.00 85.50 824 HIS A O 1
ATOM 6490 N N . GLN A 1 825 ? -5.011 40.869 -29.840 1.00 88.69 825 GLN A N 1
ATOM 6491 C CA . GLN A 1 825 ? -5.660 41.628 -30.914 1.00 88.69 825 GLN A CA 1
ATOM 6492 C C . GLN A 1 825 ? -4.662 42.513 -31.673 1.00 88.69 825 GLN A C 1
ATOM 6494 O O . GLN A 1 825 ? -4.621 42.463 -32.896 1.00 88.69 825 GLN A O 1
ATOM 6499 N N . SER A 1 826 ? -3.786 43.241 -30.972 1.00 89.38 826 SER A N 1
ATOM 6500 C CA . SER A 1 826 ? -2.740 44.044 -31.626 1.00 89.38 826 SER A CA 1
ATOM 6501 C C . SER A 1 826 ? -1.765 43.185 -32.437 1.00 89.38 826 SER A C 1
ATOM 6503 O O . SER A 1 826 ? -1.382 43.569 -33.539 1.00 89.38 826 SER A O 1
ATOM 6505 N N . ALA A 1 827 ? -1.363 42.023 -31.913 1.00 84.69 827 ALA A N 1
ATOM 6506 C CA . ALA A 1 827 ? -0.508 41.093 -32.645 1.00 84.69 827 ALA A CA 1
ATOM 6507 C C . ALA A 1 827 ? -1.225 40.532 -33.883 1.00 84.69 827 ALA A C 1
ATOM 6509 O O . ALA A 1 827 ? -0.613 40.410 -34.940 1.00 84.69 827 ALA A O 1
ATOM 6510 N N . GLN A 1 828 ? -2.524 40.239 -33.778 1.00 81.44 828 GLN A N 1
ATOM 6511 C CA . GLN A 1 828 ? -3.341 39.797 -34.903 1.00 81.44 828 GLN A CA 1
ATOM 6512 C C . GLN A 1 828 ? -3.439 40.889 -35.981 1.00 81.44 828 GLN A C 1
ATOM 6514 O O . GLN A 1 828 ? -3.206 40.599 -37.153 1.00 81.44 828 GLN A O 1
ATOM 6519 N N . ASP A 1 829 ? -3.658 42.148 -35.604 1.00 90.94 829 ASP A N 1
ATOM 6520 C CA . ASP A 1 829 ? -3.665 43.277 -36.542 1.00 90.94 829 ASP A CA 1
ATOM 6521 C C . ASP A 1 829 ? -2.313 43.450 -37.250 1.00 90.94 829 ASP A C 1
ATOM 6523 O O . ASP A 1 829 ? -2.261 43.705 -38.454 1.00 90.94 829 ASP A O 1
ATOM 6527 N N . ASP A 1 830 ? -1.201 43.264 -36.537 1.00 90.69 830 ASP A N 1
ATOM 6528 C CA . ASP A 1 830 ? 0.133 43.328 -37.137 1.00 90.69 830 ASP A CA 1
ATOM 6529 C C . ASP A 1 830 ? 0.404 42.142 -38.071 1.00 90.69 830 ASP A C 1
ATOM 6531 O O . ASP A 1 830 ? 1.009 42.322 -39.131 1.00 90.69 830 ASP A O 1
ATOM 6535 N N . THR A 1 831 ? -0.106 40.944 -37.755 1.00 85.00 831 THR A N 1
ATOM 6536 C CA . THR A 1 831 ? -0.054 39.822 -38.704 1.00 85.00 831 THR A CA 1
ATOM 6537 C C . THR A 1 831 ? -0.863 40.110 -39.961 1.00 85.00 831 THR A C 1
ATOM 6539 O O . THR A 1 831 ? -0.387 39.794 -41.048 1.00 85.00 831 THR A O 1
ATOM 6542 N N . VAL A 1 832 ? -2.034 40.747 -39.854 1.00 91.69 832 VAL A N 1
ATOM 6543 C CA . VAL A 1 832 ? -2.841 41.128 -41.023 1.00 91.69 832 VAL A CA 1
ATOM 6544 C C . VAL A 1 832 ? -2.086 42.135 -41.891 1.00 91.69 832 VAL A C 1
ATOM 6546 O O . VAL A 1 832 ? -1.978 41.917 -43.095 1.00 91.69 832 VAL A O 1
ATOM 6549 N N . LYS A 1 833 ? -1.462 43.162 -41.299 1.00 91.69 833 LYS A N 1
ATOM 6550 C CA . LYS A 1 833 ? -0.626 44.123 -42.046 1.00 91.69 833 LYS A CA 1
ATOM 6551 C C . LYS A 1 833 ? 0.545 43.446 -42.759 1.00 91.69 833 LYS A C 1
ATOM 6553 O O . LYS A 1 833 ? 0.804 43.742 -43.921 1.00 91.69 833 LYS A O 1
ATOM 6558 N N . LEU A 1 834 ? 1.233 42.517 -42.090 1.00 90.12 834 LEU A N 1
ATOM 6559 C CA . LEU A 1 834 ? 2.319 41.748 -42.705 1.00 90.12 834 LEU A CA 1
ATOM 6560 C C . LEU A 1 834 ? 1.817 40.890 -43.873 1.00 90.12 834 LEU A C 1
ATOM 6562 O O . LEU A 1 834 ? 2.489 40.801 -44.897 1.00 90.12 834 LEU A O 1
ATOM 6566 N N . HIS A 1 835 ? 0.630 40.288 -43.760 1.00 87.69 835 HIS A N 1
ATOM 6567 C CA . HIS A 1 835 ? 0.022 39.546 -44.868 1.00 87.69 835 HIS A CA 1
ATOM 6568 C C . HIS A 1 835 ? -0.344 40.467 -46.039 1.00 87.69 835 HIS A C 1
ATOM 6570 O O . HIS A 1 835 ? -0.094 40.106 -47.188 1.00 87.69 835 HIS A O 1
ATOM 6576 N N . GLU A 1 836 ? -0.884 41.658 -45.774 1.00 91.12 836 GLU A N 1
ATOM 6577 C CA . GLU A 1 836 ? -1.168 42.657 -46.811 1.00 91.12 836 GLU A CA 1
ATOM 6578 C C . GLU A 1 836 ? 0.109 43.119 -47.531 1.00 91.12 836 GLU A C 1
ATOM 6580 O O . GLU A 1 836 ? 0.106 43.257 -48.757 1.00 91.12 836 GLU A O 1
ATOM 6585 N N . GLU A 1 837 ? 1.212 43.296 -46.799 1.00 90.69 837 GLU A N 1
ATOM 6586 C CA . GLU A 1 837 ? 2.519 43.656 -47.357 1.00 90.69 837 GLU A CA 1
ATOM 6587 C C . GLU A 1 837 ? 3.120 42.519 -48.198 1.00 90.69 837 GLU A C 1
ATOM 6589 O O . GLU A 1 837 ? 3.592 42.759 -49.310 1.00 90.69 837 GLU A O 1
ATOM 6594 N N . ILE A 1 838 ? 3.030 41.269 -47.732 1.00 85.44 838 ILE A N 1
ATOM 6595 C CA . ILE A 1 838 ? 3.448 40.087 -48.503 1.00 85.44 838 ILE A CA 1
ATOM 6596 C C . ILE A 1 838 ? 2.629 39.963 -49.793 1.00 85.44 838 ILE A C 1
ATOM 6598 O O . ILE A 1 838 ? 3.184 39.688 -50.856 1.00 85.44 838 ILE A O 1
ATOM 6602 N N . GLU A 1 839 ? 1.316 40.182 -49.737 1.00 86.81 839 GLU A N 1
ATOM 6603 C CA . GLU A 1 839 ? 0.455 40.156 -50.923 1.00 86.81 839 GLU A CA 1
ATOM 6604 C C . GLU A 1 839 ? 0.762 41.307 -51.892 1.00 86.81 839 GLU A C 1
ATOM 6606 O O . GLU A 1 839 ? 0.719 41.120 -53.108 1.00 86.81 839 GLU A O 1
ATOM 6611 N N . ALA A 1 840 ? 1.127 42.491 -51.394 1.00 87.81 840 ALA A N 1
ATOM 6612 C CA . ALA A 1 840 ? 1.619 43.574 -52.243 1.00 87.81 840 ALA A CA 1
ATOM 6613 C C . ALA A 1 840 ? 2.936 43.191 -52.943 1.00 87.81 840 ALA A C 1
ATOM 6615 O O . ALA A 1 840 ? 3.040 43.338 -54.161 1.00 87.81 840 ALA A O 1
ATOM 6616 N N . GLN A 1 841 ? 3.891 42.612 -52.208 1.00 87.81 841 GLN A N 1
ATOM 6617 C CA . GLN A 1 841 ? 5.165 42.133 -52.760 1.00 87.81 841 GLN A CA 1
ATOM 6618 C C . GLN A 1 841 ? 4.977 41.014 -53.793 1.00 87.81 841 GLN A C 1
ATOM 6620 O O . GLN A 1 841 ? 5.673 40.993 -54.808 1.00 87.81 841 GLN A O 1
ATOM 6625 N N . LYS A 1 842 ? 4.019 40.100 -53.582 1.00 86.56 842 LYS A N 1
ATOM 6626 C CA . LYS A 1 842 ? 3.664 39.076 -54.576 1.00 86.56 842 LYS A CA 1
ATOM 6627 C C . LYS A 1 842 ? 3.137 39.694 -55.865 1.00 86.56 842 LYS A C 1
ATOM 6629 O O . LYS A 1 842 ? 3.616 39.330 -56.929 1.00 86.56 842 LYS A O 1
ATOM 6634 N N . ARG A 1 843 ? 2.232 40.676 -55.787 1.00 86.00 843 ARG A N 1
ATOM 6635 C CA . ARG A 1 843 ? 1.726 41.371 -56.987 1.00 86.00 843 ARG A CA 1
ATOM 6636 C C . ARG A 1 843 ? 2.843 42.086 -57.745 1.00 86.00 843 ARG A C 1
ATOM 6638 O O . ARG A 1 843 ? 2.862 42.069 -58.973 1.00 86.00 843 ARG A O 1
ATOM 6645 N N . GLU A 1 844 ? 3.795 42.689 -57.038 1.00 85.44 844 GLU A N 1
ATOM 6646 C CA . GLU A 1 844 ? 4.987 43.267 -57.669 1.00 85.44 844 GLU A CA 1
ATOM 6647 C C . GLU A 1 844 ? 5.840 42.191 -58.361 1.00 85.44 844 GLU A C 1
ATOM 6649 O O . GLU A 1 844 ? 6.246 42.372 -59.508 1.00 85.44 844 GLU A O 1
ATOM 6654 N N . LEU A 1 845 ? 6.048 41.036 -57.725 1.00 82.88 845 LEU A N 1
ATOM 6655 C CA . LEU A 1 845 ? 6.736 39.891 -58.330 1.00 82.88 845 LEU A CA 1
ATOM 6656 C C . LEU A 1 845 ? 6.011 39.345 -59.563 1.00 82.88 845 LEU A C 1
ATOM 6658 O O . LEU A 1 845 ? 6.669 39.083 -60.567 1.00 82.88 845 LEU A O 1
ATOM 6662 N N . ASP A 1 846 ? 4.688 39.226 -59.519 1.00 81.75 846 ASP A N 1
ATOM 6663 C CA . ASP A 1 846 ? 3.871 38.743 -60.633 1.00 81.75 846 ASP A CA 1
ATOM 6664 C C . ASP A 1 846 ? 3.945 39.714 -61.816 1.00 81.75 846 ASP A C 1
ATOM 6666 O O . ASP A 1 846 ? 4.179 39.295 -62.947 1.00 81.75 846 ASP A O 1
ATOM 6670 N N . THR A 1 847 ? 3.879 41.028 -61.570 1.00 80.50 847 THR A N 1
ATOM 6671 C CA . THR A 1 847 ? 4.066 42.030 -62.639 1.00 80.50 847 THR A CA 1
ATOM 6672 C C . THR A 1 847 ? 5.480 42.003 -63.234 1.00 80.50 847 THR A C 1
ATOM 6674 O O . THR A 1 847 ? 5.651 42.202 -64.441 1.00 80.50 847 THR A O 1
ATOM 6677 N N . ILE A 1 848 ? 6.505 41.699 -62.429 1.00 75.81 848 ILE A N 1
ATOM 6678 C CA . ILE A 1 848 ? 7.876 41.475 -62.911 1.00 75.81 848 ILE A CA 1
ATOM 6679 C C . ILE A 1 848 ? 7.952 40.175 -63.730 1.00 75.81 848 ILE A C 1
ATOM 6681 O O . ILE A 1 848 ? 8.571 40.162 -64.795 1.00 75.81 848 ILE A O 1
ATOM 6685 N N . GLN A 1 849 ? 7.311 39.095 -63.279 1.00 68.19 849 GLN A N 1
ATOM 6686 C CA . GLN A 1 849 ? 7.280 37.806 -63.975 1.00 68.19 849 GLN A CA 1
ATOM 6687 C C . GLN A 1 849 ? 6.514 37.873 -65.299 1.00 68.19 849 GLN A C 1
ATOM 6689 O O . GLN A 1 849 ? 6.991 37.318 -66.289 1.00 68.19 849 GLN A O 1
ATOM 6694 N N . GLU A 1 850 ? 5.398 38.599 -65.362 1.00 73.75 850 GLU A N 1
ATOM 6695 C CA . GLU A 1 850 ? 4.658 38.877 -66.596 1.00 73.75 850 GLU A CA 1
ATOM 6696 C C . GLU A 1 850 ? 5.505 39.703 -67.573 1.00 73.75 850 GLU A C 1
ATOM 6698 O O . GLU A 1 850 ? 5.590 39.379 -68.761 1.00 73.75 850 GLU A O 1
ATOM 6703 N N . ALA A 1 851 ? 6.225 40.721 -67.085 1.00 68.25 851 ALA A N 1
ATOM 6704 C CA . ALA A 1 851 ? 7.148 41.503 -67.908 1.00 68.25 851 ALA A CA 1
ATOM 6705 C C . ALA A 1 851 ? 8.320 40.664 -68.460 1.00 68.25 851 ALA A C 1
ATOM 6707 O O . ALA A 1 851 ? 8.821 40.947 -69.556 1.00 68.25 851 ALA A O 1
ATOM 6708 N N . ILE A 1 852 ? 8.743 39.627 -67.727 1.00 62.59 852 ILE A N 1
ATOM 6709 C CA . ILE A 1 852 ? 9.751 38.650 -68.161 1.00 62.59 852 ILE A CA 1
ATOM 6710 C C . ILE A 1 852 ? 9.152 37.669 -69.185 1.00 62.59 852 ILE A C 1
ATOM 6712 O O . ILE A 1 852 ? 9.747 37.476 -70.248 1.00 62.59 852 ILE A O 1
ATOM 6716 N N . HIS A 1 853 ? 7.957 37.126 -68.928 1.00 56.88 853 HIS A N 1
ATOM 6717 C CA . HIS A 1 853 ? 7.250 36.197 -69.821 1.00 56.88 853 HIS A CA 1
ATOM 6718 C C . HIS A 1 853 ? 6.920 36.816 -71.186 1.00 56.88 853 HIS A C 1
ATOM 6720 O O . HIS A 1 853 ? 7.065 36.157 -72.213 1.00 56.88 853 HIS A O 1
ATOM 6726 N N . VAL A 1 854 ? 6.545 38.099 -71.232 1.00 63.94 854 VAL A N 1
ATOM 6727 C CA . VAL A 1 854 ? 6.234 38.802 -72.491 1.00 63.94 854 VAL A CA 1
ATOM 6728 C C . VAL A 1 854 ? 7.482 39.033 -73.356 1.00 63.94 854 VAL A C 1
ATOM 6730 O O . VAL A 1 854 ? 7.370 39.142 -74.578 1.00 63.94 854 VAL A O 1
ATOM 6733 N N . LYS A 1 855 ? 8.682 39.109 -72.760 1.00 56.66 855 LYS A N 1
ATOM 6734 C CA . LYS A 1 855 ? 9.924 39.402 -73.498 1.00 56.66 855 LYS A CA 1
ATOM 6735 C C . LYS A 1 855 ? 10.758 38.176 -73.857 1.00 56.66 855 LYS A C 1
ATOM 6737 O O . LYS A 1 855 ? 11.463 38.238 -74.862 1.00 56.66 855 LYS A O 1
ATOM 6742 N N . PHE A 1 856 ? 10.705 37.087 -73.095 1.00 58.75 856 PHE A N 1
ATOM 6743 C CA . PHE A 1 856 ? 11.559 35.922 -73.332 1.00 58.75 856 PHE A CA 1
ATOM 6744 C C . PHE A 1 856 ? 10.895 34.638 -72.817 1.00 58.75 856 PHE A C 1
ATOM 6746 O O . PHE A 1 856 ? 10.989 34.375 -71.628 1.00 58.75 856 PHE A O 1
ATOM 6753 N N . VAL A 1 857 ? 10.258 33.849 -73.699 1.00 46.72 857 VAL A N 1
ATOM 6754 C CA . VAL A 1 857 ? 10.256 32.360 -73.768 1.00 46.72 857 VAL A CA 1
ATOM 6755 C C . VAL A 1 857 ? 9.161 31.900 -74.764 1.00 46.72 857 VAL A C 1
ATOM 6757 O O . VAL A 1 857 ? 8.005 32.293 -74.624 1.00 46.72 857 VAL A O 1
ATOM 6760 N N . PRO A 1 858 ? 9.469 31.071 -75.785 1.00 56.72 858 PRO A N 1
ATOM 6761 C CA . PRO A 1 858 ? 8.457 30.510 -76.686 1.00 56.72 858 PRO A CA 1
ATOM 6762 C C . PRO A 1 858 ? 7.599 29.431 -75.994 1.00 56.72 858 PRO A C 1
ATOM 6764 O O . PRO A 1 858 ? 8.119 28.415 -75.535 1.00 56.72 858 PRO A O 1
ATOM 6767 N N . LEU A 1 859 ? 6.277 29.632 -75.982 1.00 57.03 859 LEU A N 1
ATOM 6768 C CA . LEU A 1 859 ? 5.256 28.818 -75.293 1.00 57.03 859 LEU A CA 1
ATOM 6769 C C . LEU A 1 859 ? 5.160 27.335 -75.718 1.00 57.03 859 LEU A C 1
ATOM 6771 O O . LEU A 1 859 ? 4.520 26.547 -75.030 1.00 57.03 859 LEU A O 1
ATOM 6775 N N . SER A 1 860 ? 5.800 26.917 -76.811 1.00 58.69 860 SER A N 1
ATOM 6776 C CA . SER A 1 860 ? 5.689 25.542 -77.321 1.00 58.69 860 SER A CA 1
ATOM 6777 C C . SER A 1 860 ? 6.482 24.507 -76.512 1.00 58.69 860 SER A C 1
ATOM 6779 O O . SER A 1 860 ? 6.100 23.345 -76.473 1.00 58.69 860 SER A O 1
ATOM 6781 N N . VAL A 1 861 ? 7.574 24.907 -75.847 1.00 60.34 861 VAL A N 1
ATOM 6782 C CA . VAL A 1 861 ? 8.443 23.975 -75.093 1.00 60.34 861 VAL A CA 1
ATOM 6783 C C . VAL A 1 861 ? 7.898 23.691 -73.686 1.00 60.34 861 VAL A C 1
ATOM 6785 O O . VAL A 1 861 ? 8.178 22.642 -73.109 1.00 60.34 861 VAL A O 1
ATOM 6788 N N . VAL A 1 862 ? 7.094 24.605 -73.136 1.00 61.62 862 VAL A N 1
ATOM 6789 C CA . VAL A 1 862 ? 6.487 24.460 -71.803 1.00 61.62 862 VAL A CA 1
ATOM 6790 C C . VAL A 1 862 ? 5.283 23.513 -71.853 1.00 61.62 862 VAL A C 1
ATOM 6792 O O . VAL A 1 862 ? 5.208 22.604 -71.033 1.00 61.62 862 VAL A O 1
ATOM 6795 N N . GLN A 1 863 ? 4.429 23.620 -72.878 1.00 62.84 863 GLN A N 1
ATOM 6796 C CA . GLN A 1 863 ? 3.256 22.745 -73.035 1.00 62.84 863 GLN A CA 1
ATOM 6797 C C . GLN A 1 863 ? 3.617 21.259 -73.209 1.00 62.84 863 GLN A C 1
ATOM 6799 O O . GLN A 1 863 ? 2.951 20.387 -72.655 1.00 62.84 863 GLN A O 1
ATOM 6804 N N . GLU A 1 864 ? 4.702 20.941 -73.925 1.00 69.38 864 GLU A N 1
ATOM 6805 C CA . GLU A 1 864 ? 5.165 19.550 -74.045 1.00 69.38 864 GLU A CA 1
ATOM 6806 C C . GLU A 1 864 ? 5.661 18.996 -72.701 1.00 69.38 864 GLU A C 1
ATOM 6808 O O . GLU A 1 864 ? 5.423 17.830 -72.380 1.00 69.38 864 GLU A O 1
ATOM 6813 N N . LYS A 1 865 ? 6.305 19.830 -71.876 1.00 73.31 865 LYS A N 1
ATOM 6814 C CA . LYS A 1 865 ? 6.768 19.427 -70.542 1.00 73.31 865 LYS A CA 1
ATOM 6815 C C . LYS A 1 865 ? 5.612 19.250 -69.562 1.00 73.31 865 LYS A C 1
ATOM 6817 O O . LYS A 1 865 ? 5.623 18.267 -68.830 1.00 73.31 865 LYS A O 1
ATOM 6822 N N . GLU A 1 866 ? 4.611 20.124 -69.595 1.00 71.94 866 GLU A N 1
ATOM 6823 C CA . GLU A 1 866 ? 3.389 19.994 -68.789 1.00 71.94 866 GLU A CA 1
ATOM 6824 C C . GLU A 1 866 ? 2.635 18.699 -69.114 1.00 71.94 866 GLU A C 1
ATOM 6826 O O . GLU A 1 866 ? 2.344 17.928 -68.203 1.00 71.94 866 GLU A O 1
ATOM 6831 N N . SER A 1 867 ? 2.445 18.373 -70.398 1.00 72.81 867 SER A N 1
ATOM 6832 C CA . SER A 1 867 ? 1.787 17.114 -70.792 1.00 72.81 867 SER A CA 1
ATOM 6833 C C . SER A 1 867 ? 2.559 15.857 -70.358 1.00 72.81 867 SER A C 1
ATOM 6835 O O . SER A 1 867 ? 1.960 14.839 -70.009 1.00 72.81 867 SER A O 1
ATOM 6837 N N . GLY A 1 868 ? 3.897 15.927 -70.322 1.00 78.75 868 GLY A N 1
ATOM 6838 C CA . GLY A 1 868 ? 4.742 14.848 -69.810 1.00 78.75 868 GLY A CA 1
ATOM 6839 C C . GLY A 1 868 ? 4.643 14.679 -68.292 1.00 78.75 868 GLY A C 1
ATOM 6840 O O . GLY A 1 868 ? 4.641 13.549 -67.805 1.00 78.75 868 GLY A O 1
ATOM 6841 N N . PHE A 1 869 ? 4.526 15.778 -67.542 1.00 74.44 869 PHE A N 1
ATOM 6842 C CA . PHE A 1 869 ? 4.312 15.723 -66.095 1.00 74.44 869 PHE A CA 1
ATOM 6843 C C . PHE A 1 869 ? 2.907 15.233 -65.740 1.00 74.44 869 PHE A C 1
ATOM 6845 O O . PHE A 1 869 ? 2.774 14.433 -64.820 1.00 74.44 869 PHE A O 1
ATOM 6852 N N . GLU A 1 870 ? 1.877 15.633 -66.487 1.00 77.81 870 GLU A N 1
ATOM 6853 C CA . GLU A 1 870 ? 0.511 15.131 -66.291 1.00 77.81 870 GLU A CA 1
ATOM 6854 C C . GLU A 1 870 ? 0.403 13.625 -66.560 1.00 77.81 870 GLU A C 1
ATOM 6856 O O . GLU A 1 870 ? -0.237 12.910 -65.789 1.00 77.81 870 GLU A O 1
ATOM 6861 N N . ALA A 1 871 ? 1.073 13.116 -67.600 1.00 81.44 871 ALA A N 1
ATOM 6862 C CA . ALA A 1 871 ? 1.136 11.679 -67.861 1.00 81.44 871 ALA A CA 1
ATOM 6863 C C . ALA A 1 871 ? 1.856 10.924 -66.730 1.00 81.44 871 ALA A C 1
ATOM 6865 O O . ALA A 1 871 ? 1.340 9.926 -66.234 1.00 81.44 871 ALA A O 1
ATOM 6866 N N . ALA A 1 872 ? 2.997 11.438 -66.258 1.00 81.38 872 ALA A N 1
ATOM 6867 C CA . ALA A 1 872 ? 3.734 10.833 -65.149 1.00 81.38 872 ALA A CA 1
ATOM 6868 C C . ALA A 1 872 ? 2.950 10.867 -63.824 1.00 81.38 872 ALA A C 1
ATOM 6870 O O . ALA A 1 872 ? 3.014 9.917 -63.049 1.00 81.38 872 ALA A O 1
ATOM 6871 N N . LEU A 1 873 ? 2.191 11.937 -63.564 1.00 82.06 873 LEU A N 1
ATOM 6872 C CA . LEU A 1 873 ? 1.308 12.031 -62.399 1.00 82.06 873 LEU A CA 1
ATOM 6873 C C . LEU A 1 873 ? 0.163 11.023 -62.478 1.00 82.06 873 LEU A C 1
ATOM 6875 O O . LEU A 1 873 ? -0.202 10.439 -61.461 1.00 82.06 873 LEU A O 1
ATOM 6879 N N . LYS A 1 874 ? -0.387 10.799 -63.675 1.00 85.94 874 LYS A N 1
ATOM 6880 C CA . LYS A 1 874 ? -1.447 9.815 -63.887 1.00 85.94 874 LYS A CA 1
ATOM 6881 C C . LYS A 1 874 ? -0.945 8.389 -63.655 1.00 85.94 874 LYS A C 1
ATOM 6883 O O . LYS A 1 874 ? -1.589 7.660 -62.909 1.00 85.94 874 LYS A O 1
ATOM 6888 N N . ASP A 1 875 ? 0.226 8.047 -64.192 1.00 86.31 875 ASP A N 1
ATOM 6889 C CA . ASP A 1 875 ? 0.865 6.743 -63.969 1.00 86.31 875 ASP A CA 1
ATOM 6890 C C . ASP A 1 875 ? 1.204 6.528 -62.484 1.00 86.31 875 ASP A C 1
ATOM 6892 O O . ASP A 1 875 ? 0.981 5.448 -61.941 1.00 86.31 875 ASP A O 1
ATOM 6896 N N . LEU A 1 876 ? 1.702 7.561 -61.792 1.00 81.25 876 LEU A N 1
ATOM 6897 C CA . LEU A 1 876 ? 2.006 7.478 -60.361 1.00 81.25 876 LEU A CA 1
ATOM 6898 C C . LEU A 1 876 ? 0.736 7.304 -59.516 1.00 81.25 876 LEU A C 1
ATOM 6900 O O . LEU A 1 876 ? 0.741 6.566 -58.533 1.00 81.25 876 LEU A O 1
ATOM 6904 N N . ASN A 1 877 ? -0.356 7.968 -59.897 1.00 84.25 877 ASN A N 1
ATOM 6905 C CA . ASN A 1 877 ? -1.637 7.848 -59.212 1.00 84.25 877 ASN A CA 1
ATOM 6906 C C . ASN A 1 877 ? -2.281 6.471 -59.440 1.00 84.25 877 ASN A C 1
ATOM 6908 O O . ASN A 1 877 ? -2.889 5.920 -58.527 1.00 84.25 877 ASN A O 1
ATOM 6912 N N . GLU A 1 878 ? -2.112 5.894 -60.630 1.00 91.50 878 GLU A N 1
ATOM 6913 C CA . GLU A 1 878 ? -2.547 4.529 -60.939 1.00 91.50 878 GLU A CA 1
ATOM 6914 C C . GLU A 1 878 ? -1.723 3.500 -60.149 1.00 91.50 878 GLU A C 1
ATOM 6916 O O . GLU A 1 878 ? -2.299 2.632 -59.499 1.00 91.50 878 GLU A O 1
ATOM 6921 N N . GLN A 1 879 ? -0.400 3.677 -60.050 1.00 87.25 879 GLN A N 1
ATOM 6922 C CA . GLN A 1 879 ? 0.455 2.853 -59.182 1.00 87.25 879 GLN A CA 1
ATOM 6923 C C . GLN A 1 879 ? 0.088 2.972 -57.697 1.00 87.25 879 GLN A C 1
ATOM 6925 O O . GLN A 1 879 ? 0.095 1.971 -56.982 1.00 87.25 879 GLN A O 1
ATOM 6930 N N . LEU A 1 880 ? -0.246 4.173 -57.217 1.00 82.06 880 LEU A N 1
ATOM 6931 C CA . LEU A 1 880 ? -0.734 4.376 -55.850 1.00 82.06 880 LEU A CA 1
ATOM 6932 C C . LEU A 1 880 ? -2.063 3.653 -55.616 1.00 82.06 880 LEU A C 1
ATOM 6934 O O . LEU A 1 880 ? -2.206 2.981 -54.598 1.00 82.06 880 LEU A O 1
ATOM 6938 N N . SER A 1 881 ? -2.994 3.731 -56.570 1.00 85.81 881 SER A N 1
ATOM 6939 C CA . SER A 1 881 ? -4.270 3.013 -56.506 1.00 85.81 881 SER A CA 1
ATOM 6940 C C . SER A 1 881 ? -4.063 1.496 -56.495 1.00 85.81 881 SER A C 1
ATOM 6942 O O . SER A 1 881 ? -4.658 0.810 -55.672 1.00 85.81 881 SER A O 1
ATOM 6944 N N . GLU A 1 882 ? -3.171 0.966 -57.336 1.00 89.31 882 GLU A N 1
ATOM 6945 C CA . GLU A 1 882 ? -2.835 -0.463 -57.353 1.00 89.31 882 GLU A CA 1
ATOM 6946 C C . GLU A 1 882 ? -2.171 -0.926 -56.048 1.00 89.31 882 GLU A C 1
ATOM 6948 O O . GLU A 1 882 ? -2.432 -2.030 -55.571 1.00 89.31 882 GLU A O 1
ATOM 6953 N N . MET A 1 883 ? -1.297 -0.105 -55.459 1.00 80.75 883 MET A N 1
ATOM 6954 C CA . MET A 1 883 ? -0.675 -0.411 -54.167 1.00 80.75 883 MET A CA 1
ATOM 6955 C C . MET A 1 883 ? -1.694 -0.377 -53.028 1.00 80.75 883 MET A C 1
ATOM 6957 O O . MET A 1 883 ? -1.619 -1.204 -52.121 1.00 80.75 883 MET A O 1
ATOM 6961 N N . GLN A 1 884 ? -2.660 0.537 -53.089 1.00 83.94 884 GLN A N 1
ATOM 6962 C CA . GLN A 1 884 ? -3.735 0.638 -52.110 1.00 83.94 884 GLN A CA 1
ATOM 6963 C C . GLN A 1 884 ? -4.719 -0.535 -52.227 1.00 83.94 884 GLN A C 1
ATOM 6965 O O . GLN A 1 884 ? -5.059 -1.140 -51.215 1.00 83.94 884 GLN A O 1
ATOM 6970 N N . GLU A 1 885 ? -5.070 -0.958 -53.445 1.00 88.56 885 GLU A N 1
ATOM 6971 C CA . GLU A 1 885 ? -5.865 -2.172 -53.668 1.00 88.56 885 GLU A CA 1
ATOM 6972 C C . GLU A 1 885 ? -5.144 -3.439 -53.187 1.00 88.56 885 GLU A C 1
ATOM 6974 O O . GLU A 1 885 ? -5.771 -4.303 -52.576 1.00 88.56 885 GLU A O 1
ATOM 6979 N N . LYS A 1 886 ? -3.827 -3.556 -53.412 1.00 87.69 886 LYS A N 1
ATOM 6980 C CA . LYS A 1 886 ? -3.026 -4.673 -52.879 1.00 87.69 886 LYS A CA 1
ATOM 6981 C C . LYS A 1 886 ? -2.994 -4.671 -51.355 1.00 87.69 886 LYS A C 1
ATOM 6983 O O . LYS A 1 886 ? -3.137 -5.728 -50.752 1.00 87.69 886 LYS A O 1
ATOM 6988 N N . TYR A 1 887 ? -2.849 -3.499 -50.741 1.00 86.12 887 TYR A N 1
ATOM 6989 C CA . TYR A 1 887 ? -2.901 -3.356 -49.289 1.00 86.12 887 TYR A CA 1
ATOM 6990 C C . TYR A 1 887 ? -4.263 -3.784 -48.724 1.00 86.12 887 TYR A C 1
ATOM 6992 O O . TYR A 1 887 ? -4.320 -4.546 -47.760 1.00 86.12 887 TYR A O 1
ATOM 7000 N N . ASP A 1 888 ? -5.363 -3.361 -49.351 1.00 85.62 888 ASP A N 1
ATOM 7001 C CA . ASP A 1 888 ? -6.711 -3.747 -48.929 1.00 85.62 888 ASP A CA 1
ATOM 7002 C C . ASP A 1 888 ? -6.954 -5.255 -49.124 1.00 85.62 888 ASP A C 1
ATOM 7004 O O . ASP A 1 888 ? -7.519 -5.916 -48.249 1.00 85.62 888 ASP A O 1
ATOM 7008 N N . GLN A 1 889 ? -6.457 -5.841 -50.218 1.00 87.31 889 GLN A N 1
ATOM 7009 C CA . GLN A 1 889 ? -6.487 -7.291 -50.434 1.00 87.31 889 GLN A CA 1
ATOM 7010 C C . GLN A 1 889 ? -5.693 -8.038 -49.354 1.00 87.31 889 GLN A C 1
ATOM 7012 O O . GLN A 1 889 ? -6.238 -8.942 -48.721 1.00 87.31 889 GLN A O 1
ATOM 7017 N N . GLU A 1 890 ? -4.457 -7.629 -49.059 1.00 83.56 890 GLU A N 1
ATOM 7018 C CA . GLU A 1 890 ? -3.641 -8.233 -47.998 1.00 83.56 890 GLU A CA 1
ATOM 7019 C C . GLU A 1 890 ? -4.286 -8.094 -46.615 1.00 83.56 890 GLU A C 1
ATOM 7021 O O . GLU A 1 890 ? -4.238 -9.029 -45.809 1.00 83.56 890 GLU A O 1
ATOM 7026 N N . LYS A 1 891 ? -4.943 -6.962 -46.342 1.00 85.00 891 LYS A N 1
ATOM 7027 C CA . LYS A 1 891 ? -5.701 -6.747 -45.109 1.00 85.00 891 LYS A CA 1
ATOM 7028 C C . LYS A 1 891 ? -6.867 -7.730 -44.994 1.00 85.00 891 LYS A C 1
ATOM 7030 O O . LYS A 1 891 ? -6.988 -8.394 -43.966 1.00 85.00 891 LYS A O 1
ATOM 7035 N N . THR A 1 892 ? -7.673 -7.884 -46.046 1.00 87.31 892 THR A N 1
ATOM 7036 C CA . THR A 1 892 ? -8.795 -8.844 -46.042 1.00 87.31 892 THR A CA 1
ATOM 7037 C C . THR A 1 892 ? -8.323 -10.298 -45.958 1.00 87.31 892 THR A C 1
ATOM 7039 O O . THR A 1 892 ? -8.941 -11.113 -45.271 1.00 87.31 892 THR A O 1
ATOM 7042 N N . GLU A 1 893 ? -7.195 -10.645 -46.585 1.00 86.12 893 GLU A N 1
ATOM 7043 C CA . GLU A 1 893 ? -6.581 -11.965 -46.429 1.00 86.12 893 GLU A CA 1
ATOM 7044 C C . GLU A 1 893 ? -6.050 -12.194 -45.012 1.00 86.12 893 GLU A C 1
ATOM 7046 O O . GLU A 1 893 ? -6.177 -13.296 -44.482 1.00 86.12 893 GLU A O 1
ATOM 7051 N N . SER A 1 894 ? -5.467 -11.172 -44.382 1.00 80.44 894 SER A N 1
ATOM 7052 C CA . SER A 1 894 ? -5.016 -11.223 -42.990 1.00 80.44 894 SER A CA 1
ATOM 7053 C C . SER A 1 894 ? -6.189 -11.441 -42.032 1.00 80.44 894 SER A C 1
ATOM 7055 O O . SER A 1 894 ? -6.125 -12.322 -41.179 1.00 80.44 894 SER A O 1
ATOM 7057 N N . GLU A 1 895 ? -7.296 -10.719 -42.218 1.00 84.44 895 GLU A N 1
ATOM 7058 C CA . GLU A 1 895 ? -8.538 -10.915 -41.457 1.00 84.44 895 GLU A CA 1
ATOM 7059 C C . GLU A 1 895 ? -9.111 -12.324 -41.662 1.00 84.44 895 GLU A C 1
ATOM 7061 O O . GLU A 1 895 ? -9.482 -12.991 -40.696 1.00 84.44 895 GLU A O 1
ATOM 7066 N N . ARG A 1 896 ? -9.093 -12.839 -42.899 1.00 89.38 896 ARG A N 1
ATOM 7067 C CA . ARG A 1 896 ? -9.501 -14.220 -43.184 1.00 89.38 896 ARG A CA 1
ATOM 7068 C C . ARG A 1 896 ? -8.604 -15.239 -42.479 1.00 89.38 896 ARG A C 1
ATOM 7070 O O . ARG A 1 896 ? -9.128 -16.163 -41.862 1.00 89.38 896 ARG A O 1
ATOM 7077 N N . ARG A 1 897 ? -7.277 -15.062 -42.521 1.00 88.06 897 ARG A N 1
ATOM 7078 C CA . ARG A 1 897 ? -6.321 -15.931 -41.810 1.00 88.06 897 ARG A CA 1
ATOM 7079 C C . ARG A 1 897 ? -6.568 -15.908 -40.302 1.00 88.06 897 ARG A C 1
ATOM 7081 O O . ARG A 1 897 ? -6.589 -16.975 -39.708 1.00 88.06 897 ARG A O 1
ATOM 7088 N N . LYS A 1 898 ? -6.830 -14.735 -39.712 1.00 85.25 898 LYS A N 1
ATOM 7089 C CA . LYS A 1 898 ? -7.191 -14.602 -38.288 1.00 85.25 898 LYS A CA 1
ATOM 7090 C C . LYS A 1 898 ? -8.469 -15.368 -37.940 1.00 85.25 898 LYS A C 1
ATOM 7092 O O . LYS A 1 898 ? -8.477 -16.151 -36.999 1.00 85.25 898 LYS A O 1
ATOM 7097 N N . SER A 1 899 ? -9.521 -15.220 -38.746 1.00 86.12 899 SER A N 1
ATOM 7098 C CA . SER A 1 899 ? -10.768 -15.967 -38.524 1.00 86.12 899 SER A CA 1
ATOM 7099 C C . SER A 1 899 ? -10.577 -17.488 -38.643 1.00 86.12 899 SER A C 1
ATOM 7101 O O . SER A 1 899 ? -11.231 -18.266 -37.954 1.00 86.12 899 SER A O 1
ATOM 7103 N N . GLU A 1 900 ? -9.655 -17.932 -39.503 1.00 89.06 900 GLU A N 1
ATOM 7104 C CA . GLU A 1 900 ? -9.333 -19.347 -39.668 1.00 89.06 900 GLU A CA 1
ATOM 7105 C C . GLU A 1 900 ? -8.472 -19.880 -38.517 1.00 89.06 900 GLU A C 1
ATOM 7107 O O . GLU A 1 900 ? -8.715 -20.999 -38.070 1.00 89.06 900 GLU A O 1
ATOM 7112 N N . THR A 1 901 ? -7.533 -19.088 -37.986 1.00 85.62 901 THR A N 1
ATOM 7113 C CA . THR A 1 901 ? -6.779 -19.457 -36.778 1.00 85.62 901 THR A CA 1
ATOM 7114 C C . THR A 1 901 ? -7.688 -19.550 -35.561 1.00 85.62 901 THR A C 1
ATOM 7116 O O . THR A 1 901 ? -7.620 -20.549 -34.859 1.00 85.62 901 THR A O 1
ATOM 7119 N N . GLU A 1 902 ? -8.604 -18.596 -35.366 1.00 89.50 902 GLU A N 1
ATOM 7120 C CA . GLU A 1 902 ? -9.589 -18.637 -34.273 1.00 89.50 902 GLU A CA 1
ATOM 7121 C C . GLU A 1 902 ? -10.494 -19.876 -34.377 1.00 89.50 902 GLU A C 1
ATOM 7123 O O . GLU A 1 902 ? -10.759 -20.556 -33.385 1.00 89.50 902 GLU A O 1
ATOM 7128 N N . ARG A 1 903 ? -10.927 -20.231 -35.596 1.00 94.00 903 ARG A N 1
ATOM 7129 C CA . ARG A 1 903 ? -11.698 -21.459 -35.832 1.00 94.00 903 ARG A CA 1
ATOM 7130 C C . ARG A 1 903 ? -10.894 -22.715 -35.493 1.00 94.00 903 ARG A C 1
ATOM 7132 O O . ARG A 1 903 ? -11.426 -23.617 -34.854 1.00 94.00 903 ARG A O 1
ATOM 7139 N N . LEU A 1 904 ? -9.634 -22.786 -35.924 1.00 91.00 904 LEU A N 1
ATOM 7140 C CA . LEU A 1 904 ? -8.759 -23.927 -35.643 1.00 91.00 904 LEU A CA 1
ATOM 7141 C C . LEU A 1 904 ? -8.427 -24.042 -34.150 1.00 91.00 904 LEU A C 1
ATOM 7143 O O . LEU A 1 904 ? -8.351 -25.153 -33.637 1.00 91.00 904 LEU A O 1
ATOM 7147 N N . GLU A 1 905 ? -8.263 -22.923 -33.446 1.00 87.88 905 GLU A N 1
ATOM 7148 C CA . GLU A 1 905 ? -8.077 -22.898 -31.993 1.00 87.88 905 GLU A CA 1
ATOM 7149 C C . GLU A 1 905 ? -9.310 -23.436 -31.261 1.00 87.88 905 GLU A C 1
ATOM 7151 O O . GLU A 1 905 ? -9.167 -24.259 -30.356 1.00 87.88 905 GLU A O 1
ATOM 7156 N N . ALA A 1 906 ? -10.517 -23.055 -31.692 1.00 90.00 906 ALA A N 1
ATOM 7157 C CA . ALA A 1 906 ? -11.758 -23.601 -31.145 1.00 90.00 906 ALA A CA 1
ATOM 7158 C C . ALA A 1 906 ? -11.891 -25.114 -31.409 1.00 90.00 906 ALA A C 1
ATOM 7160 O O . ALA A 1 906 ? -12.236 -25.873 -30.504 1.00 90.00 906 ALA A O 1
ATOM 7161 N N . GLU A 1 907 ? -11.562 -25.572 -32.623 1.00 90.94 907 GLU A N 1
ATOM 7162 C CA . GLU A 1 907 ? -11.544 -27.003 -32.964 1.00 90.94 907 GLU A CA 1
ATOM 7163 C C . GLU A 1 907 ? -10.500 -27.776 -32.132 1.00 90.94 907 GLU A C 1
ATOM 7165 O O . GLU A 1 907 ? -10.763 -28.897 -31.691 1.00 90.94 907 GLU A O 1
ATOM 7170 N N . LEU A 1 908 ? -9.333 -27.178 -31.866 1.00 90.62 908 LEU A N 1
ATOM 7171 C CA . LEU A 1 908 ? -8.301 -27.764 -31.009 1.00 90.62 908 LEU A CA 1
ATOM 7172 C C . LEU A 1 908 ? -8.770 -27.856 -29.550 1.00 90.62 908 LEU A C 1
ATOM 7174 O O . LEU A 1 908 ? -8.562 -28.887 -28.915 1.00 90.62 908 LEU A O 1
ATOM 7178 N N . GLN A 1 909 ? -9.425 -26.818 -29.024 1.00 89.44 909 GLN A N 1
ATOM 7179 C CA . GLN A 1 909 ? -10.004 -26.840 -27.678 1.00 89.44 909 GLN A CA 1
ATOM 7180 C C . GLN A 1 909 ? -11.082 -27.918 -27.544 1.00 89.44 909 GLN A C 1
ATOM 7182 O O . GLN A 1 909 ? -11.076 -28.665 -26.568 1.00 89.44 909 GLN A O 1
ATOM 7187 N N . GLU A 1 910 ? -11.962 -28.062 -28.538 1.00 91.81 910 GLU A N 1
ATOM 7188 C CA . GLU A 1 910 ? -12.973 -29.123 -28.542 1.00 91.81 910 GLU A CA 1
ATOM 7189 C C . GLU A 1 910 ? -12.323 -30.517 -28.586 1.00 91.81 910 GLU A C 1
ATOM 7191 O O . GLU A 1 910 ? -12.767 -31.443 -27.905 1.00 91.81 910 GLU A O 1
ATOM 7196 N N . ALA A 1 911 ? -11.248 -30.682 -29.362 1.00 87.50 911 ALA A N 1
ATOM 7197 C CA . ALA A 1 911 ? -10.496 -31.932 -29.416 1.00 87.50 911 ALA A CA 1
ATOM 7198 C C . ALA A 1 911 ? -9.780 -32.247 -28.091 1.00 87.50 911 ALA A C 1
ATOM 7200 O O . ALA A 1 911 ? -9.779 -33.404 -27.671 1.00 87.50 911 ALA A O 1
ATOM 7201 N N . LEU A 1 912 ? -9.210 -31.241 -27.422 1.00 88.69 912 LEU A N 1
ATOM 7202 C CA . LEU A 1 912 ? -8.585 -31.396 -26.106 1.00 88.69 912 LEU A CA 1
ATOM 7203 C C . LEU A 1 912 ? -9.614 -31.783 -25.042 1.00 88.69 912 LEU A C 1
ATOM 7205 O O . LEU A 1 912 ? -9.390 -32.752 -24.329 1.00 88.69 912 LEU A O 1
ATOM 7209 N N . GLN A 1 913 ? -10.774 -31.121 -25.008 1.00 89.00 913 GLN A N 1
ATOM 7210 C CA . GLN A 1 913 ? -11.865 -31.478 -24.092 1.00 89.00 913 GLN A CA 1
ATOM 7211 C C . GLN A 1 913 ? -12.362 -32.911 -24.314 1.00 89.00 913 GLN A C 1
ATOM 7213 O O . GLN A 1 913 ? -12.641 -33.630 -23.357 1.00 89.00 913 GLN A O 1
ATOM 7218 N N . LYS A 1 914 ? -12.455 -33.356 -25.575 1.00 91.31 914 LYS A N 1
ATOM 7219 C CA . LYS A 1 914 ? -12.796 -34.753 -25.890 1.00 91.31 914 LYS A CA 1
ATOM 7220 C C . LYS A 1 914 ? -11.725 -35.719 -25.399 1.00 91.31 914 LYS A C 1
ATOM 7222 O O . LYS A 1 914 ? -12.069 -36.738 -24.817 1.00 91.31 914 LYS A O 1
ATOM 7227 N N . LEU A 1 915 ? -10.448 -35.393 -25.596 1.00 88.38 915 LEU A N 1
ATOM 7228 C CA . LEU A 1 915 ? -9.341 -36.224 -25.129 1.00 88.38 915 LEU A CA 1
ATOM 7229 C C . LEU A 1 915 ? -9.305 -36.315 -23.598 1.00 88.38 915 LEU A C 1
ATOM 7231 O O . LEU A 1 915 ? -9.081 -37.394 -23.064 1.00 88.38 915 LEU A O 1
ATOM 7235 N N . GLU A 1 916 ? -9.547 -35.209 -22.896 1.00 88.56 916 GLU A N 1
ATOM 7236 C CA . GLU A 1 916 ? -9.659 -35.178 -21.434 1.00 88.56 916 GLU A CA 1
ATOM 7237 C C . GLU A 1 916 ? -10.835 -36.033 -20.951 1.00 88.56 916 GLU A C 1
ATOM 7239 O O . GLU A 1 916 ? -10.657 -36.878 -20.077 1.00 88.56 916 GLU A O 1
ATOM 7244 N N . ALA A 1 917 ? -12.009 -35.911 -21.578 1.00 87.62 917 ALA A N 1
ATOM 7245 C CA . ALA A 1 917 ? -13.161 -36.753 -21.262 1.00 87.62 917 ALA A CA 1
ATOM 7246 C C . ALA A 1 917 ? -12.895 -38.247 -21.535 1.00 87.62 917 ALA A C 1
ATOM 7248 O O . ALA A 1 917 ? -13.302 -39.108 -20.749 1.00 87.62 917 ALA A O 1
ATOM 7249 N N . ASP A 1 918 ? -12.191 -38.562 -22.625 1.00 88.31 918 ASP A N 1
ATOM 7250 C CA . ASP A 1 918 ? -11.786 -39.926 -22.960 1.00 88.31 918 ASP A CA 1
ATOM 7251 C C . ASP A 1 918 ? -10.781 -40.469 -21.933 1.00 88.31 918 ASP A C 1
ATOM 7253 O O . ASP A 1 918 ? -10.936 -41.608 -21.488 1.00 88.31 918 ASP A O 1
ATOM 7257 N N . LEU A 1 919 ? -9.807 -39.662 -21.498 1.00 88.06 919 LEU A N 1
ATOM 7258 C CA . LEU A 1 919 ? -8.853 -40.016 -20.441 1.00 88.06 919 LEU A CA 1
ATOM 7259 C C . LEU A 1 919 ? -9.561 -40.278 -19.112 1.00 88.06 919 LEU A C 1
ATOM 7261 O O . LEU A 1 919 ? -9.349 -41.337 -18.528 1.00 88.06 919 LEU A O 1
ATOM 7265 N N . GLU A 1 920 ? -10.461 -39.392 -18.682 1.00 87.31 920 GLU A N 1
ATOM 7266 C CA . GLU A 1 920 ? -11.271 -39.611 -17.479 1.00 87.31 920 GLU A CA 1
ATOM 7267 C C . GLU A 1 920 ? -12.105 -40.894 -17.582 1.00 87.31 920 GLU A C 1
ATOM 7269 O O . GLU A 1 920 ? -12.260 -41.640 -16.615 1.00 87.31 920 GLU A O 1
ATOM 7274 N N . SER A 1 921 ? -12.681 -41.173 -18.755 1.00 81.62 921 SER A N 1
ATOM 7275 C CA . SER A 1 921 ? -13.439 -42.406 -18.969 1.00 81.62 921 SER A CA 1
ATOM 7276 C C . SER A 1 921 ? -12.542 -43.649 -18.939 1.00 81.62 921 SER A C 1
ATOM 7278 O O . SER A 1 921 ? -12.964 -44.687 -18.429 1.00 81.62 921 SER A O 1
ATOM 7280 N N . GLY A 1 922 ? -11.302 -43.534 -19.423 1.00 85.69 922 GLY A N 1
ATOM 7281 C CA . GLY A 1 922 ? -10.283 -44.576 -19.368 1.00 85.69 922 GLY A CA 1
ATOM 7282 C C . GLY A 1 922 ? -9.798 -44.842 -17.944 1.00 85.69 922 GLY A C 1
ATOM 7283 O O . GLY A 1 922 ? -9.683 -45.999 -17.551 1.00 85.69 922 GLY A O 1
ATOM 7284 N N . GLU A 1 923 ? -9.592 -43.799 -17.140 1.00 86.00 923 GLU A N 1
ATOM 7285 C CA . GLU A 1 923 ? -9.271 -43.926 -15.714 1.00 86.00 923 GLU A CA 1
ATOM 7286 C C . GLU A 1 923 ? -10.400 -44.632 -14.957 1.00 86.00 923 GLU A C 1
ATOM 7288 O O . GLU A 1 923 ? -10.145 -45.616 -14.265 1.00 86.00 923 GLU A O 1
ATOM 7293 N N . ARG A 1 924 ? -11.662 -44.243 -15.190 1.00 85.31 924 ARG A N 1
ATOM 7294 C CA . ARG A 1 924 ? -12.832 -44.936 -14.616 1.00 85.31 924 ARG A CA 1
ATOM 7295 C C . ARG A 1 924 ? -12.917 -46.406 -15.049 1.00 85.31 924 ARG A C 1
ATOM 7297 O O . ARG A 1 924 ? -13.331 -47.255 -14.263 1.00 85.31 924 ARG A O 1
ATOM 7304 N N . GLN A 1 925 ? -12.545 -46.729 -16.292 1.00 81.38 925 GLN A N 1
ATOM 7305 C CA . GLN A 1 925 ? -12.479 -48.119 -16.761 1.00 81.38 925 GLN A CA 1
ATOM 7306 C C . GLN A 1 925 ? -11.362 -48.903 -16.067 1.00 81.38 925 GLN A C 1
ATOM 7308 O O . GLN A 1 925 ? -11.601 -50.032 -15.653 1.00 81.38 925 GLN A O 1
ATOM 7313 N N . LEU A 1 926 ? -10.178 -48.312 -15.888 1.00 86.06 926 LEU A N 1
ATOM 7314 C CA . LEU A 1 926 ? -9.066 -48.940 -15.168 1.00 86.06 926 LEU A CA 1
ATOM 7315 C C . LEU A 1 926 ? -9.395 -49.174 -13.690 1.00 86.06 926 LEU A C 1
ATOM 7317 O O . LEU A 1 926 ? -9.061 -50.228 -13.151 1.00 86.06 926 LEU A O 1
ATOM 7321 N N . GLU A 1 927 ? -10.077 -48.229 -13.043 1.00 84.44 927 GLU A N 1
ATOM 7322 C CA . GLU A 1 927 ? -10.592 -48.396 -11.681 1.00 84.44 927 GLU A CA 1
ATOM 7323 C C . GLU A 1 927 ? -11.595 -49.555 -11.611 1.00 84.44 927 GLU A C 1
ATOM 7325 O O . GLU A 1 927 ? -11.448 -50.451 -10.778 1.00 84.44 927 GLU A O 1
ATOM 7330 N N . ALA A 1 928 ? -12.553 -49.614 -12.542 1.00 82.12 928 ALA A N 1
ATOM 7331 C CA . ALA A 1 928 ? -13.512 -50.714 -12.619 1.00 82.12 928 ALA A CA 1
ATOM 7332 C C . ALA A 1 928 ? -12.840 -52.074 -12.907 1.00 82.12 928 ALA A C 1
ATOM 7334 O O . ALA A 1 928 ? -13.233 -53.095 -12.339 1.00 82.12 928 ALA A O 1
ATOM 7335 N N . GLU A 1 929 ? -11.812 -52.115 -13.759 1.00 85.25 929 GLU A N 1
ATOM 7336 C CA . GLU A 1 929 ? -11.013 -53.320 -14.010 1.00 85.25 929 GLU A CA 1
ATOM 7337 C C . GLU A 1 929 ? -10.228 -53.752 -12.765 1.00 85.25 929 GLU A C 1
ATOM 7339 O O . GLU A 1 929 ? -10.147 -54.949 -12.475 1.00 85.25 929 GLU A O 1
ATOM 7344 N N . ALA A 1 930 ? -9.681 -52.805 -11.998 1.00 85.50 930 ALA A N 1
ATOM 7345 C CA . ALA A 1 930 ? -8.997 -53.090 -10.741 1.00 85.50 930 ALA A CA 1
ATOM 7346 C C . ALA A 1 930 ? -9.960 -53.664 -9.689 1.00 85.50 930 ALA A C 1
ATOM 7348 O O . ALA A 1 930 ? -9.623 -54.648 -9.026 1.00 85.50 930 ALA A O 1
ATOM 7349 N N . GLU A 1 931 ? -11.175 -53.120 -9.584 1.00 85.69 931 GLU A N 1
ATOM 7350 C CA . GLU A 1 931 ? -12.231 -53.662 -8.725 1.00 85.69 931 GLU A CA 1
ATOM 7351 C C . GLU A 1 931 ? -12.645 -55.076 -9.150 1.00 85.69 931 GLU A C 1
ATOM 7353 O O . GLU A 1 931 ? -12.709 -55.982 -8.316 1.00 85.69 931 GLU A O 1
ATOM 7358 N N . GLN A 1 932 ? -12.874 -55.305 -10.448 1.00 80.00 932 GLN A N 1
ATOM 7359 C CA . GLN A 1 932 ? -13.200 -56.636 -10.973 1.00 80.00 932 GLN A CA 1
ATOM 7360 C C . GLN A 1 932 ? -12.068 -57.638 -10.741 1.00 80.00 932 GLN A C 1
ATOM 7362 O O . GLN A 1 932 ? -12.322 -58.797 -10.404 1.00 80.00 932 GLN A O 1
ATOM 7367 N N . LYS A 1 933 ? -10.813 -57.205 -10.879 1.00 83.69 933 LYS A N 1
ATOM 7368 C CA . LYS A 1 933 ? -9.645 -58.030 -10.574 1.00 83.69 933 LYS A CA 1
ATOM 7369 C C . LYS A 1 933 ? -9.598 -58.385 -9.088 1.00 83.69 933 LYS A C 1
ATOM 7371 O O . LYS A 1 933 ? -9.421 -59.559 -8.772 1.00 83.69 933 LYS A O 1
ATOM 7376 N N . GLY A 1 934 ? -9.844 -57.423 -8.198 1.00 84.00 934 GLY A N 1
ATOM 7377 C CA . GLY A 1 934 ? -9.960 -57.669 -6.759 1.00 84.00 934 GLY A CA 1
ATOM 7378 C C . GLY A 1 934 ? -11.062 -58.681 -6.428 1.00 84.00 934 GLY A C 1
ATOM 7379 O O . GLY A 1 934 ? -10.829 -59.634 -5.687 1.00 84.00 934 GLY A O 1
ATOM 7380 N N . GLN A 1 935 ? -12.236 -58.555 -7.056 1.00 84.50 935 GLN A N 1
ATOM 7381 C CA . GLN A 1 935 ? -13.329 -59.524 -6.910 1.00 84.50 935 GLN A CA 1
ATOM 7382 C C . GLN A 1 935 ? -12.950 -60.915 -7.444 1.00 84.50 935 GLN A C 1
ATOM 7384 O O . GLN A 1 935 ? -13.268 -61.926 -6.819 1.00 84.50 935 GLN A O 1
ATOM 7389 N N . SER A 1 936 ? -12.251 -60.994 -8.579 1.00 77.12 936 SER A N 1
ATOM 7390 C CA . SER A 1 936 ? -11.764 -62.261 -9.137 1.00 77.12 936 SER A CA 1
ATOM 7391 C C . SER A 1 936 ? -10.726 -62.927 -8.230 1.00 77.12 936 SER A C 1
ATOM 7393 O O . SER A 1 936 ? -10.727 -64.152 -8.095 1.00 77.12 936 SER A O 1
ATOM 7395 N N . GLU A 1 937 ? -9.839 -62.151 -7.608 1.00 87.44 937 GLU A N 1
ATOM 7396 C CA . GLU A 1 937 ? -8.858 -62.642 -6.636 1.00 87.44 937 GLU A CA 1
ATOM 7397 C C . GLU A 1 937 ? -9.553 -63.158 -5.366 1.00 87.44 937 GLU A C 1
ATOM 7399 O O . GLU A 1 937 ? -9.246 -64.258 -4.904 1.00 87.44 937 GLU A O 1
ATOM 7404 N N . GLU A 1 938 ? -10.562 -62.443 -4.860 1.00 85.88 938 GLU A N 1
ATOM 7405 C CA . GLU A 1 938 ? -11.368 -62.886 -3.716 1.00 85.88 938 GLU A CA 1
ATOM 7406 C C . GLU A 1 938 ? -12.157 -64.171 -4.026 1.00 85.88 938 GLU A C 1
ATOM 7408 O O . GLU A 1 938 ? -12.200 -65.101 -3.217 1.00 85.88 938 GLU A O 1
ATOM 7413 N N . LEU A 1 939 ? -12.758 -64.263 -5.216 1.00 84.75 939 LEU A N 1
ATOM 7414 C CA . LEU A 1 939 ? -13.426 -65.481 -5.676 1.00 84.75 939 LEU A CA 1
ATOM 7415 C C . LEU A 1 939 ? -12.439 -66.640 -5.840 1.00 84.75 939 LEU A C 1
ATOM 7417 O O . LEU A 1 939 ? -12.781 -67.772 -5.505 1.00 84.75 939 LEU A O 1
ATOM 7421 N N . SER A 1 940 ? -11.218 -66.369 -6.303 1.00 84.44 940 SER A N 1
ATOM 7422 C CA . SER A 1 940 ? -10.165 -67.383 -6.418 1.00 84.44 940 SER A CA 1
ATOM 7423 C C . SER A 1 940 ? -9.745 -67.909 -5.046 1.00 84.44 940 SER A C 1
ATOM 7425 O O . SER A 1 940 ? -9.620 -69.119 -4.878 1.00 84.44 940 SER A O 1
ATOM 7427 N N . LEU A 1 941 ? -9.606 -67.032 -4.044 1.00 89.38 941 LEU A N 1
ATOM 7428 C CA . LEU A 1 941 ? -9.352 -67.430 -2.655 1.00 89.38 941 LEU A CA 1
ATOM 7429 C C . LEU A 1 941 ? -10.486 -68.305 -2.104 1.00 89.38 941 LEU A C 1
ATOM 7431 O O . LEU A 1 941 ? -10.226 -69.393 -1.596 1.00 89.38 941 LEU A O 1
ATOM 7435 N N . LYS A 1 942 ? -11.748 -67.900 -2.301 1.00 88.31 942 LYS A N 1
ATOM 7436 C CA . LYS A 1 942 ? -12.918 -68.712 -1.913 1.00 88.31 942 LYS A CA 1
ATOM 7437 C C . LYS A 1 942 ? -12.940 -70.076 -2.605 1.00 88.31 942 LYS A C 1
ATOM 7439 O O . LYS A 1 942 ? -13.364 -71.062 -2.009 1.00 88.31 942 LYS A O 1
ATOM 7444 N N . LEU A 1 943 ? -12.501 -70.144 -3.861 1.00 86.50 943 LEU A N 1
ATOM 7445 C CA . LEU A 1 943 ? -12.426 -71.392 -4.617 1.00 86.50 943 LEU A CA 1
ATOM 7446 C C . LEU A 1 943 ? -11.337 -72.313 -4.051 1.00 86.50 943 LEU A C 1
ATOM 7448 O O . LEU A 1 943 ? -11.591 -73.502 -3.883 1.00 86.50 943 LEU A O 1
ATOM 7452 N N . VAL A 1 944 ? -10.177 -71.768 -3.669 1.00 90.12 944 VAL A N 1
ATOM 7453 C CA . VAL A 1 944 ? -9.120 -72.516 -2.966 1.00 90.12 944 VAL A CA 1
ATOM 7454 C C . VAL A 1 944 ? -9.623 -73.064 -1.626 1.00 90.12 944 VAL A C 1
ATOM 7456 O O . VAL A 1 944 ? -9.411 -74.243 -1.336 1.00 90.12 944 VAL A O 1
ATOM 7459 N N . ASP A 1 945 ? -10.346 -72.260 -0.844 1.00 86.12 945 ASP A N 1
ATOM 7460 C CA . ASP A 1 945 ? -10.932 -72.705 0.426 1.00 86.12 945 ASP A CA 1
ATOM 7461 C C . ASP A 1 945 ? -11.956 -73.831 0.214 1.00 86.12 945 ASP A C 1
ATOM 7463 O O . ASP A 1 945 ? -11.943 -74.839 0.924 1.00 86.12 945 ASP A O 1
ATOM 7467 N N . LEU A 1 946 ? -12.820 -73.708 -0.800 1.00 87.00 946 LEU A N 1
ATOM 7468 C CA . LEU A 1 946 ? -13.781 -74.752 -1.167 1.00 87.00 946 LEU A CA 1
ATOM 7469 C C . LEU A 1 946 ? -13.096 -76.028 -1.668 1.00 87.00 946 LEU A C 1
ATOM 7471 O O . LEU A 1 946 ? -13.540 -77.126 -1.338 1.00 87.00 946 LEU A O 1
ATOM 7475 N N . GLU A 1 947 ? -12.010 -75.921 -2.434 1.00 87.12 947 GLU A N 1
ATOM 7476 C CA . GLU A 1 947 ? -11.205 -77.078 -2.835 1.00 87.12 947 GLU A CA 1
ATOM 7477 C C . GLU A 1 947 ? -10.563 -77.767 -1.630 1.00 87.12 947 GLU A C 1
ATOM 7479 O O . GLU A 1 947 ? -10.482 -78.999 -1.591 1.00 87.12 947 GLU A O 1
ATOM 7484 N N . GLN A 1 948 ? -10.109 -76.999 -0.638 1.00 88.56 948 GLN A N 1
ATOM 7485 C CA . GLN A 1 948 ? -9.566 -77.543 0.600 1.00 88.56 948 GLN A CA 1
ATOM 7486 C C . GLN A 1 948 ? -10.649 -78.264 1.409 1.00 88.56 948 GLN A C 1
ATOM 7488 O O . GLN A 1 948 ? -10.432 -79.403 1.824 1.00 88.56 948 GLN A O 1
ATOM 7493 N N . GLN A 1 949 ? -11.836 -77.667 1.539 1.00 87.19 949 GLN A N 1
ATOM 7494 C CA . GLN A 1 949 ? -12.995 -78.313 2.162 1.00 87.19 949 GLN A CA 1
ATOM 7495 C C . GLN A 1 949 ? -13.413 -79.578 1.406 1.00 87.19 949 GLN A C 1
ATOM 7497 O O . GLN A 1 949 ? -13.684 -80.608 2.019 1.00 87.19 949 GLN A O 1
ATOM 7502 N N . TYR A 1 950 ? -13.419 -79.549 0.072 1.00 85.12 950 TYR A N 1
ATOM 7503 C CA . TYR A 1 950 ? -13.716 -80.727 -0.738 1.00 85.12 950 TYR A CA 1
ATOM 7504 C C . TYR A 1 950 ? -12.694 -81.840 -0.495 1.00 85.12 950 TYR A C 1
ATOM 7506 O O . TYR A 1 950 ? -13.085 -82.987 -0.289 1.00 85.12 950 TYR A O 1
ATOM 7514 N N . LYS A 1 951 ? -11.393 -81.519 -0.454 1.00 88.62 951 LYS A N 1
ATOM 7515 C CA . LYS A 1 951 ? -10.342 -82.491 -0.111 1.00 88.62 951 LYS A CA 1
ATOM 7516 C C . LYS A 1 951 ? -10.582 -83.099 1.269 1.00 88.62 951 LYS A C 1
ATOM 7518 O O . LYS A 1 951 ? -10.529 -84.319 1.402 1.00 88.62 951 LYS A O 1
ATOM 7523 N N . GLU A 1 952 ? -10.912 -82.288 2.267 1.00 86.50 952 GLU A N 1
ATOM 7524 C CA . GLU A 1 952 ? -11.216 -82.769 3.616 1.00 86.50 952 GLU A CA 1
ATOM 7525 C C . GLU A 1 952 ? -12.430 -83.711 3.632 1.00 86.50 952 GLU A C 1
ATOM 7527 O O . GLU A 1 952 ? -12.349 -84.817 4.165 1.00 86.50 952 GLU A O 1
ATOM 7532 N N . VAL A 1 953 ? -13.514 -83.352 2.938 1.00 87.50 953 VAL A N 1
ATOM 7533 C CA . VAL A 1 953 ? -14.694 -84.218 2.785 1.00 87.50 953 VAL A CA 1
ATOM 7534 C C . VAL A 1 953 ? -14.356 -85.509 2.034 1.00 87.50 953 VAL A C 1
ATOM 7536 O O . VAL A 1 953 ? -14.869 -86.571 2.384 1.00 87.50 953 VAL A O 1
ATOM 7539 N N . THR A 1 954 ? -13.483 -85.472 1.022 1.00 86.44 954 THR A N 1
ATOM 7540 C CA . THR A 1 954 ? -13.052 -86.702 0.335 1.00 86.44 954 THR A CA 1
ATOM 7541 C C . THR A 1 954 ? -12.237 -87.622 1.238 1.00 86.44 954 THR A C 1
ATOM 7543 O O . THR A 1 954 ? -12.415 -88.836 1.156 1.00 86.44 954 THR A O 1
ATOM 7546 N N . VAL A 1 955 ? -11.404 -87.069 2.127 1.00 88.94 955 VAL A N 1
ATOM 7547 C CA . VAL A 1 955 ? -10.677 -87.851 3.140 1.00 88.94 955 VAL A CA 1
ATOM 7548 C C . VAL A 1 955 ? -11.663 -88.467 4.130 1.00 88.94 955 VAL A C 1
ATOM 7550 O O . VAL A 1 955 ? -11.645 -89.680 4.312 1.00 88.94 955 VAL A O 1
ATOM 7553 N N . GLN A 1 956 ? -12.598 -87.680 4.671 1.00 85.81 956 GLN A N 1
ATOM 7554 C CA . GLN A 1 956 ? -13.648 -88.186 5.567 1.00 85.81 956 GLN A CA 1
ATOM 7555 C C . GLN A 1 956 ? -14.495 -89.281 4.904 1.00 85.81 956 GLN A C 1
ATOM 7557 O O . GLN A 1 956 ? -14.842 -90.284 5.526 1.00 85.81 956 GLN A O 1
ATOM 7562 N N . ARG A 1 957 ? -14.820 -89.126 3.617 1.00 87.75 957 ARG A N 1
ATOM 7563 C CA . ARG A 1 957 ? -15.536 -90.150 2.855 1.00 87.75 957 ARG A CA 1
ATOM 7564 C C . ARG A 1 957 ? -14.707 -91.426 2.707 1.00 87.75 957 ARG A C 1
ATOM 7566 O O . ARG A 1 957 ? -15.270 -92.504 2.863 1.00 87.75 957 ARG A O 1
ATOM 7573 N N . ALA A 1 958 ? -13.412 -91.320 2.416 1.00 86.56 958 ALA A N 1
ATOM 7574 C CA . ALA A 1 958 ? -12.527 -92.479 2.327 1.00 86.56 958 ALA A CA 1
ATOM 7575 C C . ALA A 1 958 ? -12.416 -93.210 3.677 1.00 86.56 958 ALA A C 1
ATOM 7577 O O . ALA A 1 958 ? -12.503 -94.435 3.710 1.00 86.56 958 ALA A O 1
ATOM 7578 N N . GLU A 1 959 ? -12.322 -92.475 4.790 1.00 87.31 959 GLU A N 1
ATOM 7579 C CA . GLU A 1 959 ? -12.345 -93.043 6.146 1.00 87.31 959 GLU A CA 1
ATOM 7580 C C . GLU A 1 959 ? -13.665 -93.773 6.438 1.00 87.31 959 GLU A C 1
ATOM 7582 O O . GLU A 1 959 ? -13.661 -94.888 6.962 1.00 87.31 959 GLU A O 1
ATOM 7587 N N . LEU A 1 960 ? -14.809 -93.192 6.059 1.00 85.50 960 LEU A N 1
ATOM 7588 C CA . LEU A 1 960 ? -16.114 -93.849 6.186 1.00 85.50 960 LEU A CA 1
ATOM 7589 C C . LEU A 1 960 ? -16.235 -95.083 5.283 1.00 85.50 960 LEU A C 1
ATOM 7591 O O . LEU A 1 960 ? -16.840 -96.077 5.680 1.00 85.50 960 LEU A O 1
ATOM 7595 N N . GLU A 1 961 ? -15.682 -95.048 4.071 1.00 85.44 961 GLU A N 1
ATOM 7596 C CA . GLU A 1 961 ? -15.630 -96.207 3.174 1.00 85.44 961 GLU A CA 1
ATOM 7597 C C . GLU A 1 961 ? -14.754 -97.327 3.762 1.00 85.44 961 GLU A C 1
ATOM 7599 O O . GLU A 1 961 ? -15.151 -98.492 3.706 1.00 85.44 961 GLU A O 1
ATOM 7604 N N . GLU A 1 962 ? -13.632 -96.997 4.408 1.00 87.38 962 GLU A N 1
ATOM 7605 C CA . GLU A 1 962 ? -12.795 -97.958 5.136 1.00 87.38 962 GLU A CA 1
ATOM 7606 C C . GLU A 1 962 ? -13.533 -98.552 6.347 1.00 87.38 962 GLU A C 1
ATOM 7608 O O . GLU A 1 962 ? -13.556 -99.772 6.520 1.00 87.38 962 GLU A O 1
ATOM 7613 N N . GLN A 1 963 ? -14.225 -97.726 7.137 1.00 83.75 963 GLN A N 1
ATOM 7614 C CA . GLN A 1 963 ? -15.074 -98.198 8.238 1.00 83.75 963 GLN A CA 1
ATOM 7615 C C . GLN A 1 963 ? -16.201 -99.111 7.741 1.00 83.75 963 GLN A C 1
ATOM 7617 O O . GLN A 1 963 ? -16.441 -100.175 8.313 1.00 83.75 963 GLN A O 1
ATOM 7622 N N . ASN A 1 964 ? -16.859 -98.752 6.638 1.00 84.12 964 ASN A N 1
ATOM 7623 C CA . ASN A 1 964 ? -17.881 -99.590 6.017 1.00 84.12 964 ASN A CA 1
ATOM 7624 C C . ASN A 1 964 ? -17.299 -100.913 5.504 1.00 84.12 964 ASN A C 1
ATOM 7626 O O . ASN A 1 964 ? -17.945 -101.953 5.638 1.00 84.12 964 ASN A O 1
ATOM 7630 N N . ALA A 1 965 ? -16.084 -100.905 4.949 1.00 85.81 965 ALA A N 1
ATOM 7631 C CA . ALA A 1 965 ? -15.391 -102.119 4.527 1.00 85.81 965 ALA A CA 1
ATOM 7632 C C . ALA A 1 965 ? -15.043 -103.022 5.723 1.00 85.81 965 ALA A C 1
ATOM 7634 O O . ALA A 1 965 ? -15.219 -104.240 5.633 1.00 85.81 965 ALA A O 1
ATOM 7635 N N . LEU A 1 966 ? -14.624 -102.444 6.854 1.00 87.88 966 LEU A N 1
ATOM 7636 C CA . LEU A 1 966 ? -14.408 -103.171 8.109 1.00 87.88 966 LEU A CA 1
ATOM 7637 C C . LEU A 1 966 ? -15.712 -103.798 8.621 1.00 87.88 966 LEU A C 1
ATOM 7639 O O . LEU A 1 966 ? -15.748 -105.004 8.864 1.00 87.88 966 LEU A O 1
ATOM 7643 N N . CYS A 1 967 ? -16.806 -103.034 8.688 1.00 83.12 967 CYS A N 1
ATOM 7644 C CA . CYS A 1 967 ? -18.117 -103.570 9.062 1.00 83.12 967 CYS A CA 1
ATOM 7645 C C . CYS A 1 967 ? -18.590 -104.669 8.096 1.00 83.12 967 CYS A C 1
ATOM 7647 O O . CYS A 1 967 ? -19.113 -105.695 8.528 1.00 83.12 967 CYS A O 1
ATOM 7649 N N . ALA A 1 968 ? -18.378 -104.512 6.788 1.00 82.81 968 ALA A N 1
ATOM 7650 C CA . ALA A 1 968 ? -18.711 -105.539 5.804 1.00 82.81 968 ALA A CA 1
ATOM 7651 C C . ALA A 1 968 ? -17.874 -106.818 5.999 1.00 82.81 968 ALA A C 1
ATOM 7653 O O . ALA A 1 968 ? -18.404 -107.925 5.876 1.00 82.81 968 ALA A O 1
ATOM 7654 N N . ALA A 1 969 ? -16.590 -106.688 6.343 1.00 84.88 969 ALA A N 1
ATOM 7655 C CA . ALA A 1 969 ? -15.726 -107.820 6.666 1.00 84.88 969 ALA A CA 1
ATOM 7656 C C . ALA A 1 969 ? -16.180 -108.544 7.947 1.00 84.88 969 ALA A C 1
ATOM 7658 O O . ALA A 1 969 ? -16.197 -109.778 7.974 1.00 84.88 969 ALA A O 1
ATOM 7659 N N . GLU A 1 970 ? -16.612 -107.808 8.975 1.00 86.56 970 GLU A N 1
ATOM 7660 C CA . GLU A 1 970 ? -17.219 -108.377 10.185 1.00 86.56 970 GLU A CA 1
ATOM 7661 C C . GLU A 1 970 ? -18.522 -109.123 9.874 1.00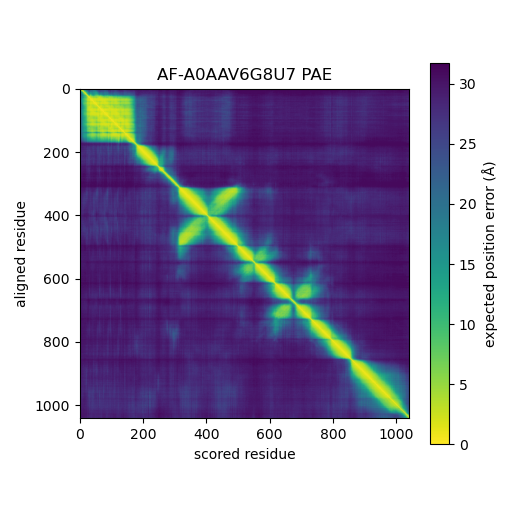 86.56 970 GLU A C 1
ATOM 7663 O O . GLU A 1 970 ? -18.703 -110.260 10.319 1.00 86.56 970 GLU A O 1
ATOM 7668 N N . ILE A 1 971 ? -19.398 -108.543 9.046 1.00 82.06 971 ILE A N 1
ATOM 7669 C CA . ILE A 1 971 ? -20.631 -109.199 8.585 1.00 82.06 971 ILE A CA 1
ATOM 7670 C C . ILE A 1 971 ? -20.303 -110.497 7.836 1.00 82.06 971 ILE A C 1
ATOM 7672 O O . ILE A 1 971 ? -20.908 -111.530 8.119 1.00 82.06 971 ILE A O 1
ATOM 7676 N N . GLN A 1 972 ? -19.321 -110.493 6.930 1.00 84.12 972 GLN A N 1
ATOM 7677 C CA . GLN A 1 972 ? -18.896 -111.711 6.229 1.00 84.12 972 GLN A CA 1
ATOM 7678 C C . GLN A 1 972 ? -18.301 -112.757 7.180 1.00 84.12 972 GLN A C 1
ATOM 7680 O O . GLN A 1 972 ? -18.534 -113.954 7.008 1.00 84.12 972 GLN A O 1
ATOM 7685 N N . ALA A 1 973 ? -17.538 -112.341 8.193 1.00 83.31 973 ALA A N 1
ATOM 7686 C CA . ALA A 1 973 ? -17.017 -113.252 9.208 1.00 83.31 973 ALA A CA 1
ATOM 7687 C C . ALA A 1 973 ? -18.154 -113.900 10.019 1.00 83.31 973 ALA A C 1
ATOM 7689 O O . ALA A 1 973 ? -18.119 -115.108 10.267 1.00 83.31 973 ALA A O 1
ATOM 7690 N N . LEU A 1 974 ? -19.186 -113.127 10.371 1.00 84.19 974 LEU A N 1
ATOM 7691 C CA . LEU A 1 974 ? -20.401 -113.635 11.011 1.00 84.19 974 LEU A CA 1
ATOM 7692 C C . LEU A 1 974 ? -21.175 -114.588 10.090 1.00 84.19 974 LEU A C 1
ATOM 7694 O O . LEU A 1 974 ? -21.581 -115.656 10.545 1.00 84.19 974 LEU A O 1
ATOM 7698 N N . GLN A 1 975 ? -21.318 -114.267 8.801 1.00 82.56 975 GLN A N 1
ATOM 7699 C CA . GLN A 1 975 ? -21.959 -115.144 7.813 1.00 82.56 975 GLN A CA 1
ATOM 7700 C C . GLN A 1 975 ? -21.225 -116.482 7.670 1.00 82.56 975 GLN A C 1
ATOM 7702 O O . GLN A 1 975 ? -21.863 -117.522 7.779 1.00 82.56 975 GLN A O 1
ATOM 7707 N N . ARG A 1 976 ? -19.889 -116.491 7.543 1.00 82.69 976 ARG A N 1
ATOM 7708 C CA . ARG A 1 976 ? -19.099 -117.742 7.498 1.00 82.69 976 ARG A CA 1
ATOM 7709 C C . ARG A 1 976 ? -19.255 -118.578 8.764 1.00 82.69 976 ARG A C 1
ATOM 7711 O O . ARG A 1 976 ? -19.231 -119.806 8.716 1.00 82.69 976 ARG A O 1
ATOM 7718 N N . ARG A 1 977 ? -19.393 -117.920 9.917 1.00 83.00 977 ARG A N 1
ATOM 7719 C CA . ARG A 1 977 ? -19.632 -118.596 11.194 1.00 83.00 977 ARG A CA 1
ATOM 7720 C C . ARG A 1 977 ? -21.025 -119.236 11.221 1.00 83.00 977 ARG A C 1
ATOM 7722 O O . ARG A 1 977 ? -21.139 -120.377 11.657 1.00 83.00 977 ARG A O 1
ATOM 7729 N N . LEU A 1 978 ? -22.033 -118.547 10.684 1.00 80.81 978 LEU A N 1
ATOM 7730 C CA . LEU A 1 978 ? -23.392 -119.061 10.510 1.00 80.81 978 LEU A CA 1
ATOM 7731 C C . LEU A 1 978 ? -23.442 -120.235 9.514 1.00 80.81 978 LEU A C 1
ATOM 7733 O O . LEU A 1 978 ? -24.038 -121.263 9.809 1.00 80.81 978 LEU A O 1
ATOM 7737 N N . GLU A 1 979 ? -22.760 -120.128 8.370 1.00 79.31 979 GLU A N 1
ATOM 7738 C CA . GLU A 1 979 ? -22.609 -121.215 7.391 1.00 79.31 979 GLU A CA 1
ATOM 7739 C C . GLU A 1 979 ? -21.901 -122.428 8.007 1.00 79.31 979 GLU A C 1
ATOM 7741 O O . GLU A 1 979 ? -22.302 -123.566 7.782 1.00 79.31 979 GLU A O 1
ATOM 7746 N N . GLY A 1 980 ? -20.885 -122.206 8.848 1.00 79.75 980 GLY A N 1
ATOM 7747 C CA . GLY A 1 980 ? -20.231 -123.273 9.606 1.00 79.75 980 GLY A CA 1
ATOM 7748 C C . GLY A 1 980 ? -21.170 -123.989 10.586 1.00 79.75 980 GLY A C 1
ATOM 7749 O O . GLY A 1 980 ? -21.061 -125.206 10.768 1.00 79.75 980 GLY A O 1
ATOM 7750 N N . GLU A 1 981 ? -22.109 -123.266 11.202 1.00 76.88 981 GLU A N 1
ATOM 7751 C CA . GLU A 1 981 ? -23.180 -123.859 12.013 1.00 76.88 981 GLU A CA 1
ATOM 7752 C C . GLU A 1 981 ? -24.215 -124.595 11.147 1.00 76.88 981 GLU A C 1
ATOM 7754 O O . GLU A 1 981 ? -24.635 -125.695 11.512 1.00 76.88 981 GLU A O 1
ATOM 7759 N N . TYR A 1 982 ? -24.544 -124.069 9.966 1.00 73.94 982 TYR A N 1
ATOM 7760 C CA . TYR A 1 982 ? -25.458 -124.704 9.014 1.00 73.94 982 TYR A CA 1
ATOM 7761 C C . TYR A 1 982 ? -24.895 -126.019 8.453 1.00 73.94 982 TYR A C 1
ATOM 7763 O O . TYR A 1 982 ? -25.569 -127.041 8.487 1.00 73.94 982 TYR A O 1
ATOM 7771 N N . VAL A 1 983 ? -23.617 -126.062 8.058 1.00 76.06 983 VAL A N 1
ATOM 7772 C CA . VAL A 1 983 ? -22.939 -127.298 7.611 1.00 76.06 983 VAL A CA 1
ATOM 7773 C C . VAL A 1 983 ? -22.859 -128.336 8.738 1.00 76.06 983 VAL A C 1
ATOM 7775 O O . VAL A 1 983 ? -22.888 -129.545 8.491 1.00 76.06 983 VAL A O 1
ATOM 7778 N N . ARG A 1 984 ? -22.763 -127.900 10.003 1.00 72.94 984 ARG A N 1
ATOM 7779 C CA . ARG A 1 984 ? -22.880 -128.807 11.157 1.00 72.94 984 ARG A CA 1
ATOM 7780 C C . ARG A 1 984 ? -24.283 -129.405 11.266 1.00 72.94 984 ARG A C 1
ATOM 7782 O O . ARG A 1 984 ? -24.375 -130.599 11.543 1.00 72.94 984 ARG A O 1
ATOM 7789 N N . LEU A 1 985 ? -25.331 -128.614 11.042 1.00 71.62 985 LEU A N 1
ATOM 7790 C CA . LEU A 1 985 ? -26.717 -129.089 11.011 1.00 71.62 985 LEU A CA 1
ATOM 7791 C C . LEU A 1 985 ? -26.958 -130.050 9.840 1.00 71.62 985 LEU A C 1
ATOM 7793 O O . LEU A 1 985 ? -27.424 -131.160 10.075 1.00 71.62 985 LEU A O 1
ATOM 7797 N N . GLU A 1 986 ? -26.527 -129.709 8.624 1.00 74.50 986 GLU A N 1
ATOM 7798 C CA . GLU A 1 986 ? -26.630 -130.600 7.458 1.00 74.50 986 GLU A CA 1
ATOM 7799 C C . GLU A 1 986 ? -25.883 -131.921 7.676 1.00 74.50 986 GLU A C 1
ATOM 7801 O O . GLU A 1 986 ? -26.369 -132.985 7.301 1.00 74.50 986 GLU A O 1
ATOM 7806 N N . ARG A 1 987 ? -24.705 -131.901 8.320 1.00 74.56 987 ARG A N 1
ATOM 7807 C CA . ARG A 1 987 ? -24.004 -133.141 8.693 1.00 74.56 987 ARG A CA 1
ATOM 7808 C C . ARG A 1 987 ? -24.805 -133.978 9.685 1.00 74.56 987 ARG A C 1
ATOM 7810 O O . ARG A 1 987 ? -24.801 -135.200 9.557 1.00 74.56 987 ARG A O 1
ATOM 7817 N N . LEU A 1 988 ? -25.470 -133.354 10.657 1.00 70.38 988 LEU A N 1
ATOM 7818 C CA . LEU A 1 988 ? -26.346 -134.065 11.591 1.00 70.38 988 LEU A CA 1
ATOM 7819 C C . LEU A 1 988 ? -27.541 -134.689 10.850 1.00 70.38 988 LEU A C 1
ATOM 7821 O O . LEU A 1 988 ? -27.818 -135.872 11.044 1.00 70.38 988 LEU A O 1
ATOM 7825 N N . GLU A 1 989 ? -28.172 -133.960 9.932 1.00 77.12 989 GLU A N 1
ATOM 7826 C CA . GLU A 1 989 ? -29.268 -134.471 9.098 1.00 77.12 989 GLU A CA 1
ATOM 7827 C C . GLU A 1 989 ? -28.810 -135.607 8.170 1.00 77.12 989 GLU A C 1
ATOM 7829 O O . GLU A 1 989 ? -29.437 -136.665 8.127 1.00 77.12 989 GLU A O 1
ATOM 7834 N N . ALA A 1 990 ? -27.659 -135.467 7.506 1.00 76.38 990 ALA A N 1
ATOM 7835 C CA . ALA A 1 990 ? -27.084 -136.509 6.657 1.00 76.38 990 ALA A CA 1
ATOM 7836 C C . ALA A 1 990 ? -26.747 -137.784 7.447 1.00 76.38 990 ALA A C 1
ATOM 7838 O O . ALA A 1 990 ? -26.972 -138.891 6.955 1.00 76.38 990 ALA A O 1
ATOM 7839 N N . THR A 1 991 ? -26.253 -137.661 8.688 1.00 75.25 991 THR A N 1
ATOM 7840 C CA . THR A 1 991 ? -26.057 -138.834 9.560 1.00 75.25 991 THR A CA 1
ATOM 7841 C C . THR A 1 991 ? -27.375 -139.506 9.931 1.00 75.25 991 THR A C 1
ATOM 7843 O O . THR A 1 991 ? -27.423 -140.731 10.037 1.00 75.25 991 THR A O 1
ATOM 7846 N N . GLN A 1 992 ? -28.455 -138.736 10.067 1.00 69.44 992 GLN A N 1
ATOM 7847 C CA . GLN A 1 992 ? -29.795 -139.261 10.311 1.00 69.44 992 GLN A CA 1
ATOM 7848 C C . GLN A 1 992 ? -30.342 -139.993 9.070 1.00 69.44 992 GLN A C 1
ATOM 7850 O O . GLN A 1 992 ? -30.889 -141.094 9.178 1.00 69.44 992 GLN A O 1
ATOM 7855 N N . GLN A 1 993 ? -30.119 -139.431 7.879 1.00 77.69 993 GLN A N 1
ATOM 7856 C CA . GLN A 1 993 ? -30.531 -140.004 6.597 1.00 77.69 993 GLN A CA 1
ATOM 7857 C C . GLN A 1 993 ? -29.782 -141.309 6.282 1.00 77.69 993 GLN A C 1
ATOM 7859 O O . GLN A 1 993 ? -30.412 -142.326 6.007 1.00 77.69 993 GLN A O 1
ATOM 7864 N N . ALA A 1 994 ? -28.454 -141.334 6.438 1.00 76.12 994 ALA A N 1
ATOM 7865 C CA . ALA A 1 994 ? -27.631 -142.525 6.201 1.00 76.12 994 ALA A CA 1
ATOM 7866 C C . ALA A 1 994 ? -27.999 -143.706 7.121 1.00 76.12 994 ALA A C 1
ATOM 7868 O O . ALA A 1 994 ? -27.923 -144.873 6.718 1.00 76.12 994 ALA A O 1
ATOM 7869 N N . LEU A 1 995 ? -28.429 -143.411 8.354 1.00 68.38 995 LEU A N 1
ATOM 7870 C CA . LEU A 1 995 ? -28.957 -144.415 9.279 1.00 68.38 995 LEU A CA 1
ATOM 7871 C C . LEU A 1 995 ? -30.265 -145.033 8.753 1.00 68.38 995 LEU A C 1
ATOM 7873 O O . LEU A 1 995 ? -30.507 -146.227 8.927 1.00 68.38 995 LEU A O 1
ATOM 7877 N N . THR A 1 996 ? -31.087 -144.220 8.088 1.00 74.75 996 THR A N 1
ATOM 7878 C CA . THR A 1 996 ? -32.379 -144.612 7.509 1.00 74.75 996 THR A CA 1
ATOM 7879 C C . THR A 1 996 ? -32.186 -145.437 6.233 1.00 74.75 996 THR A C 1
ATOM 7881 O O . THR A 1 996 ? -32.800 -146.494 6.082 1.00 74.75 996 THR A O 1
ATOM 7884 N N . ASP A 1 997 ? -31.263 -145.026 5.364 1.00 77.44 997 ASP A N 1
ATOM 7885 C CA . ASP A 1 997 ? -30.942 -145.728 4.116 1.00 77.44 997 ASP A CA 1
ATOM 7886 C C . ASP A 1 997 ? -30.289 -147.092 4.378 1.00 77.44 997 ASP A C 1
ATOM 7888 O O . ASP A 1 997 ? -30.632 -148.085 3.734 1.00 77.44 997 ASP A O 1
ATOM 7892 N N . SER A 1 998 ? -29.411 -147.188 5.387 1.00 74.12 998 SER A N 1
ATOM 7893 C CA . SER A 1 998 ? -28.839 -148.474 5.822 1.00 74.12 998 SER A CA 1
ATOM 7894 C C . SER A 1 998 ? -29.921 -149.462 6.277 1.00 74.12 998 SER A C 1
ATOM 7896 O O . SER A 1 998 ? -29.790 -150.672 6.078 1.00 74.12 998 SER A O 1
ATOM 7898 N N . LEU A 1 999 ? -31.020 -148.956 6.845 1.00 64.38 999 LEU A N 1
ATOM 7899 C CA . LEU A 1 999 ? -32.178 -149.761 7.227 1.00 64.38 999 LEU A CA 1
ATOM 7900 C C . LEU A 1 999 ? -32.937 -150.290 5.992 1.00 64.38 999 LEU A C 1
ATOM 7902 O O . LEU A 1 999 ? -33.346 -151.453 5.973 1.00 64.38 999 LEU A O 1
ATOM 7906 N N . GLN A 1 1000 ? -33.097 -149.462 4.951 1.00 73.94 1000 GLN A N 1
ATOM 7907 C CA . GLN A 1 1000 ? -33.748 -149.841 3.686 1.00 73.94 1000 GLN A CA 1
ATOM 7908 C C . GLN A 1 1000 ? -32.908 -150.817 2.855 1.00 73.94 1000 GLN A C 1
ATOM 7910 O O . GLN A 1 1000 ? -33.437 -151.793 2.321 1.00 73.94 1000 GLN A O 1
ATOM 7915 N N . GLN A 1 1001 ? -31.593 -150.616 2.777 1.00 71.69 1001 GLN A N 1
ATOM 7916 C CA . GLN A 1 1001 ? -30.706 -151.476 1.991 1.00 71.69 1001 GLN A CA 1
ATOM 7917 C C . GLN A 1 1001 ? -30.663 -152.912 2.539 1.00 71.69 1001 GLN A C 1
ATOM 7919 O O . GLN A 1 1001 ? -30.647 -153.879 1.772 1.00 71.69 1001 GLN A O 1
ATOM 7924 N N . ALA A 1 1002 ? -30.742 -153.067 3.865 1.00 63.59 1002 ALA A N 1
ATOM 7925 C CA . ALA A 1 1002 ? -30.902 -154.369 4.507 1.00 63.59 1002 ALA A CA 1
ATOM 7926 C C . ALA A 1 1002 ? -32.227 -155.062 4.119 1.00 63.59 1002 ALA A C 1
ATOM 7928 O O . ALA A 1 1002 ? -32.272 -156.290 4.025 1.00 63.59 1002 ALA A O 1
ATOM 7929 N N . GLN A 1 1003 ? -33.297 -154.306 3.832 1.00 66.88 1003 GLN A N 1
ATOM 7930 C CA . GLN A 1 1003 ? -34.564 -154.865 3.342 1.00 66.88 1003 GLN A CA 1
ATOM 7931 C C . GLN A 1 1003 ? -34.497 -155.293 1.867 1.00 66.88 1003 GLN A C 1
ATOM 7933 O O . GLN A 1 1003 ? -35.007 -156.363 1.523 1.00 66.88 1003 GLN A O 1
ATOM 7938 N N . GLU A 1 1004 ? -33.871 -154.504 0.988 1.00 71.56 1004 GLU A N 1
ATOM 7939 C CA . GLU A 1 1004 ? -33.781 -154.806 -0.452 1.00 71.56 1004 GLU A CA 1
ATOM 7940 C C . GLU A 1 1004 ? -32.885 -156.010 -0.764 1.00 71.56 1004 GLU A C 1
ATOM 7942 O O . GLU A 1 1004 ? -33.219 -156.833 -1.626 1.00 71.56 1004 GLU A O 1
ATOM 7947 N N . GLN A 1 1005 ? -31.780 -156.176 -0.033 1.00 70.62 1005 GLN A N 1
ATOM 7948 C CA . GLN A 1 1005 ? -30.894 -157.334 -0.197 1.00 70.62 1005 GLN A CA 1
ATOM 7949 C C . GLN A 1 1005 ? -31.620 -158.661 0.087 1.00 70.62 1005 GLN A C 1
ATOM 7951 O O . GLN A 1 1005 ? -31.389 -159.660 -0.601 1.00 70.62 1005 GLN A O 1
ATOM 7956 N N . CYS A 1 1006 ? -32.587 -158.675 1.012 1.00 57.06 1006 CYS A N 1
ATOM 7957 C CA . CYS A 1 1006 ? -33.451 -159.837 1.227 1.00 57.06 1006 CYS A CA 1
ATOM 7958 C C . CYS A 1 1006 ? -34.402 -160.127 0.048 1.00 57.06 1006 CYS A C 1
ATOM 7960 O O . CYS A 1 1006 ? -34.819 -161.275 -0.131 1.00 57.06 1006 CYS A O 1
ATOM 7962 N N . GLN A 1 1007 ? -34.752 -159.125 -0.767 1.00 64.81 1007 GLN A N 1
ATOM 7963 C CA . GLN A 1 1007 ? -35.650 -159.289 -1.916 1.00 64.81 1007 GLN A CA 1
ATOM 7964 C C . GLN A 1 1007 ? -34.912 -159.786 -3.168 1.00 64.81 1007 GLN A C 1
ATOM 7966 O O . GLN A 1 1007 ? -35.398 -160.693 -3.849 1.00 64.81 1007 GLN A O 1
ATOM 7971 N N . GLN A 1 1008 ? -33.716 -159.261 -3.455 1.00 62.53 1008 GLN A N 1
ATOM 7972 C CA . GLN A 1 1008 ? -32.942 -159.622 -4.654 1.00 62.53 1008 GLN A CA 1
ATOM 7973 C C . GLN A 1 1008 ? -32.453 -161.079 -4.658 1.00 62.53 1008 GLN A C 1
ATOM 7975 O O . GLN A 1 1008 ? -32.425 -161.708 -5.720 1.00 62.53 1008 GLN A O 1
ATOM 7980 N N . ALA A 1 1009 ? -32.181 -161.663 -3.485 1.00 59.34 1009 ALA A N 1
ATOM 7981 C CA . ALA A 1 1009 ? -31.852 -163.086 -3.340 1.00 59.34 1009 ALA A CA 1
ATOM 7982 C C . ALA A 1 1009 ? -32.926 -164.034 -3.924 1.00 59.34 1009 ALA A C 1
ATOM 7984 O O . ALA A 1 1009 ? -32.636 -165.189 -4.231 1.00 59.34 1009 ALA A O 1
ATOM 7985 N N . ARG A 1 1010 ? -34.167 -163.563 -4.121 1.00 56.41 1010 ARG A N 1
ATOM 7986 C CA . ARG A 1 1010 ? -35.276 -164.369 -4.659 1.00 56.41 1010 ARG A CA 1
ATOM 7987 C C . ARG A 1 1010 ? -35.381 -164.349 -6.193 1.00 56.41 1010 ARG A C 1
ATOM 7989 O O . ARG A 1 1010 ? -35.942 -165.282 -6.760 1.00 56.41 1010 ARG A O 1
ATOM 7996 N N . ALA A 1 1011 ? -34.853 -163.328 -6.878 1.00 58.62 1011 ALA A N 1
ATOM 7997 C CA . ALA A 1 1011 ? -35.122 -163.082 -8.304 1.00 58.62 1011 ALA A CA 1
ATOM 7998 C C . ALA A 1 1011 ? -34.103 -163.718 -9.274 1.00 58.62 1011 ALA A C 1
ATOM 8000 O O . ALA A 1 1011 ? -34.459 -164.129 -10.381 1.00 58.62 1011 ALA A O 1
ATOM 8001 N N . SER A 1 1012 ? -32.834 -163.828 -8.877 1.00 58.38 1012 SER A N 1
ATOM 8002 C CA . SER A 1 1012 ? -31.748 -164.318 -9.744 1.00 58.38 1012 SER A CA 1
ATOM 8003 C C . SER A 1 1012 ? -31.846 -165.816 -10.075 1.00 58.38 1012 SER A C 1
ATOM 8005 O O . SER A 1 1012 ? -31.446 -166.231 -11.161 1.00 58.38 1012 SER A O 1
ATOM 8007 N N . SER A 1 1013 ? -32.485 -166.615 -9.216 1.00 53.62 1013 SER A N 1
ATOM 8008 C CA . SER A 1 1013 ? -32.746 -168.049 -9.436 1.00 53.62 1013 SER A CA 1
ATOM 8009 C C . SER A 1 1013 ? -33.667 -168.339 -10.647 1.00 53.62 1013 SER A C 1
ATOM 8011 O O . SER A 1 1013 ? -33.680 -169.442 -11.195 1.00 53.62 1013 SER A O 1
ATOM 8013 N N . ALA A 1 1014 ? -34.423 -167.345 -11.135 1.00 56.66 1014 ALA A N 1
ATOM 8014 C CA . ALA A 1 1014 ? -35.408 -167.538 -12.203 1.00 56.66 1014 ALA A CA 1
ATOM 8015 C C . ALA A 1 1014 ? -34.847 -167.430 -13.640 1.00 56.66 1014 ALA A C 1
ATOM 8017 O O . ALA A 1 1014 ? -35.365 -168.094 -14.538 1.00 56.66 1014 ALA A O 1
ATOM 8018 N N . ARG A 1 1015 ? -33.798 -166.626 -13.890 1.00 57.41 1015 ARG A N 1
ATOM 8019 C CA . ARG A 1 1015 ? -33.385 -166.228 -15.261 1.00 57.41 1015 ARG A CA 1
ATOM 8020 C C . ARG A 1 1015 ? -32.433 -167.189 -15.987 1.00 57.41 1015 ARG A C 1
ATOM 8022 O O . ARG A 1 1015 ? -32.345 -167.126 -17.209 1.00 57.41 1015 ARG A O 1
ATOM 8029 N N . GLY A 1 1016 ? -31.790 -168.129 -15.292 1.00 59.28 1016 GLY A N 1
ATOM 8030 C CA . GLY A 1 1016 ? -30.847 -169.089 -15.895 1.00 59.28 1016 GLY A CA 1
ATOM 8031 C C . GLY A 1 1016 ? -31.447 -170.094 -16.893 1.00 59.28 1016 GLY A C 1
ATOM 8032 O O . GLY A 1 1016 ? -30.706 -170.850 -17.507 1.00 59.28 1016 GLY A O 1
ATOM 8033 N N . ARG A 1 1017 ? -32.772 -170.126 -17.083 1.00 55.56 1017 ARG A N 1
ATOM 8034 C CA . ARG A 1 1017 ? -33.452 -171.145 -17.904 1.00 55.56 1017 ARG A CA 1
ATOM 8035 C C . ARG A 1 1017 ? -33.767 -170.729 -19.350 1.00 55.56 1017 ARG A C 1
ATOM 8037 O O . ARG A 1 1017 ? -34.136 -171.594 -20.132 1.00 55.56 1017 ARG A O 1
ATOM 8044 N N . ALA A 1 1018 ? -33.622 -169.453 -19.722 1.00 57.47 1018 ALA A N 1
ATOM 8045 C CA . ALA A 1 1018 ? -34.137 -168.935 -21.002 1.00 57.47 1018 ALA A CA 1
ATOM 8046 C C . ALA A 1 1018 ? -33.087 -168.733 -22.118 1.00 57.47 1018 ALA A C 1
ATOM 8048 O O . ALA A 1 1018 ? -33.449 -168.692 -23.289 1.00 57.47 1018 ALA A O 1
ATOM 8049 N N . ALA A 1 1019 ? -31.794 -168.619 -21.796 1.00 58.22 1019 ALA A N 1
ATOM 8050 C CA . ALA A 1 1019 ? -30.769 -168.199 -22.765 1.00 58.22 1019 ALA A CA 1
ATOM 8051 C C . ALA A 1 1019 ? -30.267 -169.306 -23.725 1.00 58.22 1019 ALA A C 1
ATOM 8053 O O . ALA A 1 1019 ? -29.539 -169.006 -24.662 1.00 58.22 1019 ALA A O 1
ATOM 8054 N N . ALA A 1 1020 ? -30.675 -170.567 -23.546 1.00 55.94 1020 ALA A N 1
ATOM 8055 C CA . ALA A 1 1020 ? -30.169 -171.717 -24.309 1.00 55.94 1020 ALA A CA 1
ATOM 8056 C C . ALA A 1 1020 ? -30.861 -171.974 -25.674 1.00 55.94 1020 ALA A C 1
ATOM 8058 O O . ALA A 1 1020 ? -30.565 -172.974 -26.316 1.00 55.94 1020 ALA A O 1
ATOM 8059 N N . SER A 1 1021 ? -31.796 -171.123 -26.126 1.00 53.84 1021 SER A N 1
ATOM 8060 C CA . SER A 1 1021 ? -32.709 -171.461 -27.241 1.00 53.84 1021 SER A CA 1
ATOM 8061 C C . SER A 1 1021 ? -32.512 -170.703 -28.568 1.00 53.84 1021 SER A C 1
ATOM 8063 O O . SER A 1 1021 ? -33.209 -171.032 -29.521 1.00 53.84 1021 SER A O 1
ATOM 8065 N N . LEU A 1 1022 ? -31.628 -169.703 -28.687 1.00 56.38 1022 LEU A N 1
ATOM 8066 C CA . LEU A 1 1022 ? -31.563 -168.840 -29.894 1.00 56.38 1022 LEU A CA 1
ATOM 8067 C C . LEU A 1 1022 ? -30.238 -168.913 -30.678 1.00 56.38 1022 LEU A C 1
ATOM 8069 O O . LEU A 1 1022 ? -29.999 -168.121 -31.584 1.00 56.38 1022 LEU A O 1
ATOM 8073 N N . GLU A 1 1023 ? -29.399 -169.901 -30.366 1.00 54.53 1023 GLU A N 1
ATOM 8074 C CA . GLU A 1 1023 ? -28.048 -170.085 -30.912 1.00 54.53 1023 GLU A CA 1
ATOM 8075 C C . GLU A 1 1023 ? -27.982 -170.762 -32.303 1.00 54.53 1023 GLU A C 1
ATOM 8077 O O . GLU A 1 1023 ? -26.884 -171.052 -32.762 1.00 54.53 1023 GLU A O 1
ATOM 8082 N N . GLN A 1 1024 ? -29.091 -171.030 -33.014 1.00 51.28 1024 GLN A N 1
ATOM 8083 C CA . GLN A 1 1024 ? -29.043 -171.994 -34.134 1.00 51.28 1024 GLN A CA 1
ATOM 8084 C C . GLN A 1 1024 ? -29.406 -171.514 -35.555 1.00 51.28 1024 GLN A C 1
ATOM 8086 O O . GLN A 1 1024 ? -29.207 -172.302 -36.474 1.00 51.28 1024 GLN A O 1
ATOM 8091 N N . GLU A 1 1025 ? -29.867 -170.279 -35.816 1.00 49.53 1025 GLU A N 1
ATOM 8092 C CA . GLU A 1 1025 ? -30.594 -170.047 -37.091 1.00 49.53 1025 GLU A CA 1
ATOM 8093 C C . GLU A 1 1025 ? -30.134 -168.984 -38.105 1.00 49.53 1025 GLU A C 1
ATOM 8095 O O . GLU A 1 1025 ? -30.736 -168.950 -39.170 1.00 49.53 1025 GLU A O 1
ATOM 8100 N N . LEU A 1 1026 ? -29.079 -168.172 -37.937 1.00 50.94 1026 LEU A N 1
ATOM 8101 C CA . LEU A 1 1026 ? -28.697 -167.251 -39.040 1.00 50.94 1026 LEU A CA 1
ATOM 8102 C C . LEU A 1 1026 ? -27.190 -167.083 -39.290 1.00 50.94 1026 LEU A C 1
ATOM 8104 O O . LEU A 1 1026 ? -26.599 -166.013 -39.159 1.00 50.94 1026 LEU A O 1
ATOM 8108 N N . GLN A 1 1027 ? -26.602 -168.186 -39.761 1.00 50.53 1027 GLN A N 1
ATOM 8109 C CA . GLN A 1 1027 ? -25.482 -168.239 -40.705 1.00 50.53 1027 GLN A CA 1
ATOM 8110 C C . GLN A 1 1027 ? -26.006 -168.163 -42.154 1.00 50.53 1027 GLN A C 1
ATOM 8112 O O . GLN A 1 1027 ? -26.565 -169.142 -42.631 1.00 50.53 1027 GLN A O 1
ATOM 8117 N N . ALA A 1 1028 ? -25.769 -167.070 -42.887 1.00 43.50 1028 ALA A N 1
ATOM 8118 C CA . ALA A 1 1028 ? -25.529 -167.073 -44.341 1.00 43.50 1028 ALA A CA 1
ATOM 8119 C C . ALA A 1 1028 ? -25.199 -165.655 -44.831 1.00 43.50 1028 ALA A C 1
ATOM 8121 O O . ALA A 1 1028 ? -25.955 -164.723 -44.595 1.00 43.50 1028 ALA A O 1
ATOM 8122 N N . GLN A 1 1029 ? -24.102 -165.548 -45.586 1.00 40.41 1029 GLN A N 1
ATOM 8123 C CA . GLN A 1 1029 ? -23.703 -164.390 -46.402 1.00 40.41 1029 GLN A CA 1
ATOM 8124 C C . GLN A 1 1029 ? -23.241 -163.162 -45.588 1.00 40.41 1029 GLN A C 1
ATOM 8126 O O . GLN A 1 1029 ? -23.992 -162.232 -45.340 1.00 40.41 1029 GLN A O 1
ATOM 8131 N N . MET A 1 1030 ? -22.058 -163.195 -44.962 1.00 37.75 1030 MET A N 1
ATOM 8132 C CA . MET A 1 1030 ? -20.712 -163.015 -45.558 1.00 37.75 1030 MET A CA 1
ATOM 8133 C C . MET A 1 1030 ? -20.516 -161.640 -46.249 1.00 37.75 1030 MET A C 1
ATOM 8135 O O . MET A 1 1030 ? -21.415 -161.164 -46.924 1.00 37.75 1030 MET A O 1
ATOM 8139 N N . PRO A 1 1031 ? -19.289 -161.091 -46.304 1.00 47.81 1031 PRO A N 1
ATOM 8140 C CA . PRO A 1 1031 ? -18.414 -160.779 -45.176 1.00 47.81 1031 PRO A CA 1
ATOM 8141 C C . PRO A 1 1031 ? -17.603 -159.477 -45.393 1.00 47.81 1031 PRO A C 1
ATOM 8143 O O . PRO A 1 1031 ? -17.157 -159.161 -46.489 1.00 47.81 1031 PRO A O 1
ATOM 8146 N N . GLY A 1 1032 ? -17.198 -158.865 -44.284 1.00 34.62 1032 GLY A N 1
ATOM 8147 C CA . GLY A 1 1032 ? -15.839 -158.340 -44.155 1.00 34.62 1032 GLY A CA 1
ATOM 8148 C C . GLY A 1 1032 ? -15.569 -156.920 -44.654 1.00 34.62 1032 GLY A C 1
ATOM 8149 O O . GLY A 1 1032 ? -16.218 -156.395 -45.541 1.00 34.62 1032 GLY A O 1
ATOM 8150 N N . ARG A 1 1033 ? -14.557 -156.242 -44.127 1.00 34.22 1033 ARG A N 1
ATOM 8151 C CA . ARG A 1 1033 ? -13.592 -156.573 -43.066 1.00 34.22 1033 ARG A CA 1
ATOM 8152 C C . ARG A 1 1033 ? -12.889 -155.231 -42.789 1.00 34.22 1033 ARG A C 1
ATOM 8154 O O . ARG A 1 1033 ? -12.475 -154.576 -43.731 1.00 34.22 1033 ARG A O 1
ATOM 8161 N N . GLN A 1 1034 ? -12.854 -154.782 -41.532 1.00 37.38 1034 GLN A N 1
ATOM 8162 C CA . GLN A 1 1034 ? -11.640 -154.784 -40.684 1.00 37.38 1034 GLN A CA 1
ATOM 8163 C C . GLN A 1 1034 ? -10.860 -153.458 -40.738 1.00 37.38 1034 GLN A C 1
ATOM 8165 O O . GLN A 1 1034 ? -10.805 -152.832 -41.780 1.00 37.38 1034 GLN A O 1
ATOM 8170 N N . ALA A 1 1035 ? -10.196 -152.979 -39.685 1.00 36.34 1035 ALA A N 1
ATOM 8171 C CA . ALA A 1 1035 ? -9.965 -153.463 -38.318 1.00 36.34 1035 ALA A CA 1
ATOM 8172 C C . ALA A 1 1035 ? -9.145 -152.375 -37.578 1.00 36.34 1035 ALA A C 1
ATOM 8174 O O . ALA A 1 1035 ? -8.308 -151.753 -38.217 1.00 36.34 1035 ALA A O 1
ATOM 8175 N N . ARG A 1 1036 ? -9.464 -152.065 -36.304 1.00 35.91 1036 ARG A N 1
ATOM 8176 C CA . ARG A 1 1036 ? -8.719 -152.437 -35.056 1.00 35.91 1036 ARG A CA 1
ATOM 8177 C C . ARG A 1 1036 ? -7.480 -151.558 -34.787 1.00 35.91 1036 ARG A C 1
ATOM 8179 O O . ARG A 1 1036 ? -6.858 -151.111 -35.730 1.00 35.91 1036 ARG A O 1
ATOM 8186 N N . SER A 1 1037 ? -7.018 -151.272 -33.567 1.00 36.00 1037 SER A N 1
ATOM 8187 C CA . SER A 1 1037 ? -7.227 -151.730 -32.166 1.00 36.00 1037 SER A CA 1
ATOM 8188 C C . SER A 1 1037 ? -6.441 -150.735 -31.270 1.00 36.00 1037 SER A C 1
ATOM 8190 O O . SER A 1 1037 ? -5.443 -150.212 -31.752 1.00 36.00 1037 SER A O 1
ATOM 8192 N N . ALA A 1 1038 ? -6.870 -150.312 -30.065 1.00 47.84 1038 ALA A N 1
ATOM 8193 C CA . ALA A 1 1038 ? -6.690 -150.943 -28.724 1.00 47.84 1038 ALA A CA 1
ATOM 8194 C C . ALA A 1 1038 ? -5.242 -151.438 -28.437 1.00 47.84 1038 ALA A C 1
ATOM 8196 O O . ALA A 1 1038 ? -4.634 -151.912 -29.398 1.00 47.84 1038 ALA A O 1
ATOM 8197 N N . PRO A 1 1039 ? -4.666 -151.421 -27.198 1.00 54.22 1039 PRO A N 1
ATOM 8198 C CA . PRO A 1 1039 ? -5.237 -151.917 -25.908 1.00 54.22 1039 PRO A CA 1
ATOM 8199 C C . PRO A 1 1039 ? -4.765 -151.103 -24.646 1.00 54.22 1039 PRO A C 1
ATOM 8201 O O . PRO A 1 1039 ? -4.129 -150.077 -24.828 1.00 54.22 1039 PRO A O 1
ATOM 8204 N N . GLY A 1 1040 ? -4.995 -151.388 -23.347 1.00 41.38 1040 GLY A N 1
ATOM 8205 C CA . GLY A 1 1040 ? -5.449 -152.542 -22.541 1.00 41.38 1040 GLY A CA 1
ATOM 8206 C C . GLY A 1 1040 ? -5.296 -152.263 -21.006 1.00 41.38 1040 GLY A C 1
ATOM 8207 O O . GLY A 1 1040 ? -4.884 -151.158 -20.662 1.00 41.38 1040 GLY A O 1
ATOM 8208 N N . PRO A 1 1041 ? -5.620 -153.216 -20.094 1.00 61.78 1041 PRO A N 1
ATOM 8209 C CA . PRO A 1 1041 ? -6.326 -152.962 -18.812 1.00 61.78 1041 PRO A CA 1
ATOM 8210 C C . PRO A 1 1041 ? -5.575 -153.316 -17.494 1.00 61.78 1041 PRO A C 1
ATOM 8212 O O . PRO A 1 1041 ? -4.597 -154.063 -17.543 1.00 61.78 1041 PRO A O 1
ATOM 8215 N N . TRP A 1 1042 ? -6.094 -152.837 -16.341 1.00 46.00 1042 TRP A N 1
ATOM 8216 C CA . TRP A 1 1042 ? -5.841 -153.283 -14.947 1.00 46.00 1042 TRP A CA 1
ATOM 8217 C C . TRP A 1 1042 ? -7.146 -153.337 -14.149 1.00 46.00 1042 TRP A C 1
ATOM 8219 O O . TRP A 1 1042 ? -8.004 -152.458 -14.403 1.00 46.00 1042 TRP A O 1
#